Protein AF-A0A7L4ZV55-F1 (afdb_monomer)

Radius of gyration: 50.0 Å; Cα contacts (8 Å, |Δi|>4): 3286; chains: 1; bounding box: 150×121×131 Å

Structure (mmCIF, N/CA/C/O backbone):
data_AF-A0A7L4ZV55-F1
#
_entry.id   AF-A0A7L4ZV55-F1
#
loop_
_atom_site.group_PDB
_atom_site.id
_atom_site.type_symbol
_atom_site.label_atom_id
_atom_site.label_alt_id
_atom_site.label_comp_id
_atom_site.label_asym_id
_atom_site.label_entity_id
_atom_site.label_seq_id
_atom_site.pdbx_PDB_ins_code
_atom_site.Cartn_x
_atom_site.Cartn_y
_atom_site.Cartn_z
_atom_site.occupancy
_atom_site.B_iso_or_equiv
_atom_site.auth_seq_id
_atom_site.auth_comp_id
_atom_site.auth_asym_id
_atom_site.auth_atom_id
_atom_site.pdbx_PDB_model_num
ATOM 1 N N . MET A 1 1 ? -88.971 2.933 1.430 1.00 35.88 1 MET A N 1
ATOM 2 C CA . MET A 1 1 ? -87.946 2.400 0.508 1.00 35.88 1 MET A CA 1
ATOM 3 C C . MET A 1 1 ? -86.586 2.585 1.150 1.00 35.88 1 MET A C 1
ATOM 5 O O . MET A 1 1 ? -86.298 3.655 1.665 1.00 35.88 1 MET A O 1
ATOM 9 N N . ILE A 1 2 ? -85.846 1.485 1.213 1.00 33.19 2 ILE A N 1
ATOM 10 C CA . ILE A 1 2 ? -84.609 1.251 1.959 1.00 33.19 2 ILE A CA 1
ATOM 11 C C . ILE A 1 2 ? -83.388 1.543 1.069 1.00 33.19 2 ILE A C 1
ATOM 13 O O . ILE A 1 2 ? -83.441 1.295 -0.131 1.00 33.19 2 ILE A O 1
ATOM 17 N N . ASN A 1 3 ? -82.282 1.918 1.723 1.00 37.03 3 ASN A N 1
ATOM 18 C CA . ASN A 1 3 ? -80.876 1.752 1.325 1.00 37.03 3 ASN A CA 1
ATOM 19 C C . ASN A 1 3 ? -80.289 2.641 0.216 1.00 37.03 3 ASN A C 1
ATOM 21 O O . ASN A 1 3 ? -80.742 2.626 -0.921 1.00 37.03 3 ASN A O 1
ATOM 25 N N . ARG A 1 4 ? -79.128 3.250 0.525 1.00 36.53 4 ARG A N 1
ATOM 26 C CA . ARG A 1 4 ? -77.791 2.824 0.030 1.00 36.53 4 ARG A CA 1
ATOM 27 C C . ARG A 1 4 ? -76.713 3.923 0.198 1.00 36.53 4 ARG A C 1
ATOM 29 O O . ARG A 1 4 ? -76.091 4.273 -0.789 1.00 36.53 4 ARG A O 1
ATOM 36 N N . TYR A 1 5 ? -76.419 4.450 1.397 1.00 34.84 5 TYR A N 1
ATOM 37 C CA . TYR A 1 5 ? -75.234 5.338 1.537 1.00 34.84 5 TYR A CA 1
ATOM 38 C C . TYR A 1 5 ? -74.374 5.210 2.810 1.00 34.84 5 TYR A C 1
ATOM 40 O O . TYR A 1 5 ? -73.314 5.822 2.858 1.00 34.84 5 TYR A O 1
ATOM 48 N N . SER A 1 6 ? -74.704 4.352 3.783 1.00 38.25 6 SER A N 1
ATOM 49 C CA . SER A 1 6 ? -73.951 4.315 5.061 1.00 38.25 6 SER A CA 1
ATOM 50 C C . SER A 1 6 ? -73.013 3.115 5.266 1.00 38.25 6 SER A C 1
ATOM 52 O O . SER A 1 6 ? -72.431 2.990 6.334 1.00 38.25 6 SER A O 1
ATOM 54 N N . PHE A 1 7 ? -72.806 2.248 4.265 1.00 37.41 7 PHE A N 1
ATOM 55 C CA . PHE A 1 7 ? -72.000 1.018 4.423 1.00 37.41 7 PHE A CA 1
ATOM 56 C C . PHE A 1 7 ? -70.677 0.972 3.636 1.00 37.41 7 PHE A C 1
ATOM 58 O O . PHE A 1 7 ? -69.992 -0.045 3.666 1.00 37.41 7 PHE A O 1
ATOM 65 N N . ARG A 1 8 ? -70.277 2.049 2.941 1.00 35.56 8 ARG A N 1
ATOM 66 C CA . ARG A 1 8 ? -69.024 2.067 2.148 1.00 35.56 8 ARG A CA 1
ATOM 67 C C . ARG A 1 8 ? -67.856 2.846 2.761 1.00 35.56 8 ARG A C 1
ATOM 69 O O . ARG A 1 8 ? -66.740 2.678 2.291 1.00 35.56 8 ARG A O 1
ATOM 76 N N . LEU A 1 9 ? -68.071 3.622 3.826 1.00 36.38 9 LEU A N 1
ATOM 77 C CA . LEU A 1 9 ? -66.991 4.355 4.510 1.00 36.38 9 LEU A CA 1
ATOM 78 C C . LEU A 1 9 ? -66.377 3.596 5.698 1.00 36.38 9 LEU A C 1
ATOM 80 O O . LEU A 1 9 ? -65.225 3.847 6.030 1.00 36.38 9 LEU A O 1
ATOM 84 N N . LEU A 1 10 ? -67.078 2.613 6.279 1.00 37.62 10 LEU A N 1
ATOM 85 C CA . LEU A 1 10 ? -66.531 1.802 7.378 1.00 37.62 10 LEU A CA 1
ATOM 86 C C . LEU A 1 10 ? -65.679 0.610 6.899 1.00 37.62 10 LEU A C 1
ATOM 88 O O . LEU A 1 10 ? -64.825 0.132 7.635 1.00 37.62 10 LEU A O 1
ATOM 92 N N . ALA A 1 11 ? -65.871 0.145 5.659 1.00 36.97 11 ALA A N 1
ATOM 93 C CA . ALA A 1 11 ? -65.135 -0.999 5.112 1.00 36.97 11 ALA A CA 1
ATOM 94 C C . ALA A 1 11 ? -63.770 -0.624 4.498 1.00 36.97 11 ALA A C 1
ATOM 96 O O . ALA A 1 11 ? -62.942 -1.504 4.287 1.00 36.97 11 ALA A O 1
ATOM 97 N N . LEU A 1 12 ? -63.511 0.667 4.238 1.00 34.88 12 LEU A N 1
ATOM 98 C CA . LEU A 1 12 ? -62.223 1.133 3.699 1.00 34.88 12 LEU A CA 1
ATOM 99 C C . LEU A 1 12 ? -61.168 1.426 4.784 1.00 34.88 12 LEU A C 1
ATOM 101 O O . LEU A 1 12 ? -59.995 1.552 4.456 1.00 34.88 12 LEU A O 1
ATOM 105 N N . TRP A 1 13 ? -61.560 1.495 6.063 1.00 37.41 13 TRP A N 1
ATOM 106 C CA . TRP A 1 13 ? -60.632 1.627 7.201 1.00 37.41 13 TRP A CA 1
ATOM 107 C C . TRP A 1 13 ? -60.185 0.276 7.787 1.00 37.41 13 TRP A C 1
ATOM 109 O O . TRP A 1 13 ? -59.251 0.232 8.578 1.00 37.41 13 TRP A O 1
ATOM 119 N N . LEU A 1 14 ? -60.808 -0.835 7.372 1.00 38.81 14 LEU A N 1
ATOM 120 C CA . LEU A 1 14 ? -60.487 -2.198 7.826 1.00 38.81 14 LEU A CA 1
ATOM 121 C C . LEU A 1 14 ? -59.538 -2.963 6.879 1.00 38.81 14 LEU A C 1
ATOM 123 O O . LEU A 1 14 ? -59.282 -4.144 7.095 1.00 38.81 14 LEU A O 1
ATOM 127 N N . LEU A 1 15 ? -59.016 -2.304 5.837 1.00 38.81 15 LEU A N 1
ATOM 128 C CA . LEU A 1 15 ? -58.094 -2.884 4.845 1.00 38.81 15 LEU A CA 1
ATOM 129 C C . LEU A 1 15 ? -56.779 -2.099 4.698 1.00 38.81 15 LEU A C 1
ATOM 131 O O . LEU A 1 15 ? -56.049 -2.301 3.728 1.00 38.81 15 LEU A O 1
ATOM 135 N N . LEU A 1 16 ? -56.439 -1.233 5.660 1.00 38.72 16 LEU A N 1
ATOM 136 C CA . LEU A 1 16 ? -55.044 -0.828 5.819 1.00 38.72 16 LEU A CA 1
ATOM 137 C C . LEU A 1 16 ? -54.286 -2.059 6.328 1.00 38.72 16 LEU A C 1
ATOM 139 O O . LEU A 1 16 ? -54.638 -2.567 7.397 1.00 38.72 16 LEU A O 1
ATOM 143 N N . PRO A 1 17 ? -53.276 -2.575 5.606 1.00 40.22 17 PRO A N 1
ATOM 144 C CA . PRO A 1 17 ? -52.376 -3.530 6.216 1.00 40.22 17 PRO A CA 1
ATOM 145 C C . PRO A 1 17 ? -51.767 -2.811 7.421 1.00 40.22 17 PRO A C 1
ATOM 147 O O . PRO A 1 17 ? -51.118 -1.777 7.264 1.00 40.22 17 PRO A O 1
ATOM 150 N N . LEU A 1 18 ? -52.032 -3.322 8.626 1.00 39.66 18 LEU A N 1
ATOM 151 C CA . LEU A 1 18 ? -51.242 -3.017 9.811 1.00 39.66 18 LEU A CA 1
ATOM 152 C C . LEU A 1 18 ? -49.819 -3.451 9.470 1.00 39.66 18 LEU A C 1
ATOM 154 O O . LEU A 1 18 ? -49.456 -4.613 9.641 1.00 39.66 18 LEU A O 1
ATOM 158 N N . TRP A 1 19 ? -49.042 -2.547 8.878 1.00 41.53 19 TRP A N 1
ATOM 159 C CA . TRP A 1 19 ? -47.612 -2.743 8.759 1.00 41.53 19 TRP A CA 1
ATOM 160 C C . TRP A 1 19 ? -47.120 -2.860 10.199 1.00 41.53 19 TRP A C 1
ATOM 162 O O . TRP A 1 19 ? -47.400 -1.952 10.990 1.00 41.53 19 TRP A O 1
ATOM 172 N N . PRO A 1 20 ? -46.485 -3.980 10.588 1.00 47.53 20 PRO A N 1
ATOM 173 C CA . PRO A 1 20 ? -45.903 -4.073 11.913 1.00 47.53 20 PRO A CA 1
ATOM 174 C C . PRO A 1 20 ? -44.985 -2.864 12.075 1.00 47.53 20 PRO A C 1
ATOM 176 O O . PRO A 1 20 ? -44.172 -2.585 11.190 1.00 47.53 20 PRO A O 1
ATOM 179 N N . ALA A 1 21 ? -45.171 -2.103 13.157 1.00 54.25 21 ALA A N 1
ATOM 180 C CA . ALA A 1 21 ? -44.255 -1.025 13.492 1.00 54.25 21 ALA A CA 1
ATOM 181 C C . ALA A 1 21 ? -42.834 -1.598 13.441 1.00 54.25 21 ALA A C 1
ATOM 183 O O . ALA A 1 21 ? -42.577 -2.651 14.032 1.00 54.25 21 ALA A O 1
ATOM 184 N N . ALA A 1 22 ? -41.947 -0.964 12.671 1.00 61.66 22 ALA A N 1
ATOM 185 C CA . ALA A 1 22 ? -40.571 -1.423 12.557 1.00 61.66 22 ALA A CA 1
ATOM 186 C C . ALA A 1 22 ? -39.965 -1.518 13.963 1.00 61.66 22 ALA A C 1
ATOM 188 O O . ALA A 1 22 ? -40.111 -0.588 14.762 1.00 61.66 22 ALA A O 1
ATOM 189 N N . ALA A 1 23 ? -39.327 -2.650 14.271 1.00 76.56 23 ALA A N 1
ATOM 190 C CA . ALA A 1 23 ? -38.675 -2.845 15.558 1.00 76.56 23 ALA A CA 1
ATOM 191 C C . ALA A 1 23 ? -37.659 -1.717 15.801 1.00 76.56 23 ALA A C 1
ATOM 193 O O . ALA A 1 23 ? -36.950 -1.304 14.881 1.00 76.56 23 ALA A O 1
ATOM 194 N N . GLN A 1 24 ? -37.621 -1.204 17.031 1.00 84.31 24 GLN A N 1
ATOM 195 C CA . GLN A 1 24 ? -36.657 -0.183 17.434 1.00 84.31 24 GLN A CA 1
ATOM 196 C C . GLN A 1 24 ? -35.234 -0.700 17.208 1.00 84.31 24 GLN A C 1
ATOM 198 O O . GLN A 1 24 ? -34.912 -1.824 17.589 1.00 84.31 24 GLN A O 1
ATOM 203 N N . THR A 1 25 ? -34.387 0.119 16.587 1.00 88.94 25 THR A N 1
ATOM 204 C CA . THR A 1 25 ? -32.976 -0.226 16.386 1.00 88.94 25 THR A CA 1
ATOM 205 C C . THR A 1 25 ? -32.169 0.262 17.579 1.00 88.94 25 THR A C 1
ATOM 207 O O . THR A 1 25 ? -32.147 1.461 17.848 1.00 88.94 25 THR A O 1
ATOM 210 N N . THR A 1 26 ? -31.482 -0.640 18.280 1.00 90.62 26 THR A N 1
ATOM 211 C CA . THR A 1 26 ? -30.615 -0.283 19.411 1.00 90.62 26 THR A CA 1
ATOM 212 C C . THR A 1 26 ? -29.144 -0.357 19.015 1.00 90.62 26 THR A C 1
ATOM 214 O O . THR A 1 26 ? -28.631 -1.419 18.668 1.00 90.62 26 THR A O 1
ATOM 217 N N . VAL A 1 27 ? -28.451 0.777 19.093 1.00 92.81 27 VAL A N 1
ATOM 218 C CA . VAL A 1 27 ? -27.023 0.921 18.802 1.00 92.81 27 VAL A CA 1
ATOM 219 C C . VAL A 1 27 ? -26.242 0.872 20.107 1.00 92.81 27 VAL A C 1
ATOM 221 O O . VAL A 1 27 ? -26.296 1.794 20.926 1.00 92.81 27 VAL A O 1
ATOM 224 N N . LYS A 1 28 ? -25.509 -0.224 20.271 1.00 92.19 28 LYS A N 1
ATOM 225 C CA . LYS A 1 28 ? -24.697 -0.581 21.436 1.00 92.19 28 LYS A CA 1
ATOM 226 C C . LYS A 1 28 ? -23.400 -1.222 20.956 1.00 92.19 28 LYS A C 1
ATOM 228 O O . LYS A 1 28 ? -23.399 -1.865 19.907 1.00 92.19 28 LYS A O 1
ATOM 233 N N . LYS A 1 29 ? -22.317 -1.029 21.702 1.00 94.31 29 LYS A N 1
ATOM 234 C CA . LYS A 1 29 ? -20.983 -1.521 21.347 1.00 94.31 29 LYS A CA 1
ATOM 235 C C . LYS A 1 29 ? -20.223 -1.954 22.589 1.00 94.31 29 LYS A C 1
ATOM 237 O O . LYS A 1 29 ? -20.332 -1.305 23.627 1.00 94.31 29 LYS A O 1
ATOM 242 N N . VAL A 1 30 ? -19.393 -2.977 22.452 1.00 96.81 30 VAL A N 1
ATOM 243 C CA . VAL A 1 30 ? -18.230 -3.191 23.315 1.00 96.81 30 VAL A CA 1
ATOM 244 C C . VAL A 1 30 ? -17.010 -2.582 22.633 1.00 96.81 30 VAL A C 1
ATOM 246 O O . VAL A 1 30 ? -16.655 -2.971 21.517 1.00 96.81 30 VAL A O 1
ATOM 249 N N . VAL A 1 31 ? -16.358 -1.644 23.316 1.00 98.19 31 VAL A N 1
ATOM 250 C CA . VAL A 1 31 ? -15.193 -0.924 22.794 1.00 98.19 31 VAL A CA 1
ATOM 251 C C . VAL A 1 31 ? -13.927 -1.430 23.474 1.00 98.19 31 VAL A C 1
ATOM 253 O O . VAL A 1 31 ? -13.846 -1.452 24.695 1.00 98.19 31 VAL A O 1
ATOM 256 N N . LEU A 1 32 ? -12.913 -1.817 22.708 1.00 98.75 32 LEU A N 1
ATOM 257 C CA . LEU A 1 32 ? -11.573 -2.074 23.232 1.00 98.75 32 LEU A CA 1
ATOM 258 C C . LEU A 1 32 ? -10.736 -0.800 23.108 1.00 98.75 32 LEU A C 1
ATOM 260 O O . LEU A 1 32 ? -10.547 -0.314 21.995 1.00 98.75 32 LEU A O 1
ATOM 264 N N . GLN A 1 33 ? -10.152 -0.308 24.199 1.00 98.75 33 GLN A N 1
ATOM 265 C CA . GLN A 1 33 ? -8.993 0.578 24.082 1.00 98.75 33 GLN A CA 1
ATOM 266 C C . GLN A 1 33 ? -7.798 -0.274 23.640 1.00 98.75 33 GLN A C 1
ATOM 268 O O . GLN A 1 33 ? -7.269 -1.060 24.422 1.00 98.75 33 GLN A O 1
ATOM 273 N N . GLY A 1 34 ? -7.396 -0.160 22.373 1.00 98.06 34 GLY A N 1
ATOM 274 C CA . GLY A 1 34 ? -6.434 -1.044 21.703 1.00 98.06 34 GLY A CA 1
ATOM 275 C C . GLY A 1 34 ? -4.960 -0.744 21.985 1.00 98.06 34 GLY A C 1
ATOM 276 O O . GLY A 1 34 ? -4.107 -1.063 21.159 1.00 98.06 34 GLY A O 1
ATOM 277 N N . PHE A 1 35 ? -4.654 -0.075 23.094 1.00 98.06 35 PHE A N 1
ATOM 278 C CA . PHE A 1 35 ? -3.309 0.345 23.480 1.00 98.06 35 PHE A CA 1
ATOM 279 C C . PHE A 1 35 ? -3.248 0.628 24.988 1.00 98.06 35 PHE A C 1
ATOM 281 O O . PHE A 1 35 ? -4.272 0.866 25.628 1.00 98.06 35 PHE A O 1
ATOM 288 N N . TRP A 1 36 ? -2.037 0.645 25.537 1.00 95.69 36 TRP A N 1
ATOM 289 C CA . TRP A 1 36 ? -1.707 1.208 26.853 1.00 95.69 36 TRP A CA 1
ATOM 290 C C . TRP A 1 36 ? -0.747 2.389 26.676 1.00 95.69 36 TRP A C 1
ATOM 292 O O . TRP A 1 36 ? -0.339 2.651 25.547 1.00 95.69 36 TRP A O 1
ATOM 302 N N . TRP A 1 37 ? -0.384 3.104 27.748 1.00 94.44 37 TRP A N 1
ATOM 303 C CA . TRP A 1 37 ? 0.365 4.366 27.634 1.00 94.44 37 TRP A CA 1
ATOM 304 C C . TRP A 1 37 ? 1.584 4.277 26.708 1.00 94.44 37 TRP A C 1
ATOM 306 O O . TRP A 1 37 ? 1.641 4.951 25.686 1.00 94.44 37 TRP A O 1
ATOM 316 N N . ASP A 1 38 ? 2.542 3.410 27.025 1.00 90.25 38 ASP A N 1
ATOM 317 C CA . ASP A 1 38 ? 3.772 3.217 26.264 1.00 90.25 38 ASP A CA 1
ATOM 318 C C . ASP A 1 38 ? 3.691 1.996 25.335 1.00 90.25 38 ASP A C 1
ATOM 320 O O . ASP A 1 38 ? 4.652 1.232 25.233 1.00 90.25 38 ASP A O 1
ATOM 324 N N . TYR A 1 39 ? 2.567 1.817 24.626 1.00 95.25 39 TYR A N 1
ATOM 325 C CA . TYR A 1 39 ? 2.364 0.690 23.706 1.00 95.25 39 TYR A CA 1
ATOM 326 C C . TYR A 1 39 ? 3.576 0.453 22.798 1.00 95.25 39 TYR A C 1
ATOM 328 O O . TYR A 1 39 ? 4.031 1.331 22.060 1.00 95.25 39 TYR A O 1
ATOM 336 N N . TYR A 1 40 ? 4.177 -0.725 22.915 1.00 93.44 40 TYR A N 1
ATOM 337 C CA . TYR A 1 40 ? 5.402 -1.079 22.210 1.00 93.44 40 TYR A CA 1
ATOM 338 C C . TYR A 1 40 ? 5.553 -2.597 22.168 1.00 93.44 40 TYR A C 1
ATOM 340 O O . TYR A 1 40 ? 5.191 -3.299 23.111 1.00 93.44 40 TYR A O 1
ATOM 348 N N . ASN A 1 41 ? 6.090 -3.102 21.061 1.00 95.38 41 ASN A N 1
ATOM 349 C CA . ASN A 1 41 ? 6.398 -4.512 20.867 1.00 95.38 41 ASN A CA 1
ATOM 350 C C . ASN A 1 41 ? 7.566 -4.624 19.875 1.00 95.38 41 ASN A C 1
ATOM 352 O O . ASN A 1 41 ? 7.509 -4.047 18.791 1.00 95.38 41 ASN A O 1
ATOM 356 N N . ASP A 1 42 ? 8.614 -5.364 20.228 1.00 95.38 42 ASP A N 1
ATOM 357 C CA . ASP A 1 42 ? 9.832 -5.532 19.430 1.00 95.38 42 ASP A CA 1
ATOM 358 C C . ASP A 1 42 ? 9.572 -6.222 18.088 1.00 95.38 42 ASP A C 1
ATOM 360 O O . ASP A 1 42 ? 10.247 -5.921 17.104 1.00 95.38 42 ASP A O 1
ATOM 364 N N . ASN A 1 43 ? 8.559 -7.094 18.007 1.00 95.31 43 ASN A N 1
ATOM 365 C CA . ASN A 1 43 ? 8.166 -7.724 16.744 1.00 95.31 43 ASN A CA 1
ATOM 366 C C . ASN A 1 43 ? 7.430 -6.754 15.799 1.00 95.31 43 ASN A C 1
ATOM 368 O O . ASN A 1 43 ? 7.252 -7.078 14.627 1.00 95.31 43 ASN A O 1
ATOM 372 N N . TYR A 1 44 ? 6.996 -5.591 16.302 1.00 95.31 44 TYR A N 1
ATOM 373 C CA . TYR A 1 44 ? 6.225 -4.569 15.582 1.00 95.31 44 TYR A CA 1
ATOM 374 C C . TYR A 1 44 ? 6.726 -3.165 15.936 1.00 95.31 44 TYR A C 1
ATOM 376 O O . TYR A 1 44 ? 5.946 -2.259 16.249 1.00 95.31 44 TYR A O 1
ATOM 384 N N . ARG A 1 45 ? 8.050 -2.979 15.936 1.00 93.62 45 ARG A N 1
ATOM 385 C CA . ARG A 1 45 ? 8.679 -1.712 16.315 1.00 93.62 45 ARG A CA 1
ATOM 386 C C . ARG A 1 45 ? 8.163 -0.571 15.432 1.00 93.62 45 ARG A C 1
ATOM 388 O O . ARG A 1 45 ? 8.444 -0.546 14.237 1.00 93.62 45 ARG A O 1
ATOM 395 N N . PHE A 1 46 ? 7.439 0.367 16.046 1.00 93.56 46 PHE A N 1
ATOM 396 C CA . PHE A 1 46 ? 6.763 1.485 15.370 1.00 93.56 46 PHE A CA 1
ATOM 397 C C . PHE A 1 46 ? 5.771 1.042 14.277 1.00 93.56 46 PHE A C 1
ATOM 399 O O . PHE A 1 46 ? 5.587 1.733 13.284 1.00 93.56 46 PHE A O 1
ATOM 406 N N . GLN A 1 47 ? 5.160 -0.135 14.441 1.00 95.25 47 GLN A N 1
ATOM 407 C CA . GLN A 1 47 ? 4.189 -0.726 13.514 1.00 95.25 47 GLN A CA 1
ATOM 408 C C . GLN A 1 47 ? 2.945 -1.219 14.274 1.00 95.25 47 GLN A C 1
ATOM 410 O O . GLN A 1 47 ? 2.455 -2.331 14.059 1.00 95.25 47 GLN A O 1
ATOM 415 N N . TRP A 1 48 ? 2.413 -0.410 15.196 1.00 97.81 48 TRP A N 1
ATOM 416 C CA . TRP A 1 48 ? 1.245 -0.796 16.002 1.00 97.81 48 TRP A CA 1
ATOM 417 C C . TRP A 1 48 ? -0.011 -1.083 15.160 1.00 97.81 48 TRP A C 1
ATOM 419 O O . TRP A 1 48 ? -0.789 -1.982 15.474 1.00 97.81 48 TRP A O 1
ATOM 429 N N . ALA A 1 49 ? -0.183 -0.401 14.027 1.00 98.19 49 ALA A N 1
ATOM 430 C CA . ALA A 1 49 ? -1.228 -0.700 13.055 1.00 98.19 49 ALA A CA 1
ATOM 431 C C . ALA A 1 49 ? -1.104 -2.136 12.514 1.00 98.19 49 ALA A C 1
ATOM 433 O O . ALA A 1 49 ? -2.105 -2.837 12.357 1.00 98.19 49 ALA A O 1
ATOM 434 N N . ALA A 1 50 ? 0.118 -2.615 12.269 1.00 97.94 50 ALA A N 1
ATOM 435 C CA . ALA A 1 50 ? 0.369 -3.993 11.857 1.00 97.94 50 ALA A CA 1
ATOM 436 C C . ALA A 1 50 ? 0.052 -4.988 12.991 1.00 97.94 50 ALA A C 1
ATOM 438 O O . ALA A 1 50 ? -0.605 -5.999 12.749 1.00 97.94 50 ALA A O 1
ATOM 439 N N . TYR A 1 51 ? 0.396 -4.648 14.239 1.00 98.44 51 TYR A N 1
ATOM 440 C CA . TYR A 1 51 ? 0.021 -5.435 15.418 1.00 98.44 51 TYR A CA 1
ATOM 441 C C . TYR A 1 51 ? -1.505 -5.613 15.533 1.00 98.44 51 TYR A C 1
ATOM 443 O O . TYR A 1 51 ? -1.997 -6.739 15.633 1.00 98.44 51 TYR A O 1
ATOM 451 N N . LEU A 1 52 ? -2.271 -4.518 15.449 1.00 98.69 52 LEU A N 1
ATOM 452 C CA . LEU A 1 52 ? -3.737 -4.565 15.511 1.00 98.69 52 LEU A CA 1
ATOM 453 C C . LEU A 1 52 ? -4.356 -5.287 14.305 1.00 98.69 52 LEU A C 1
ATOM 455 O O . LEU A 1 52 ? -5.368 -5.971 14.458 1.00 98.69 52 LEU A O 1
ATOM 459 N N . THR A 1 53 ? -3.720 -5.197 13.131 1.00 98.56 53 THR A N 1
ATOM 460 C CA . THR A 1 53 ? -4.116 -5.956 11.932 1.00 98.56 53 THR A CA 1
ATOM 461 C C . THR A 1 53 ? -4.094 -7.464 12.208 1.00 98.56 53 THR A C 1
ATOM 463 O O . THR A 1 53 ? -5.057 -8.160 11.892 1.00 98.56 53 THR A O 1
ATOM 466 N N . GLU A 1 54 ? -3.022 -7.976 12.822 1.00 98.31 54 GLU A N 1
ATOM 467 C CA . GLU A 1 54 ? -2.896 -9.405 13.148 1.00 98.31 54 GLU A CA 1
ATOM 468 C C . GLU A 1 54 ? -3.770 -9.831 14.342 1.00 98.31 54 GLU A C 1
ATOM 470 O O . GLU A 1 54 ? -4.143 -11.000 14.452 1.00 98.31 54 GLU A O 1
ATOM 475 N N . LEU A 1 55 ? -4.124 -8.896 15.232 1.00 98.50 55 LEU A N 1
ATOM 476 C CA . LEU A 1 55 ? -4.980 -9.157 16.393 1.00 98.50 55 LEU A CA 1
ATOM 477 C C . LEU A 1 55 ? -6.476 -9.257 16.033 1.00 98.50 55 LEU A C 1
ATOM 479 O O . LEU A 1 55 ? -7.229 -9.946 16.728 1.00 98.50 55 LEU A O 1
ATOM 483 N N . ALA A 1 56 ? -6.910 -8.603 14.950 1.00 98.31 56 ALA A N 1
ATOM 484 C CA . ALA A 1 56 ? -8.314 -8.455 14.554 1.00 98.31 56 ALA A CA 1
ATOM 485 C C . ALA A 1 56 ? -9.159 -9.756 14.596 1.00 98.31 56 ALA A C 1
ATOM 487 O O . ALA A 1 56 ? -10.245 -9.719 15.187 1.00 98.31 56 ALA A O 1
ATOM 488 N N . PRO A 1 57 ? -8.695 -10.925 14.095 1.00 97.19 57 PRO A N 1
ATOM 489 C CA . PRO A 1 57 ? -9.463 -12.172 14.192 1.00 97.19 57 PRO A CA 1
ATOM 490 C C . PRO A 1 57 ? -9.786 -12.600 15.628 1.00 97.19 57 PRO A C 1
ATOM 492 O O . PRO A 1 57 ? -10.887 -13.082 15.903 1.00 97.19 57 PRO A O 1
ATOM 495 N N . ARG A 1 58 ? -8.846 -12.407 16.565 1.00 96.88 58 ARG A N 1
ATOM 496 C CA . ARG A 1 58 ? -9.064 -12.740 17.981 1.00 96.88 58 ARG A CA 1
ATOM 497 C C . ARG A 1 58 ? -10.100 -11.808 18.594 1.00 96.88 58 ARG A C 1
ATOM 499 O O . ARG A 1 58 ? -10.991 -12.282 19.292 1.00 96.88 58 ARG A O 1
ATOM 506 N N . LEU A 1 59 ? -10.030 -10.511 18.294 1.00 97.56 59 LEU A N 1
ATOM 507 C CA . LEU A 1 59 ? -11.000 -9.526 18.790 1.00 97.56 59 LEU A CA 1
ATOM 508 C C . LEU A 1 59 ? -12.423 -9.848 18.325 1.00 97.56 59 LEU A C 1
ATOM 510 O O . LEU A 1 59 ? -13.344 -9.861 19.141 1.00 97.56 59 LEU A O 1
ATOM 514 N N . LYS A 1 60 ? -12.582 -10.211 17.046 1.00 95.31 60 LYS A N 1
ATOM 515 C CA . LYS A 1 60 ? -13.864 -10.667 16.494 1.00 95.31 60 LYS A CA 1
ATOM 516 C C . LYS A 1 60 ? -14.404 -11.873 17.253 1.00 95.31 60 LYS A C 1
ATOM 518 O O . LYS A 1 60 ? -15.572 -11.887 17.627 1.00 95.31 60 LYS A O 1
ATOM 523 N N . SER A 1 61 ? -13.556 -12.875 17.497 1.00 93.94 61 SER A N 1
ATOM 524 C CA . SER A 1 61 ? -13.968 -14.104 18.190 1.00 93.94 61 SER A CA 1
ATOM 525 C C . SER A 1 61 ? -14.430 -13.869 19.633 1.00 93.94 61 SER A C 1
ATOM 527 O O . SER A 1 61 ? -15.240 -14.638 20.138 1.00 93.94 61 SER A O 1
ATOM 529 N N . MET A 1 62 ? -13.951 -12.799 20.276 1.00 94.62 62 MET A N 1
ATOM 530 C CA . MET A 1 62 ? -14.337 -12.420 21.638 1.00 94.62 62 MET A CA 1
ATOM 531 C C . MET A 1 62 ? -15.571 -11.509 21.691 1.00 94.62 62 MET A C 1
ATOM 533 O O . MET A 1 62 ? -16.094 -11.279 22.774 1.00 94.62 62 MET A O 1
ATOM 537 N N . GLY A 1 63 ? -16.047 -10.991 20.555 1.00 94.62 63 GLY A N 1
ATOM 538 C CA . GLY A 1 63 ? -17.211 -10.104 20.515 1.00 94.62 63 GLY A CA 1
ATOM 539 C C . GLY A 1 63 ? -16.895 -8.624 20.746 1.00 94.62 63 GLY A C 1
ATOM 540 O O . GLY A 1 63 ? -17.711 -7.913 21.326 1.00 94.62 63 GLY A O 1
ATOM 541 N N . ILE A 1 64 ? -15.716 -8.152 20.329 1.00 97.56 64 ILE A N 1
ATOM 542 C CA . ILE A 1 64 ? -15.406 -6.714 20.288 1.00 97.56 64 ILE A CA 1
ATOM 543 C C . ILE A 1 64 ? -16.099 -6.080 19.074 1.00 97.56 64 ILE A C 1
ATOM 545 O O . ILE A 1 64 ? -15.888 -6.532 17.950 1.00 97.56 64 ILE A O 1
ATOM 549 N N . ASP A 1 65 ? -16.884 -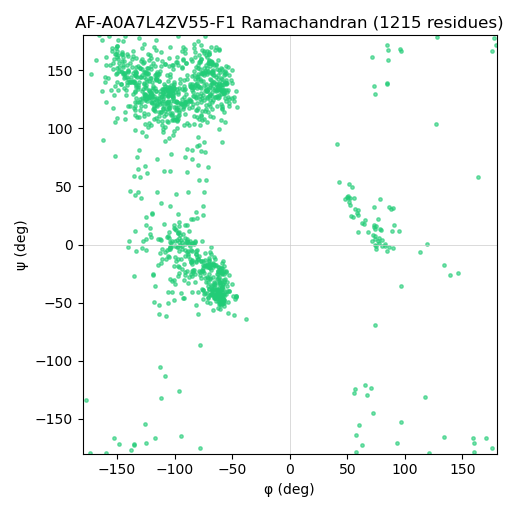5.022 19.295 1.00 97.44 65 ASP A N 1
ATOM 550 C CA . ASP A 1 65 ? -17.568 -4.281 18.223 1.00 97.44 65 ASP A CA 1
ATOM 551 C C . ASP A 1 65 ? -16.703 -3.164 17.648 1.00 97.44 65 ASP A C 1
ATOM 553 O O . ASP A 1 65 ? -16.820 -2.840 16.470 1.00 97.44 65 ASP A O 1
ATOM 557 N N . ALA A 1 66 ? -15.861 -2.546 18.479 1.00 98.38 66 ALA A N 1
ATOM 558 C CA . ALA A 1 66 ? -15.051 -1.400 18.093 1.00 98.38 66 ALA A CA 1
ATOM 559 C C . ALA A 1 66 ? -13.687 -1.392 18.792 1.00 98.38 66 ALA A C 1
ATOM 561 O O . ALA A 1 66 ? -13.563 -1.814 19.941 1.00 98.38 66 ALA A O 1
ATOM 562 N N . VAL A 1 67 ? -12.670 -0.855 18.122 1.00 98.88 67 VAL A N 1
ATOM 563 C CA . VAL A 1 67 ? -11.335 -0.623 18.679 1.00 98.88 67 VAL A CA 1
ATOM 564 C C . VAL A 1 67 ? -11.043 0.871 18.660 1.00 98.88 67 VAL A C 1
ATOM 566 O O . VAL A 1 67 ? -10.954 1.483 17.596 1.00 98.88 67 VAL A O 1
ATOM 569 N N . TRP A 1 68 ? -10.862 1.446 19.846 1.00 98.75 68 TRP A N 1
ATOM 570 C CA . TRP A 1 68 ? -10.262 2.760 20.029 1.00 98.75 68 TRP A CA 1
ATOM 571 C C . TRP A 1 68 ? -8.745 2.651 19.859 1.00 98.75 68 TRP A C 1
ATOM 573 O O . TRP A 1 68 ? -8.056 2.008 20.653 1.00 98.75 68 TRP A O 1
ATOM 583 N N . ILE A 1 69 ? -8.245 3.250 18.780 1.00 98.75 69 ILE A N 1
ATOM 584 C CA . ILE A 1 69 ? -6.823 3.303 18.420 1.00 98.75 69 ILE A CA 1
ATOM 585 C C . ILE A 1 69 ? -6.177 4.589 18.956 1.00 98.75 69 ILE A C 1
ATOM 587 O O . ILE A 1 69 ? -6.888 5.585 19.081 1.00 98.75 69 ILE A O 1
ATOM 591 N N . PRO A 1 70 ? -4.860 4.609 19.246 1.00 97.88 70 PRO A N 1
ATOM 592 C CA . PRO A 1 70 ? -4.182 5.816 19.724 1.00 97.88 70 PRO A CA 1
ATOM 593 C C . PRO A 1 70 ? -4.187 6.940 18.666 1.00 97.88 70 PRO A C 1
ATOM 595 O O . PRO A 1 70 ? -4.526 6.698 17.498 1.00 97.88 70 PRO A O 1
ATOM 598 N N . PRO A 1 71 ? -3.791 8.174 19.031 1.00 97.62 71 PRO A N 1
ATOM 599 C CA . PRO A 1 71 ? -3.672 9.256 18.062 1.00 97.62 71 PRO A CA 1
ATOM 600 C C . PRO A 1 71 ? -2.682 8.898 16.944 1.00 97.62 71 PRO A C 1
ATOM 602 O O . PRO A 1 71 ? -1.575 8.423 17.195 1.00 97.62 71 PRO A O 1
ATOM 605 N N . THR A 1 72 ? -3.099 9.115 15.699 1.00 97.00 72 THR A N 1
ATOM 606 C CA . THR A 1 72 ? -2.352 8.742 14.486 1.00 97.00 72 THR A CA 1
ATOM 607 C C . THR A 1 72 ? -1.584 9.866 13.777 1.00 97.00 72 THR A C 1
ATOM 609 O O . THR A 1 72 ? -0.685 9.519 13.006 1.00 97.00 72 THR A O 1
ATOM 612 N N . PRO A 1 73 ? -1.859 11.173 13.995 1.00 95.56 73 PRO A N 1
ATOM 613 C CA . PRO A 1 73 ? -1.056 12.233 13.391 1.00 95.56 73 PRO A CA 1
ATOM 614 C C . PRO A 1 73 ? 0.415 12.234 13.825 1.00 95.56 73 PRO A C 1
ATOM 616 O O . PRO A 1 73 ? 0.779 11.723 14.888 1.00 95.56 73 PRO A O 1
ATOM 619 N N . LYS A 1 74 ? 1.280 12.858 13.023 1.00 94.62 74 LYS A N 1
ATOM 620 C CA . LYS A 1 74 ? 2.695 13.055 13.349 1.00 94.62 74 LYS A CA 1
ATOM 621 C C . LYS A 1 74 ? 2.833 13.854 14.638 1.00 94.62 74 LYS A C 1
ATOM 623 O O . LYS A 1 74 ? 2.184 14.882 14.800 1.00 94.62 74 LYS A O 1
ATOM 628 N N . ASN A 1 75 ? 3.689 13.379 15.538 1.00 93.06 75 ASN A N 1
ATOM 629 C CA . ASN A 1 75 ? 3.977 13.987 16.837 1.00 93.06 75 ASN A CA 1
ATOM 630 C C . ASN A 1 75 ? 5.329 14.724 16.834 1.00 93.06 75 ASN A C 1
ATOM 632 O O . ASN A 1 75 ? 6.104 14.578 15.883 1.00 93.06 75 ASN A O 1
ATOM 636 N N . LYS A 1 76 ? 5.623 15.493 17.895 1.00 88.56 76 LYS A N 1
ATOM 637 C CA . LYS A 1 76 ? 6.883 16.255 18.036 1.00 88.56 76 LYS A CA 1
ATOM 638 C C . LYS A 1 76 ? 8.125 15.352 17.969 1.00 88.56 76 LYS A C 1
ATOM 640 O O . LYS A 1 76 ? 9.149 15.764 17.428 1.00 88.56 76 LYS A O 1
ATOM 645 N N . ASP A 1 77 ? 8.021 14.120 18.473 1.00 89.31 77 ASP A N 1
ATOM 646 C CA . ASP A 1 77 ? 8.955 13.025 18.223 1.00 89.31 77 ASP A CA 1
ATOM 647 C C . ASP A 1 77 ? 8.224 11.930 17.445 1.00 89.31 77 ASP A C 1
ATOM 649 O O . ASP A 1 77 ? 7.384 11.213 17.994 1.00 89.31 77 ASP A O 1
ATOM 653 N N . ALA A 1 78 ? 8.544 11.822 16.151 1.00 88.69 78 ALA A N 1
ATOM 654 C CA . ALA A 1 78 ? 7.757 11.076 15.177 1.00 88.69 78 ALA A CA 1
ATOM 655 C C . ALA A 1 78 ? 7.357 9.671 15.651 1.00 88.69 78 ALA A C 1
ATOM 657 O O . ALA A 1 78 ? 6.194 9.293 15.529 1.00 88.69 78 ALA A O 1
ATOM 658 N N . THR A 1 79 ? 8.305 8.906 16.199 1.00 91.38 79 THR A N 1
ATOM 659 C CA . THR A 1 79 ? 8.091 7.489 16.545 1.00 91.38 79 THR A CA 1
ATOM 660 C C . THR A 1 79 ? 8.150 7.188 18.038 1.00 91.38 79 THR A C 1
ATOM 662 O O . THR A 1 79 ? 7.645 6.143 18.448 1.00 91.38 79 THR A O 1
ATOM 665 N N . ASN A 1 80 ? 8.725 8.070 18.865 1.00 90.81 80 ASN A N 1
ATOM 666 C CA . ASN A 1 80 ? 8.819 7.811 20.304 1.00 90.81 80 ASN A CA 1
ATOM 667 C C . ASN A 1 80 ? 7.623 8.351 21.093 1.00 90.81 80 ASN A C 1
ATOM 669 O O . ASN A 1 80 ? 7.292 7.788 22.141 1.00 90.81 80 ASN A O 1
ATOM 673 N N . ASP A 1 81 ? 6.942 9.388 20.603 1.00 91.62 81 ASP A N 1
ATOM 674 C CA . ASP A 1 81 ? 5.737 9.880 21.264 1.00 91.62 81 ASP A CA 1
ATOM 675 C C . ASP A 1 81 ? 4.570 8.902 21.098 1.00 91.62 81 ASP A C 1
ATOM 677 O O . ASP A 1 81 ? 4.438 8.185 20.106 1.00 91.62 81 ASP A O 1
ATOM 681 N N . VAL A 1 82 ? 3.706 8.872 22.109 1.00 92.94 82 VAL A N 1
ATOM 682 C CA . VAL A 1 82 ? 2.573 7.939 22.189 1.00 92.94 82 VAL A CA 1
ATOM 683 C C . VAL A 1 82 ? 1.387 8.371 21.318 1.00 92.94 82 VAL A C 1
ATOM 685 O O . VAL A 1 82 ? 0.585 7.527 20.924 1.00 92.94 82 VAL A O 1
ATOM 688 N N . GLY A 1 83 ? 1.293 9.665 20.990 1.00 93.88 83 GLY A N 1
ATOM 689 C CA . GLY A 1 83 ? 0.213 10.240 20.184 1.00 93.88 83 GLY A CA 1
ATOM 690 C C . GLY A 1 83 ? -0.301 11.600 20.680 1.00 93.88 83 GLY A C 1
ATOM 691 O O . GLY A 1 83 ? -0.796 12.391 19.880 1.00 93.88 83 GLY A O 1
ATOM 692 N N . TYR A 1 84 ? -0.161 11.884 21.980 1.00 95.06 84 TYR A N 1
ATOM 693 C CA . TYR A 1 84 ? -0.724 13.064 22.662 1.00 95.06 84 TYR A CA 1
ATOM 694 C C . TYR A 1 84 ? 0.156 14.323 22.595 1.00 95.06 84 TYR A C 1
ATOM 696 O O . TYR A 1 84 ? 0.060 15.205 23.436 1.00 95.06 84 TYR A O 1
ATOM 704 N N . SER A 1 85 ? 1.066 14.417 21.627 1.00 92.38 85 SER A N 1
ATOM 705 C CA . SER A 1 85 ? 1.848 15.631 21.356 1.00 92.38 85 SER A CA 1
ATOM 706 C C . SER A 1 85 ? 1.871 15.892 19.848 1.00 92.38 85 SER A C 1
ATOM 708 O O . SER A 1 85 ? 2.944 15.865 19.231 1.00 92.38 85 SER A O 1
ATOM 710 N N . PRO A 1 86 ? 0.686 16.068 19.223 1.00 93.75 86 PRO A N 1
ATOM 711 C CA . PRO A 1 86 ? 0.575 16.211 17.780 1.00 93.75 86 PRO A CA 1
ATOM 712 C C . PRO A 1 86 ? 1.391 17.412 17.306 1.00 93.75 86 PRO A C 1
ATOM 714 O O . PRO A 1 86 ? 1.443 18.449 17.960 1.00 93.75 86 PRO A O 1
ATOM 717 N N . PHE A 1 87 ? 2.010 17.258 16.146 1.00 90.81 87 PHE A N 1
ATOM 718 C CA . PHE A 1 87 ? 2.775 18.277 15.445 1.00 90.81 87 PHE A CA 1
ATOM 719 C C . PHE A 1 87 ? 2.077 18.664 14.141 1.00 90.81 87 PHE A C 1
ATOM 721 O O . PHE A 1 87 ? 1.808 19.842 13.925 1.00 90.81 87 PHE A O 1
ATOM 728 N N . ASP A 1 88 ? 1.734 17.687 13.295 1.00 92.81 88 ASP A N 1
ATOM 729 C CA . ASP A 1 88 ? 1.033 17.903 12.024 1.00 92.81 88 ASP A CA 1
ATOM 730 C C . ASP A 1 88 ? -0.161 16.955 11.904 1.00 92.81 88 ASP A C 1
ATOM 732 O O . ASP A 1 88 ? -0.015 15.748 11.710 1.00 92.81 88 ASP A O 1
ATOM 736 N N . HIS A 1 89 ? -1.361 17.528 11.999 1.00 94.94 89 HIS A N 1
ATOM 737 C CA . HIS A 1 89 ? -2.635 16.822 11.900 1.00 94.94 89 HIS A CA 1
ATOM 738 C C . HIS A 1 89 ? -2.831 16.098 10.553 1.00 94.94 89 HIS A C 1
ATOM 740 O O . HIS A 1 89 ? -3.500 15.065 10.513 1.00 94.94 89 HIS A O 1
ATOM 746 N N . TYR A 1 90 ? -2.261 16.604 9.454 1.00 95.25 90 TYR A N 1
ATOM 747 C CA . TYR A 1 90 ? -2.440 16.042 8.107 1.00 95.25 90 TYR A CA 1
ATOM 748 C C . TYR A 1 90 ? -1.351 15.041 7.694 1.00 95.25 90 TYR A C 1
ATOM 750 O O . TYR A 1 90 ? -1.421 14.478 6.596 1.00 95.25 90 TYR A O 1
ATOM 758 N N . ASP A 1 91 ? -0.354 14.795 8.542 1.00 95.31 91 ASP A N 1
ATOM 759 C CA . ASP A 1 91 ? 0.634 13.733 8.362 1.00 95.31 91 ASP A CA 1
ATOM 760 C C . ASP A 1 91 ? 0.243 12.507 9.190 1.00 95.31 91 ASP A C 1
ATOM 762 O O . ASP A 1 91 ? 0.363 12.505 10.411 1.00 95.31 91 ASP A O 1
ATOM 766 N N . LEU A 1 92 ? -0.217 11.450 8.518 1.00 96.38 92 LEU A N 1
ATOM 767 C CA . LEU A 1 92 ? -0.622 10.190 9.158 1.00 96.38 92 LEU A CA 1
ATOM 768 C C . LEU A 1 92 ? 0.506 9.151 9.118 1.00 96.38 92 LEU A C 1
ATOM 770 O O . LEU A 1 92 ? 0.252 7.947 9.083 1.00 96.38 92 LEU A O 1
ATOM 774 N N . GLY A 1 93 ? 1.754 9.615 9.049 1.00 95.06 93 GLY A N 1
ATOM 775 C CA . GLY A 1 93 ? 2.917 8.767 8.837 1.00 95.06 93 GLY A CA 1
ATOM 776 C C . GLY A 1 93 ? 3.254 8.583 7.354 1.00 95.06 93 GLY A C 1
ATOM 777 O O . GLY A 1 93 ? 3.695 7.503 6.950 1.00 95.06 93 GLY A O 1
ATOM 778 N N . ASP A 1 94 ? 2.972 9.590 6.523 1.00 93.69 94 ASP A N 1
ATOM 779 C CA . ASP A 1 94 ? 3.265 9.607 5.085 1.00 93.69 94 ASP A CA 1
ATOM 780 C C . ASP A 1 94 ? 4.339 10.626 4.689 1.00 93.69 94 ASP A C 1
ATOM 782 O O . ASP A 1 94 ? 4.902 10.503 3.595 1.00 93.69 94 ASP A O 1
ATOM 786 N N . LYS A 1 95 ? 4.658 11.580 5.573 1.00 92.25 95 LYS A N 1
ATOM 787 C CA . LYS A 1 95 ? 5.623 12.658 5.324 1.00 92.25 95 LYS A CA 1
ATOM 788 C C . LYS A 1 95 ? 6.834 12.545 6.238 1.00 92.25 95 LYS A C 1
ATOM 790 O O . LYS A 1 95 ? 6.742 12.126 7.391 1.00 92.25 95 LYS A O 1
ATOM 795 N N . PHE A 1 96 ? 7.997 12.937 5.736 1.00 91.25 96 PHE A N 1
ATOM 796 C CA . PHE A 1 96 ? 9.238 12.932 6.489 1.00 91.25 96 PHE A CA 1
ATOM 797 C C . PHE A 1 96 ? 9.368 14.228 7.295 1.00 91.25 96 PHE A C 1
ATOM 799 O O . PHE A 1 96 ? 10.045 15.186 6.918 1.00 91.25 96 PHE A O 1
ATOM 806 N N . GLN A 1 97 ? 8.699 14.232 8.443 1.00 88.56 97 GLN A N 1
ATOM 807 C CA . GLN A 1 97 ? 8.709 15.310 9.430 1.00 88.56 97 GLN A CA 1
ATOM 808 C C . GLN A 1 97 ? 9.223 14.792 10.774 1.00 88.56 97 GLN A C 1
ATOM 810 O O . GLN A 1 97 ? 9.105 13.603 11.069 1.00 88.56 97 GLN A O 1
ATOM 815 N N . LYS A 1 98 ? 9.843 15.658 11.585 1.00 87.56 98 LYS A N 1
ATOM 816 C CA . LYS A 1 98 ? 10.434 15.267 12.882 1.00 87.56 98 LYS A CA 1
ATOM 817 C C . LYS A 1 98 ? 11.357 14.043 12.801 1.00 87.56 98 LYS A C 1
ATOM 819 O O . LYS A 1 98 ? 11.357 13.172 13.665 1.00 87.56 98 LYS A O 1
ATOM 824 N N . LYS A 1 99 ? 12.178 14.013 11.742 1.00 87.00 99 LYS A N 1
ATOM 825 C CA . LYS A 1 99 ? 13.210 12.994 11.460 1.00 87.00 99 LYS A CA 1
ATOM 826 C C . LYS A 1 99 ? 12.669 11.569 11.248 1.00 87.00 99 LYS A C 1
ATOM 828 O O . LYS A 1 99 ? 13.449 10.620 11.302 1.00 87.00 99 LYS A O 1
ATOM 833 N N . GLY A 1 100 ? 11.374 11.405 10.960 1.00 90.19 100 GLY A N 1
ATOM 834 C CA . GLY A 1 100 ? 10.773 10.105 10.661 1.00 90.19 100 GLY A CA 1
ATOM 835 C C . GLY A 1 100 ? 9.569 10.199 9.724 1.00 90.19 100 GLY A C 1
ATOM 836 O O . GLY A 1 100 ? 8.817 11.168 9.757 1.00 90.19 100 GLY A O 1
ATOM 837 N N . THR A 1 101 ? 9.379 9.181 8.881 1.00 92.56 101 THR A N 1
ATOM 838 C CA . THR A 1 101 ? 8.211 9.092 7.987 1.00 92.56 101 THR A CA 1
ATOM 839 C C . THR A 1 101 ? 6.992 8.590 8.742 1.00 92.56 101 THR A C 1
ATOM 841 O O . THR A 1 101 ? 6.007 9.309 8.847 1.00 92.56 101 THR A O 1
ATOM 844 N N . GLY A 1 102 ? 7.077 7.381 9.305 1.00 94.44 102 GLY A N 1
ATOM 845 C CA . GLY A 1 102 ? 6.003 6.790 10.101 1.00 94.44 102 GLY A CA 1
ATOM 846 C C . GLY A 1 102 ? 5.840 7.451 11.469 1.00 94.44 102 GLY A C 1
ATOM 847 O O . GLY A 1 102 ? 6.712 8.192 11.934 1.00 94.44 102 GLY A O 1
ATOM 848 N N . THR A 1 103 ? 4.718 7.151 12.116 1.00 95.75 103 THR A N 1
ATOM 849 C CA . THR A 1 103 ? 4.491 7.446 13.533 1.00 95.75 103 THR A CA 1
ATOM 850 C C . THR A 1 103 ? 4.781 6.215 14.393 1.00 95.75 103 THR A C 1
ATOM 852 O O . THR A 1 103 ? 5.098 5.148 13.865 1.00 95.75 103 THR A O 1
ATOM 855 N N . ARG A 1 104 ? 4.636 6.304 15.722 1.00 95.31 104 ARG A N 1
ATOM 856 C CA . ARG A 1 104 ? 4.655 5.111 16.592 1.00 95.31 104 ARG A CA 1
ATOM 857 C C . ARG A 1 104 ? 3.590 4.082 16.191 1.00 95.31 104 ARG A C 1
ATOM 859 O O . ARG A 1 104 ? 3.785 2.876 16.355 1.00 95.31 104 ARG A O 1
ATOM 866 N N . PHE A 1 105 ? 2.478 4.565 15.639 1.00 97.38 105 PHE A N 1
ATOM 867 C CA . PHE A 1 105 ? 1.400 3.733 15.133 1.00 97.38 105 PHE A CA 1
ATOM 868 C C . PHE A 1 105 ? 1.771 3.018 13.826 1.00 97.38 105 PHE A C 1
ATOM 870 O O . PHE A 1 105 ? 1.330 1.893 13.601 1.00 97.38 105 PHE A O 1
ATOM 877 N N . GLY A 1 106 ? 2.605 3.632 12.991 1.00 96.50 106 GLY A N 1
ATOM 878 C CA . GLY A 1 106 ? 3.044 3.096 11.707 1.00 96.50 106 GLY A CA 1
ATOM 879 C C . GLY A 1 106 ? 2.982 4.135 10.598 1.00 96.50 106 GLY A C 1
ATOM 880 O O . GLY A 1 106 ? 2.868 5.339 10.828 1.00 96.50 106 GLY A O 1
ATOM 881 N N . THR A 1 107 ? 3.079 3.659 9.367 1.00 96.88 107 THR A N 1
ATOM 882 C CA . THR A 1 107 ? 2.875 4.470 8.165 1.00 96.88 107 THR A CA 1
ATOM 883 C C . THR A 1 107 ? 1.390 4.616 7.830 1.00 96.88 107 THR A C 1
ATOM 885 O O . THR A 1 107 ? 0.563 3.789 8.225 1.00 96.88 107 THR A O 1
ATOM 888 N N . LYS A 1 108 ? 1.044 5.622 7.017 1.00 97.75 108 LYS A N 1
ATOM 889 C CA . LYS A 1 108 ? -0.335 5.808 6.532 1.00 97.75 108 LYS A CA 1
ATOM 890 C C . LYS A 1 108 ? -0.873 4.561 5.820 1.00 97.75 108 LYS A C 1
ATOM 892 O O . LYS A 1 108 ? -2.002 4.162 6.081 1.00 97.75 108 LYS A O 1
ATOM 897 N N . ASP A 1 109 ? -0.070 3.907 4.977 1.00 96.50 109 ASP A N 1
ATOM 898 C CA . ASP A 1 109 ? -0.471 2.666 4.292 1.00 96.50 109 ASP A CA 1
ATOM 899 C C . ASP A 1 109 ? -0.846 1.558 5.297 1.00 96.50 109 ASP A C 1
ATOM 901 O O . ASP A 1 109 ? -1.863 0.879 5.136 1.00 96.50 109 ASP A O 1
ATOM 905 N N . GLU A 1 110 ? -0.061 1.388 6.366 1.00 97.69 110 GLU A N 1
ATOM 906 C CA . GLU A 1 110 ? -0.334 0.397 7.414 1.00 97.69 110 GLU A CA 1
ATOM 907 C C . GLU A 1 110 ? -1.593 0.731 8.215 1.00 97.69 110 GLU A C 1
ATOM 909 O O . GLU A 1 110 ? -2.373 -0.179 8.506 1.00 97.69 110 GLU A O 1
ATOM 914 N N . PHE A 1 111 ? -1.822 2.012 8.520 1.00 98.62 111 PHE A N 1
ATOM 915 C CA . PHE A 1 111 ? -3.056 2.478 9.150 1.00 98.62 111 PHE A CA 1
ATOM 916 C C . PHE A 1 111 ? -4.273 2.155 8.272 1.00 98.62 111 PHE A C 1
ATOM 918 O O . PHE A 1 111 ? -5.205 1.493 8.730 1.00 98.62 111 PHE A O 1
ATOM 925 N N . LEU A 1 112 ? -4.252 2.536 6.992 1.00 98.75 112 LEU A N 1
ATOM 926 C CA . LEU A 1 112 ? -5.373 2.294 6.078 1.00 98.75 112 LEU A CA 1
ATOM 927 C C . LEU A 1 112 ? -5.663 0.797 5.885 1.00 98.75 112 LEU A C 1
ATOM 929 O O . LEU A 1 112 ? -6.835 0.408 5.838 1.00 98.75 112 LEU A O 1
ATOM 933 N N . ARG A 1 113 ? -4.626 -0.053 5.838 1.00 98.50 113 ARG A N 1
ATOM 934 C CA . ARG A 1 113 ? -4.779 -1.520 5.850 1.00 98.50 113 ARG A CA 1
ATOM 935 C C . ARG A 1 113 ? -5.429 -2.006 7.143 1.00 98.50 113 ARG A C 1
ATOM 937 O O . ARG A 1 113 ? -6.326 -2.840 7.080 1.00 98.50 113 ARG A O 1
ATOM 944 N N . MET A 1 114 ? -4.975 -1.520 8.295 1.00 98.81 114 MET A N 1
ATOM 945 C CA . MET A 1 114 ? -5.492 -1.931 9.602 1.00 98.81 114 MET A CA 1
ATOM 946 C C . MET A 1 114 ? -6.985 -1.621 9.731 1.00 98.81 114 MET A C 1
ATOM 948 O O . MET A 1 114 ? -7.749 -2.503 10.121 1.00 98.81 114 MET A O 1
ATOM 952 N N . VAL A 1 115 ? -7.417 -0.438 9.274 1.00 98.88 115 VAL A N 1
ATOM 953 C CA . VAL A 1 115 ? -8.842 -0.092 9.180 1.00 98.88 115 VAL A CA 1
ATOM 954 C C . VAL A 1 115 ? -9.583 -1.114 8.317 1.00 98.88 115 VAL A C 1
ATOM 956 O O . VAL A 1 115 ? -10.540 -1.734 8.771 1.00 98.88 115 VAL A O 1
ATOM 959 N N . ALA A 1 116 ? -9.101 -1.376 7.100 1.00 98.81 116 ALA A N 1
ATOM 960 C CA . ALA A 1 116 ? -9.735 -2.323 6.185 1.00 98.81 116 ALA A CA 1
ATOM 961 C C . ALA A 1 116 ? -9.854 -3.751 6.759 1.00 98.81 116 ALA A C 1
ATOM 963 O O . ALA A 1 116 ? -10.863 -4.423 6.541 1.00 98.81 116 ALA A O 1
ATOM 964 N N . VAL A 1 117 ? -8.849 -4.222 7.504 1.00 98.75 117 VAL A N 1
ATOM 965 C CA . VAL A 1 117 ? -8.839 -5.565 8.108 1.00 98.75 117 VAL A CA 1
ATOM 966 C C . VAL A 1 117 ? -9.737 -5.645 9.344 1.00 98.75 117 VAL A C 1
ATOM 968 O O . VAL A 1 117 ? -10.445 -6.641 9.507 1.00 98.75 117 VAL A O 1
ATOM 971 N N . LEU A 1 118 ? -9.785 -4.609 10.190 1.00 98.81 118 LEU A N 1
ATOM 972 C CA . LEU A 1 118 ? -10.779 -4.535 11.268 1.00 98.81 118 LEU A CA 1
ATOM 973 C C . LEU A 1 118 ? -12.198 -4.534 10.689 1.00 98.81 118 LEU A C 1
ATOM 975 O O . LEU A 1 118 ? -13.046 -5.301 11.146 1.00 98.81 118 LEU A O 1
ATOM 979 N N . HIS A 1 119 ? -12.424 -3.793 9.602 1.00 98.75 119 HIS A N 1
ATOM 980 C CA . HIS A 1 119 ? -13.706 -3.770 8.904 1.00 98.75 119 HIS A CA 1
ATOM 981 C C . HIS A 1 119 ? -14.086 -5.155 8.379 1.00 98.75 119 HIS A C 1
ATOM 983 O O . HIS A 1 119 ? -15.189 -5.622 8.647 1.00 98.75 119 HIS A O 1
ATOM 989 N N . ALA A 1 120 ? -13.155 -5.867 7.734 1.00 98.38 120 ALA A N 1
ATOM 990 C CA . ALA A 1 120 ? -13.350 -7.245 7.273 1.00 98.38 120 ALA A CA 1
ATOM 991 C C . ALA A 1 120 ? -13.686 -8.231 8.411 1.00 98.38 120 ALA A C 1
ATOM 993 O O . ALA A 1 120 ? -14.302 -9.278 8.185 1.00 98.38 120 ALA A O 1
ATOM 994 N N . ASN A 1 121 ? -13.323 -7.889 9.649 1.00 97.81 121 ASN A N 1
ATOM 995 C CA . ASN A 1 121 ? -13.687 -8.626 10.854 1.00 97.81 121 ASN A CA 1
ATOM 996 C C . ASN A 1 121 ? -14.996 -8.155 11.506 1.00 97.81 121 ASN A C 1
ATOM 998 O O . ASN A 1 121 ? -15.424 -8.758 12.487 1.00 97.81 121 ASN A O 1
ATOM 1002 N N . GLY A 1 122 ? -15.672 -7.156 10.939 1.00 97.19 122 GLY A N 1
ATOM 1003 C CA . GLY A 1 122 ? -16.891 -6.576 11.495 1.00 97.19 122 GLY A CA 1
ATOM 1004 C C . GLY A 1 122 ? -16.629 -5.643 12.678 1.00 97.19 122 GLY A C 1
ATOM 1005 O O . GLY A 1 122 ? -17.528 -5.427 13.480 1.00 97.19 122 GLY A O 1
ATOM 1006 N N . ILE A 1 123 ? -15.412 -5.109 12.797 1.00 98.50 123 ILE A N 1
ATOM 1007 C CA . ILE A 1 123 ? -14.984 -4.260 13.910 1.00 98.50 123 ILE A CA 1
ATOM 1008 C C . ILE A 1 123 ? -14.907 -2.809 13.437 1.00 98.50 123 ILE A C 1
ATOM 1010 O O . ILE A 1 123 ? -14.338 -2.517 12.383 1.00 98.50 123 ILE A O 1
ATOM 1014 N N . GLU A 1 124 ? -15.491 -1.901 14.207 1.00 98.50 124 GLU A N 1
ATOM 1015 C CA . GLU A 1 124 ? -15.374 -0.455 14.035 1.00 98.50 124 GLU A CA 1
ATOM 1016 C C . GLU A 1 124 ? -14.038 0.097 14.513 1.00 98.50 124 GLU A C 1
ATOM 1018 O O . GLU A 1 124 ? -13.448 -0.390 15.476 1.00 98.50 124 GLU A O 1
ATOM 1023 N N . VAL A 1 125 ? -13.562 1.144 13.849 1.00 98.75 125 VAL A N 1
ATOM 1024 C CA . VAL A 1 125 ? -12.356 1.868 14.243 1.00 98.75 125 VAL A CA 1
ATOM 1025 C C . VAL A 1 125 ? -12.746 3.219 14.812 1.00 98.75 125 VAL A C 1
ATOM 1027 O O . VAL A 1 125 ? -13.381 4.035 14.143 1.00 98.75 125 VAL A O 1
ATOM 1030 N N . VAL A 1 126 ? -12.342 3.455 16.057 1.00 98.62 126 VAL A N 1
ATOM 1031 C CA . VAL A 1 126 ? -12.567 4.704 16.783 1.00 98.62 126 VAL A CA 1
ATOM 1032 C C . VAL A 1 126 ? -11.238 5.445 16.883 1.00 98.62 126 VAL A C 1
ATOM 1034 O O . VAL A 1 126 ? -10.315 4.989 17.554 1.00 98.62 126 VAL A O 1
ATOM 1037 N N . GLN A 1 127 ? -11.127 6.580 16.200 1.00 98.44 127 GLN A N 1
ATOM 1038 C CA . GLN A 1 127 ? -9.900 7.374 16.177 1.00 98.44 127 GLN A CA 1
ATOM 1039 C C . GLN A 1 127 ? -9.815 8.284 17.404 1.00 98.44 127 GLN A C 1
ATOM 1041 O O . GLN A 1 127 ? -10.737 9.054 17.666 1.00 98.44 127 GLN A O 1
ATOM 1046 N N . ASP A 1 128 ? -8.693 8.231 18.121 1.00 98.56 128 ASP A N 1
ATOM 1047 C CA . ASP A 1 128 ? -8.353 9.236 19.131 1.00 98.56 128 ASP A CA 1
ATOM 1048 C C . ASP A 1 128 ? -7.966 10.563 18.471 1.00 98.56 128 ASP A C 1
ATOM 1050 O O . ASP A 1 128 ? -7.165 10.588 17.530 1.00 98.56 128 ASP A O 1
ATOM 1054 N N . VAL A 1 129 ? -8.538 11.660 18.948 1.00 97.38 129 VAL A N 1
ATOM 1055 C CA . VAL A 1 129 ? -8.403 12.993 18.373 1.00 97.38 129 VAL A CA 1
ATOM 1056 C C . VAL A 1 129 ? -7.913 13.966 19.433 1.00 97.38 129 VAL A C 1
ATOM 1058 O O . VAL A 1 129 ? -8.613 14.241 20.404 1.00 97.38 129 VAL A O 1
ATOM 1061 N N . VAL A 1 130 ? -6.740 14.547 19.177 1.00 96.75 130 VAL A N 1
ATOM 1062 C CA . VAL A 1 130 ? -6.118 15.575 20.017 1.00 96.75 130 VAL A CA 1
ATOM 1063 C C . VAL A 1 130 ? -6.247 16.929 19.328 1.00 96.75 130 VAL A C 1
ATOM 1065 O O . VAL A 1 130 ? -5.579 17.219 18.331 1.00 96.75 130 VAL A O 1
ATOM 1068 N N . LEU A 1 131 ? -7.160 17.742 19.853 1.00 95.25 131 LEU A N 1
ATOM 1069 C CA . LEU A 1 131 ? -7.494 19.075 19.344 1.00 95.25 131 LEU A CA 1
ATOM 1070 C C . LEU A 1 131 ? -7.379 20.176 20.400 1.00 95.25 131 LEU A C 1
ATOM 1072 O O . LEU A 1 131 ? -7.698 21.329 20.115 1.00 95.25 131 LEU A O 1
ATOM 1076 N N . ASN A 1 132 ? -6.909 19.834 21.597 1.00 93.06 132 ASN A N 1
ATOM 1077 C CA . ASN A 1 132 ? -6.616 20.813 22.630 1.00 93.06 132 ASN A CA 1
ATOM 1078 C C . ASN A 1 132 ? -5.398 21.671 22.263 1.00 93.06 132 ASN A C 1
ATOM 1080 O O . ASN A 1 132 ? -5.470 22.892 22.290 1.00 93.06 132 ASN A O 1
ATOM 1084 N N . HIS A 1 133 ? -4.296 21.029 21.877 1.00 90.31 133 HIS A N 1
ATOM 1085 C CA . HIS A 1 133 ? -2.990 21.662 21.709 1.00 90.31 133 HIS A CA 1
ATOM 1086 C C . HIS A 1 133 ? -2.221 21.088 20.515 1.00 90.31 133 HIS A C 1
ATOM 1088 O O . HIS A 1 133 ? -2.675 20.175 19.818 1.00 90.31 133 HIS A O 1
ATOM 1094 N N . ILE A 1 134 ? -1.024 21.625 20.294 1.00 89.75 134 ILE A N 1
ATOM 1095 C CA . ILE A 1 134 ? -0.034 21.134 19.333 1.00 89.75 134 ILE A CA 1
ATOM 1096 C C . ILE A 1 134 ? 1.376 21.417 19.867 1.00 89.75 134 ILE A C 1
ATOM 1098 O O . ILE A 1 134 ? 1.555 22.365 20.626 1.00 89.75 134 ILE A O 1
ATOM 1102 N N . ASP A 1 135 ? 2.385 20.635 19.493 1.00 86.88 135 ASP A N 1
ATOM 1103 C CA . ASP A 1 135 ? 3.747 20.776 20.022 1.00 86.88 135 ASP A CA 1
ATOM 1104 C C . ASP A 1 135 ? 4.831 20.569 18.948 1.00 86.88 135 ASP A C 1
ATOM 1106 O O . ASP A 1 135 ? 4.563 20.040 17.874 1.00 86.88 135 ASP A O 1
ATOM 1110 N N . GLY A 1 136 ? 6.060 21.021 19.213 1.00 83.44 136 GLY A N 1
ATOM 1111 C CA . GLY A 1 136 ? 7.222 20.818 18.342 1.00 83.44 136 GLY A CA 1
ATOM 1112 C C . GLY A 1 136 ? 7.455 21.872 17.252 1.00 83.44 136 GLY A C 1
ATOM 1113 O O . GLY A 1 136 ? 7.975 21.526 16.196 1.00 83.44 136 GLY A O 1
ATOM 1114 N N . ALA A 1 137 ? 7.087 23.143 17.445 1.00 82.06 137 ALA A N 1
ATOM 1115 C CA . ALA A 1 137 ? 7.437 24.204 16.484 1.00 82.06 137 ALA A CA 1
ATOM 1116 C C . ALA A 1 137 ? 8.937 24.564 16.517 1.00 82.06 137 ALA A C 1
ATOM 1118 O O . ALA A 1 137 ? 9.452 24.871 17.588 1.00 82.06 137 ALA A O 1
ATOM 1119 N N . GLY A 1 138 ? 9.585 24.644 15.346 1.00 75.56 138 GLY A N 1
ATOM 1120 C CA . GLY A 1 138 ? 10.986 25.085 15.190 1.00 75.56 138 GLY A CA 1
ATOM 1121 C C . GLY A 1 138 ? 12.035 24.193 15.879 1.00 75.56 138 GLY A C 1
ATOM 1122 O O . GLY A 1 138 ? 11.695 23.122 16.382 1.00 75.56 138 GLY A O 1
ATOM 1123 N N . ASP A 1 139 ? 13.303 24.639 15.895 1.00 65.50 139 ASP A N 1
ATOM 1124 C CA . ASP A 1 139 ? 14.373 23.987 16.672 1.00 65.50 139 ASP A CA 1
ATOM 1125 C C . ASP A 1 139 ? 14.318 24.314 18.176 1.00 65.50 139 ASP A C 1
ATOM 1127 O O . ASP A 1 139 ? 13.569 25.181 18.632 1.00 65.50 139 ASP A O 1
ATOM 1131 N N . ARG A 1 140 ? 15.151 23.622 18.969 1.00 52.12 140 ARG A N 1
ATOM 1132 C CA . ARG A 1 140 ? 15.278 23.835 20.426 1.00 52.12 140 ARG A CA 1
ATOM 1133 C C . ARG A 1 140 ? 15.744 25.255 20.799 1.00 52.12 140 ARG A C 1
ATOM 1135 O O . ARG A 1 140 ? 15.536 25.664 21.938 1.00 52.12 140 ARG A O 1
ATOM 1142 N N . ASP A 1 141 ? 16.345 25.985 19.864 1.00 53.72 141 ASP A N 1
ATOM 1143 C CA . ASP A 1 141 ? 16.835 27.356 20.030 1.00 53.72 141 ASP A CA 1
ATOM 1144 C C . ASP A 1 141 ? 15.825 28.400 19.481 1.00 53.72 141 ASP A C 1
ATOM 1146 O O . ASP A 1 141 ? 16.094 29.602 19.505 1.00 53.72 141 ASP A O 1
ATOM 1150 N N . GLY A 1 142 ? 14.645 27.961 19.014 1.00 57.44 142 GLY A N 1
ATOM 1151 C CA . GLY A 1 142 ? 13.549 28.787 18.498 1.00 57.44 142 GLY A CA 1
ATOM 1152 C C . GLY A 1 142 ? 13.712 29.263 17.049 1.00 57.44 142 GLY A C 1
ATOM 1153 O O . GLY A 1 142 ? 12.807 29.914 16.513 1.00 57.44 142 GLY A O 1
ATOM 1154 N N . ASN A 1 143 ? 14.816 28.939 16.371 1.00 58.56 143 ASN A N 1
ATOM 1155 C CA . ASN A 1 143 ? 15.039 29.369 14.994 1.00 58.56 143 ASN A CA 1
ATOM 1156 C C . ASN A 1 143 ? 14.023 28.661 14.078 1.00 58.56 143 ASN A C 1
ATOM 1158 O O . ASN A 1 143 ? 13.878 27.445 14.095 1.00 58.56 143 ASN A O 1
ATOM 1162 N N . GLY A 1 144 ? 13.225 29.435 13.337 1.00 63.91 144 GLY A N 1
ATOM 1163 C CA . GLY A 1 144 ? 12.144 28.928 12.477 1.00 63.91 144 GLY A CA 1
ATOM 1164 C C . GLY A 1 144 ? 10.748 28.964 13.112 1.00 63.91 144 GLY A C 1
ATOM 1165 O O . GLY A 1 144 ? 9.782 29.294 12.429 1.00 63.91 144 GLY A O 1
ATOM 1166 N N . GLY A 1 145 ? 10.615 28.725 14.417 1.00 69.50 145 GLY A N 1
ATOM 1167 C CA . GLY A 1 145 ? 9.333 28.852 15.126 1.00 69.50 145 GLY A CA 1
ATOM 1168 C C . GLY A 1 145 ? 9.028 30.280 15.590 1.00 69.50 145 GLY A C 1
ATOM 1169 O O . GLY A 1 145 ? 7.862 30.650 15.690 1.00 69.50 145 GLY A O 1
ATOM 1170 N N . TYR A 1 146 ? 10.070 31.080 15.822 1.00 72.75 146 TYR A N 1
ATOM 1171 C CA . TYR A 1 146 ? 9.998 32.377 16.489 1.00 72.75 146 TYR A CA 1
ATOM 1172 C C . TYR A 1 146 ? 9.429 33.499 15.603 1.00 72.75 146 TYR A C 1
ATOM 1174 O O . TYR A 1 146 ? 10.086 33.867 14.642 1.00 72.75 146 TYR A O 1
ATOM 1182 N N . ASP A 1 147 ? 8.264 34.074 15.915 1.00 74.31 147 ASP A N 1
ATOM 1183 C CA . ASP A 1 147 ? 7.742 35.347 15.377 1.00 74.31 147 ASP A CA 1
ATOM 1184 C C . ASP A 1 147 ? 8.395 36.555 16.098 1.00 74.31 147 ASP A C 1
ATOM 1186 O O . ASP A 1 147 ? 8.568 36.488 17.296 1.00 74.31 147 ASP A O 1
ATOM 1190 N N . PRO A 1 148 ? 8.840 37.646 15.457 1.00 69.12 148 PRO A N 1
ATOM 1191 C CA . PRO A 1 148 ? 9.429 38.795 16.158 1.00 69.12 148 PRO A CA 1
ATOM 1192 C C . PRO A 1 148 ? 8.426 39.868 16.635 1.00 69.12 148 PRO A C 1
ATOM 1194 O O . PRO A 1 148 ? 8.866 40.872 17.198 1.00 69.12 148 PRO A O 1
ATOM 1197 N N . ASP A 1 149 ? 7.113 39.715 16.418 1.00 69.12 149 ASP A N 1
ATOM 1198 C CA . ASP A 1 149 ? 6.115 40.729 16.798 1.00 69.12 149 ASP A CA 1
ATOM 1199 C C . ASP A 1 149 ? 6.005 40.904 18.329 1.00 69.12 149 ASP A C 1
ATOM 1201 O O . ASP A 1 149 ? 5.685 39.964 19.060 1.00 69.12 149 ASP A O 1
ATOM 1205 N N . SER A 1 150 ? 6.176 42.139 18.819 1.00 57.25 150 SER A N 1
ATOM 1206 C CA . SER A 1 150 ? 6.051 42.508 20.239 1.00 57.25 150 SER A CA 1
ATOM 1207 C C . SER A 1 150 ? 4.700 42.168 20.884 1.00 57.25 150 SER A C 1
ATOM 1209 O O . SER A 1 150 ? 4.610 42.124 22.110 1.00 57.25 150 SER A O 1
ATOM 1211 N N . TYR A 1 151 ? 3.647 41.937 20.094 1.00 58.03 151 TYR A N 1
ATOM 1212 C CA . TYR A 1 151 ? 2.316 41.550 20.574 1.00 58.03 151 TYR A CA 1
ATOM 1213 C C . TYR A 1 151 ? 2.119 40.037 20.731 1.00 58.03 151 TYR A C 1
ATOM 1215 O O . TYR A 1 151 ? 1.091 39.608 21.254 1.00 58.03 151 TYR A O 1
ATOM 1223 N N . SER A 1 152 ? 3.087 39.217 20.323 1.00 61.50 152 SER A N 1
ATOM 1224 C CA . SER A 1 152 ? 3.002 37.752 20.406 1.00 61.50 152 SER A CA 1
ATOM 1225 C C . SER A 1 152 ? 3.556 37.149 21.718 1.00 61.50 152 SER A C 1
ATOM 1227 O O . SER A 1 152 ? 3.791 35.943 21.803 1.00 61.50 152 SER A O 1
ATOM 1229 N N . VAL A 1 153 ? 3.727 37.966 22.776 1.00 56.88 153 VAL A N 1
ATOM 1230 C CA . VAL A 1 153 ? 4.462 37.612 24.018 1.00 56.88 153 VAL A CA 1
ATOM 1231 C C . VAL A 1 153 ? 3.757 37.875 25.358 1.00 56.88 153 VAL A C 1
ATOM 1233 O O . VAL A 1 153 ? 4.322 38.537 26.223 1.00 56.88 153 VAL A O 1
ATOM 1236 N N . GLN A 1 154 ? 2.573 37.315 25.632 1.00 55.62 154 GLN A N 1
ATOM 1237 C CA . GLN A 1 154 ? 1.992 37.414 26.998 1.00 55.62 154 GLN A CA 1
ATOM 1238 C C . GLN A 1 154 ? 1.730 36.068 27.726 1.00 55.62 154 GLN A C 1
ATOM 1240 O O . GLN A 1 154 ? 0.993 36.028 28.704 1.00 55.62 154 GLN A O 1
ATOM 1245 N N . SER A 1 155 ? 2.514 35.035 27.350 1.00 60.00 155 SER A N 1
ATOM 1246 C CA . SER A 1 155 ? 2.868 33.752 28.041 1.00 60.00 155 SER A CA 1
ATOM 1247 C C . SER A 1 155 ? 1.793 32.646 28.146 1.00 60.00 155 SER A C 1
ATOM 1249 O O . SER A 1 155 ? 0.669 32.942 28.490 1.00 60.00 155 SER A O 1
ATOM 1251 N N . ASN A 1 156 ? 2.061 31.348 27.911 1.00 49.75 156 ASN A N 1
ATOM 1252 C CA . ASN A 1 156 ? 3.256 30.584 28.309 1.00 49.75 156 ASN A CA 1
ATOM 1253 C C . ASN A 1 156 ? 4.038 29.974 27.119 1.00 49.75 156 ASN A C 1
ATOM 1255 O O . ASN A 1 156 ? 3.673 28.935 26.573 1.00 49.75 156 ASN A O 1
ATOM 1259 N N . GLY A 1 157 ? 5.161 30.607 26.750 1.00 55.25 157 GLY A N 1
ATOM 1260 C CA . GLY A 1 157 ? 6.258 29.943 26.025 1.00 55.25 157 GLY A CA 1
ATOM 1261 C C . GLY A 1 157 ? 6.867 30.663 24.817 1.00 55.25 157 GLY A C 1
ATOM 1262 O O . GLY A 1 157 ? 7.993 30.338 24.460 1.00 55.25 157 GLY A O 1
ATOM 1263 N N . GLY A 1 158 ? 6.184 31.657 24.236 1.00 61.25 158 GLY A N 1
ATOM 1264 C CA . GLY A 1 158 ? 6.688 32.475 23.123 1.00 61.25 158 GLY A CA 1
ATOM 1265 C C . GLY A 1 158 ? 6.480 31.860 21.733 1.00 61.25 158 GLY A C 1
ATOM 1266 O O . GLY A 1 158 ? 6.658 30.664 21.545 1.00 61.25 158 GLY A O 1
ATOM 1267 N N . TYR A 1 159 ? 6.097 32.715 20.779 1.00 66.69 159 TYR A N 1
ATOM 1268 C CA . TYR A 1 159 ? 6.494 32.677 19.370 1.00 66.69 159 TYR A CA 1
ATOM 1269 C C . TYR A 1 159 ? 6.553 31.296 18.679 1.00 66.69 159 TYR A C 1
ATOM 1271 O O . TYR A 1 159 ? 7.621 30.685 18.603 1.00 66.69 159 TYR A O 1
ATOM 1279 N N . LYS A 1 160 ? 5.423 30.812 18.132 1.00 71.94 160 LYS A N 1
ATOM 1280 C CA . LYS A 1 160 ? 5.383 29.539 17.388 1.00 71.94 160 LYS A CA 1
ATOM 1281 C C . LYS A 1 160 ? 4.609 29.632 16.079 1.00 71.94 160 LYS A C 1
ATOM 1283 O O . LYS A 1 160 ? 3.385 29.729 16.045 1.00 71.94 160 LYS A O 1
ATOM 1288 N N . ASN A 1 161 ? 5.358 29.528 14.996 1.00 82.31 161 ASN A N 1
ATOM 1289 C CA . ASN A 1 161 ? 4.872 29.193 13.674 1.00 82.31 161 ASN A CA 1
ATOM 1290 C C . ASN A 1 161 ? 4.986 27.680 13.477 1.00 82.31 161 ASN A C 1
ATOM 1292 O O . ASN A 1 161 ? 6.092 27.137 13.504 1.00 82.31 161 ASN A O 1
ATOM 1296 N N . PHE A 1 162 ? 3.868 26.988 13.263 1.00 85.25 162 PHE A N 1
ATOM 1297 C CA . PHE A 1 162 ? 3.879 25.549 12.986 1.00 85.25 162 PHE A CA 1
ATOM 1298 C C . PHE A 1 162 ? 3.994 25.310 11.480 1.00 85.25 162 PHE A C 1
ATOM 1300 O O . PHE A 1 162 ? 3.078 25.590 10.702 1.00 85.25 162 PHE A O 1
ATOM 1307 N N . ARG A 1 163 ? 5.219 24.912 11.121 1.00 85.94 163 ARG A N 1
ATOM 1308 C CA . ARG A 1 163 ? 5.762 24.553 9.809 1.00 85.94 163 ARG A CA 1
ATOM 1309 C C . ARG A 1 163 ? 5.305 23.177 9.337 1.00 85.94 163 ARG A C 1
ATOM 1311 O O . ARG A 1 163 ? 5.534 22.247 10.089 1.00 85.94 163 ARG A O 1
ATOM 1318 N N . TYR A 1 164 ? 4.770 22.997 8.128 1.00 85.75 164 TYR A N 1
ATOM 1319 C CA . TYR A 1 164 ? 4.482 21.655 7.600 1.00 85.75 164 TYR A CA 1
ATOM 1320 C C . TYR A 1 164 ? 5.220 21.378 6.307 1.00 85.75 164 TYR A C 1
ATOM 1322 O O . TYR A 1 164 ? 5.385 22.263 5.474 1.00 85.75 164 TYR A O 1
ATOM 1330 N N . SER A 1 165 ? 5.661 20.140 6.128 1.00 85.88 165 SER A N 1
ATOM 1331 C CA . SER A 1 165 ? 6.129 19.699 4.822 1.00 85.88 165 SER A CA 1
ATOM 1332 C C . SER A 1 165 ? 4.905 19.417 3.958 1.00 85.88 165 SER A C 1
ATOM 1334 O O . SER A 1 165 ? 3.932 18.809 4.402 1.00 85.88 165 SER A O 1
ATOM 1336 N N . CYS A 1 166 ? 4.946 19.874 2.714 1.00 88.44 166 CYS A N 1
ATOM 1337 C CA . CYS A 1 166 ? 3.910 19.581 1.736 1.00 88.44 166 CYS A CA 1
ATOM 1338 C C . CYS A 1 166 ? 4.541 19.262 0.386 1.00 88.44 166 CYS A C 1
ATOM 1340 O O . CYS A 1 166 ? 5.763 19.293 0.221 1.00 88.44 166 CYS A O 1
ATOM 1342 N N . PHE A 1 167 ? 3.701 19.031 -0.615 1.00 87.88 167 PHE A N 1
ATOM 1343 C CA . PHE A 1 167 ? 4.155 18.726 -1.955 1.00 87.88 167 PHE A CA 1
ATOM 1344 C C . PHE A 1 167 ? 4.958 19.895 -2.556 1.00 87.88 167 PHE A C 1
ATOM 1346 O O . PHE A 1 167 ? 5.998 19.679 -3.177 1.00 87.88 167 PHE A O 1
ATOM 1353 N N . GLY A 1 168 ? 4.500 21.136 -2.345 1.00 84.06 168 GLY A N 1
ATOM 1354 C CA . GLY A 1 168 ? 5.151 22.350 -2.855 1.00 84.06 168 GLY A CA 1
ATOM 1355 C C . GLY A 1 168 ? 6.463 22.719 -2.149 1.00 84.06 168 GLY A C 1
ATOM 1356 O O . GLY A 1 168 ? 7.345 23.313 -2.767 1.00 84.06 168 GLY A O 1
ATOM 1357 N N . THR A 1 169 ? 6.622 22.345 -0.877 1.00 86.06 169 THR A N 1
ATOM 1358 C CA . THR A 1 169 ? 7.839 22.582 -0.080 1.00 86.06 169 THR A CA 1
ATOM 1359 C C . THR A 1 169 ? 8.260 21.299 0.645 1.00 86.06 169 THR A C 1
ATOM 1361 O O . THR A 1 169 ? 8.069 21.186 1.859 1.00 86.06 169 THR A O 1
ATOM 1364 N N . PRO A 1 170 ? 8.848 20.332 -0.081 1.00 81.81 170 PRO A N 1
ATOM 1365 C CA . PRO A 1 170 ? 9.064 18.961 0.387 1.00 81.81 170 PRO A CA 1
ATOM 1366 C C . PRO A 1 170 ? 10.307 18.789 1.273 1.00 81.81 170 PRO A C 1
ATOM 1368 O O . PRO A 1 170 ? 10.999 17.767 1.258 1.00 81.81 170 PRO A O 1
ATOM 1371 N N . VAL A 1 171 ? 10.695 19.853 1.969 1.00 79.19 171 VAL A N 1
ATOM 1372 C CA . VAL A 1 171 ? 11.955 19.898 2.707 1.00 79.19 171 VAL A CA 1
ATOM 1373 C C . VAL A 1 171 ? 11.781 19.097 4.003 1.00 79.19 171 VAL A C 1
ATOM 1375 O O . VAL A 1 171 ? 10.804 19.345 4.718 1.00 79.19 171 VAL A O 1
ATOM 1378 N N . PRO A 1 172 ? 12.699 18.160 4.327 1.00 70.38 172 PRO A N 1
ATOM 1379 C CA . PRO A 1 172 ? 12.721 17.522 5.636 1.00 70.38 172 PRO A CA 1
ATOM 1380 C C . PRO A 1 172 ? 12.799 18.556 6.754 1.00 70.38 172 PRO A C 1
ATOM 1382 O O . PRO A 1 172 ? 13.478 19.574 6.618 1.00 70.38 172 PRO A O 1
ATOM 1385 N N . GLU A 1 173 ? 12.302 18.222 7.938 1.00 71.00 173 GLU A N 1
ATOM 1386 C CA . GLU A 1 173 ? 12.589 19.018 9.142 1.00 71.00 173 GLU A CA 1
ATOM 1387 C C . GLU A 1 173 ? 14.004 18.804 9.707 1.00 71.00 173 GLU A C 1
ATOM 1389 O O . GLU A 1 173 ? 14.240 18.964 10.897 1.00 71.00 173 GLU A O 1
ATOM 1394 N N . THR A 1 174 ? 14.973 18.400 8.883 1.00 59.91 174 THR A N 1
ATOM 1395 C CA . THR A 1 174 ? 16.362 18.208 9.328 1.00 59.91 174 THR A CA 1
ATOM 1396 C C . THR A 1 174 ? 17.163 19.509 9.325 1.00 59.91 174 THR A C 1
ATOM 1398 O O . THR A 1 174 ? 18.131 19.609 10.074 1.00 59.91 174 THR A O 1
ATOM 1401 N N . SER A 1 175 ? 16.763 20.499 8.517 1.00 59.56 175 SER A N 1
ATOM 1402 C CA . SER A 1 175 ? 17.216 21.892 8.587 1.00 59.56 175 SER A CA 1
ATOM 1403 C C . SER A 1 175 ? 16.092 22.740 9.196 1.00 59.56 175 SER A C 1
ATOM 1405 O O . SER A 1 175 ? 15.182 23.212 8.520 1.00 59.56 175 SER A O 1
ATOM 1407 N N . GLU A 1 176 ? 16.106 22.901 10.518 1.00 64.88 176 GLU A N 1
ATOM 1408 C CA . GLU A 1 176 ? 15.206 23.821 11.238 1.00 64.88 176 GLU A CA 1
ATOM 1409 C C . GLU A 1 176 ? 15.771 25.261 11.244 1.00 64.88 176 GLU A C 1
ATOM 1411 O O . GLU A 1 176 ? 15.414 26.087 12.072 1.00 64.88 176 GLU A O 1
ATOM 1416 N N . ASN A 1 177 ? 16.660 25.601 10.301 1.00 63.00 177 ASN A N 1
ATOM 1417 C CA . ASN A 1 177 ? 17.224 26.944 10.188 1.00 63.00 177 ASN A CA 1
ATOM 1418 C C . ASN A 1 177 ? 16.200 27.928 9.578 1.00 63.00 177 ASN A C 1
ATOM 1420 O O . ASN A 1 177 ? 15.440 27.605 8.665 1.00 63.00 177 ASN A O 1
ATOM 1424 N N . GLY A 1 178 ? 16.184 29.154 10.113 1.00 68.81 178 GLY A N 1
ATOM 1425 C CA . GLY A 1 178 ? 15.082 30.122 9.991 1.00 68.81 178 GLY A CA 1
ATOM 1426 C C . GLY A 1 178 ? 14.342 30.185 8.640 1.00 68.81 178 GLY A C 1
ATOM 1427 O O . GLY A 1 178 ? 13.148 29.886 8.612 1.00 68.81 178 GLY A O 1
ATOM 1428 N N . PRO A 1 179 ? 14.986 30.568 7.520 1.00 74.25 179 PRO A N 1
ATOM 1429 C CA . PRO A 1 179 ? 14.269 30.845 6.270 1.00 74.25 179 PRO A CA 1
ATOM 1430 C C . PRO A 1 179 ? 13.590 29.630 5.621 1.00 74.25 179 PRO A C 1
ATOM 1432 O O . PRO A 1 179 ? 12.492 29.766 5.088 1.00 74.25 179 PRO A O 1
ATOM 1435 N N . GLU A 1 180 ? 14.206 28.443 5.654 1.00 77.44 180 GLU A N 1
ATOM 1436 C CA . GLU A 1 180 ? 13.632 27.244 5.020 1.00 77.44 180 GLU A CA 1
ATOM 1437 C C . GLU A 1 180 ? 12.386 26.768 5.765 1.00 77.44 180 GLU A C 1
ATOM 1439 O O . GLU A 1 180 ? 11.367 26.477 5.139 1.00 77.44 180 GLU A O 1
ATOM 1444 N N . TYR A 1 181 ? 12.443 26.759 7.099 1.00 81.81 181 TYR A N 1
ATOM 1445 C CA . TYR A 1 181 ? 11.298 26.427 7.941 1.00 81.81 181 TYR A CA 1
ATOM 1446 C C . TYR A 1 181 ? 10.140 27.418 7.729 1.00 81.81 181 TYR A C 1
ATOM 1448 O O . TYR A 1 181 ? 8.998 27.003 7.554 1.00 81.81 181 TYR A O 1
ATOM 1456 N N . LEU A 1 182 ? 10.414 28.727 7.685 1.00 82.44 182 LEU A N 1
ATOM 1457 C CA . LEU A 1 182 ? 9.389 29.772 7.521 1.00 82.44 182 LEU A CA 1
ATOM 1458 C C . LEU A 1 182 ? 8.774 29.837 6.106 1.00 82.44 182 LEU A C 1
ATOM 1460 O O . LEU A 1 182 ? 7.705 30.430 5.932 1.00 82.44 182 LEU A O 1
ATOM 1464 N N . ASN A 1 183 ? 9.418 29.224 5.106 1.00 81.56 183 ASN A N 1
ATOM 1465 C CA . ASN A 1 183 ? 8.914 29.114 3.731 1.00 81.56 183 ASN A CA 1
ATOM 1466 C C . ASN A 1 183 ? 7.986 27.916 3.503 1.00 81.56 183 ASN A C 1
ATOM 1468 O O . ASN A 1 183 ? 7.316 27.856 2.470 1.00 81.56 183 ASN A O 1
ATOM 1472 N N . ARG A 1 184 ? 7.968 26.953 4.428 1.00 85.94 184 ARG A N 1
ATOM 1473 C CA . ARG A 1 184 ? 7.177 25.729 4.309 1.00 85.94 184 ARG A CA 1
ATOM 1474 C C . ARG A 1 184 ? 5.678 26.032 4.241 1.00 85.94 184 ARG A C 1
ATOM 1476 O O . ARG A 1 184 ? 5.148 26.844 5.000 1.00 85.94 184 ARG A O 1
ATOM 1483 N N . GLN A 1 185 ? 5.005 25.347 3.328 1.00 86.31 185 GLN A N 1
ATOM 1484 C CA . GLN A 1 185 ? 3.575 25.453 3.076 1.00 86.31 185 GLN A CA 1
ATOM 1485 C C . GLN A 1 185 ? 2.870 24.192 3.563 1.00 86.31 185 GLN A C 1
ATOM 1487 O O . GLN A 1 185 ? 3.458 23.120 3.608 1.00 86.31 185 GLN A O 1
ATOM 1492 N N . GLY A 1 186 ? 1.590 24.299 3.883 1.00 86.06 186 GLY A N 1
ATOM 1493 C CA . GLY A 1 186 ? 0.783 23.148 4.253 1.00 86.06 186 GLY A CA 1
ATOM 1494 C C . GLY A 1 186 ? -0.626 23.559 4.625 1.00 86.06 186 GLY A C 1
ATOM 1495 O O . GLY A 1 186 ? -0.970 24.747 4.626 1.00 86.06 186 GLY A O 1
ATOM 1496 N N . ARG A 1 187 ? -1.446 22.561 4.932 1.00 85.88 187 ARG A N 1
ATOM 1497 C CA . ARG A 1 187 ? -2.823 22.779 5.354 1.00 85.88 187 ARG A CA 1
ATOM 1498 C C . ARG A 1 187 ? -2.866 23.181 6.822 1.00 85.88 187 ARG A C 1
ATOM 1500 O O . ARG A 1 187 ? -2.072 22.703 7.623 1.00 85.88 187 ARG A O 1
ATOM 1507 N N . TRP A 1 188 ? -3.805 24.058 7.177 1.00 90.81 188 TRP A N 1
ATOM 1508 C CA . TRP A 1 188 ? -3.990 24.537 8.548 1.00 90.81 188 TRP A CA 1
ATOM 1509 C C . TRP A 1 188 ? -2.699 25.058 9.185 1.00 90.81 188 TRP A C 1
ATOM 1511 O O . TRP A 1 188 ? -2.329 24.653 10.286 1.00 90.81 188 TRP A O 1
ATOM 1521 N N . VAL A 1 189 ? -2.006 25.966 8.502 1.00 88.06 189 VAL A N 1
ATOM 1522 C CA . VAL A 1 189 ? -0.841 26.627 9.092 1.00 88.06 189 VAL A CA 1
ATOM 1523 C C . VAL A 1 189 ? -1.258 27.397 10.337 1.00 88.06 189 VAL A C 1
ATOM 1525 O O . VAL A 1 189 ? -2.298 28.064 10.313 1.00 88.06 189 VAL A O 1
ATOM 1528 N N . LYS A 1 190 ? -0.458 27.289 11.402 1.00 88.44 190 LYS A N 1
ATOM 1529 C CA . LYS A 1 190 ? -0.763 27.885 12.706 1.00 88.44 190 LYS A CA 1
ATOM 1530 C C . LYS A 1 190 ? 0.300 28.900 13.091 1.00 88.44 190 LYS A C 1
ATOM 1532 O O . LYS A 1 190 ? 1.495 28.639 12.941 1.00 88.44 190 LYS A O 1
ATOM 1537 N N . ASN A 1 191 ? -0.165 30.030 13.597 1.00 84.62 191 ASN A N 1
ATOM 1538 C CA . ASN A 1 191 ? 0.638 31.142 14.081 1.00 84.62 191 ASN A CA 1
ATOM 1539 C C . ASN A 1 191 ? 0.194 31.480 15.510 1.00 84.62 191 ASN A C 1
ATOM 1541 O O . ASN A 1 191 ? -0.839 30.997 15.973 1.00 84.62 191 ASN A O 1
ATOM 1545 N N . TYR A 1 192 ? 0.922 32.372 16.182 1.00 80.75 192 TYR A N 1
ATOM 1546 C CA . TYR A 1 192 ? 0.617 32.765 17.560 1.00 80.75 192 TYR A CA 1
ATOM 1547 C C . TYR A 1 192 ? -0.852 33.187 17.834 1.00 80.75 192 TYR A C 1
ATOM 1549 O O . TYR A 1 192 ? -1.320 32.866 18.922 1.00 80.75 192 TYR A O 1
ATOM 1557 N N . PRO A 1 193 ? -1.629 33.828 16.921 1.00 83.44 193 PRO A N 1
ATOM 1558 C CA . PRO A 1 193 ? -3.020 34.197 17.209 1.00 83.44 193 PRO A CA 1
ATOM 1559 C C . PRO A 1 193 ? -3.973 33.006 17.301 1.00 83.44 193 PRO A C 1
ATOM 1561 O O . PRO A 1 193 ? -5.088 33.163 17.777 1.00 83.44 193 PRO A O 1
ATOM 1564 N N . ASN A 1 194 ? -3.561 31.822 16.841 1.00 87.88 194 ASN A N 1
ATOM 1565 C CA . ASN A 1 194 ? -4.384 30.618 16.906 1.00 87.88 194 ASN A CA 1
ATOM 1566 C C . ASN A 1 194 ? -4.322 29.932 18.277 1.00 87.88 194 ASN A C 1
ATOM 1568 O O . ASN A 1 194 ? -4.913 28.865 18.432 1.00 87.88 194 ASN A O 1
ATOM 1572 N N . PHE A 1 195 ? -3.604 30.503 19.248 1.00 85.88 195 PHE A N 1
ATOM 1573 C CA . PHE A 1 195 ? -3.335 29.887 20.543 1.00 85.88 195 PHE A CA 1
ATOM 1574 C C . PHE A 1 195 ? -3.575 30.849 21.703 1.00 85.88 195 PHE A C 1
ATOM 1576 O O . PHE A 1 195 ? -3.409 32.061 21.556 1.00 85.88 195 PHE A O 1
ATOM 1583 N N . HIS A 1 196 ? -3.916 30.306 22.871 1.00 81.88 196 HIS A N 1
ATOM 1584 C CA . HIS A 1 196 ? -4.029 31.085 24.104 1.00 81.88 196 HIS A CA 1
ATOM 1585 C C . HIS A 1 196 ? -2.667 31.282 24.799 1.00 81.88 196 HIS A C 1
ATOM 1587 O O . HIS A 1 196 ? -1.821 30.384 24.769 1.00 81.88 196 HIS A O 1
ATOM 1593 N N . PRO A 1 197 ? -2.474 32.409 25.508 1.00 78.88 197 PRO A N 1
ATOM 1594 C CA . PRO A 1 197 ? -3.149 33.691 25.307 1.00 78.88 197 PRO A CA 1
ATOM 1595 C C . PRO A 1 197 ? -2.549 34.448 24.113 1.00 78.88 197 PRO A C 1
ATOM 1597 O O . PRO A 1 197 ? -1.373 34.300 23.771 1.00 78.88 197 PRO A O 1
ATOM 1600 N N . HIS A 1 198 ? -3.326 35.365 23.543 1.00 77.88 198 HIS A N 1
ATOM 1601 C CA . HIS A 1 198 ? -2.839 36.305 22.533 1.00 77.88 198 HIS A CA 1
ATOM 1602 C C . HIS A 1 198 ? -3.601 37.643 22.601 1.00 77.88 198 HIS A C 1
ATOM 1604 O O . HIS A 1 198 ? -4.545 37.801 23.370 1.00 77.88 198 HIS A O 1
ATOM 1610 N N . LEU A 1 199 ? -3.218 38.638 21.790 1.00 73.38 199 LEU A N 1
ATOM 1611 C CA . LEU A 1 199 ? -3.782 39.998 21.880 1.00 73.38 199 LEU A CA 1
ATOM 1612 C C . LEU A 1 199 ? -5.306 40.070 21.650 1.00 73.38 199 LEU A C 1
ATOM 1614 O O . LEU A 1 199 ? -5.987 40.882 22.269 1.00 73.38 199 LEU A O 1
ATOM 1618 N N . GLY A 1 200 ? -5.839 39.224 20.765 1.00 73.38 200 GLY A N 1
ATOM 1619 C CA . GLY A 1 200 ? -7.274 39.142 20.469 1.00 73.38 200 GLY A CA 1
ATOM 1620 C C . GLY A 1 200 ? -8.072 38.303 21.473 1.00 73.38 200 GLY A C 1
ATOM 1621 O O . GLY A 1 200 ? -9.300 38.294 21.396 1.00 73.38 200 GLY A O 1
ATOM 1622 N N . HIS A 1 201 ? -7.385 37.608 22.386 1.00 78.94 201 HIS A N 1
ATOM 1623 C CA . HIS A 1 201 ? -7.967 36.810 23.458 1.00 78.94 201 HIS A CA 1
ATOM 1624 C C . HIS A 1 201 ? -6.921 36.520 24.549 1.00 78.94 201 HIS A C 1
ATOM 1626 O O . HIS A 1 201 ? -6.177 35.538 24.500 1.00 78.94 201 HIS A O 1
ATOM 1632 N N . ASN A 1 202 ? -6.827 37.409 25.539 1.00 73.19 202 ASN A N 1
ATOM 1633 C CA . ASN A 1 202 ? -5.784 37.349 26.567 1.00 73.19 202 ASN A CA 1
ATOM 1634 C C . ASN A 1 202 ? -6.198 36.486 27.772 1.00 73.19 202 ASN A C 1
ATOM 1636 O O . ASN A 1 202 ? -6.075 36.902 28.926 1.00 73.19 202 ASN A O 1
ATOM 1640 N N . THR A 1 203 ? -6.760 35.308 27.507 1.00 77.50 203 THR A N 1
ATOM 1641 C CA . THR A 1 203 ? -7.181 34.380 28.560 1.00 77.50 203 THR A CA 1
ATOM 1642 C C . THR A 1 203 ? -5.972 33.572 29.009 1.00 77.50 203 THR A C 1
ATOM 1644 O O . THR A 1 203 ? -5.439 32.766 28.258 1.00 77.50 203 THR A O 1
ATOM 1647 N N . THR A 1 204 ? -5.518 33.828 30.236 1.00 73.06 204 THR A N 1
ATOM 1648 C CA . THR A 1 204 ? -4.300 33.247 30.839 1.00 73.06 204 THR A CA 1
ATOM 1649 C C . THR A 1 204 ? -4.598 32.283 31.993 1.00 73.06 204 THR A C 1
ATOM 1651 O O . THR A 1 204 ? -3.687 31.837 32.688 1.00 73.06 204 THR A O 1
ATOM 1654 N N . SER A 1 205 ? -5.876 32.010 32.266 1.00 69.81 205 SER A N 1
ATOM 1655 C CA . SER A 1 205 ? -6.322 31.207 33.408 1.00 69.81 205 SER A CA 1
ATOM 1656 C C . SER A 1 205 ? -7.609 30.450 33.076 1.00 69.81 205 SER A C 1
ATOM 1658 O O . SER A 1 205 ? -8.341 30.840 32.169 1.00 69.81 205 SER A O 1
ATOM 1660 N N . GLY A 1 206 ? -7.890 29.384 33.827 1.00 80.12 206 GLY A N 1
ATOM 1661 C CA . GLY A 1 206 ? -9.002 28.469 33.560 1.00 80.12 206 GLY A CA 1
ATOM 1662 C C . GLY A 1 206 ? -8.566 27.238 32.765 1.00 80.12 206 GLY A C 1
ATOM 1663 O O . GLY A 1 206 ? -7.449 27.170 32.263 1.00 80.12 206 GLY A O 1
ATOM 1664 N N . GLU A 1 207 ? -9.446 26.244 32.676 1.00 80.81 207 GLU A N 1
ATOM 1665 C CA . GLU A 1 207 ? -9.104 24.935 32.100 1.00 80.81 207 GLU A CA 1
ATOM 1666 C C . GLU A 1 207 ? -8.808 24.998 30.599 1.00 80.81 207 GLU A C 1
ATOM 1668 O O . GLU A 1 207 ? -8.004 24.206 30.124 1.00 80.81 207 GLU A O 1
ATOM 1673 N N . MET A 1 208 ? -9.395 25.958 29.876 1.00 79.94 208 MET A N 1
ATOM 1674 C CA . MET A 1 208 ? -9.201 26.127 28.428 1.00 79.94 208 MET A CA 1
ATOM 1675 C C . MET A 1 208 ? -7.912 26.862 28.033 1.00 79.94 208 MET A C 1
ATOM 1677 O O . MET A 1 208 ? -7.579 26.921 26.856 1.00 79.94 208 MET A O 1
ATOM 1681 N N . ALA A 1 209 ? -7.208 27.462 28.994 1.00 75.44 209 ALA A N 1
ATOM 1682 C CA . ALA A 1 209 ? -5.979 28.222 28.754 1.00 75.44 209 ALA A CA 1
ATOM 1683 C C . ALA A 1 209 ? -4.808 27.702 29.603 1.00 75.44 209 ALA A C 1
ATOM 1685 O O . ALA A 1 209 ? -3.885 28.454 29.922 1.00 75.44 209 ALA A O 1
ATOM 1686 N N . ALA A 1 210 ? -4.881 26.438 30.029 1.00 75.62 210 ALA A N 1
ATOM 1687 C CA . ALA A 1 210 ? -3.900 25.791 30.888 1.00 75.62 210 ALA A CA 1
ATOM 1688 C C . ALA A 1 210 ? -2.962 24.901 30.047 1.00 75.62 210 ALA A C 1
ATOM 1690 O O . ALA A 1 210 ? -3.298 23.745 29.788 1.00 75.62 210 ALA A O 1
ATOM 1691 N N . PRO A 1 211 ? -1.760 25.384 29.671 1.00 73.50 211 PRO A N 1
ATOM 1692 C CA . PRO A 1 211 ? -0.877 24.640 28.783 1.00 73.50 211 PRO A CA 1
ATOM 1693 C C . PRO A 1 211 ? -0.222 23.473 29.529 1.00 73.50 211 PRO A C 1
ATOM 1695 O O . PRO A 1 211 ? 0.670 23.676 30.359 1.00 73.50 211 PRO A O 1
ATOM 1698 N N . TYR A 1 212 ? -0.646 22.248 29.219 1.00 72.31 212 TYR A N 1
ATOM 1699 C CA . TYR A 1 212 ? -0.079 21.028 29.809 1.00 72.31 212 TYR A CA 1
ATOM 1700 C C . TYR A 1 212 ? 1.025 20.396 28.949 1.00 72.31 212 TYR A C 1
ATOM 1702 O O . TYR A 1 212 ? 2.050 19.983 29.488 1.00 72.31 212 TYR A O 1
ATOM 1710 N N . PHE A 1 213 ? 0.839 20.340 27.625 1.00 76.06 213 PHE A N 1
ATOM 1711 C CA . PHE A 1 213 ? 1.789 19.721 26.686 1.00 76.06 213 PHE A CA 1
ATOM 1712 C C . PHE A 1 213 ? 2.424 20.756 25.753 1.00 76.06 213 PHE A C 1
ATOM 1714 O O . PHE A 1 213 ? 3.636 20.953 25.765 1.00 76.06 213 PHE A O 1
ATOM 1721 N N . GLY A 1 214 ? 1.594 21.455 24.980 1.00 81.06 214 GLY A N 1
ATOM 1722 C CA . GLY A 1 214 ? 1.990 22.536 24.082 1.00 81.06 214 GLY A CA 1
ATOM 1723 C C . GLY A 1 214 ? 1.036 23.727 24.202 1.00 81.06 214 GLY A C 1
ATOM 1724 O O . GLY A 1 214 ? 0.195 23.734 25.099 1.00 81.06 214 GLY A O 1
ATOM 1725 N N . PRO A 1 215 ? 1.157 24.754 23.340 1.00 83.31 215 PRO A N 1
ATOM 1726 C CA . PRO A 1 215 ? 0.160 25.818 23.268 1.00 83.31 215 PRO A CA 1
ATOM 1727 C C . PRO A 1 215 ? -1.235 25.265 22.949 1.00 83.31 215 PRO A C 1
ATOM 1729 O O . PRO A 1 215 ? -1.407 24.518 21.980 1.00 83.31 215 PRO A O 1
ATOM 1732 N N . ASP A 1 216 ? -2.218 25.680 23.744 1.00 87.25 216 ASP A N 1
ATOM 1733 C CA . ASP A 1 216 ? -3.625 25.335 23.549 1.00 87.25 216 ASP A CA 1
ATOM 1734 C C . ASP A 1 216 ? -4.255 26.213 22.470 1.00 87.25 216 ASP A C 1
ATOM 1736 O O . ASP A 1 216 ? -3.959 27.407 22.360 1.00 87.25 216 ASP A O 1
ATOM 1740 N N . PHE A 1 217 ? -5.132 25.626 21.664 1.00 89.31 217 PHE A N 1
ATOM 1741 C CA . PHE A 1 217 ? -5.818 26.314 20.582 1.00 89.31 217 PHE A CA 1
ATOM 1742 C C . PHE A 1 217 ? -6.858 27.314 21.091 1.00 89.31 217 PHE A C 1
ATOM 1744 O O . PHE A 1 217 ? -7.736 26.985 21.884 1.00 89.31 217 PHE A O 1
ATOM 1751 N N . CYS A 1 218 ? -6.830 28.508 20.505 1.00 88.94 218 CYS A N 1
ATOM 1752 C CA . CYS A 1 218 ? -7.938 29.452 20.520 1.00 88.94 218 CYS A CA 1
ATOM 1753 C C . CYS A 1 218 ? -8.856 29.142 19.332 1.00 88.94 218 CYS A C 1
ATOM 1755 O O . CYS A 1 218 ? -8.404 29.119 18.183 1.00 88.94 218 CYS A O 1
ATOM 1757 N N . TYR A 1 219 ? -10.138 28.885 19.604 1.00 90.44 219 TYR A N 1
ATOM 1758 C CA . TYR A 1 219 ? -11.127 28.514 18.579 1.00 90.44 219 TYR A CA 1
ATOM 1759 C C . TYR A 1 219 ? -11.963 29.696 18.070 1.00 90.44 219 TYR A C 1
ATOM 1761 O O . TYR A 1 219 ? -12.731 29.545 17.113 1.00 90.44 219 TYR A O 1
ATOM 1769 N N . GLY A 1 220 ? -11.798 30.877 18.670 1.00 82.25 220 GLY A N 1
ATOM 1770 C CA . GLY A 1 220 ? -12.428 32.114 18.217 1.00 82.25 220 GLY A CA 1
ATOM 1771 C C . GLY A 1 220 ? -13.858 32.335 18.733 1.00 82.25 220 GLY A C 1
ATOM 1772 O O . GLY A 1 220 ? -14.456 33.374 18.454 1.00 82.25 220 GLY A O 1
ATOM 1773 N N . ASP A 1 221 ? -14.432 31.356 19.434 1.00 78.75 221 ASP A N 1
ATOM 1774 C CA . ASP A 1 221 ? -15.786 31.379 20.005 1.00 78.75 221 ASP A CA 1
ATOM 1775 C C . ASP A 1 221 ? -15.805 31.209 21.536 1.00 78.75 221 ASP A C 1
ATOM 1777 O O . ASP A 1 221 ? -16.869 31.162 22.149 1.00 78.75 221 ASP A O 1
ATOM 1781 N N . ASP A 1 222 ? -14.628 31.194 22.156 1.00 73.56 222 ASP A N 1
ATOM 1782 C CA . ASP A 1 222 ? -14.369 31.020 23.586 1.00 73.56 222 ASP A CA 1
ATOM 1783 C C . ASP A 1 222 ? -14.079 32.340 24.328 1.00 73.56 222 ASP A C 1
ATOM 1785 O O . ASP A 1 222 ? -13.602 32.323 25.459 1.00 73.56 222 ASP A O 1
ATOM 1789 N N . GLY A 1 223 ? -14.428 33.485 23.725 1.00 66.12 223 GLY A N 1
ATOM 1790 C CA . GLY A 1 223 ? -14.332 34.812 24.356 1.00 66.12 223 GLY A CA 1
ATOM 1791 C C . GLY A 1 223 ? -13.403 35.810 23.658 1.00 66.12 223 GLY A C 1
ATOM 1792 O O . GLY A 1 223 ? -13.301 36.954 24.101 1.00 66.12 223 GLY A O 1
ATOM 1793 N N . GLY A 1 224 ? -12.760 35.426 22.552 1.00 69.00 224 GLY A N 1
ATOM 1794 C CA . GLY A 1 224 ? -11.914 36.292 21.722 1.00 69.00 224 GLY A CA 1
ATOM 1795 C C . GLY A 1 224 ? -11.619 35.657 20.363 1.00 69.00 224 GLY A C 1
ATOM 1796 O O . GLY A 1 224 ? -12.155 34.600 20.066 1.00 69.00 224 GLY A O 1
ATOM 1797 N N . GLY A 1 225 ? -10.859 36.327 19.490 1.00 76.56 225 GLY A N 1
ATOM 1798 C CA . GLY A 1 225 ? -10.771 35.955 18.067 1.00 76.56 225 GLY A CA 1
ATOM 1799 C C . GLY A 1 225 ? -9.432 35.357 17.632 1.00 76.56 225 GLY A C 1
ATOM 1800 O O . GLY A 1 225 ? -8.449 36.081 17.562 1.00 76.56 225 GLY A O 1
ATOM 1801 N N . ASP A 1 226 ? -9.418 34.102 17.189 1.00 83.00 226 ASP A N 1
ATOM 1802 C CA . ASP A 1 226 ? -8.236 33.357 16.699 1.00 83.00 226 ASP A CA 1
ATOM 1803 C C . ASP A 1 226 ? -7.649 33.828 15.345 1.00 83.00 226 ASP A C 1
ATOM 1805 O O . ASP A 1 226 ? -6.613 33.337 14.893 1.00 83.00 226 ASP A O 1
ATOM 1809 N N . GLY A 1 227 ? -8.320 34.767 14.672 1.00 73.38 227 GLY A N 1
ATOM 1810 C CA . GLY A 1 227 ? -7.981 35.287 13.343 1.00 73.38 227 GLY A CA 1
ATOM 1811 C C . GLY A 1 227 ? -7.341 36.677 13.349 1.00 73.38 227 GLY A C 1
ATOM 1812 O O . GLY A 1 227 ? -7.601 37.471 12.448 1.00 73.38 227 GLY A O 1
ATOM 1813 N N . TYR A 1 228 ? -6.558 37.024 14.375 1.00 70.06 228 TYR A N 1
ATOM 1814 C CA . TYR A 1 228 ? -6.019 38.381 14.585 1.00 70.06 228 TYR A CA 1
ATOM 1815 C C . TYR A 1 228 ? -4.834 38.763 13.651 1.00 70.06 228 TYR A C 1
ATOM 1817 O O . TYR A 1 228 ? -3.959 39.541 14.009 1.00 70.06 228 TYR A O 1
ATOM 1825 N N . GLY A 1 229 ? -4.804 38.272 12.411 1.00 69.25 229 GLY A N 1
ATOM 1826 C CA . GLY A 1 229 ? -3.781 38.623 11.417 1.00 69.25 229 GLY A CA 1
ATOM 1827 C C . GLY A 1 229 ? -2.604 37.635 11.304 1.00 69.25 229 GLY A C 1
ATOM 1828 O O . GLY A 1 229 ? -2.467 36.715 12.108 1.00 69.25 229 GLY A O 1
ATOM 1829 N N . PRO A 1 230 ? -1.792 37.760 10.239 1.00 74.75 230 PRO A N 1
ATOM 1830 C CA . PRO A 1 230 ? -0.732 36.811 9.897 1.00 74.75 230 PRO A CA 1
ATOM 1831 C C . PRO A 1 230 ? 0.528 36.978 10.772 1.00 74.75 230 PRO A C 1
ATOM 1833 O O . PRO A 1 230 ? 0.766 38.042 11.329 1.00 74.75 230 PRO A O 1
ATOM 1836 N N . SER A 1 231 ? 1.377 35.944 10.845 1.00 79.31 231 SER A N 1
ATOM 1837 C CA . SER A 1 231 ? 2.719 36.026 11.464 1.00 79.31 231 SER A CA 1
ATOM 1838 C C . SER A 1 231 ? 3.597 37.136 10.847 1.00 79.31 231 SER A C 1
ATOM 1840 O O . SER A 1 231 ? 3.511 37.387 9.646 1.00 79.31 231 SER A O 1
ATOM 1842 N N . SER A 1 232 ? 4.477 37.781 11.619 1.00 79.12 232 SER A N 1
ATOM 1843 C CA . SER A 1 232 ? 5.289 38.896 11.099 1.00 79.12 232 SER A CA 1
ATOM 1844 C C . SER A 1 232 ? 6.540 38.472 10.311 1.00 79.12 232 SER A C 1
ATOM 1846 O O . SER A 1 232 ? 7.115 39.287 9.590 1.00 79.12 232 SER A O 1
ATOM 1848 N N . ASN A 1 233 ? 6.960 37.203 10.391 1.00 80.56 233 ASN A N 1
ATOM 1849 C CA . ASN A 1 233 ? 8.198 36.729 9.756 1.00 80.56 233 ASN A CA 1
ATOM 1850 C C . ASN A 1 233 ? 8.066 35.486 8.871 1.00 80.56 233 ASN A C 1
ATOM 1852 O O . ASN A 1 233 ? 9.055 35.060 8.277 1.00 80.56 233 ASN A O 1
ATOM 1856 N N . ALA A 1 234 ? 6.882 34.888 8.777 1.00 83.19 234 ALA A N 1
ATOM 1857 C CA . ALA A 1 234 ? 6.675 33.748 7.901 1.00 83.19 234 ALA A CA 1
ATOM 1858 C C . ALA A 1 234 ? 6.358 34.160 6.469 1.00 83.19 234 ALA A C 1
ATOM 1860 O O . ALA A 1 234 ? 5.473 34.980 6.227 1.00 83.19 234 ALA A O 1
ATOM 1861 N N . THR A 1 235 ? 7.034 33.520 5.520 1.00 83.94 235 THR A N 1
ATOM 1862 C CA . THR A 1 235 ? 6.850 33.784 4.092 1.00 83.94 235 THR A CA 1
ATOM 1863 C C . THR A 1 235 ? 5.553 33.168 3.568 1.00 83.94 235 THR A C 1
ATOM 1865 O O . THR A 1 235 ? 4.856 33.799 2.776 1.00 83.94 235 THR A O 1
ATOM 1868 N N . TYR A 1 236 ? 5.190 31.958 4.016 1.00 86.12 236 TYR A N 1
ATOM 1869 C CA . TYR A 1 236 ? 3.882 31.369 3.718 1.00 86.12 236 TYR A CA 1
ATOM 1870 C C . TYR A 1 236 ? 2.914 31.597 4.873 1.00 86.12 236 TYR A C 1
ATOM 1872 O O . TYR A 1 236 ? 3.037 31.007 5.948 1.00 86.12 236 TYR A O 1
ATOM 1880 N N . ASN A 1 237 ? 1.954 32.488 4.645 1.00 85.31 237 ASN A N 1
ATOM 1881 C CA . ASN A 1 237 ? 1.154 33.051 5.718 1.00 85.31 237 ASN A CA 1
ATOM 1882 C C . ASN A 1 237 ? -0.239 33.443 5.208 1.00 85.31 237 ASN A C 1
ATOM 1884 O O . ASN A 1 237 ? -0.493 34.612 4.902 1.00 85.31 237 ASN A O 1
ATOM 1888 N N . PRO A 1 238 ? -1.122 32.450 5.001 1.00 87.00 238 PRO A N 1
ATOM 1889 C CA . PRO A 1 238 ? -2.445 32.704 4.453 1.00 87.00 238 PRO A CA 1
ATOM 1890 C C . PRO A 1 238 ? -3.260 33.596 5.394 1.00 87.00 238 PRO A C 1
ATOM 1892 O O . PRO A 1 238 ? -3.077 33.561 6.609 1.00 87.00 238 PRO A O 1
ATOM 1895 N N . ALA A 1 239 ? -4.186 34.377 4.834 1.00 87.81 239 ALA A N 1
ATOM 1896 C CA . ALA A 1 239 ? -5.109 35.173 5.634 1.00 87.81 239 ALA A CA 1
ATOM 1897 C C . ALA A 1 239 ? -5.949 34.266 6.550 1.00 87.81 239 ALA A C 1
ATOM 1899 O O . ALA A 1 239 ? -6.508 33.264 6.100 1.00 87.81 239 ALA A O 1
ATOM 1900 N N . GLN A 1 240 ? -6.051 34.639 7.824 1.00 87.38 240 GLN A N 1
ATOM 1901 C CA . GLN A 1 240 ? -6.806 33.907 8.838 1.00 87.38 240 GLN A CA 1
ATOM 1902 C C . GLN A 1 240 ? -7.929 34.809 9.352 1.00 87.38 240 GLN A C 1
ATOM 1904 O O . GLN A 1 240 ? -7.667 35.903 9.841 1.00 87.38 240 GLN A O 1
ATOM 1909 N N . SER A 1 241 ? -9.180 34.383 9.183 1.00 85.81 241 SER A N 1
ATOM 1910 C CA . SER A 1 241 ? -10.366 35.081 9.696 1.00 85.81 241 SER A CA 1
ATOM 1911 C C . SER A 1 241 ? -10.735 34.587 11.096 1.00 85.81 241 SER A C 1
ATOM 1913 O O . SER A 1 241 ? -10.266 33.536 11.513 1.00 85.81 241 SER A O 1
ATOM 1915 N N . ALA A 1 242 ? -11.635 35.275 11.800 1.00 85.56 242 ALA A N 1
ATOM 1916 C CA . ALA A 1 242 ? -12.205 34.739 13.039 1.00 85.56 242 ALA A CA 1
ATOM 1917 C C . ALA A 1 242 ? -12.868 33.359 12.815 1.00 85.56 242 ALA A C 1
ATOM 1919 O O . ALA A 1 242 ? -13.527 33.132 11.793 1.00 85.56 242 ALA A O 1
ATOM 1920 N N . GLY A 1 243 ? -12.676 32.444 13.764 1.00 88.50 243 GLY A N 1
ATOM 1921 C CA . GLY A 1 243 ? -13.057 31.035 13.691 1.00 88.50 243 GLY A CA 1
ATOM 1922 C C . GLY A 1 243 ? -12.168 30.195 12.767 1.00 88.50 243 GLY A C 1
ATOM 1923 O O . GLY A 1 243 ? -12.593 29.118 12.339 1.00 88.50 243 GLY A O 1
ATOM 1924 N N . TYR A 1 244 ? -10.979 30.680 12.390 1.00 91.38 244 TYR A N 1
ATOM 1925 C CA . TYR A 1 244 ? -10.072 29.971 11.484 1.00 91.38 244 TYR A CA 1
ATOM 1926 C C . TYR A 1 244 ? -9.683 28.599 12.040 1.00 91.38 244 TYR A C 1
ATOM 1928 O O . TYR A 1 244 ? -9.855 27.602 11.340 1.00 91.38 244 TYR A O 1
ATOM 1936 N N . THR A 1 245 ? -9.242 28.519 13.294 1.00 92.31 245 THR A N 1
ATOM 1937 C CA . THR A 1 245 ? -8.843 27.280 13.969 1.00 92.31 245 THR A CA 1
ATOM 1938 C C . THR A 1 245 ? -9.994 26.281 13.997 1.00 92.31 245 THR A C 1
ATOM 1940 O O . THR A 1 245 ? -9.812 25.135 13.588 1.00 92.31 245 THR A O 1
ATOM 1943 N N . ARG A 1 246 ? -11.212 26.719 14.352 1.00 93.75 246 ARG A N 1
ATOM 1944 C CA . ARG A 1 246 ? -12.419 25.871 14.310 1.00 93.75 246 ARG A CA 1
ATOM 1945 C C . ARG A 1 246 ? -12.699 25.337 12.908 1.00 93.75 246 ARG A C 1
ATOM 1947 O O . ARG A 1 246 ? -12.909 24.140 12.722 1.00 93.75 246 ARG A O 1
ATOM 1954 N N . ASN A 1 247 ? -12.668 26.212 11.904 1.00 94.06 247 ASN A N 1
ATOM 1955 C CA . ASN A 1 247 ? -12.935 25.839 10.517 1.00 94.06 247 ASN A CA 1
ATOM 1956 C C . ASN A 1 247 ? -11.890 24.847 9.979 1.00 94.06 247 ASN A C 1
ATOM 1958 O O . ASN A 1 247 ? -12.243 23.914 9.249 1.00 94.06 247 ASN A O 1
ATOM 1962 N N . GLN A 1 248 ? -10.618 25.034 10.333 1.00 94.81 248 GLN A N 1
ATOM 1963 C CA . GLN A 1 248 ? -9.534 24.146 9.931 1.00 94.81 248 GLN A CA 1
ATOM 1964 C C . GLN A 1 248 ? -9.592 22.799 10.658 1.00 94.81 248 GLN A C 1
ATOM 1966 O O . GLN A 1 248 ? -9.457 21.768 10.001 1.00 94.81 248 GLN A O 1
ATOM 1971 N N . ALA A 1 249 ? -9.882 22.787 11.961 1.00 96.56 249 ALA A N 1
ATOM 1972 C CA . ALA A 1 249 ? -10.085 21.566 12.737 1.00 96.56 249 ALA A CA 1
ATOM 1973 C C . ALA A 1 249 ? -11.254 20.731 12.191 1.00 96.56 249 ALA A C 1
ATOM 1975 O O . ALA A 1 249 ? -11.120 19.523 11.998 1.00 96.56 249 ALA A O 1
ATOM 1976 N N . ARG A 1 250 ? -12.376 21.377 11.838 1.00 97.31 250 ARG A N 1
ATOM 1977 C CA . ARG A 1 250 ? -13.503 20.722 11.154 1.00 97.31 250 ARG A CA 1
ATOM 1978 C C . ARG A 1 250 ? -13.090 20.134 9.808 1.00 97.31 250 ARG A C 1
ATOM 1980 O O . ARG A 1 250 ? -13.409 18.982 9.520 1.00 97.31 250 ARG A O 1
ATOM 1987 N N . SER A 1 251 ? -12.389 20.916 8.987 1.00 96.88 251 SER A N 1
ATOM 1988 C CA . SER A 1 251 ? -11.928 20.468 7.665 1.00 96.88 251 SER A CA 1
ATOM 1989 C C . SER A 1 251 ? -10.987 19.269 7.785 1.00 96.88 251 SER A C 1
ATOM 1991 O O . SER A 1 251 ? -11.122 18.305 7.034 1.00 96.88 251 SER A O 1
ATOM 1993 N N . TRP A 1 252 ? -10.097 19.295 8.779 1.00 97.50 252 TRP A N 1
ATOM 1994 C CA . TRP A 1 252 ? -9.196 18.194 9.088 1.00 97.50 252 TRP A CA 1
ATOM 1995 C C . TRP A 1 252 ? -9.947 16.950 9.536 1.00 97.50 252 TRP A C 1
ATOM 1997 O O . TRP A 1 252 ? -9.701 15.881 8.993 1.00 97.50 252 TRP A O 1
ATOM 2007 N N . ALA A 1 253 ? -10.888 17.069 10.470 1.00 98.00 253 ALA A N 1
ATOM 2008 C CA . ALA A 1 253 ? -11.623 15.913 10.964 1.00 98.00 253 ALA A CA 1
ATOM 2009 C C . ALA A 1 253 ? -12.440 15.243 9.841 1.00 98.00 253 ALA A C 1
ATOM 2011 O O . ALA A 1 253 ? -12.448 14.017 9.717 1.00 98.00 253 ALA A O 1
ATOM 2012 N N . VAL A 1 254 ? -13.088 16.038 8.977 1.00 98.19 254 VAL A N 1
ATOM 2013 C CA . VAL A 1 254 ? -13.815 15.525 7.803 1.00 98.19 254 VAL A CA 1
ATOM 2014 C C . VAL A 1 254 ? -12.862 14.851 6.815 1.00 98.19 254 VAL A C 1
ATOM 2016 O O . VAL A 1 254 ? -13.165 13.761 6.326 1.00 98.19 254 VAL A O 1
ATOM 2019 N N . TRP A 1 255 ? -11.703 15.460 6.549 1.00 97.75 255 TRP A N 1
ATOM 2020 C CA . TRP A 1 255 ? -10.660 14.850 5.727 1.00 97.75 255 TRP A CA 1
ATOM 2021 C C . TRP A 1 255 ? -10.165 13.535 6.331 1.00 97.75 255 TRP A C 1
ATOM 2023 O O . TRP A 1 255 ? -10.139 12.533 5.628 1.00 97.75 255 TRP A O 1
ATOM 2033 N N . LEU A 1 256 ? -9.842 13.503 7.625 1.00 98.12 256 LEU A N 1
ATOM 2034 C CA . LEU A 1 256 ? -9.342 12.328 8.333 1.00 98.12 256 LEU A CA 1
ATOM 2035 C C . LEU A 1 256 ? -10.330 11.175 8.197 1.00 98.12 256 LEU A C 1
ATOM 2037 O O . LEU A 1 256 ? -9.941 10.072 7.817 1.00 98.12 256 LEU A O 1
ATOM 2041 N N . LYS A 1 257 ? -11.617 11.444 8.434 1.00 98.19 257 LYS A N 1
ATOM 2042 C CA . LYS A 1 257 ? -12.678 10.446 8.312 1.00 98.19 257 LYS A CA 1
ATOM 2043 C C . LYS A 1 257 ? -12.768 9.867 6.905 1.00 98.19 257 LYS A C 1
ATOM 2045 O O . LYS A 1 257 ? -12.797 8.653 6.739 1.00 98.19 257 LYS A O 1
ATOM 2050 N N . LYS A 1 258 ? -12.767 10.729 5.889 1.00 98.38 258 LYS A N 1
ATOM 2051 C CA . LYS A 1 258 ? -12.805 10.322 4.480 1.00 98.38 258 LYS A CA 1
ATOM 2052 C C . LYS A 1 258 ? -11.549 9.553 4.071 1.00 98.38 258 LYS A C 1
ATOM 2054 O O . LYS A 1 258 ? -11.644 8.502 3.446 1.00 98.38 258 LYS A O 1
ATOM 2059 N N . GLN A 1 259 ? -10.381 10.044 4.464 1.00 97.94 259 GLN A N 1
ATOM 2060 C CA . GLN A 1 259 ? -9.077 9.478 4.138 1.00 97.94 259 GLN A CA 1
ATOM 2061 C C . GLN A 1 259 ? -8.886 8.081 4.713 1.00 97.94 259 GLN A C 1
ATOM 2063 O O . GLN A 1 259 ? -8.271 7.236 4.063 1.00 97.94 259 GLN A O 1
ATOM 2068 N N . THR A 1 260 ? -9.386 7.856 5.924 1.00 98.25 260 THR A N 1
ATOM 2069 C CA . THR A 1 260 ? -9.131 6.633 6.688 1.00 98.25 260 THR A CA 1
ATOM 2070 C C . THR A 1 260 ? -10.272 5.632 6.618 1.00 98.25 260 THR A C 1
ATOM 2072 O O . THR A 1 260 ? -10.018 4.428 6.590 1.00 98.25 260 THR A O 1
ATOM 2075 N N . GLY A 1 261 ? -11.509 6.123 6.538 1.00 97.75 261 GLY A N 1
ATOM 2076 C CA . GLY A 1 261 ? -12.718 5.321 6.660 1.00 97.75 261 GLY A CA 1
ATOM 2077 C C . GLY A 1 261 ? -13.091 4.982 8.106 1.00 97.75 261 GLY A C 1
ATOM 2078 O O . GLY A 1 261 ? -13.929 4.108 8.288 1.00 97.75 261 GLY A O 1
ATOM 2079 N N . VAL A 1 262 ? -12.489 5.620 9.121 1.00 98.44 262 VAL A N 1
ATOM 2080 C CA . VAL A 1 262 ? -12.833 5.362 10.535 1.00 98.44 262 VAL A CA 1
ATOM 2081 C C . VAL A 1 262 ? -14.302 5.669 10.842 1.00 98.44 262 VAL A C 1
ATOM 2083 O O . VAL A 1 262 ? -14.911 6.575 10.264 1.00 98.44 262 VAL A O 1
ATOM 2086 N N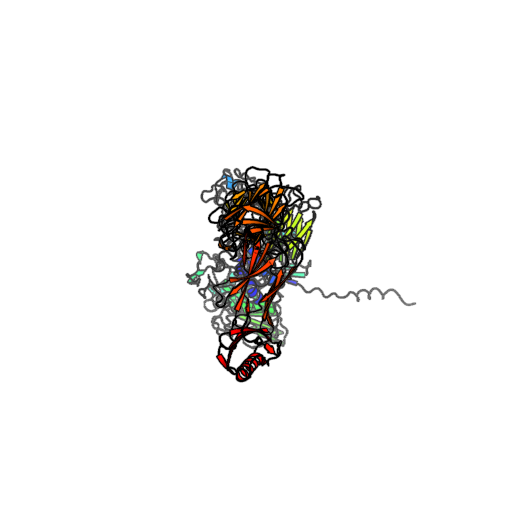 . ASP A 1 263 ? -14.868 4.923 11.787 1.00 98.12 263 ASP A N 1
ATOM 2087 C CA . ASP A 1 263 ? -16.311 4.894 12.048 1.00 98.12 263 ASP A CA 1
ATOM 2088 C C . ASP A 1 263 ? -16.742 5.836 13.174 1.00 98.12 263 ASP A C 1
ATOM 2090 O O . ASP A 1 263 ? -17.892 6.277 13.212 1.00 98.12 263 ASP A O 1
ATOM 2094 N N . GLY A 1 264 ? -15.829 6.159 14.091 1.00 97.50 264 GLY A N 1
ATOM 2095 C CA . GLY A 1 264 ? -16.117 6.964 15.273 1.00 97.50 264 GLY A CA 1
ATOM 2096 C C . GLY A 1 264 ? -14.888 7.650 15.858 1.00 97.50 264 GLY A C 1
ATOM 2097 O O . GLY A 1 264 ? -13.775 7.502 15.352 1.00 97.50 264 GLY A O 1
ATOM 2098 N N . PHE A 1 265 ? -15.100 8.408 16.935 1.00 98.31 265 PHE A N 1
ATOM 2099 C CA . PHE A 1 265 ? -14.067 9.257 17.528 1.00 98.31 265 PHE A CA 1
ATOM 2100 C C . PHE A 1 265 ? -14.079 9.234 19.059 1.00 98.31 265 PHE A C 1
ATOM 2102 O O . PHE A 1 265 ? -15.143 9.271 19.688 1.00 98.31 265 PHE A O 1
ATOM 2109 N N . ARG A 1 266 ? -12.875 9.221 19.637 1.00 98.44 266 ARG A N 1
ATOM 2110 C CA . ARG A 1 266 ? -12.598 9.589 21.028 1.00 98.44 266 ARG A CA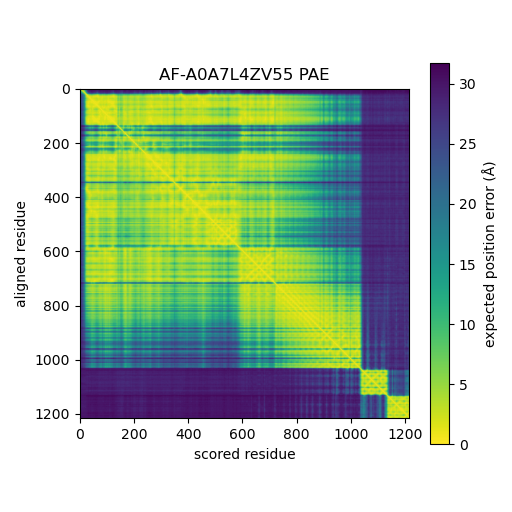 1
ATOM 2111 C C . ARG A 1 266 ? -11.923 10.955 21.015 1.00 98.44 266 ARG A C 1
ATOM 2113 O O . ARG A 1 266 ? -10.949 11.134 20.296 1.00 98.44 266 ARG A O 1
ATOM 2120 N N . TRP A 1 267 ? -12.429 11.901 21.793 1.00 97.75 267 TRP A N 1
ATOM 2121 C CA . TRP A 1 267 ? -11.898 13.261 21.864 1.00 97.75 267 TRP A CA 1
ATOM 2122 C C . TRP A 1 267 ? -11.116 13.431 23.157 1.00 97.75 267 TRP A C 1
ATOM 2124 O O . TRP A 1 267 ? -11.673 13.293 24.247 1.00 97.75 267 TRP A O 1
ATOM 2134 N N . ASP A 1 268 ? -9.829 13.703 23.005 1.00 96.56 268 ASP A N 1
ATOM 2135 C CA . ASP A 1 268 ? -8.900 13.977 24.091 1.00 96.56 268 ASP A CA 1
ATOM 2136 C C . ASP A 1 268 ? -9.219 15.311 24.767 1.00 96.56 268 ASP A C 1
ATOM 2138 O O . ASP A 1 268 ? -9.566 16.279 24.081 1.00 96.56 268 ASP A O 1
ATOM 2142 N N . ALA A 1 269 ? -9.079 15.364 26.096 1.00 94.06 269 ALA A N 1
ATOM 2143 C CA . ALA A 1 269 ? -9.023 16.620 26.842 1.00 94.06 269 ALA A CA 1
ATOM 2144 C C . ALA A 1 269 ? -10.172 17.613 26.530 1.00 94.06 269 ALA A C 1
ATOM 2146 O O . ALA A 1 269 ? -9.970 18.826 26.471 1.00 94.06 269 ALA A O 1
ATOM 2147 N N . VAL A 1 270 ? -11.412 17.132 26.362 1.00 94.75 270 VAL A N 1
ATOM 2148 C CA . VAL A 1 270 ? -12.566 17.969 25.944 1.00 94.75 270 VAL A CA 1
ATOM 2149 C C . VAL A 1 270 ? -12.974 19.044 26.948 1.00 94.75 270 VAL A C 1
ATOM 2151 O O . VAL A 1 270 ? -13.742 19.947 26.621 1.00 94.75 270 VAL A O 1
ATOM 2154 N N . LYS A 1 271 ? -12.456 18.982 28.172 1.00 91.75 271 LYS A N 1
ATOM 2155 C CA . LYS A 1 271 ? -12.620 20.040 29.172 1.00 91.75 271 LYS A CA 1
ATOM 2156 C C . LYS A 1 271 ? -11.831 21.313 28.825 1.00 91.75 271 LYS A C 1
ATOM 2158 O O . LYS A 1 271 ? -12.141 22.393 29.318 1.00 91.75 271 LYS A O 1
ATOM 2163 N N . HIS A 1 272 ? -10.830 21.185 27.957 1.00 90.50 272 HIS A N 1
ATOM 2164 C CA . HIS A 1 272 ? -9.788 22.184 27.747 1.00 90.50 272 HIS A CA 1
ATOM 2165 C C . HIS A 1 272 ? -9.936 22.972 26.434 1.00 90.50 272 HIS A C 1
ATOM 2167 O O . HIS A 1 272 ? -9.087 23.787 26.106 1.00 90.50 272 HIS A O 1
ATOM 2173 N N . PHE A 1 273 ? -11.037 22.812 25.691 1.00 90.75 273 PHE A N 1
ATOM 2174 C CA . PHE A 1 273 ? -11.312 23.655 24.522 1.00 90.75 273 PHE A CA 1
ATOM 2175 C C . PHE A 1 273 ? -12.811 23.845 24.263 1.00 90.75 273 PHE A C 1
ATOM 2177 O O . PHE A 1 273 ? -13.652 23.142 24.819 1.00 90.75 273 PHE A O 1
ATOM 2184 N N . SER A 1 274 ? -13.151 24.810 23.406 1.00 91.19 274 SER A N 1
ATOM 2185 C CA . SER A 1 274 ? -14.519 25.290 23.161 1.00 91.19 274 SER A CA 1
ATOM 2186 C C . SER A 1 274 ? -15.565 24.190 22.916 1.00 91.19 274 SER A C 1
ATOM 2188 O O . SER A 1 274 ? -15.453 23.387 21.984 1.00 91.19 274 SER A O 1
ATOM 2190 N N . TYR A 1 275 ? -16.662 24.224 23.683 1.00 93.75 275 TYR A N 1
ATOM 2191 C CA . TYR A 1 275 ? -17.837 23.375 23.445 1.00 93.75 275 TYR A CA 1
ATOM 2192 C C . TYR A 1 275 ? -18.477 23.647 22.080 1.00 93.75 275 TYR A C 1
ATOM 2194 O O . TYR A 1 275 ? -19.012 22.729 21.458 1.00 93.75 275 TYR A O 1
ATOM 2202 N N . ALA A 1 276 ? -18.426 24.892 21.596 1.00 93.12 276 ALA A N 1
ATOM 2203 C CA . ALA A 1 276 ? -18.988 25.260 20.302 1.00 93.12 276 ALA A CA 1
ATOM 2204 C C . ALA A 1 276 ? -18.158 24.685 19.147 1.00 93.12 276 ALA A C 1
ATOM 2206 O O . ALA A 1 276 ? -18.735 24.204 18.168 1.00 93.12 276 ALA A O 1
ATOM 2207 N N . ALA A 1 277 ? -16.832 24.613 19.291 1.00 94.19 277 ALA A N 1
ATOM 2208 C CA . ALA A 1 277 ? -15.982 23.872 18.364 1.00 94.19 277 ALA A CA 1
ATOM 2209 C C . ALA A 1 277 ? -16.277 22.361 18.400 1.00 94.19 277 ALA A C 1
ATOM 2211 O O . ALA A 1 277 ? -16.461 21.745 17.350 1.00 94.19 277 ALA A O 1
ATOM 2212 N N . GLN A 1 278 ? -16.399 21.764 19.590 1.00 96.00 278 GLN A N 1
ATOM 2213 C CA . GLN A 1 278 ? -16.732 20.338 19.741 1.00 96.00 278 GLN A CA 1
ATOM 2214 C C . GLN A 1 278 ? -18.072 19.972 19.091 1.00 96.00 278 GLN A C 1
ATOM 2216 O O . GLN A 1 278 ? -18.171 18.948 18.404 1.00 96.00 278 GLN A O 1
ATOM 2221 N N . GLN A 1 279 ? -19.093 20.816 19.282 1.00 96.12 279 GLN A N 1
ATOM 2222 C CA . GLN A 1 279 ? -20.411 20.669 18.668 1.00 96.12 279 GLN A CA 1
ATOM 2223 C C . GLN A 1 279 ? -20.305 20.736 17.143 1.00 96.12 279 GLN A C 1
ATOM 2225 O O . GLN A 1 279 ? -20.785 19.827 16.463 1.00 96.12 279 GLN A O 1
ATOM 2230 N N . ASP A 1 280 ? -19.650 21.775 16.615 1.00 96.06 280 ASP A N 1
ATOM 2231 C CA . ASP A 1 280 ? -19.543 22.023 15.177 1.00 96.06 280 ASP A CA 1
ATOM 2232 C C . ASP A 1 280 ? -18.842 20.860 14.469 1.00 96.06 280 ASP A C 1
ATOM 2234 O O . ASP A 1 280 ? -19.365 20.287 13.508 1.00 96.06 280 ASP A O 1
ATOM 2238 N N . ILE A 1 281 ? -17.680 20.451 14.976 1.00 96.81 281 ILE A N 1
ATOM 2239 C CA . ILE A 1 281 ? -16.893 19.381 14.368 1.00 96.81 281 ILE A CA 1
ATOM 2240 C C . ILE A 1 281 ? -17.664 18.053 14.440 1.00 96.81 281 ILE A C 1
ATOM 2242 O O . ILE A 1 281 ? -17.799 17.365 13.424 1.00 96.81 281 ILE A O 1
ATOM 2246 N N . SER A 1 282 ? -18.243 17.714 15.599 1.00 96.75 282 SER A N 1
ATOM 2247 C CA . SER A 1 282 ? -19.020 16.478 15.772 1.00 96.75 282 SER A CA 1
ATOM 2248 C C . SER A 1 282 ? -20.247 16.425 14.863 1.00 96.75 282 SER A C 1
ATOM 2250 O O . SER A 1 282 ? -20.522 15.385 14.260 1.00 96.75 282 SER A O 1
ATOM 2252 N N . TYR A 1 283 ? -20.982 17.534 14.736 1.00 97.44 283 TYR A N 1
ATOM 2253 C CA . TYR A 1 283 ? -22.143 17.623 13.853 1.00 97.44 283 TYR A CA 1
ATOM 2254 C C . TYR A 1 283 ? -21.742 17.375 12.397 1.00 97.44 283 TYR A C 1
ATOM 2256 O O . TYR A 1 283 ? -22.377 16.583 11.698 1.00 97.44 283 TYR A O 1
ATOM 2264 N N . ASN A 1 284 ? -20.649 17.993 11.944 1.00 97.75 284 ASN A N 1
ATOM 2265 C CA . ASN A 1 284 ? -20.192 17.833 10.569 1.00 97.75 284 ASN A CA 1
ATOM 2266 C C . ASN A 1 284 ? -19.690 16.412 10.275 1.00 97.75 284 ASN A C 1
ATOM 2268 O O . ASN A 1 284 ? -19.976 15.885 9.205 1.00 97.75 284 ASN A O 1
ATOM 2272 N N . LEU A 1 285 ? -19.035 15.740 11.225 1.00 97.69 285 LEU A N 1
ATOM 2273 C CA . LEU A 1 285 ? -18.647 14.331 11.074 1.00 97.69 285 LEU A CA 1
ATOM 2274 C C . LEU A 1 285 ? -19.849 13.383 10.977 1.00 97.69 285 LEU A C 1
ATOM 2276 O O . LEU A 1 285 ? -19.789 12.374 10.264 1.00 97.69 285 LEU A O 1
ATOM 2280 N N . LYS A 1 286 ? -20.940 13.687 11.689 1.00 96.19 286 LYS A N 1
ATOM 2281 C CA . LYS A 1 286 ? -22.173 12.899 11.615 1.00 96.19 286 LYS A CA 1
ATOM 2282 C C . LYS A 1 286 ? -22.946 13.161 10.333 1.00 96.19 286 LYS A C 1
ATOM 2284 O O . LYS A 1 286 ? -23.353 12.198 9.692 1.00 96.19 286 LYS A O 1
ATOM 2289 N N . TYR A 1 287 ? -23.135 14.419 9.949 1.00 96.31 287 TYR A N 1
ATOM 2290 C CA . TYR A 1 287 ? -24.146 14.775 8.949 1.00 96.31 287 TYR A CA 1
ATOM 2291 C C . TYR A 1 287 ? -23.582 15.422 7.678 1.00 96.31 287 TYR A C 1
ATOM 2293 O O . TYR A 1 287 ? -24.159 15.234 6.609 1.00 96.31 287 TYR A O 1
ATOM 2301 N N . ASN A 1 288 ? -22.419 16.079 7.739 1.00 97.06 288 ASN A N 1
ATOM 2302 C CA . ASN A 1 288 ? -21.868 16.881 6.635 1.00 97.06 288 ASN A CA 1
ATOM 2303 C C . ASN A 1 288 ? -20.492 16.399 6.128 1.00 97.06 288 ASN A C 1
ATOM 2305 O O . ASN A 1 288 ? -19.719 17.185 5.584 1.00 97.06 288 ASN A O 1
ATOM 2309 N N . ALA A 1 289 ? -20.175 15.110 6.264 1.00 96.81 289 ALA A N 1
ATOM 2310 C CA . ALA A 1 289 ? -18.925 14.518 5.774 1.00 96.81 289 ALA A CA 1
ATOM 2311 C C . ALA A 1 289 ? -19.077 13.850 4.388 1.00 96.81 289 ALA A C 1
ATOM 2313 O O . ALA A 1 289 ? -18.222 13.073 3.956 1.00 96.81 289 ALA A O 1
ATOM 2314 N N . GLY A 1 290 ? -20.157 14.152 3.658 1.00 95.75 290 GLY A N 1
ATOM 2315 C CA . GLY A 1 290 ? -20.454 13.555 2.354 1.00 95.75 290 GLY A CA 1
ATOM 2316 C C . GLY A 1 290 ? -20.776 12.066 2.480 1.00 95.75 290 GLY A C 1
ATOM 2317 O O . GLY A 1 290 ? -21.590 11.680 3.313 1.00 95.75 290 GLY A O 1
ATOM 2318 N N . TRP A 1 291 ? -20.121 11.215 1.681 1.00 95.25 291 TRP A N 1
ATOM 2319 C CA . TRP A 1 291 ? -20.302 9.757 1.777 1.00 95.25 291 TRP A CA 1
ATOM 2320 C C . TRP A 1 291 ? -19.894 9.195 3.147 1.00 95.25 291 TRP A C 1
ATOM 2322 O O . TRP A 1 291 ? -20.382 8.140 3.536 1.00 95.25 291 TRP A O 1
ATOM 2332 N N . ALA A 1 292 ? -19.014 9.897 3.871 1.00 96.94 292 ALA A N 1
ATOM 2333 C CA . ALA A 1 292 ? -18.503 9.482 5.173 1.00 96.94 292 ALA A CA 1
ATOM 2334 C C . ALA A 1 292 ? -19.369 9.975 6.351 1.00 96.94 292 ALA A C 1
ATOM 2336 O O . ALA A 1 292 ? -18.989 9.798 7.508 1.00 96.94 292 ALA A O 1
ATOM 2337 N N . SER A 1 293 ? -20.514 10.622 6.104 1.00 97.25 293 SER A N 1
ATOM 2338 C CA . SER A 1 293 ? -21.461 10.985 7.167 1.00 97.25 293 SER A CA 1
ATOM 2339 C C . SER A 1 293 ? -21.930 9.724 7.906 1.00 97.25 293 SER A C 1
ATOM 2341 O O . SER A 1 293 ? -22.538 8.847 7.303 1.00 97.25 293 SER A O 1
ATOM 2343 N N . ALA A 1 294 ? -21.643 9.616 9.211 1.00 91.94 294 ALA A N 1
ATOM 2344 C CA . ALA A 1 294 ? -21.994 8.419 10.001 1.00 91.94 294 ALA A CA 1
ATOM 2345 C C . ALA A 1 294 ? -23.390 8.486 10.641 1.00 91.94 294 ALA A C 1
ATOM 2347 O O . ALA A 1 294 ? -23.842 7.516 11.243 1.00 91.94 294 ALA A O 1
ATOM 2348 N N . GLY A 1 295 ? -24.065 9.630 10.534 1.00 94.31 295 GLY A N 1
ATOM 2349 C CA . GLY A 1 295 ? -25.393 9.849 11.083 1.00 94.31 295 GLY A CA 1
ATOM 2350 C C . GLY A 1 295 ? -25.470 9.688 12.601 1.00 94.31 295 GLY A C 1
ATOM 2351 O O . GLY A 1 295 ? -24.495 9.849 13.342 1.00 94.31 295 GLY A O 1
ATOM 2352 N N . GLU A 1 296 ? -26.675 9.369 13.060 1.00 94.44 296 GLU A N 1
ATOM 2353 C CA . GLU A 1 296 ? -27.041 9.278 14.475 1.00 94.44 296 GLU A CA 1
ATOM 2354 C C . GLU A 1 296 ? -26.247 8.189 15.218 1.00 94.44 296 GLU A C 1
ATOM 2356 O O . GLU A 1 296 ? -25.970 8.326 16.410 1.00 94.44 296 GLU A O 1
ATOM 2361 N N . THR A 1 297 ? -25.824 7.131 14.524 1.00 93.75 297 THR A N 1
ATOM 2362 C CA . THR A 1 297 ? -25.235 5.925 15.126 1.00 93.75 297 THR A CA 1
ATOM 2363 C C . THR A 1 297 ? -23.731 6.026 15.387 1.00 93.75 297 THR A C 1
ATOM 2365 O O . THR A 1 297 ? -23.162 5.109 15.977 1.00 93.75 297 THR A O 1
ATOM 2368 N N . MET A 1 298 ? -23.079 7.120 14.971 1.00 95.44 298 MET A N 1
ATOM 2369 C CA . MET A 1 298 ? -21.638 7.325 15.151 1.00 95.44 298 MET A CA 1
ATOM 2370 C C . MET A 1 298 ? -21.242 7.225 16.628 1.00 95.44 298 MET A C 1
ATOM 2372 O O . MET A 1 298 ? -21.788 7.958 17.465 1.00 95.44 298 MET A O 1
ATOM 2376 N N . PHE A 1 299 ? -20.268 6.366 16.940 1.00 96.50 299 PHE A N 1
ATOM 2377 C CA . PHE A 1 299 ? -19.637 6.350 18.256 1.00 96.50 299 PHE A CA 1
ATOM 2378 C C . PHE A 1 299 ? -18.785 7.613 18.417 1.00 96.50 299 PHE A C 1
ATOM 2380 O O . PHE A 1 299 ? -17.906 7.888 17.602 1.00 96.50 299 PHE A O 1
ATOM 2387 N N . ASN A 1 300 ? -19.093 8.417 19.430 1.00 96.44 300 ASN A N 1
ATOM 2388 C CA . ASN A 1 300 ? -18.498 9.735 19.613 1.00 96.44 300 ASN A CA 1
ATOM 2389 C C . ASN A 1 300 ? -18.451 10.062 21.108 1.00 96.44 300 ASN A C 1
ATOM 2391 O O . ASN A 1 300 ? -19.507 10.280 21.712 1.00 96.44 300 ASN A O 1
ATOM 2395 N N . VAL A 1 301 ? -17.256 10.059 21.700 1.00 97.38 301 VAL A N 1
ATOM 2396 C CA . VAL A 1 301 ? -17.069 10.180 23.155 1.00 97.38 301 VAL A CA 1
ATOM 2397 C C . VAL A 1 301 ? -15.971 11.180 23.501 1.00 97.38 301 VAL A C 1
ATOM 2399 O O . VAL A 1 301 ? -14.882 11.120 22.939 1.00 97.38 301 VAL A O 1
ATOM 2402 N N . GLY A 1 302 ? -16.252 12.092 24.427 1.00 97.50 302 GLY A N 1
ATOM 2403 C CA . GLY A 1 302 ? -15.279 13.019 24.991 1.00 97.50 302 GLY A CA 1
ATOM 2404 C C . GLY A 1 302 ? -14.690 12.508 26.302 1.00 97.50 302 GLY A C 1
ATOM 2405 O O . GLY A 1 302 ? -15.397 11.973 27.161 1.00 97.50 302 GLY A O 1
ATOM 2406 N N . GLU A 1 303 ? -13.389 12.693 26.477 1.00 97.06 303 GLU A N 1
ATOM 2407 C CA . GLU A 1 303 ? -12.721 12.533 27.762 1.00 97.06 303 GLU A CA 1
ATOM 2408 C C . GLU A 1 303 ? -12.910 13.782 28.632 1.00 97.06 303 GLU A C 1
ATOM 2410 O O . GLU A 1 303 ? -12.091 14.703 28.653 1.00 97.06 303 GLU A O 1
ATOM 2415 N N . TYR A 1 304 ? -14.034 13.822 29.340 1.00 95.56 304 TYR A N 1
ATOM 2416 C CA . TYR A 1 304 ? -14.286 14.829 30.359 1.00 95.56 304 TYR A CA 1
ATOM 2417 C C . TYR A 1 304 ? -14.080 14.201 31.737 1.00 95.56 304 TYR A C 1
ATOM 2419 O O . TYR A 1 304 ? -14.865 13.357 32.158 1.00 95.56 304 TYR A O 1
ATOM 2427 N N . VAL A 1 305 ? -13.035 14.609 32.454 1.00 93.62 305 VAL A N 1
ATOM 2428 C CA . VAL A 1 305 ? -12.757 14.102 33.805 1.00 93.62 305 VAL A CA 1
ATOM 2429 C C . VAL A 1 305 ? -13.646 14.829 34.816 1.00 93.62 305 VAL A C 1
ATOM 2431 O O . VAL A 1 305 ? -13.452 16.016 35.094 1.00 93.62 305 VAL A O 1
ATOM 2434 N N . GLY A 1 306 ? -14.625 14.117 35.377 1.00 92.38 306 GLY A N 1
ATOM 2435 C CA . GLY A 1 306 ? -15.589 14.681 36.322 1.00 92.38 306 GLY A CA 1
ATOM 2436 C C . GLY A 1 306 ? -16.517 13.646 36.963 1.00 92.38 306 GLY A C 1
ATOM 2437 O O . GLY A 1 306 ? -16.415 12.448 36.708 1.00 92.38 306 GLY A O 1
ATOM 2438 N N . GLU A 1 307 ? -17.422 14.121 37.816 1.00 91.50 307 GLU A N 1
ATOM 2439 C CA . GLU A 1 307 ? -18.485 13.316 38.437 1.00 91.50 307 GLU A CA 1
ATOM 2440 C C . GLU A 1 307 ? -19.781 13.386 37.612 1.00 91.50 307 GLU A C 1
ATOM 2442 O O . GLU A 1 307 ? -19.921 14.254 36.747 1.00 91.50 307 GLU A O 1
ATOM 2447 N N . GLY A 1 308 ? -20.746 12.499 37.884 1.00 91.44 308 GLY A N 1
ATOM 2448 C CA . GLY A 1 308 ? -21.930 12.290 37.036 1.00 91.44 308 GLY A CA 1
ATOM 2449 C C . GLY A 1 308 ? -22.689 13.564 36.637 1.00 91.44 308 GLY A C 1
ATOM 2450 O O . GLY A 1 308 ? -23.003 13.739 35.463 1.00 91.44 308 GLY A O 1
ATOM 2451 N N . SER A 1 309 ? -22.918 14.494 37.570 1.00 93.75 309 SER A N 1
ATOM 2452 C CA . SER A 1 309 ? -23.590 15.771 37.272 1.00 93.75 309 SER A CA 1
ATOM 2453 C C . SER A 1 309 ? -22.779 16.660 36.328 1.00 93.75 309 SER A C 1
ATOM 2455 O O . SER A 1 309 ? -23.326 17.210 35.380 1.00 93.75 309 SER A O 1
ATOM 2457 N N . THR A 1 310 ? -21.463 16.755 36.528 1.00 95.12 310 THR A N 1
ATOM 2458 C CA . THR A 1 310 ? -20.591 17.558 35.657 1.00 95.12 310 THR A CA 1
ATOM 2459 C C . THR A 1 310 ? -20.449 16.961 34.257 1.00 95.12 310 THR A C 1
ATOM 2461 O O . THR A 1 310 ? -20.282 17.702 33.292 1.00 95.12 310 THR A O 1
ATOM 2464 N N . LEU A 1 311 ? -20.563 15.633 34.132 1.00 96.19 311 LEU A N 1
ATOM 2465 C CA . LEU A 1 311 ? -20.617 14.950 32.837 1.00 96.19 311 LEU A CA 1
ATOM 2466 C C . LEU A 1 311 ? -21.928 15.275 32.106 1.00 96.19 311 LEU A C 1
ATOM 2468 O O . LEU A 1 311 ? -21.910 15.572 30.911 1.00 96.19 311 LEU A O 1
ATOM 2472 N N . ASP A 1 312 ? -23.056 15.278 32.825 1.00 96.00 312 ASP A N 1
ATOM 2473 C CA . ASP A 1 312 ? -24.359 15.676 32.282 1.00 96.00 312 ASP A CA 1
ATOM 2474 C C . ASP A 1 312 ? -24.362 17.149 31.837 1.00 96.00 312 ASP A C 1
ATOM 2476 O O . ASP A 1 312 ? -24.861 17.469 30.752 1.00 96.00 312 ASP A O 1
ATOM 2480 N N . ASP A 1 313 ? -23.776 18.040 32.641 1.00 95.88 313 ASP A N 1
ATOM 2481 C CA . ASP A 1 313 ? -23.632 19.464 32.324 1.00 95.88 313 ASP A CA 1
ATOM 2482 C C . ASP A 1 313 ? -22.771 19.678 31.078 1.00 95.88 313 ASP A C 1
ATOM 2484 O O . ASP A 1 313 ? -23.148 20.453 30.200 1.00 95.88 313 ASP A O 1
ATOM 2488 N N . TYR A 1 314 ? -21.655 18.956 30.954 1.00 95.50 314 TYR A N 1
ATOM 2489 C CA . TYR A 1 314 ? -20.801 18.995 29.769 1.00 95.50 314 TYR A CA 1
ATOM 2490 C C . TYR A 1 314 ? -21.553 18.555 28.505 1.00 95.50 314 TYR A C 1
ATOM 2492 O O . TYR A 1 314 ? -21.578 19.281 27.509 1.00 95.50 314 TYR A O 1
ATOM 2500 N N . VAL A 1 315 ? -22.221 17.398 28.549 1.00 95.75 315 VAL A N 1
ATOM 2501 C CA . VAL A 1 315 ? -22.987 16.872 27.410 1.00 95.75 315 VAL A CA 1
ATOM 2502 C C . VAL A 1 315 ? -24.063 17.866 26.968 1.00 95.75 315 VAL A C 1
ATOM 2504 O O . VAL A 1 315 ? -24.199 18.152 25.774 1.00 95.75 315 VAL A O 1
ATOM 2507 N N . ASN A 1 316 ? -24.823 18.420 27.916 1.00 95.38 316 ASN A N 1
ATOM 2508 C CA . ASN A 1 316 ? -25.833 19.440 27.627 1.00 95.38 316 ASN A CA 1
ATOM 2509 C C . ASN A 1 316 ? -25.201 20.743 27.116 1.00 95.38 316 ASN A C 1
ATOM 2511 O O . ASN A 1 316 ? -25.741 21.385 26.208 1.00 95.38 316 ASN A O 1
ATOM 2515 N N . GLY A 1 317 ? -24.040 21.097 27.663 1.00 95.06 317 GLY A N 1
ATOM 2516 C CA . GLY A 1 317 ? -23.230 22.238 27.275 1.00 95.06 317 GLY A CA 1
ATOM 2517 C C . GLY A 1 317 ? -22.811 22.172 25.815 1.00 95.06 317 GLY A C 1
ATOM 2518 O O . GLY A 1 317 ? -22.995 23.164 25.124 1.00 95.06 317 GLY A O 1
ATOM 2519 N N . VAL A 1 318 ? -22.340 21.021 25.319 1.00 95.44 318 VAL A N 1
ATOM 2520 C CA . VAL A 1 318 ? -22.010 20.801 23.896 1.00 95.44 318 VAL A CA 1
ATOM 2521 C C . VAL A 1 318 ? -23.274 20.734 23.038 1.00 95.44 318 VAL A C 1
ATOM 2523 O O . VAL A 1 318 ? -23.351 21.385 21.997 1.00 95.44 318 VAL A O 1
ATOM 2526 N N . LYS A 1 319 ? -24.290 19.981 23.475 1.00 94.75 319 LYS A N 1
ATOM 2527 C CA . LYS A 1 319 ? -25.559 19.776 22.751 1.00 94.75 319 LYS A CA 1
ATOM 2528 C C . LYS A 1 319 ? -26.233 21.084 22.334 1.00 94.75 319 LYS A C 1
ATOM 2530 O O . LYS A 1 319 ? -26.793 21.144 21.243 1.00 94.75 319 LYS A O 1
ATOM 2535 N N . THR A 1 320 ? -26.200 22.090 23.205 1.00 94.44 320 THR A N 1
ATOM 2536 C CA . THR A 1 320 ? -26.923 23.364 23.046 1.00 94.44 320 THR A CA 1
ATOM 2537 C C . THR A 1 320 ? -26.139 24.436 22.281 1.00 94.44 320 THR A C 1
ATOM 2539 O O . THR A 1 320 ? -26.712 25.469 21.928 1.00 94.44 320 THR A O 1
ATOM 2542 N N . GLN A 1 321 ? -24.856 24.207 21.970 1.00 94.62 321 GLN A N 1
ATOM 2543 C CA . GLN A 1 321 ? -24.060 25.159 21.186 1.00 94.62 321 GLN A CA 1
ATOM 2544 C C . GLN A 1 321 ? -24.532 25.245 19.738 1.00 94.62 321 GLN A C 1
ATOM 2546 O O . GLN A 1 321 ? -25.133 24.312 19.205 1.00 94.62 321 GLN A O 1
ATOM 2551 N N . ASN A 1 322 ? -24.215 26.365 19.082 1.00 92.06 322 ASN A N 1
ATOM 2552 C CA . ASN A 1 322 ? -24.512 26.616 17.666 1.00 92.06 322 ASN A CA 1
ATOM 2553 C C . ASN A 1 322 ? -25.993 26.382 17.297 1.00 92.06 322 ASN A C 1
ATOM 2555 O O . ASN A 1 322 ? -26.299 25.936 16.192 1.00 92.06 322 ASN A O 1
ATOM 2559 N N . ASN A 1 323 ? -26.915 26.677 18.224 1.00 91.00 323 ASN A N 1
ATOM 2560 C CA . ASN A 1 323 ? -28.356 26.400 18.106 1.00 91.00 323 ASN A CA 1
ATOM 2561 C C . ASN A 1 323 ? -28.688 24.907 17.895 1.00 91.00 323 ASN A C 1
ATOM 2563 O O . ASN A 1 323 ? -29.705 24.564 17.289 1.00 91.00 323 ASN A O 1
ATOM 2567 N N . GLY A 1 324 ? -27.816 24.017 18.370 1.00 90.75 324 GLY A N 1
ATOM 2568 C CA . GLY A 1 324 ? -27.987 22.574 18.318 1.00 90.75 324 GLY A CA 1
ATOM 2569 C C . GLY A 1 324 ? -28.962 22.044 19.370 1.00 90.75 324 GLY A C 1
ATOM 2570 O O . GLY A 1 324 ? -29.236 22.674 20.391 1.00 90.75 324 GLY A O 1
ATOM 2571 N N . ALA A 1 325 ? -29.484 20.846 19.111 1.00 90.81 325 ALA A N 1
ATOM 2572 C CA . ALA A 1 325 ? -30.288 20.082 20.067 1.00 90.81 325 ALA A CA 1
ATOM 2573 C C . ALA A 1 325 ? -29.972 18.574 20.051 1.00 90.81 325 ALA A C 1
ATOM 2575 O O . ALA A 1 325 ? -30.615 17.803 20.765 1.00 90.81 325 ALA A O 1
ATOM 2576 N N . ASP A 1 326 ? -28.999 18.140 19.244 1.00 91.50 326 ASP A N 1
ATOM 2577 C CA . ASP A 1 326 ? -28.626 16.732 19.109 1.00 91.50 326 ASP A CA 1
ATOM 2578 C C . ASP A 1 326 ? -27.626 16.321 20.203 1.00 91.50 326 ASP A C 1
ATOM 2580 O O . ASP A 1 326 ? -26.673 17.041 20.504 1.00 91.50 326 ASP A O 1
ATOM 2584 N N . PHE A 1 327 ? -27.819 15.134 20.779 1.00 93.19 327 PHE A N 1
ATOM 2585 C CA . PHE A 1 327 ? -26.859 14.504 21.681 1.00 93.19 327 PHE A CA 1
ATOM 2586 C C . PHE A 1 327 ? -25.676 13.975 20.853 1.00 93.19 327 PHE A C 1
ATOM 2588 O O . PHE A 1 327 ? -25.580 12.795 20.498 1.00 93.19 327 PHE A O 1
ATOM 2595 N N . LEU A 1 328 ? -24.778 14.896 20.501 1.00 91.50 328 LEU A N 1
ATOM 2596 C CA . LEU A 1 328 ? -23.697 14.657 19.551 1.00 91.50 328 LEU A CA 1
ATOM 2597 C C . LEU A 1 328 ? -22.553 13.818 20.121 1.00 91.50 328 LEU A C 1
ATOM 2599 O O . LEU A 1 328 ? -22.027 12.964 19.403 1.00 91.50 328 LEU A O 1
ATOM 2603 N N . MET A 1 329 ? -22.187 14.049 21.378 1.00 92.06 329 MET A N 1
ATOM 2604 C CA . MET A 1 329 ? -21.014 13.471 22.027 1.00 92.06 329 MET A CA 1
ATOM 2605 C C . MET A 1 329 ? -21.381 13.009 23.433 1.00 92.06 329 MET A C 1
ATOM 2607 O O . MET A 1 329 ? -21.991 13.777 24.168 1.00 92.06 329 MET A O 1
ATOM 2611 N N . GLY A 1 330 ? -21.043 11.766 23.781 1.00 95.88 330 GLY A N 1
ATOM 2612 C CA . GLY A 1 330 ? -21.127 11.270 25.157 1.00 95.88 330 GLY A CA 1
ATOM 2613 C C . GLY A 1 330 ? -19.801 11.392 25.899 1.00 95.88 330 GLY A C 1
ATOM 2614 O O . GLY A 1 330 ? -18.894 12.079 25.441 1.00 95.88 330 GLY A O 1
ATOM 2615 N N . THR A 1 331 ? -19.672 10.706 27.029 1.00 97.25 331 THR A N 1
ATOM 2616 C CA . THR A 1 331 ? -18.501 10.800 27.914 1.00 97.25 331 THR A CA 1
ATOM 2617 C C . THR A 1 331 ? -18.057 9.439 28.423 1.00 97.25 331 THR A C 1
ATOM 2619 O O . THR A 1 331 ? -18.872 8.522 28.560 1.00 97.25 331 THR A O 1
ATOM 2622 N N . PHE A 1 332 ? -16.768 9.320 28.741 1.00 98.06 332 PHE A N 1
ATOM 2623 C CA . PHE A 1 332 ? -16.306 8.286 29.664 1.00 98.06 332 PHE A CA 1
ATOM 2624 C C . PHE A 1 332 ? -16.913 8.529 31.042 1.00 98.06 332 PHE A C 1
ATOM 2626 O O . PHE A 1 332 ? -16.887 9.651 31.547 1.00 98.06 332 PHE A O 1
ATOM 2633 N N . ASP A 1 333 ? -17.471 7.485 31.649 1.00 97.00 333 ASP A N 1
ATOM 2634 C CA . ASP A 1 333 ? -18.185 7.616 32.917 1.00 97.00 333 ASP A CA 1
ATOM 2635 C C . ASP A 1 333 ? -17.214 7.562 34.104 1.00 97.00 333 ASP A C 1
ATOM 2637 O O . ASP A 1 333 ? -17.092 6.560 34.813 1.00 97.00 333 ASP A O 1
ATOM 2641 N N . PHE A 1 334 ? -16.466 8.650 34.291 1.00 96.62 334 PHE A N 1
ATOM 2642 C CA . PHE A 1 334 ? -15.506 8.795 35.386 1.00 96.62 334 PHE A CA 1
ATOM 2643 C C . PHE A 1 334 ? -16.175 8.728 36.768 1.00 96.62 334 PHE A C 1
ATOM 2645 O O . PHE A 1 334 ? -15.565 8.215 37.709 1.00 96.62 334 PHE A O 1
ATOM 2652 N N . GLY A 1 335 ? -17.431 9.177 36.887 1.00 94.94 335 GLY A N 1
ATOM 2653 C CA . GLY A 1 335 ? -18.224 9.076 38.115 1.00 94.94 335 GLY A CA 1
ATOM 2654 C C . GLY A 1 335 ? -18.469 7.622 38.514 1.00 94.94 335 GLY A C 1
ATOM 2655 O O . GLY A 1 335 ? -18.074 7.201 39.605 1.00 94.94 335 GLY A O 1
ATOM 2656 N N . LEU A 1 336 ? -19.026 6.826 37.598 1.00 96.56 336 LEU A N 1
ATOM 2657 C CA . LEU A 1 336 ? -19.198 5.387 37.788 1.00 96.56 336 LEU A CA 1
ATOM 2658 C C . LEU A 1 336 ? -17.860 4.688 38.041 1.00 96.56 336 LEU A C 1
ATOM 2660 O O . LEU A 1 336 ? -17.746 3.873 38.956 1.00 96.56 336 LEU A O 1
ATOM 2664 N N . ARG A 1 337 ? -16.829 5.015 37.257 1.00 96.44 337 ARG A N 1
ATOM 2665 C CA . ARG A 1 337 ? -15.507 4.400 37.393 1.00 96.44 337 ARG A CA 1
ATOM 2666 C C . ARG A 1 337 ? -14.899 4.651 38.773 1.00 96.44 337 ARG A C 1
ATOM 2668 O O . ARG A 1 337 ? -14.285 3.750 39.342 1.00 96.44 337 ARG A O 1
ATOM 2675 N N . LYS A 1 338 ? -15.063 5.851 39.338 1.00 94.56 338 LYS A N 1
ATOM 2676 C CA . LYS A 1 338 ? -14.619 6.180 40.704 1.00 94.56 338 LYS A CA 1
ATOM 2677 C C . LYS A 1 338 ? -15.338 5.320 41.746 1.00 94.56 338 LYS A C 1
ATOM 2679 O O . LYS A 1 338 ? -14.689 4.822 42.660 1.00 94.56 338 LYS A O 1
ATOM 2684 N N . ALA A 1 339 ? -16.638 5.074 41.584 1.00 94.69 339 ALA A N 1
ATOM 2685 C CA . ALA A 1 339 ? -17.378 4.171 42.467 1.00 94.69 339 ALA A CA 1
ATOM 2686 C C . ALA A 1 339 ? -16.915 2.706 42.331 1.00 94.69 339 ALA A C 1
ATOM 2688 O O . ALA A 1 339 ? -16.674 2.035 43.334 1.00 94.69 339 ALA A O 1
ATOM 2689 N N . ILE A 1 340 ? -16.679 2.238 41.099 1.00 95.69 340 ILE A N 1
ATOM 2690 C CA . ILE A 1 340 ? -16.094 0.915 40.822 1.00 95.69 340 ILE A CA 1
ATOM 2691 C C . ILE A 1 340 ? -14.704 0.773 41.465 1.00 95.69 340 ILE A C 1
ATOM 2693 O O . ILE A 1 340 ? -14.384 -0.266 42.038 1.00 95.69 340 ILE A O 1
ATOM 2697 N N . GLN A 1 341 ? -13.867 1.808 41.416 1.00 94.00 341 GLN A N 1
ATOM 2698 C CA . GLN A 1 341 ? -12.566 1.792 42.088 1.00 94.00 341 GLN A CA 1
ATOM 2699 C C . GLN A 1 341 ? -12.693 1.861 43.614 1.00 94.00 341 GLN A C 1
ATOM 2701 O O . GLN A 1 341 ? -11.904 1.223 44.314 1.00 94.00 341 GLN A O 1
ATOM 2706 N N . GLY A 1 342 ? -13.712 2.541 44.142 1.00 92.75 342 GLY A N 1
ATOM 2707 C CA . GLY A 1 342 ? -14.073 2.509 45.561 1.00 92.75 342 GLY A CA 1
ATOM 2708 C C . GLY A 1 342 ? -14.352 1.088 46.059 1.00 92.75 342 GLY A C 1
ATOM 2709 O O . GLY A 1 342 ? -13.789 0.683 47.077 1.00 92.75 342 GLY A O 1
ATOM 2710 N N . MET A 1 343 ? -15.099 0.295 45.281 1.00 92.75 343 MET A N 1
ATOM 2711 C CA . MET A 1 343 ? -15.354 -1.131 45.553 1.00 92.75 343 MET A CA 1
ATOM 2712 C C . MET A 1 343 ? -14.068 -1.965 45.673 1.00 92.75 343 MET A C 1
ATOM 2714 O O . MET A 1 343 ? -14.063 -3.003 46.328 1.00 92.75 343 MET A O 1
ATOM 2718 N N . VAL A 1 344 ? -12.963 -1.543 45.058 1.00 90.25 344 VAL A N 1
ATOM 2719 C CA . VAL A 1 344 ? -11.672 -2.238 45.161 1.00 90.25 344 VAL A CA 1
ATOM 2720 C C . VAL A 1 344 ? -10.824 -1.676 46.303 1.00 90.25 344 VAL A C 1
ATOM 2722 O O . VAL A 1 344 ? -10.256 -2.426 47.093 1.00 90.25 344 VAL A O 1
ATOM 2725 N N . THR A 1 345 ? -10.733 -0.352 46.406 1.00 86.56 345 THR A N 1
ATOM 2726 C CA . THR A 1 345 ? -9.737 0.338 47.245 1.00 86.56 345 THR A CA 1
ATOM 2727 C C . THR A 1 345 ? -10.215 0.654 48.659 1.00 86.56 345 THR A C 1
ATOM 2729 O O . THR A 1 345 ? -9.414 0.655 49.592 1.00 86.56 345 THR A O 1
ATOM 2732 N N . GLN A 1 346 ? -11.514 0.891 48.847 1.00 79.88 346 GLN A N 1
ATOM 2733 C CA . GLN A 1 346 ? -12.126 1.191 50.151 1.00 79.88 346 GLN A CA 1
ATOM 2734 C C . GLN A 1 346 ? -12.693 -0.066 50.821 1.00 79.88 346 GLN A C 1
ATOM 2736 O O . GLN A 1 346 ? -13.307 -0.007 51.886 1.00 79.88 346 GLN A O 1
ATOM 2741 N N . ASN A 1 347 ? -12.486 -1.214 50.184 1.00 66.19 347 ASN A N 1
ATOM 2742 C CA . ASN A 1 347 ? -13.155 -2.454 50.498 1.00 66.19 347 ASN A CA 1
ATOM 2743 C C . ASN A 1 347 ? -12.257 -3.425 51.268 1.00 66.19 347 ASN A C 1
ATOM 2745 O O . ASN A 1 347 ? -11.914 -4.526 50.817 1.00 66.19 347 ASN A O 1
ATOM 2749 N N . GLN A 1 348 ? -11.863 -3.006 52.467 1.00 63.62 348 GLN A N 1
ATOM 2750 C CA . GLN A 1 348 ? -11.201 -3.900 53.404 1.00 63.62 348 GLN A CA 1
ATOM 2751 C C . GLN A 1 348 ? -12.246 -4.860 53.996 1.00 63.62 348 GLN A C 1
ATOM 2753 O O . GLN A 1 348 ? -12.795 -4.614 55.063 1.00 63.62 348 GLN A O 1
ATOM 2758 N N . SER A 1 349 ? -12.464 -5.992 53.318 1.00 58.72 349 SER A N 1
ATOM 2759 C CA . SER A 1 349 ? -13.338 -7.110 53.741 1.00 58.72 349 SER A CA 1
ATOM 2760 C C . SER A 1 349 ? -14.858 -6.930 53.554 1.00 58.72 349 SER A C 1
ATOM 2762 O O . SER A 1 349 ? -15.617 -7.393 54.399 1.00 58.72 349 SER A O 1
ATOM 2764 N N . GLY A 1 350 ? -15.324 -6.321 52.462 1.00 63.19 350 GLY A N 1
ATOM 2765 C CA . GLY A 1 350 ? -16.761 -6.135 52.168 1.00 63.19 350 GLY A CA 1
ATOM 2766 C C . GLY A 1 350 ? -17.354 -4.824 52.705 1.00 63.19 350 GLY A C 1
ATOM 2767 O O . GLY A 1 350 ? -18.558 -4.690 52.879 1.00 63.19 350 GLY A O 1
ATOM 2768 N N . SER A 1 351 ? -16.510 -3.853 53.064 1.00 75.06 351 SER A N 1
ATOM 2769 C CA . SER A 1 351 ? -16.930 -2.622 53.750 1.00 75.06 351 SER A CA 1
ATOM 2770 C C . SER A 1 351 ? -17.531 -1.556 52.831 1.00 75.06 351 SER A C 1
ATOM 2772 O O . SER A 1 351 ? -18.072 -0.567 53.326 1.00 75.06 351 SER A O 1
ATOM 2774 N N . TYR A 1 352 ? -17.397 -1.714 51.515 1.00 88.06 352 TYR A N 1
ATOM 2775 C CA . TYR A 1 352 ? -17.954 -0.784 50.540 1.00 88.06 352 TYR A CA 1
ATOM 2776 C C . TYR A 1 352 ? -19.426 -1.127 50.278 1.00 88.06 352 TYR A C 1
ATOM 2778 O O . TYR A 1 352 ? -19.761 -2.289 50.096 1.00 88.06 352 TYR A O 1
ATOM 2786 N N . TYR A 1 353 ? -20.322 -0.136 50.251 1.00 91.69 353 TYR A N 1
ATOM 2787 C CA . TYR A 1 353 ? -21.736 -0.391 49.969 1.00 91.69 353 TYR A CA 1
ATOM 2788 C C . TYR A 1 353 ? -21.978 -0.459 48.456 1.00 91.69 353 TYR A C 1
ATOM 2790 O O . TYR A 1 353 ? -22.041 0.571 47.782 1.00 91.69 353 TYR A O 1
ATOM 2798 N N . LEU A 1 354 ? -22.144 -1.667 47.903 1.00 94.25 354 LEU A N 1
ATOM 2799 C CA . LEU A 1 354 ? -22.299 -1.860 46.454 1.00 94.25 354 LEU A CA 1
ATOM 2800 C C . LEU A 1 354 ? -23.496 -1.116 45.838 1.00 94.25 354 LEU A C 1
ATOM 2802 O O . LEU A 1 354 ? -23.471 -0.799 44.647 1.00 94.25 354 LEU A O 1
ATOM 2806 N N . GLY A 1 355 ? -24.535 -0.810 46.620 1.00 90.44 355 GLY A N 1
ATOM 2807 C CA . GLY A 1 355 ? -25.696 -0.053 46.139 1.00 90.44 355 GLY A CA 1
ATOM 2808 C C . GLY A 1 355 ? -25.374 1.369 45.661 1.00 90.44 355 GLY A C 1
ATOM 2809 O O . GLY A 1 355 ? -26.098 1.894 44.816 1.00 90.44 355 GLY A O 1
ATOM 2810 N N . ASP A 1 356 ? -24.268 1.966 46.115 1.00 91.50 356 ASP A N 1
ATOM 2811 C CA . ASP A 1 356 ? -23.884 3.331 45.731 1.00 91.50 356 ASP A CA 1
ATOM 2812 C C . ASP A 1 356 ? -23.319 3.411 44.303 1.00 91.50 356 ASP A C 1
ATOM 2814 O O . ASP A 1 356 ? -23.346 4.473 43.676 1.00 91.50 356 ASP A O 1
ATOM 2818 N N . ILE A 1 357 ? -22.847 2.289 43.745 1.00 94.81 357 ILE A N 1
ATOM 2819 C CA . ILE A 1 357 ? -22.137 2.269 42.457 1.00 94.81 357 ILE A CA 1
ATOM 2820 C C . ILE A 1 357 ? -23.024 2.750 41.317 1.00 94.81 357 ILE A C 1
ATOM 2822 O O . ILE A 1 357 ? -22.629 3.593 40.513 1.00 94.81 357 ILE A O 1
ATOM 2826 N N . VAL A 1 358 ? -24.239 2.214 41.235 1.00 93.00 358 VAL A N 1
ATOM 2827 C CA . VAL A 1 358 ? -25.129 2.473 40.100 1.00 93.00 358 VAL A CA 1
ATOM 2828 C C . VAL A 1 358 ? -25.665 3.909 40.129 1.00 93.00 358 VAL A C 1
ATOM 2830 O O . VAL A 1 358 ? -25.903 4.503 39.077 1.00 93.00 358 VAL A O 1
ATOM 2833 N N . GLY A 1 359 ? -25.785 4.496 41.326 1.00 92.19 359 GLY A N 1
ATOM 2834 C CA . GLY A 1 359 ? -26.158 5.898 41.519 1.00 92.19 359 GLY A CA 1
ATOM 2835 C C . GLY A 1 359 ? -25.088 6.897 41.066 1.00 92.19 359 GLY A C 1
ATOM 2836 O O . GLY A 1 359 ? -25.423 8.042 40.778 1.00 92.19 359 GLY A O 1
ATOM 2837 N N . ALA A 1 360 ? -23.824 6.475 40.950 1.00 94.50 360 ALA A N 1
ATOM 2838 C CA . ALA A 1 360 ? -22.731 7.329 40.479 1.00 94.50 360 ALA A CA 1
ATOM 2839 C C . ALA A 1 360 ? -22.719 7.530 38.951 1.00 94.50 360 ALA A C 1
ATOM 2841 O O . ALA A 1 360 ? -22.035 8.427 38.453 1.00 94.50 360 ALA A O 1
ATOM 2842 N N . GLN A 1 361 ? -23.468 6.708 38.210 1.00 94.56 361 GLN A N 1
ATOM 2843 C CA . GLN A 1 361 ? -23.549 6.778 36.756 1.00 94.56 361 GLN A CA 1
ATOM 2844 C C . GLN A 1 361 ? -24.308 8.036 36.292 1.00 94.56 361 GLN A C 1
ATOM 2846 O O . GLN A 1 361 ? -25.460 8.237 36.683 1.00 94.56 361 GLN A O 1
ATOM 2851 N N . GLN A 1 362 ? -23.719 8.828 35.387 1.00 94.38 362 GLN A N 1
ATOM 2852 C CA . GLN A 1 362 ? -24.325 10.055 34.819 1.00 94.38 362 GLN A CA 1
ATOM 2853 C C . GLN A 1 362 ? -25.724 9.813 34.222 1.00 94.38 362 GLN A C 1
ATOM 2855 O O . GLN A 1 362 ? -25.973 8.715 33.745 1.00 94.38 362 GLN A O 1
ATOM 2860 N N . ASN A 1 363 ? -26.641 10.783 34.156 1.00 93.94 363 ASN A N 1
ATOM 2861 C CA . ASN A 1 363 ? -28.006 10.544 33.648 1.00 93.94 363 ASN A CA 1
ATOM 2862 C C . ASN A 1 363 ? -28.123 10.585 32.114 1.00 93.94 363 ASN A C 1
ATOM 2864 O O . ASN A 1 363 ? -28.944 9.874 31.528 1.00 93.94 363 ASN A O 1
ATOM 2868 N N . GLN A 1 364 ? -27.315 11.402 31.436 1.00 92.88 364 GLN A N 1
ATOM 2869 C CA . GLN A 1 364 ? -27.280 11.518 29.977 1.00 92.88 364 GLN A CA 1
ATOM 2870 C C . GLN A 1 364 ? -26.522 10.327 29.378 1.00 92.88 364 GLN A C 1
ATOM 2872 O O . GLN A 1 364 ? -25.342 10.410 29.049 1.00 92.88 364 GLN A O 1
ATOM 2877 N N . ARG A 1 365 ? -27.201 9.183 29.251 1.00 92.56 365 ARG A N 1
ATOM 2878 C CA . ARG A 1 365 ? -26.577 7.910 28.832 1.00 92.56 365 ARG A CA 1
ATOM 2879 C C . ARG A 1 365 ? -26.880 7.523 27.392 1.00 92.56 365 ARG A C 1
ATOM 2881 O O . ARG A 1 365 ? -26.095 6.815 26.760 1.00 92.56 365 ARG A O 1
ATOM 2888 N N . VAL A 1 366 ? -28.041 7.942 26.901 1.00 92.31 366 VAL A N 1
ATOM 2889 C CA . VAL A 1 366 ? -28.690 7.423 25.694 1.00 92.31 366 VAL A CA 1
ATOM 2890 C C . VAL A 1 366 ? -29.377 8.551 24.934 1.00 92.31 366 VAL A C 1
ATOM 2892 O O . VAL A 1 366 ? -29.881 9.501 25.532 1.00 92.31 366 VAL A O 1
ATOM 2895 N N . ALA A 1 367 ? -29.418 8.433 23.613 1.00 93.25 367 ALA A N 1
ATOM 2896 C CA . ALA A 1 367 ? -30.154 9.321 22.727 1.00 93.25 367 ALA A CA 1
ATOM 2897 C C . ALA A 1 367 ? -31.219 8.514 21.978 1.00 93.25 367 ALA A C 1
ATOM 2899 O O . ALA A 1 367 ? -30.898 7.496 21.367 1.00 93.25 367 ALA A O 1
ATOM 2900 N N . TYR A 1 368 ? -32.473 8.966 22.016 1.00 92.88 368 TYR A N 1
ATOM 2901 C CA . TYR A 1 368 ? -33.544 8.382 21.212 1.00 92.88 368 TYR A CA 1
ATOM 2902 C C . TYR A 1 368 ? -33.899 9.302 20.048 1.00 92.88 368 TYR A C 1
ATOM 2904 O O . TYR A 1 368 ? -34.326 10.441 20.243 1.00 92.88 368 TYR A O 1
ATOM 2912 N N . TYR A 1 369 ? -33.747 8.778 18.839 1.00 93.06 369 TYR A N 1
ATOM 2913 C CA . TYR A 1 369 ? -34.062 9.448 17.591 1.00 93.06 369 TYR A CA 1
ATOM 2914 C C . TYR A 1 369 ? -35.406 8.935 17.081 1.00 93.06 369 TYR A C 1
ATOM 2916 O O . TYR A 1 369 ? -35.498 7.905 16.413 1.00 93.06 369 TYR A O 1
ATOM 2924 N N . ALA A 1 370 ? -36.475 9.660 17.417 1.00 91.69 370 ALA A N 1
ATOM 2925 C CA . ALA A 1 370 ? -37.841 9.263 17.075 1.00 91.69 370 ALA A CA 1
ATOM 2926 C C . ALA A 1 370 ? -38.066 9.143 15.556 1.00 91.69 370 ALA A C 1
ATOM 2928 O O . ALA A 1 370 ? -38.815 8.275 15.117 1.00 91.69 370 ALA A O 1
ATOM 2929 N N . GLY A 1 371 ? -37.395 9.979 14.753 1.00 90.19 371 GLY A N 1
ATOM 2930 C CA . GLY A 1 371 ? -37.531 9.975 13.292 1.00 90.19 371 GLY A CA 1
ATOM 2931 C C . GLY A 1 371 ? -37.032 8.690 12.623 1.00 90.19 371 GLY A C 1
ATOM 2932 O O . GLY A 1 371 ? -37.616 8.259 11.633 1.00 90.19 371 GLY A O 1
ATOM 2933 N N . SER A 1 372 ? -35.994 8.060 13.178 1.00 90.88 372 SER A N 1
ATOM 2934 C CA . SER A 1 372 ? -35.411 6.805 12.681 1.00 90.88 372 SER A CA 1
ATOM 2935 C C . SER A 1 372 ? -35.798 5.583 13.526 1.00 90.88 372 SER A C 1
ATOM 2937 O O . SER A 1 372 ? -35.412 4.464 13.201 1.00 90.88 372 SER A O 1
ATOM 2939 N N . ASN A 1 373 ? -36.554 5.785 14.613 1.00 92.62 373 ASN A N 1
ATOM 2940 C CA . ASN A 1 373 ? -36.798 4.798 15.666 1.00 92.62 373 ASN A CA 1
ATOM 2941 C C . ASN A 1 373 ? -35.499 4.143 16.190 1.00 92.62 373 ASN A C 1
ATOM 2943 O O . ASN A 1 373 ? -35.448 2.931 16.424 1.00 92.62 373 ASN A O 1
ATOM 2947 N N . THR A 1 374 ? -34.448 4.953 16.366 1.00 92.62 374 THR A N 1
ATOM 2948 C CA . THR A 1 374 ? -33.112 4.490 16.774 1.00 92.62 374 THR A CA 1
ATOM 2949 C C . THR A 1 374 ? -32.782 4.926 18.196 1.00 92.62 374 THR A C 1
ATOM 2951 O O . THR A 1 374 ? -32.910 6.094 18.557 1.00 92.62 374 THR A O 1
ATOM 2954 N N . TYR A 1 375 ? -32.323 3.987 19.015 1.00 92.75 375 TYR A N 1
ATOM 2955 C CA . TYR A 1 375 ? -31.848 4.206 20.374 1.00 92.75 375 TYR A CA 1
ATOM 2956 C C . TYR A 1 375 ? -30.336 4.022 20.425 1.00 92.75 375 TYR A C 1
ATOM 2958 O O . TYR A 1 375 ? -29.836 2.951 20.098 1.00 92.75 375 TYR A O 1
ATOM 2966 N N . VAL A 1 376 ? -29.591 5.057 20.805 1.00 94.56 376 VAL A N 1
ATOM 2967 C CA . VAL A 1 376 ? -28.126 5.072 20.723 1.00 94.56 376 VAL A CA 1
ATOM 2968 C C . VAL A 1 376 ? -27.524 5.267 22.104 1.00 94.56 376 VAL A C 1
ATOM 2970 O O . VAL A 1 376 ? -27.763 6.289 22.747 1.00 94.56 376 VAL A O 1
ATOM 2973 N N . HIS A 1 377 ? -26.694 4.325 22.546 1.00 94.75 377 HIS A N 1
ATOM 2974 C CA . HIS A 1 377 ? -25.888 4.497 23.751 1.00 94.75 377 HIS A CA 1
ATOM 2975 C C . HIS A 1 377 ? -24.753 5.500 23.503 1.00 94.75 377 HIS A C 1
ATOM 2977 O O . HIS A 1 377 ? -24.054 5.423 22.492 1.00 94.75 377 HIS A O 1
ATOM 2983 N N . ARG A 1 378 ? -24.569 6.450 24.426 1.00 93.62 378 ARG A N 1
ATOM 2984 C CA . ARG A 1 378 ? -23.616 7.568 24.308 1.00 93.62 378 ARG A CA 1
ATOM 2985 C C . ARG A 1 378 ? -22.526 7.554 25.376 1.00 93.62 378 ARG A C 1
ATOM 2987 O O . ARG A 1 378 ? -21.399 7.915 25.066 1.00 93.62 378 ARG A O 1
ATOM 2994 N N . THR A 1 379 ? -22.841 7.137 26.599 1.00 94.81 379 THR A N 1
ATOM 2995 C CA . THR A 1 379 ? -21.849 7.041 27.686 1.00 94.81 379 THR A CA 1
ATOM 2996 C C . THR A 1 379 ? -20.972 5.789 27.560 1.00 94.81 379 THR A C 1
ATOM 2998 O O . THR A 1 379 ? -21.380 4.805 26.929 1.00 94.81 379 THR A O 1
ATOM 3001 N N . VAL A 1 380 ? -19.781 5.823 28.163 1.00 98.00 380 VAL A N 1
ATOM 3002 C CA . VAL A 1 380 ? -18.787 4.742 28.158 1.00 98.00 380 VAL A CA 1
ATOM 3003 C C . VAL A 1 380 ? -18.403 4.358 29.594 1.00 98.00 380 VAL A C 1
ATOM 3005 O O . VAL A 1 380 ? -17.495 4.957 30.175 1.00 98.00 380 VAL A O 1
ATOM 3008 N N . PRO A 1 381 ? -19.075 3.353 30.185 1.00 97.88 381 PRO A N 1
ATOM 3009 C CA . PRO A 1 381 ? -18.629 2.700 31.414 1.00 97.88 381 PRO A CA 1
ATOM 3010 C C . PRO A 1 381 ? -17.267 2.030 31.209 1.00 97.88 381 PRO A C 1
ATOM 3012 O O . PRO A 1 381 ? -17.085 1.304 30.233 1.00 97.88 381 PRO A O 1
ATOM 3015 N N . PHE A 1 382 ? -16.317 2.229 32.121 1.00 98.19 382 PHE A N 1
ATOM 3016 C CA . PHE A 1 382 ? -14.973 1.652 32.013 1.00 98.19 382 PHE A CA 1
ATOM 3017 C C . PHE A 1 382 ? -14.368 1.362 33.393 1.00 98.19 382 PHE A C 1
ATOM 3019 O O . PHE A 1 382 ? -14.845 1.874 34.406 1.00 98.19 382 PHE A O 1
ATOM 3026 N N . VAL A 1 383 ? -13.322 0.531 33.426 1.00 98.06 383 VAL A N 1
ATOM 3027 C CA . VAL A 1 383 ? -12.621 0.123 34.659 1.00 98.06 383 VAL A CA 1
ATOM 3028 C C . VAL A 1 383 ? -11.250 0.798 34.739 1.00 98.06 383 VAL A C 1
ATOM 3030 O O . VAL A 1 383 ? -11.015 1.619 35.626 1.00 98.06 383 VAL A O 1
ATOM 3033 N N . ASN A 1 384 ? -10.380 0.523 33.768 1.00 97.75 384 ASN A N 1
ATOM 3034 C CA . ASN A 1 384 ? -9.096 1.195 33.581 1.00 97.75 384 ASN A CA 1
ATOM 3035 C C . ASN A 1 384 ? -8.992 1.812 32.177 1.00 97.75 384 ASN A C 1
ATOM 3037 O O . ASN A 1 384 ? -9.757 1.493 31.262 1.00 97.75 384 ASN A O 1
ATOM 3041 N N . ASN A 1 385 ? -8.024 2.707 32.018 1.00 97.69 385 ASN A N 1
ATOM 3042 C CA . ASN A 1 385 ? -7.565 3.271 30.752 1.00 97.69 385 ASN A CA 1
ATOM 3043 C C . ASN A 1 385 ? -6.059 3.596 30.859 1.00 97.69 385 ASN A C 1
ATOM 3045 O O . ASN A 1 385 ? -5.416 3.265 31.856 1.00 97.69 385 ASN A O 1
ATOM 3049 N N . HIS A 1 386 ? -5.494 4.273 29.856 1.00 96.19 386 HIS A N 1
ATOM 3050 C CA . HIS A 1 386 ? -4.060 4.592 29.837 1.00 96.19 386 HIS A CA 1
ATOM 3051 C C . HIS A 1 386 ? -3.609 5.640 30.872 1.00 96.19 386 HIS A C 1
ATOM 3053 O O . HIS A 1 386 ? -2.411 5.711 31.142 1.00 96.19 386 HIS A O 1
ATOM 3059 N N . ASP A 1 387 ? -4.523 6.421 31.457 1.00 95.31 387 ASP A N 1
ATOM 3060 C CA . ASP A 1 387 ? -4.197 7.444 32.467 1.00 95.31 387 ASP A CA 1
ATOM 3061 C C . ASP A 1 387 ? -4.467 6.977 33.890 1.00 95.31 387 ASP A C 1
ATOM 3063 O O . ASP A 1 387 ? -3.794 7.392 34.825 1.00 95.31 387 ASP A O 1
ATOM 3067 N N . THR A 1 388 ? -5.449 6.103 34.081 1.00 96.19 388 THR A N 1
ATOM 3068 C CA . THR A 1 388 ? -5.768 5.527 35.393 1.00 96.19 388 THR A CA 1
ATOM 3069 C C . THR A 1 388 ? -4.873 4.343 35.729 1.00 96.19 388 THR A C 1
ATOM 3071 O O . THR A 1 388 ? -4.711 4.047 36.903 1.00 96.19 388 THR A O 1
ATOM 3074 N N . PHE A 1 389 ? -4.266 3.683 34.735 1.00 95.88 389 PHE A N 1
ATOM 3075 C CA . PHE A 1 389 ? -3.382 2.536 34.934 1.00 95.88 389 PHE A CA 1
ATOM 3076 C C . PHE A 1 389 ? -1.958 2.819 34.432 1.00 95.88 389 PHE A C 1
ATOM 3078 O O . PHE A 1 389 ? -1.711 2.859 33.224 1.00 95.88 389 PHE A O 1
ATOM 3085 N N . ARG A 1 390 ? -1.002 2.997 35.360 1.00 95.62 390 ARG A N 1
ATOM 3086 C CA . ARG A 1 390 ? 0.402 3.341 35.054 1.00 95.62 390 ARG A CA 1
ATOM 3087 C C . ARG A 1 390 ? 1.385 2.425 35.794 1.00 95.62 390 ARG A C 1
ATOM 3089 O O . ARG A 1 390 ? 1.933 2.817 36.823 1.00 95.62 390 ARG A O 1
ATOM 3096 N N . PRO A 1 391 ? 1.661 1.211 35.300 1.00 96.06 391 PRO A N 1
ATOM 3097 C CA . PRO A 1 391 ? 2.542 0.284 35.996 1.00 96.06 391 PRO A CA 1
ATOM 3098 C C . PRO A 1 391 ? 4.011 0.724 35.933 1.00 96.06 391 PRO A C 1
ATOM 3100 O O . PRO A 1 391 ? 4.463 1.349 34.973 1.00 96.06 391 PRO A O 1
ATOM 3103 N N . GLN A 1 392 ? 4.776 0.339 36.951 1.00 95.94 392 GLN A N 1
ATOM 3104 C CA . GLN A 1 392 ? 6.219 0.139 36.841 1.00 95.94 392 GLN A CA 1
ATOM 3105 C C . GLN A 1 392 ? 6.462 -1.287 36.373 1.00 95.94 392 GLN A C 1
ATOM 3107 O O . GLN A 1 392 ? 5.837 -2.222 36.882 1.00 95.94 392 GLN A O 1
ATOM 3112 N N . VAL A 1 393 ? 7.382 -1.458 35.428 1.00 96.06 393 VAL A N 1
ATOM 3113 C CA . VAL A 1 393 ? 7.679 -2.765 34.845 1.00 96.06 393 VAL A CA 1
ATOM 3114 C C . VAL A 1 393 ? 9.150 -3.141 34.986 1.00 96.06 393 VAL A C 1
ATOM 3116 O O . VAL A 1 393 ? 10.025 -2.276 34.952 1.00 96.06 393 VAL A O 1
ATOM 3119 N N . ASP A 1 394 ? 9.423 -4.438 35.141 1.00 95.69 394 ASP A N 1
ATOM 3120 C CA . ASP A 1 394 ? 10.778 -4.984 35.023 1.00 95.69 394 ASP A CA 1
ATOM 3121 C C . ASP A 1 394 ? 11.253 -5.037 33.554 1.00 95.69 394 ASP A C 1
ATOM 3123 O O . ASP A 1 394 ? 10.526 -4.691 32.620 1.00 95.69 394 ASP A O 1
ATOM 3127 N N . ALA A 1 395 ? 12.484 -5.505 33.321 1.00 94.19 395 ALA A N 1
ATOM 3128 C CA . ALA A 1 395 ? 13.065 -5.597 31.976 1.00 94.19 395 ALA A CA 1
ATOM 3129 C C . ALA A 1 395 ? 12.283 -6.516 31.012 1.00 94.19 395 ALA A C 1
ATOM 3131 O O . ALA A 1 395 ? 12.373 -6.357 29.796 1.00 94.19 395 ALA A O 1
ATOM 3132 N N . THR A 1 396 ? 11.516 -7.473 31.538 1.00 92.38 396 THR A N 1
ATOM 3133 C CA . THR A 1 396 ? 10.662 -8.384 30.755 1.00 92.38 396 THR A CA 1
ATOM 3134 C C . THR A 1 396 ? 9.221 -7.885 30.621 1.00 92.38 396 THR A C 1
ATOM 3136 O O . THR A 1 396 ? 8.415 -8.481 29.902 1.00 92.38 396 THR A O 1
ATOM 3139 N N . GLY A 1 397 ? 8.907 -6.762 31.271 1.00 93.75 397 GLY A N 1
ATOM 3140 C CA . GLY A 1 397 ? 7.609 -6.113 31.238 1.00 93.75 397 GLY A CA 1
ATOM 3141 C C . GLY A 1 397 ? 6.623 -6.584 32.307 1.00 93.75 397 GLY A C 1
ATOM 3142 O O . GLY A 1 397 ? 5.442 -6.255 32.191 1.00 93.75 397 GLY A O 1
ATOM 3143 N N . ASN A 1 398 ? 7.056 -7.344 33.321 1.00 95.69 398 ASN A N 1
ATOM 3144 C CA . ASN A 1 398 ? 6.156 -7.714 34.416 1.00 95.69 398 ASN A CA 1
ATOM 3145 C C . ASN A 1 398 ? 5.913 -6.533 35.350 1.00 95.69 398 ASN A C 1
ATOM 3147 O O . ASN A 1 398 ? 6.831 -5.749 35.591 1.00 95.69 398 ASN A O 1
ATOM 3151 N N . TYR A 1 399 ? 4.711 -6.437 35.915 1.00 95.62 399 TYR A N 1
ATOM 3152 C CA . TYR A 1 399 ? 4.392 -5.401 36.893 1.00 95.62 399 TYR A CA 1
ATOM 3153 C C . TYR A 1 399 ? 5.180 -5.618 38.188 1.00 95.62 399 TYR A C 1
ATOM 3155 O O . TYR A 1 399 ? 5.148 -6.700 38.774 1.00 95.62 399 TYR A O 1
ATOM 3163 N N . ILE A 1 400 ? 5.868 -4.574 38.645 1.00 95.94 400 ILE A N 1
ATOM 3164 C CA . ILE A 1 400 ? 6.642 -4.576 39.900 1.00 95.94 400 ILE A CA 1
ATOM 3165 C C . ILE A 1 400 ? 6.232 -3.452 40.857 1.00 95.94 400 ILE A C 1
ATOM 3167 O O . ILE A 1 400 ? 6.735 -3.371 41.975 1.00 95.94 400 ILE A O 1
ATOM 3171 N N . GLY A 1 401 ? 5.329 -2.577 40.422 1.00 94.88 401 GLY A N 1
ATOM 3172 C CA . GLY A 1 401 ? 4.884 -1.413 41.173 1.00 94.88 401 GLY A CA 1
ATOM 3173 C C . GLY A 1 401 ? 4.025 -0.495 40.314 1.00 94.88 401 GLY A C 1
ATOM 3174 O O . GLY A 1 401 ? 3.613 -0.864 39.213 1.00 94.88 401 GLY A O 1
ATOM 3175 N N . TRP A 1 402 ? 3.792 0.720 40.805 1.00 93.69 402 TRP A N 1
ATOM 3176 C CA . TRP A 1 402 ? 2.877 1.689 40.201 1.00 93.69 402 TRP A CA 1
ATOM 3177 C C . TRP A 1 402 ? 3.530 3.069 40.129 1.00 93.69 402 TRP A C 1
ATOM 3179 O O . TRP A 1 402 ? 4.150 3.533 41.085 1.00 93.69 402 TRP A O 1
ATOM 3189 N N . ASN A 1 403 ? 3.380 3.739 38.992 1.00 93.25 403 ASN A N 1
ATOM 3190 C CA . ASN A 1 403 ? 3.781 5.124 38.780 1.00 93.25 403 ASN A CA 1
ATOM 3191 C C . ASN A 1 403 ? 2.624 6.055 39.161 1.00 93.25 403 ASN A C 1
ATOM 3193 O O . ASN A 1 403 ? 2.123 6.796 38.321 1.00 93.25 403 ASN A O 1
ATOM 3197 N N . THR A 1 404 ? 2.219 6.043 40.434 1.00 90.94 404 THR A N 1
ATOM 3198 C CA . THR A 1 404 ? 1.047 6.792 40.928 1.00 90.94 404 THR A CA 1
ATOM 3199 C C . THR A 1 404 ? 1.118 8.295 40.635 1.00 90.94 404 THR A C 1
ATOM 3201 O O . THR A 1 404 ? 0.098 8.934 40.417 1.00 90.94 404 THR A O 1
ATOM 3204 N N . GLY A 1 405 ? 2.321 8.877 40.562 1.00 91.06 405 GLY A N 1
ATOM 3205 C CA . GLY A 1 405 ? 2.501 10.285 40.181 1.00 91.06 405 GLY A CA 1
ATOM 3206 C C . GLY A 1 405 ? 2.208 10.597 38.706 1.00 91.06 405 GLY A C 1
ATOM 3207 O O . GLY A 1 405 ? 2.122 11.764 38.343 1.00 91.06 405 GLY A O 1
ATOM 3208 N N . SER A 1 406 ? 2.085 9.577 37.856 1.00 91.19 406 SER A N 1
ATOM 3209 C CA . SER A 1 406 ? 1.681 9.693 36.451 1.00 91.19 406 SER A CA 1
ATOM 3210 C C . SER A 1 406 ? 0.238 9.250 36.212 1.00 91.19 406 SER A C 1
ATOM 3212 O O . SER A 1 406 ? -0.210 9.292 35.069 1.00 91.19 406 SER A O 1
ATOM 3214 N N . GLU A 1 407 ? -0.460 8.784 37.250 1.00 93.81 407 GLU A N 1
ATOM 3215 C CA . GLU A 1 407 ? -1.875 8.434 37.163 1.00 93.81 407 GLU A CA 1
ATOM 3216 C C . GLU A 1 407 ? -2.745 9.682 37.242 1.00 93.81 407 GLU A C 1
ATOM 3218 O O . GLU A 1 407 ? -2.374 10.689 37.852 1.00 93.81 407 GLU A O 1
ATOM 3223 N N . LEU A 1 408 ? -3.943 9.591 36.669 1.00 90.69 408 LEU A N 1
ATOM 3224 C CA . LEU A 1 408 ? -4.936 10.646 36.772 1.00 90.69 408 LEU A CA 1
ATOM 3225 C C . LEU A 1 408 ? -5.268 10.916 38.259 1.00 90.69 408 LEU A C 1
ATOM 3227 O O . LEU A 1 408 ? -5.755 10.009 38.957 1.00 90.69 408 LEU A O 1
ATOM 3231 N N . PRO A 1 409 ? -5.028 12.141 38.771 1.00 86.94 409 PRO A N 1
ATOM 3232 C CA . PRO A 1 409 ? -5.153 12.428 40.196 1.00 86.94 409 PRO A CA 1
ATOM 3233 C C . PRO A 1 409 ? -6.547 12.116 40.748 1.00 86.94 409 PRO A C 1
ATOM 3235 O O . PRO A 1 409 ? -7.559 12.564 40.215 1.00 86.94 409 PRO A O 1
ATOM 3238 N N . GLY A 1 410 ? -6.602 11.365 41.852 1.00 84.19 410 GLY A N 1
ATOM 3239 C CA . GLY A 1 410 ? -7.850 11.045 42.555 1.00 84.19 410 GLY A CA 1
ATOM 3240 C C . GLY A 1 410 ? -8.658 9.876 41.981 1.00 84.19 410 GLY A C 1
ATOM 3241 O O . GLY A 1 410 ? -9.681 9.527 42.567 1.00 84.19 410 GLY A O 1
ATOM 3242 N N . PHE A 1 411 ? -8.201 9.247 40.893 1.00 87.12 411 PHE A N 1
ATOM 3243 C CA . PHE A 1 411 ? -8.837 8.052 40.329 1.00 87.12 411 PHE A CA 1
ATOM 3244 C C . PHE A 1 411 ? -8.036 6.780 40.624 1.00 87.12 411 PHE A C 1
ATOM 3246 O O . PHE A 1 411 ? -8.644 5.772 40.976 1.00 87.12 411 PHE A O 1
ATOM 3253 N N . GLY A 1 412 ? -6.701 6.818 40.544 1.00 85.38 412 GLY A N 1
ATOM 3254 C CA . GLY A 1 412 ? -5.824 5.657 40.779 1.00 85.38 412 GLY A CA 1
ATOM 3255 C C . GLY A 1 412 ? -6.124 4.459 39.868 1.00 85.38 412 GLY A C 1
ATOM 3256 O O . GLY A 1 412 ? -7.045 4.506 39.051 1.00 85.38 412 GLY A O 1
ATOM 3257 N N . HIS A 1 413 ? -5.400 3.357 40.026 1.00 92.88 413 HIS A N 1
ATOM 3258 C CA . HIS A 1 413 ? -5.580 2.142 39.224 1.00 92.88 413 HIS A CA 1
ATOM 3259 C C . HIS A 1 413 ? -6.433 1.067 39.911 1.00 92.88 413 HIS A C 1
ATOM 3261 O O . HIS A 1 413 ? -6.605 1.053 41.130 1.00 92.88 413 HIS A O 1
ATOM 3267 N N . ILE A 1 414 ? -6.945 0.127 39.116 1.00 95.38 414 ILE A N 1
ATOM 3268 C CA . ILE A 1 414 ? -7.366 -1.199 39.585 1.00 95.38 414 ILE A CA 1
ATOM 3269 C C . ILE A 1 414 ? -6.360 -2.203 39.020 1.00 95.38 414 ILE A C 1
ATOM 3271 O O . ILE A 1 414 ? -6.155 -2.238 37.811 1.00 95.38 414 ILE A O 1
ATOM 3275 N N . ASP A 1 415 ? -5.707 -2.994 39.871 1.00 94.69 415 ASP A N 1
ATOM 3276 C CA . ASP A 1 415 ? -4.722 -3.990 39.426 1.00 94.69 415 ASP A CA 1
ATOM 3277 C C . ASP A 1 415 ? -5.398 -5.067 38.544 1.00 94.69 415 ASP A C 1
ATOM 3279 O O . ASP A 1 415 ? -6.371 -5.682 38.976 1.00 94.69 415 ASP A O 1
ATOM 3283 N N . PRO A 1 416 ? -4.895 -5.365 37.333 1.00 95.12 416 PRO A N 1
ATOM 3284 C CA . PRO A 1 416 ? -5.386 -6.460 36.505 1.00 95.12 416 PRO A CA 1
ATOM 3285 C C . PRO A 1 416 ? -5.313 -7.856 37.162 1.00 95.12 416 PRO A C 1
ATOM 3287 O O . PRO A 1 416 ? -5.883 -8.817 36.637 1.00 95.12 416 PRO A O 1
ATOM 3290 N N . PHE A 1 417 ? -4.578 -8.025 38.263 1.00 93.94 417 PHE A N 1
ATOM 3291 C CA . PHE A 1 417 ? -4.553 -9.250 39.073 1.00 93.94 417 PHE A CA 1
ATOM 3292 C C . PHE A 1 417 ? -5.456 -9.195 40.310 1.00 93.94 417 PHE A C 1
ATOM 3294 O O . PHE A 1 417 ? -5.585 -10.206 41.007 1.00 93.94 417 PHE A O 1
ATOM 3301 N N . GLU A 1 418 ? -6.124 -8.066 40.554 1.00 93.31 418 GLU A N 1
ATOM 3302 C CA . GLU A 1 418 ? -7.090 -7.928 41.636 1.00 93.31 418 GLU A CA 1
ATOM 3303 C C . GLU A 1 418 ? -8.276 -8.886 41.437 1.00 93.31 418 GLU A C 1
ATOM 3305 O O . GLU A 1 418 ? -8.933 -8.850 40.391 1.00 93.31 418 GLU A O 1
ATOM 3310 N N . PRO A 1 419 ? -8.622 -9.731 42.428 1.00 92.38 419 PRO A N 1
ATOM 3311 C CA . PRO A 1 419 ? -9.731 -10.666 42.288 1.00 92.38 419 PRO A CA 1
ATOM 3312 C C . PRO A 1 419 ? -11.116 -10.036 42.081 1.00 92.38 419 PRO A C 1
ATOM 3314 O O . PRO A 1 419 ? -11.988 -10.716 41.550 1.00 92.38 419 PRO A O 1
ATOM 3317 N N . ARG A 1 420 ? -11.324 -8.758 42.424 1.00 94.44 420 ARG A N 1
ATOM 3318 C CA . ARG A 1 420 ? -12.555 -8.000 42.120 1.00 94.44 420 ARG A CA 1
ATOM 3319 C C . ARG A 1 420 ? -12.592 -7.373 40.720 1.00 94.44 420 ARG A C 1
ATOM 3321 O O . ARG A 1 420 ? -13.584 -6.730 40.384 1.00 94.44 420 ARG A O 1
ATOM 3328 N N . LEU A 1 421 ? -11.569 -7.551 39.878 1.00 96.56 421 LEU A N 1
ATOM 3329 C CA . LEU A 1 421 ? -11.559 -7.006 38.511 1.00 96.56 421 LEU A CA 1
ATOM 3330 C C . LEU A 1 421 ? -12.769 -7.484 37.686 1.00 96.56 421 LEU A C 1
ATOM 3332 O O . LEU A 1 421 ? -13.404 -6.706 36.979 1.00 96.56 421 LEU A O 1
ATOM 3336 N N . SER A 1 422 ? -13.120 -8.762 37.797 1.00 97.06 422 SER A N 1
ATOM 3337 C CA . SER A 1 422 ? -14.289 -9.356 37.138 1.00 97.06 422 SER A CA 1
ATOM 3338 C C . SER A 1 422 ? -15.605 -8.746 37.626 1.00 97.06 422 SER A C 1
ATOM 3340 O O . SER A 1 422 ? -16.468 -8.443 36.807 1.00 97.06 422 SER A O 1
ATOM 3342 N N . ALA A 1 423 ? -15.742 -8.496 38.932 1.00 96.88 423 ALA A N 1
ATOM 3343 C CA . ALA A 1 423 ? -16.888 -7.792 39.511 1.00 96.88 423 ALA A CA 1
ATOM 3344 C C . ALA A 1 423 ? -16.994 -6.350 38.976 1.00 96.88 423 ALA A C 1
ATOM 3346 O O . ALA A 1 423 ? -18.075 -5.906 38.591 1.00 96.88 423 ALA A O 1
ATOM 3347 N N . ALA A 1 424 ? -15.862 -5.646 38.861 1.00 97.50 424 ALA A N 1
ATOM 3348 C CA . ALA A 1 424 ? -15.796 -4.296 38.300 1.00 97.50 424 ALA A CA 1
ATOM 3349 C C . ALA A 1 424 ? -16.282 -4.258 36.842 1.00 97.50 424 ALA A C 1
ATOM 3351 O O . ALA A 1 424 ? -17.110 -3.420 36.472 1.00 97.50 424 ALA A O 1
ATOM 3352 N N . TYR A 1 425 ? -15.830 -5.208 36.021 1.00 98.44 425 TYR A N 1
ATOM 3353 C CA . TYR A 1 425 ? -16.323 -5.345 34.654 1.00 98.44 425 TYR A CA 1
ATOM 3354 C C . TYR A 1 425 ? -17.790 -5.782 34.605 1.00 98.44 425 TYR A C 1
ATOM 3356 O O . TYR A 1 425 ? -18.542 -5.239 33.801 1.00 98.44 425 TYR A O 1
ATOM 3364 N N . ALA A 1 426 ? -18.249 -6.679 35.481 1.00 98.38 426 ALA A N 1
ATOM 3365 C CA . ALA A 1 426 ? -19.657 -7.074 35.529 1.00 98.38 426 ALA A CA 1
ATOM 3366 C C . ALA A 1 426 ? -20.582 -5.858 35.721 1.00 98.38 426 ALA A C 1
ATOM 3368 O O . ALA A 1 426 ? -21.578 -5.740 35.006 1.00 98.38 426 ALA A O 1
ATOM 3369 N N . VAL A 1 427 ? -20.207 -4.899 36.582 1.00 98.06 427 VAL A N 1
ATOM 3370 C CA . VAL A 1 427 ? -20.910 -3.609 36.708 1.00 98.06 427 VAL A CA 1
ATOM 3371 C C . VAL A 1 427 ? -20.884 -2.826 35.393 1.00 98.06 427 VAL A C 1
ATOM 3373 O O . VAL A 1 427 ? -21.944 -2.463 34.879 1.00 98.06 427 VAL A O 1
ATOM 3376 N N . ALA A 1 428 ? -19.700 -2.567 34.825 1.00 97.81 428 ALA A N 1
ATOM 3377 C CA . ALA A 1 428 ? -19.555 -1.753 33.612 1.00 97.81 428 ALA A CA 1
ATOM 3378 C C . ALA A 1 428 ? -20.356 -2.325 32.422 1.00 97.81 428 ALA A C 1
ATOM 3380 O O . ALA A 1 428 ? -20.996 -1.596 31.657 1.00 97.81 428 ALA A O 1
ATOM 3381 N N . PHE A 1 429 ? -20.386 -3.651 32.295 1.00 97.81 429 PHE A N 1
ATOM 3382 C CA . PHE A 1 429 ? -21.175 -4.357 31.293 1.00 97.81 429 PHE A CA 1
ATOM 3383 C C . PHE A 1 429 ? -22.681 -4.352 31.600 1.00 97.81 429 PHE A C 1
ATOM 3385 O O . PHE A 1 429 ? -23.482 -4.359 30.663 1.00 97.81 429 PHE A O 1
ATOM 3392 N N . ALA A 1 430 ? -23.096 -4.286 32.864 1.00 96.94 430 ALA A N 1
ATOM 3393 C CA . ALA A 1 430 ? -24.502 -4.341 33.260 1.00 96.94 430 ALA A CA 1
ATOM 3394 C C . ALA A 1 430 ? -25.230 -2.985 33.245 1.00 96.94 430 ALA A C 1
ATOM 3396 O O . ALA A 1 430 ? -26.441 -2.966 33.057 1.00 96.94 430 ALA A O 1
ATOM 3397 N N . VAL A 1 431 ? -24.561 -1.842 33.392 1.00 96.19 431 VAL A N 1
ATOM 3398 C CA . VAL A 1 431 ? -25.226 -0.514 33.361 1.00 96.19 431 VAL A CA 1
ATOM 3399 C C . VAL A 1 431 ? -25.451 0.007 31.934 1.00 96.19 431 VAL A C 1
ATOM 3401 O O . VAL A 1 431 ? -25.010 -0.614 30.979 1.00 96.19 431 VAL A O 1
ATOM 3404 N N . ASP A 1 432 ? -26.167 1.107 31.694 1.00 94.88 432 ASP A N 1
ATOM 3405 C CA . ASP A 1 432 ? -26.330 1.628 30.318 1.00 94.88 432 ASP A CA 1
ATOM 3406 C C . ASP A 1 432 ? -25.028 2.198 29.745 1.00 94.88 432 ASP A C 1
ATOM 3408 O O . ASP A 1 432 ? -24.165 2.647 30.484 1.00 94.88 432 ASP A O 1
ATOM 3412 N N . GLY A 1 433 ? -24.887 2.192 28.419 1.00 94.81 433 GLY A N 1
ATOM 3413 C CA . GLY A 1 433 ? -23.711 2.721 27.727 1.00 94.81 433 GLY A CA 1
ATOM 3414 C C . GLY A 1 433 ? -23.008 1.670 26.877 1.00 94.81 433 GLY A C 1
ATOM 3415 O O . GLY A 1 433 ? -23.432 0.515 26.818 1.00 94.81 433 GLY A O 1
ATOM 3416 N N . ASN A 1 434 ? -21.928 2.091 26.230 1.00 96.56 434 ASN A N 1
ATOM 3417 C CA . ASN A 1 434 ? -21.029 1.229 25.471 1.00 96.56 434 ASN A CA 1
ATOM 3418 C C . ASN A 1 434 ? -19.826 0.891 26.363 1.00 96.56 434 ASN A C 1
ATOM 3420 O O . ASN A 1 434 ? -18.976 1.762 26.532 1.00 96.56 434 ASN A O 1
ATOM 3424 N N . PRO A 1 435 ? -19.750 -0.290 27.000 1.00 97.69 435 PRO A N 1
ATOM 3425 C CA . PRO A 1 435 ? -18.651 -0.594 27.910 1.00 97.69 435 PRO A CA 1
ATOM 3426 C C . PRO A 1 435 ? -17.297 -0.584 27.188 1.00 97.69 435 PRO A C 1
ATOM 3428 O O . PRO A 1 435 ? -17.154 -1.173 26.112 1.00 97.69 435 PRO A O 1
ATOM 3431 N N . GLN A 1 436 ? -16.303 0.048 27.813 1.00 98.44 436 GLN A N 1
ATOM 3432 C CA . GLN A 1 436 ? -14.905 -0.057 27.418 1.00 98.44 436 GLN A CA 1
ATOM 3433 C C . GLN A 1 436 ? -14.221 -1.208 28.159 1.00 98.44 436 GLN A C 1
ATOM 3435 O O . GLN A 1 436 ? -14.282 -1.303 29.385 1.00 98.44 436 GLN A O 1
ATOM 3440 N N . VAL A 1 437 ? -13.477 -2.008 27.403 1.00 98.56 437 VAL A N 1
ATOM 3441 C CA . VAL A 1 437 ? -12.477 -2.954 27.892 1.00 98.56 437 VAL A CA 1
ATOM 3442 C C . VAL A 1 437 ? -11.086 -2.373 27.658 1.00 98.56 437 VAL A C 1
ATOM 3444 O O . VAL A 1 437 ? -10.786 -1.888 26.565 1.00 98.56 437 VAL A O 1
ATOM 3447 N N . PHE A 1 438 ? -10.225 -2.416 28.672 1.00 98.69 438 PHE A N 1
ATOM 3448 C CA . PHE A 1 438 ? -8.838 -1.970 28.554 1.00 98.69 438 PHE A CA 1
ATOM 3449 C C . PHE A 1 438 ? -7.918 -3.109 28.103 1.00 98.69 438 PHE A C 1
ATOM 3451 O O . PHE A 1 438 ? -8.082 -4.252 28.533 1.00 98.69 438 PHE A O 1
ATOM 3458 N N . PHE A 1 439 ? -6.931 -2.804 27.254 1.00 98.44 439 PHE A N 1
ATOM 3459 C CA . PHE A 1 439 ? -6.028 -3.809 26.691 1.00 98.44 439 PHE A CA 1
ATOM 3460 C C . PHE A 1 439 ? -5.348 -4.671 27.761 1.00 98.44 439 PHE A C 1
ATOM 3462 O O . PHE A 1 439 ? -5.375 -5.895 27.660 1.00 98.44 439 PHE A O 1
ATOM 3469 N N . GLU A 1 440 ? -4.764 -4.049 28.790 1.00 97.12 440 GLU A N 1
ATOM 3470 C CA . GLU A 1 440 ? -4.010 -4.770 29.830 1.00 97.12 440 GLU A CA 1
ATOM 3471 C C . GLU A 1 440 ? -4.900 -5.517 30.830 1.00 97.12 440 GLU A C 1
ATOM 3473 O O . GLU A 1 440 ? -4.448 -6.451 31.500 1.00 97.12 440 GLU A O 1
ATOM 3478 N N . ASP A 1 441 ? -6.181 -5.154 30.894 1.00 97.94 441 ASP A N 1
ATOM 3479 C CA . ASP A 1 441 ? -7.173 -5.894 31.665 1.00 97.94 441 ASP A CA 1
ATOM 3480 C C . ASP A 1 441 ? -7.634 -7.133 30.888 1.00 97.94 441 ASP A C 1
ATOM 3482 O O . ASP A 1 441 ? -7.746 -8.213 31.462 1.00 97.94 441 ASP A O 1
ATOM 3486 N N . LEU A 1 442 ? -7.847 -7.033 29.572 1.00 98.31 442 LEU A N 1
ATOM 3487 C CA . LEU A 1 442 ? -8.239 -8.184 28.754 1.00 98.31 442 LEU A CA 1
ATOM 3488 C C . LEU A 1 442 ? -7.085 -9.166 28.551 1.00 98.31 442 LEU A C 1
ATOM 3490 O O . LEU A 1 442 ? -7.251 -10.369 28.760 1.00 98.31 442 LEU A O 1
ATOM 3494 N N . PHE A 1 443 ? -5.926 -8.653 28.143 1.00 98.06 443 PHE A N 1
ATOM 3495 C CA . PHE A 1 443 ? -4.738 -9.435 27.835 1.00 98.06 443 PHE A CA 1
ATOM 3496 C C . PHE A 1 443 ? -3.723 -9.350 28.968 1.00 98.06 443 PHE A C 1
ATOM 3498 O O . PHE A 1 443 ? -3.354 -8.270 29.424 1.00 98.06 443 PHE A O 1
ATOM 3505 N N . ASN A 1 444 ? -3.202 -10.497 29.394 1.00 95.75 444 ASN A N 1
ATOM 3506 C CA . ASN A 1 444 ? -2.134 -10.522 30.381 1.00 95.75 444 ASN A CA 1
ATOM 3507 C C . ASN A 1 444 ? -0.785 -10.213 29.714 1.00 95.75 444 ASN A C 1
ATOM 3509 O O . ASN A 1 444 ? -0.095 -11.107 29.227 1.00 95.75 444 ASN A O 1
ATOM 3513 N N . VAL A 1 445 ? -0.416 -8.933 29.717 1.00 94.25 445 VAL A N 1
ATOM 3514 C CA . VAL A 1 445 ? 0.901 -8.451 29.266 1.00 94.25 445 VAL A CA 1
ATOM 3515 C C . VAL A 1 445 ? 1.881 -8.187 30.411 1.00 94.25 445 VAL A C 1
ATOM 3517 O O . VAL A 1 445 ? 3.073 -8.044 30.157 1.00 94.25 445 VAL A O 1
ATOM 3520 N N . GLY A 1 446 ? 1.405 -8.124 31.657 1.00 93.00 446 GLY A N 1
ATOM 3521 C CA . GLY A 1 446 ? 2.212 -7.778 32.833 1.00 93.00 446 GLY A CA 1
ATOM 3522 C C . GLY A 1 446 ? 2.586 -8.928 33.762 1.00 93.00 446 GLY A C 1
ATOM 3523 O O . GLY A 1 446 ? 3.153 -8.673 34.820 1.00 93.00 446 GLY A O 1
ATOM 3524 N N . GLY A 1 447 ? 2.261 -10.175 33.413 1.00 93.00 447 GLY A N 1
ATOM 3525 C CA . GLY A 1 447 ? 2.611 -11.353 34.220 1.00 93.00 447 GLY A CA 1
ATOM 3526 C C . GLY A 1 447 ? 3.186 -12.525 33.430 1.00 93.00 447 GLY A C 1
ATOM 3527 O O . GLY A 1 447 ? 3.258 -13.630 33.959 1.00 93.00 447 GLY A O 1
ATOM 3528 N N . THR A 1 448 ? 3.543 -12.327 32.159 1.00 94.88 448 THR A N 1
ATOM 3529 C CA . THR A 1 448 ? 4.052 -13.391 31.273 1.00 94.88 448 THR A CA 1
ATOM 3530 C C . THR A 1 448 ? 5.550 -13.285 30.987 1.00 94.88 448 THR A C 1
ATOM 3532 O O . THR A 1 448 ? 6.127 -14.209 30.416 1.00 94.88 448 THR A O 1
ATOM 3535 N N . GLY A 1 449 ? 6.192 -12.161 31.321 1.00 95.50 449 GLY A N 1
ATOM 3536 C CA . GLY A 1 449 ? 7.545 -11.821 30.868 1.00 95.50 449 GLY A CA 1
ATOM 3537 C C . GLY A 1 449 ? 7.656 -11.610 29.350 1.00 95.50 449 GLY A C 1
ATOM 3538 O O . GLY A 1 449 ? 8.751 -11.700 28.792 1.00 95.50 449 GLY A O 1
ATOM 3539 N N . LYS A 1 450 ? 6.526 -11.394 28.657 1.00 96.38 450 LYS A N 1
ATOM 3540 C CA . LYS A 1 450 ? 6.439 -11.286 27.189 1.00 96.38 450 LYS A CA 1
ATOM 3541 C C . LYS A 1 450 ? 5.865 -9.959 26.695 1.00 96.38 450 LYS A C 1
ATOM 3543 O O . LYS A 1 450 ? 5.551 -9.852 25.509 1.00 96.38 450 LYS A O 1
ATOM 3548 N N . ARG A 1 451 ? 5.761 -8.925 27.539 1.00 95.06 451 ARG A N 1
ATOM 3549 C CA . ARG A 1 451 ? 5.199 -7.609 27.166 1.00 95.06 451 ARG A CA 1
ATOM 3550 C C . ARG A 1 451 ? 5.744 -7.081 25.839 1.00 95.06 451 ARG A C 1
ATOM 3552 O O . ARG A 1 451 ? 4.973 -6.661 24.987 1.00 95.06 451 ARG A O 1
ATOM 3559 N N . TRP A 1 452 ? 7.055 -7.195 25.643 1.00 95.62 452 TRP A N 1
ATOM 3560 C CA . TRP A 1 452 ? 7.749 -6.655 24.474 1.00 95.62 452 TRP A CA 1
ATOM 3561 C C . TRP A 1 452 ? 7.882 -7.635 23.305 1.00 95.62 452 TRP A C 1
ATOM 3563 O O . TRP A 1 452 ? 8.155 -7.199 22.199 1.00 95.62 452 TRP A O 1
ATOM 3573 N N . SER A 1 453 ? 7.690 -8.942 23.508 1.00 95.44 453 SER A N 1
ATOM 3574 C CA . SER A 1 453 ? 8.041 -9.971 22.508 1.00 95.44 453 SER A CA 1
ATOM 3575 C C . SER A 1 453 ? 6.917 -10.949 22.164 1.00 95.44 453 SER A C 1
ATOM 3577 O O . SER A 1 453 ? 7.131 -11.870 21.374 1.00 95.44 453 SER A O 1
ATOM 3579 N N . HIS A 1 454 ? 5.718 -10.773 22.724 1.00 96.75 454 HIS A N 1
ATOM 3580 C CA . HIS A 1 454 ? 4.565 -11.590 22.362 1.00 96.75 454 HIS A CA 1
ATOM 3581 C C . HIS A 1 454 ? 4.120 -11.323 20.919 1.00 96.75 454 HIS A C 1
ATOM 3583 O O . HIS A 1 454 ? 4.341 -10.245 20.359 1.00 96.75 454 HIS A O 1
ATOM 3589 N N . LEU A 1 455 ? 3.432 -12.302 20.335 1.00 96.56 455 LEU A N 1
ATOM 3590 C CA . LEU A 1 455 ? 2.722 -12.135 19.072 1.00 96.56 455 LEU A CA 1
ATOM 3591 C C . LEU A 1 455 ? 1.229 -11.922 19.345 1.00 96.56 455 LEU A C 1
ATOM 3593 O O . LEU A 1 455 ? 0.672 -12.652 20.169 1.00 96.56 455 LEU A O 1
ATOM 3597 N N . PRO A 1 456 ? 0.549 -10.999 18.641 1.00 96.88 456 PRO A N 1
ATOM 3598 C CA . PRO A 1 456 ? -0.891 -10.779 18.784 1.00 96.88 456 PRO A CA 1
ATOM 3599 C C . PRO A 1 456 ? -1.700 -12.043 18.480 1.00 96.88 456 PRO A C 1
ATOM 3601 O O . PRO A 1 456 ? -2.788 -12.219 19.016 1.00 96.88 456 PRO A O 1
ATOM 3604 N N . THR A 1 457 ? -1.167 -12.974 17.688 1.00 96.12 457 THR A N 1
ATOM 3605 C CA . THR A 1 457 ? -1.803 -14.261 17.380 1.00 96.12 457 THR A CA 1
ATOM 3606 C C . THR A 1 457 ? -1.542 -15.357 18.423 1.00 96.12 457 THR A C 1
ATOM 3608 O O . THR A 1 457 ? -2.243 -16.367 18.420 1.00 96.12 457 THR A O 1
ATOM 3611 N N . SER A 1 458 ? -0.579 -15.177 19.336 1.00 96.81 458 SER A N 1
ATOM 3612 C CA . SER A 1 458 ? -0.210 -16.183 20.343 1.00 96.81 458 SER A CA 1
ATOM 3613 C C . SER A 1 458 ? -1.179 -16.154 21.526 1.00 96.81 458 SER A C 1
ATOM 3615 O O . SER A 1 458 ? -1.245 -15.175 22.269 1.00 96.81 458 SER A O 1
ATOM 3617 N N . THR A 1 459 ? -1.922 -17.241 21.742 1.00 96.56 459 THR A N 1
ATOM 3618 C CA . THR A 1 459 ? -2.782 -17.409 22.930 1.00 96.56 459 THR A CA 1
ATOM 3619 C C . THR A 1 459 ? -1.994 -17.775 24.187 1.00 96.56 459 THR A C 1
ATOM 3621 O O . THR A 1 459 ? -2.542 -17.700 25.281 1.00 96.56 459 THR A O 1
ATOM 3624 N N . THR A 1 460 ? -0.728 -18.176 24.041 1.00 95.81 460 THR A N 1
ATOM 3625 C CA . THR A 1 460 ? 0.155 -18.542 25.157 1.00 95.81 460 THR A CA 1
ATOM 3626 C C . THR A 1 460 ? 0.962 -17.348 25.653 1.00 95.81 460 THR A C 1
ATOM 3628 O O . THR A 1 460 ? 1.013 -17.121 26.857 1.00 95.81 460 THR A O 1
ATOM 3631 N N . ASP A 1 461 ? 1.561 -16.565 24.749 1.00 95.94 461 ASP A N 1
ATOM 3632 C CA . ASP A 1 461 ? 2.375 -15.396 25.128 1.00 95.94 461 ASP A CA 1
ATOM 3633 C C . ASP A 1 461 ? 1.523 -14.154 25.416 1.00 95.94 461 ASP A C 1
ATOM 3635 O O . ASP A 1 461 ? 1.944 -13.274 26.165 1.00 95.94 461 ASP A O 1
ATOM 3639 N N . LEU A 1 462 ? 0.325 -14.093 24.823 1.00 97.50 462 LEU A N 1
ATOM 3640 C CA . LEU A 1 462 ? -0.682 -13.061 25.056 1.00 97.50 462 LEU A CA 1
ATOM 3641 C C . LEU A 1 462 ? -2.019 -13.719 25.457 1.00 97.50 462 LEU A C 1
ATOM 3643 O O . LEU A 1 462 ? -2.977 -13.717 24.669 1.00 97.50 462 LEU A O 1
ATOM 3647 N N . PRO A 1 463 ? -2.095 -14.351 26.643 1.00 97.75 463 PRO A N 1
ATOM 3648 C CA . PRO A 1 463 ? -3.317 -14.988 27.105 1.00 97.75 463 PRO A CA 1
ATOM 3649 C C . PRO A 1 463 ? -4.353 -13.939 27.517 1.00 97.75 463 PRO A C 1
ATOM 3651 O O . PRO A 1 463 ? -4.021 -12.810 27.882 1.00 97.75 463 PRO A O 1
ATOM 3654 N N . VAL A 1 464 ? -5.623 -14.327 27.452 1.00 97.62 464 VAL A N 1
ATOM 3655 C CA . VAL A 1 464 ? -6.769 -13.493 27.839 1.00 97.62 464 VAL A CA 1
ATOM 3656 C C . VAL A 1 464 ? -7.282 -13.888 29.220 1.00 97.62 464 VAL A C 1
ATOM 3658 O O . VAL A 1 464 ? -7.118 -15.035 29.638 1.00 97.62 464 VAL A O 1
ATOM 3661 N N . ARG A 1 465 ? -7.924 -12.955 29.928 1.00 96.38 465 ARG A N 1
ATOM 3662 C CA . ARG A 1 465 ? -8.631 -13.255 31.181 1.00 96.38 465 ARG A CA 1
ATOM 3663 C C . ARG A 1 465 ? -10.001 -13.860 30.886 1.00 96.38 465 ARG A C 1
ATOM 3665 O O . ARG A 1 465 ? -10.856 -13.202 30.298 1.00 96.38 465 ARG A O 1
ATOM 3672 N N . ASP A 1 466 ? -10.207 -15.100 31.327 1.00 96.19 466 ASP A N 1
ATOM 3673 C CA . ASP A 1 466 ? -11.416 -15.879 31.028 1.00 96.19 466 ASP A CA 1
ATOM 3674 C C . ASP A 1 466 ? -12.709 -15.202 31.516 1.00 96.19 466 ASP A C 1
ATOM 3676 O O . ASP A 1 466 ? -13.715 -15.225 30.815 1.00 96.19 466 ASP A O 1
ATOM 3680 N N . ASP A 1 467 ? -12.674 -14.526 32.670 1.00 97.12 467 ASP A N 1
ATOM 3681 C CA . ASP A 1 467 ? -13.830 -13.789 33.203 1.00 97.12 467 ASP A CA 1
ATOM 3682 C C . ASP A 1 467 ? -14.308 -12.664 32.286 1.00 97.12 467 ASP A C 1
ATOM 3684 O O . ASP A 1 467 ? -15.506 -12.513 32.055 1.00 97.12 467 ASP A O 1
ATOM 3688 N N . LEU A 1 468 ? -13.382 -11.897 31.709 1.00 97.94 468 LEU A N 1
ATOM 3689 C CA . LEU A 1 468 ? -13.734 -10.818 30.788 1.00 97.94 468 LEU A CA 1
ATOM 3690 C C . LEU A 1 468 ? -14.269 -11.385 29.470 1.00 97.94 468 LEU A C 1
ATOM 3692 O O . LEU A 1 468 ? -15.234 -10.852 28.931 1.00 97.94 468 LEU A O 1
ATOM 3696 N N . VAL A 1 469 ? -13.694 -12.487 28.975 1.00 97.44 469 VAL A N 1
ATOM 3697 C CA . VAL A 1 469 ? -14.189 -13.176 27.770 1.00 97.44 469 VAL A CA 1
ATOM 3698 C C . VAL A 1 469 ? -15.596 -13.738 27.990 1.00 97.44 469 VAL A C 1
ATOM 3700 O O . VAL A 1 469 ? -16.442 -13.628 27.103 1.00 97.44 469 VAL A O 1
ATOM 3703 N N . ASN A 1 470 ? -15.891 -14.281 29.173 1.00 97.12 470 ASN A N 1
ATOM 3704 C CA . ASN A 1 470 ? -17.239 -14.728 29.512 1.00 97.12 470 ASN A CA 1
ATOM 3705 C C . ASN A 1 470 ? -18.234 -13.561 29.604 1.00 97.12 470 ASN A C 1
ATOM 3707 O O . ASN A 1 470 ? -19.321 -13.653 29.036 1.00 97.12 470 ASN A O 1
ATOM 3711 N N . LEU A 1 471 ? -17.873 -12.454 30.260 1.00 97.81 471 LEU A N 1
ATOM 3712 C CA . LEU A 1 471 ? -18.733 -11.267 30.347 1.00 97.81 471 LEU A CA 1
ATOM 3713 C C . LEU A 1 471 ? -19.004 -10.649 28.971 1.00 97.81 471 LEU A C 1
ATOM 3715 O O . LEU A 1 471 ? -20.140 -10.268 28.688 1.00 97.81 471 LEU A O 1
ATOM 3719 N N . LEU A 1 472 ? -17.996 -10.614 28.094 1.00 96.81 472 LEU A N 1
ATOM 3720 C CA . LEU A 1 472 ? -18.142 -10.234 26.687 1.00 96.81 472 LEU A CA 1
ATOM 3721 C C . LEU A 1 472 ? -19.148 -11.137 25.969 1.00 96.81 472 LEU A C 1
ATOM 3723 O O . LEU A 1 472 ? -20.089 -10.645 25.341 1.00 96.81 472 LEU A O 1
ATOM 3727 N N . TRP A 1 473 ? -18.987 -12.455 26.111 1.00 96.06 473 TRP A N 1
ATOM 3728 C CA . TRP A 1 473 ? -19.910 -13.426 25.538 1.00 96.06 473 TRP A CA 1
ATOM 3729 C C . TRP A 1 473 ? -21.334 -13.215 26.064 1.00 96.06 473 TRP A C 1
ATOM 3731 O O . TRP A 1 473 ? -22.267 -13.137 25.265 1.00 96.06 473 TRP A O 1
ATOM 3741 N N . CYS A 1 474 ? -21.503 -13.058 27.379 1.00 95.94 474 CYS A N 1
ATOM 3742 C CA . CYS A 1 474 ? -22.795 -12.820 28.014 1.00 95.94 474 CYS A CA 1
ATOM 3743 C C . CYS A 1 474 ? -23.437 -11.535 27.490 1.00 95.94 474 CYS A C 1
ATOM 3745 O O . CYS A 1 474 ? -24.597 -11.538 27.094 1.00 95.94 474 CYS A O 1
ATOM 3747 N N . HIS A 1 475 ? -22.679 -10.444 27.419 1.00 95.06 475 HIS A N 1
ATOM 3748 C CA . HIS A 1 475 ? -23.173 -9.171 26.915 1.00 95.06 475 HIS A CA 1
ATOM 3749 C C . HIS A 1 475 ? -23.704 -9.277 25.486 1.00 95.06 475 HIS A C 1
ATOM 3751 O O . HIS A 1 475 ? -24.814 -8.812 25.206 1.00 95.06 475 HIS A O 1
ATOM 3757 N N . GLN A 1 476 ? -22.923 -9.896 24.596 1.00 93.44 476 GLN A N 1
ATOM 3758 C CA . GLN A 1 476 ? -23.275 -10.004 23.184 1.00 93.44 476 GLN A CA 1
ATOM 3759 C C . GLN A 1 476 ? -24.442 -10.966 22.946 1.00 93.44 476 GLN A C 1
ATOM 3761 O O . GLN A 1 476 ? -25.386 -10.625 22.234 1.00 93.44 476 GLN A O 1
ATOM 3766 N N . ASN A 1 477 ? -24.413 -12.141 23.578 1.00 93.19 477 ASN A N 1
ATOM 3767 C CA . ASN A 1 477 ? -25.349 -13.233 23.296 1.00 93.19 477 ASN A CA 1
ATOM 3768 C C . ASN A 1 477 ? -26.624 -13.190 24.140 1.00 93.19 477 ASN A C 1
ATOM 3770 O O . ASN A 1 477 ? -27.642 -13.743 23.732 1.00 93.19 477 ASN A O 1
ATOM 3774 N N . LEU A 1 478 ? -26.588 -12.523 25.295 1.00 94.19 478 LEU A N 1
ATOM 3775 C CA . LEU A 1 478 ? -27.765 -12.267 26.129 1.00 94.19 478 LEU A CA 1
ATOM 3776 C C . LEU A 1 478 ? -28.302 -10.849 25.917 1.00 94.19 478 LEU A C 1
ATOM 3778 O O . LEU A 1 478 ? -29.261 -10.453 26.564 1.00 94.19 478 LEU A O 1
ATOM 3782 N N . HIS A 1 479 ? -27.704 -10.081 25.003 1.00 91.50 479 HIS A N 1
ATOM 3783 C CA . HIS A 1 479 ? -28.185 -8.779 24.558 1.00 91.50 479 HIS A CA 1
ATOM 3784 C C . HIS A 1 479 ? -28.435 -7.769 25.683 1.00 91.50 479 HIS A C 1
ATOM 3786 O O . HIS A 1 479 ? -29.479 -7.112 25.712 1.00 91.50 479 HIS A O 1
ATOM 3792 N N . PHE A 1 480 ? -27.461 -7.600 26.584 1.00 93.06 480 PHE A N 1
ATOM 3793 C CA . PHE A 1 480 ? -27.615 -6.760 27.777 1.00 93.06 480 PHE A CA 1
ATOM 3794 C C . PHE A 1 480 ? -28.234 -5.394 27.457 1.00 93.06 480 PHE A C 1
ATOM 3796 O O . PHE A 1 480 ? -29.173 -4.982 28.128 1.00 93.06 480 PHE A O 1
ATOM 3803 N N . LYS A 1 481 ? -27.795 -4.713 26.392 1.00 91.62 481 LYS A N 1
ATOM 3804 C CA . LYS A 1 481 ? -28.260 -3.347 26.105 1.00 91.62 481 LYS A CA 1
ATOM 3805 C C . LYS A 1 481 ? -29.535 -3.210 25.265 1.00 91.62 481 LYS A C 1
ATOM 3807 O O . LYS A 1 481 ? -29.833 -2.105 24.849 1.00 91.62 481 LYS A O 1
ATOM 3812 N N . ASP A 1 482 ? -30.307 -4.273 25.020 1.00 88.88 482 ASP A N 1
ATOM 3813 C CA . ASP A 1 482 ? -31.583 -4.150 24.271 1.00 88.88 482 ASP A CA 1
ATOM 3814 C C . ASP A 1 482 ? -32.732 -3.498 25.049 1.00 88.88 482 ASP A C 1
ATOM 3816 O O . ASP A 1 482 ? -33.782 -3.211 24.479 1.00 88.88 482 ASP A O 1
ATOM 3820 N N . GLY A 1 483 ? -32.542 -3.236 26.336 1.00 83.75 483 GLY A N 1
ATOM 3821 C CA . GLY A 1 483 ? -33.464 -2.447 27.139 1.00 83.75 483 GLY A CA 1
ATOM 3822 C C . GLY A 1 483 ? -32.740 -1.801 28.310 1.00 83.75 483 GLY A C 1
ATOM 3823 O O . GLY A 1 483 ? -31.586 -2.141 28.592 1.00 83.75 483 GLY A O 1
ATOM 3824 N N . ALA A 1 484 ? -33.413 -0.872 28.984 1.00 86.00 484 ALA A N 1
ATOM 3825 C CA . ALA A 1 484 ? -32.875 -0.199 30.161 1.00 86.00 484 ALA A CA 1
ATOM 3826 C C . ALA A 1 484 ? -32.546 -1.208 31.270 1.00 86.00 484 ALA A C 1
ATOM 3828 O O . ALA A 1 484 ? -33.164 -2.278 31.372 1.00 86.00 484 ALA A O 1
ATOM 3829 N N . TYR A 1 485 ? -31.570 -0.863 32.105 1.00 93.50 485 TYR A N 1
ATOM 3830 C CA . TYR A 1 485 ? -31.334 -1.622 33.323 1.00 93.50 485 TYR A CA 1
ATOM 3831 C C . TYR A 1 485 ? -32.228 -1.130 34.469 1.00 93.50 485 TYR A C 1
ATOM 3833 O O . TYR A 1 485 ? -32.688 0.012 34.478 1.00 93.50 485 TYR A O 1
ATOM 3841 N N . LYS A 1 486 ? -32.416 -1.982 35.475 1.00 94.44 486 LYS A N 1
ATOM 3842 C CA . LYS A 1 486 ? -32.897 -1.597 36.808 1.00 94.44 486 LYS A CA 1
ATOM 3843 C C . LYS A 1 486 ? -32.077 -2.304 37.886 1.00 94.44 486 LYS A C 1
ATOM 3845 O O . LYS A 1 486 ? -31.422 -3.306 37.604 1.00 94.44 486 LYS A O 1
ATOM 3850 N N . VAL A 1 487 ? -32.130 -1.796 39.113 1.00 96.81 487 VAL A N 1
ATOM 3851 C CA . VAL A 1 487 ? -31.455 -2.389 40.279 1.00 96.81 487 VAL A CA 1
ATOM 3852 C C . VAL A 1 487 ? -32.514 -3.002 41.195 1.00 96.81 487 VAL A C 1
ATOM 3854 O O . VAL A 1 487 ? -33.058 -2.298 42.044 1.00 96.81 487 VAL A O 1
ATOM 3857 N N . PRO A 1 488 ? -32.889 -4.278 40.999 1.00 95.75 488 PRO A N 1
ATOM 3858 C CA . PRO A 1 488 ? -33.900 -4.922 41.834 1.00 95.75 488 PRO A CA 1
ATOM 3859 C C . PRO A 1 488 ? -33.418 -5.283 43.244 1.00 95.75 488 PRO A C 1
ATOM 3861 O O . PRO A 1 488 ? -34.246 -5.553 44.112 1.00 95.75 488 PRO A O 1
ATOM 3864 N N . TYR A 1 489 ? -32.104 -5.325 43.482 1.00 97.31 489 TYR A N 1
ATOM 3865 C CA . TYR A 1 489 ? -31.547 -5.636 44.794 1.00 97.31 489 TYR A CA 1
ATOM 3866 C C . TYR A 1 489 ? -30.184 -4.973 44.991 1.00 97.31 489 TYR A C 1
ATOM 3868 O O . TYR A 1 489 ? -29.323 -5.022 44.111 1.00 97.31 489 TYR A O 1
ATOM 3876 N N . SER A 1 490 ? -29.977 -4.405 46.176 1.00 95.81 490 SER A N 1
ATOM 3877 C CA . SER A 1 490 ? -28.688 -3.883 46.619 1.00 95.81 490 SER A CA 1
ATOM 3878 C C . SER A 1 490 ? -28.542 -4.014 48.134 1.00 95.81 490 SER A C 1
ATOM 3880 O O . SER A 1 490 ? -29.424 -3.614 48.895 1.00 95.81 490 SER A O 1
ATOM 3882 N N . SER A 1 491 ? -27.401 -4.520 48.575 1.00 94.50 491 SER A N 1
ATOM 3883 C CA . SER A 1 491 ? -26.950 -4.531 49.967 1.00 94.50 491 SER A CA 1
ATOM 3884 C C . SER A 1 491 ? -25.476 -4.125 50.034 1.00 94.50 491 SER A C 1
ATOM 3886 O O . SER A 1 491 ? -24.918 -3.702 49.024 1.00 94.50 491 SER A O 1
ATOM 3888 N N . ALA A 1 492 ? -24.849 -4.249 51.211 1.00 92.06 492 ALA A N 1
ATOM 3889 C CA . ALA A 1 492 ? -23.419 -3.979 51.366 1.00 92.06 492 ALA A CA 1
ATOM 3890 C C . ALA A 1 492 ? -22.593 -4.795 50.363 1.00 92.06 492 ALA A C 1
ATOM 3892 O O . ALA A 1 492 ? -21.992 -4.208 49.478 1.00 92.06 492 ALA A O 1
ATOM 3893 N N . ASP A 1 493 ? -22.706 -6.125 50.416 1.00 92.75 493 ASP A N 1
ATOM 3894 C CA . ASP A 1 493 ? -21.867 -7.027 49.616 1.00 92.75 493 ASP A CA 1
ATOM 3895 C C . ASP A 1 493 ? -22.543 -7.637 48.371 1.00 92.75 493 ASP A C 1
ATOM 3897 O O . ASP A 1 493 ? -21.959 -8.495 47.712 1.00 92.75 493 ASP A O 1
ATOM 3901 N N . HIS A 1 494 ? -23.795 -7.287 48.046 1.00 96.19 494 HIS A N 1
ATOM 3902 C CA . HIS A 1 494 ? -24.483 -7.873 46.884 1.00 96.19 494 HIS A CA 1
ATOM 3903 C C . HIS A 1 494 ? -25.303 -6.833 46.130 1.00 96.19 494 HIS A C 1
ATOM 3905 O O . HIS A 1 494 ? -26.252 -6.256 46.659 1.00 96.19 494 HIS A O 1
ATOM 3911 N N . LEU A 1 495 ? -24.956 -6.639 44.865 1.00 97.94 495 LEU A N 1
ATOM 3912 C CA . LEU A 1 495 ? -25.694 -5.819 43.916 1.00 97.94 495 LEU A CA 1
ATOM 3913 C C . LEU A 1 495 ? -26.211 -6.714 42.797 1.00 97.94 495 LEU A C 1
ATOM 3915 O O . LEU A 1 495 ? -25.452 -7.497 42.233 1.00 97.94 495 LEU A O 1
ATOM 3919 N N . VAL A 1 496 ? -27.491 -6.588 42.456 1.00 98.44 496 VAL A N 1
ATOM 3920 C CA . VAL A 1 496 ? -28.071 -7.278 41.302 1.00 98.44 496 VAL A CA 1
ATOM 3921 C C . VAL A 1 496 ? -28.654 -6.253 40.350 1.00 98.44 496 VAL A C 1
ATOM 3923 O O . VAL A 1 496 ? -29.438 -5.397 40.755 1.00 98.44 496 VAL A O 1
ATOM 3926 N N . ILE A 1 497 ? -28.269 -6.353 39.080 1.00 98.12 497 ILE A N 1
ATOM 3927 C CA . ILE A 1 497 ? -28.738 -5.493 37.993 1.00 98.12 497 ILE A CA 1
ATOM 3928 C C . ILE A 1 497 ? -29.530 -6.347 37.002 1.00 98.12 497 ILE A C 1
ATOM 3930 O O . ILE A 1 497 ? -29.025 -7.343 36.492 1.00 98.12 497 ILE A O 1
ATOM 3934 N N . GLU A 1 498 ? -30.761 -5.947 36.692 1.00 97.38 498 GLU A N 1
ATOM 3935 C CA . GLU A 1 498 ? -31.586 -6.595 35.669 1.00 97.38 498 GLU A CA 1
ATOM 3936 C C . GLU A 1 498 ? -31.557 -5.805 34.357 1.00 97.38 498 GLU A C 1
ATOM 3938 O O . GLU A 1 498 ? -31.754 -4.592 34.360 1.00 97.38 498 GLU A O 1
ATOM 3943 N N . ARG A 1 499 ? -31.384 -6.492 33.222 1.00 95.44 499 ARG A N 1
ATOM 3944 C CA . ARG A 1 499 ? -31.470 -5.928 31.865 1.00 95.44 499 ARG A CA 1
ATOM 3945 C C . ARG A 1 499 ? -32.792 -6.291 31.189 1.00 95.44 499 ARG A C 1
ATOM 3947 O O . ARG A 1 499 ? -32.804 -7.188 30.358 1.00 95.44 499 ARG A O 1
ATOM 3954 N N . SER A 1 500 ? -33.900 -5.629 31.525 1.00 89.25 500 SER A N 1
ATOM 3955 C CA . SER A 1 500 ? -35.192 -5.749 30.809 1.00 89.25 500 SER A CA 1
ATOM 3956 C C . SER A 1 500 ? -35.589 -7.191 30.417 1.00 89.25 500 SER A C 1
ATOM 3958 O O . SER A 1 500 ? -35.837 -7.473 29.243 1.00 89.25 500 SER A O 1
ATOM 3960 N N . THR A 1 501 ? -35.616 -8.137 31.365 1.00 90.38 501 THR A N 1
ATOM 3961 C CA . THR A 1 501 ? -35.892 -9.574 31.106 1.00 90.38 501 THR A CA 1
ATOM 3962 C C . THR A 1 501 ? -34.931 -10.279 30.133 1.00 90.38 501 THR A C 1
ATOM 3964 O O . THR A 1 501 ? -35.281 -11.264 29.483 1.00 90.38 501 THR A O 1
ATOM 3967 N N . LYS A 1 502 ? -33.699 -9.789 30.007 1.00 93.81 502 LYS A N 1
ATOM 3968 C CA . LYS A 1 502 ? -32.627 -10.441 29.244 1.00 93.81 502 LYS A CA 1
ATOM 3969 C C . LYS A 1 502 ? -31.664 -11.197 30.146 1.00 93.81 502 LYS A C 1
ATOM 3971 O O . LYS A 1 502 ? -31.382 -12.364 29.895 1.00 93.81 502 LYS A O 1
ATOM 3976 N N . ALA A 1 503 ? -31.211 -10.547 31.214 1.00 96.44 503 ALA A N 1
ATOM 3977 C CA . ALA A 1 503 ? -30.320 -11.134 32.207 1.00 96.44 503 ALA A CA 1
ATOM 3978 C C . ALA A 1 503 ? -30.433 -10.422 33.565 1.00 96.44 503 ALA A C 1
ATOM 3980 O O . ALA A 1 503 ? -30.772 -9.238 33.622 1.00 96.44 503 ALA A O 1
ATOM 3981 N N . LEU A 1 504 ? -30.100 -11.144 34.632 1.00 98.06 504 LEU A N 1
ATOM 3982 C CA . LEU A 1 504 ? -29.817 -10.661 35.982 1.00 98.06 504 LEU A CA 1
ATOM 3983 C C . LEU A 1 504 ? -28.322 -10.854 36.245 1.00 98.06 504 LEU A C 1
ATOM 3985 O O . LEU A 1 504 ? -27.826 -11.979 36.226 1.00 98.06 504 LEU A O 1
ATOM 3989 N N . ILE A 1 505 ? -27.600 -9.763 36.468 1.00 98.44 505 ILE A N 1
ATOM 3990 C CA . ILE A 1 505 ? -26.163 -9.762 36.721 1.00 98.44 505 ILE A CA 1
ATOM 3991 C C . ILE A 1 505 ? -25.967 -9.533 38.212 1.00 98.44 505 ILE A C 1
ATOM 3993 O O . ILE A 1 505 ? -26.307 -8.463 38.713 1.00 98.44 505 ILE A O 1
ATOM 3997 N N . GLY A 1 506 ? -25.453 -10.541 38.911 1.00 98.25 506 GLY A N 1
ATOM 3998 C CA . GLY A 1 506 ? -25.091 -10.439 40.318 1.00 98.25 506 GLY A CA 1
ATOM 3999 C C . GLY A 1 506 ? -23.631 -10.030 40.471 1.00 98.25 506 GLY A C 1
ATOM 4000 O O . GLY A 1 506 ? -22.772 -10.552 39.762 1.00 98.25 506 GLY A O 1
ATOM 4001 N N . ILE A 1 507 ? -23.359 -9.110 41.391 1.00 98.19 507 ILE A N 1
ATOM 4002 C CA . ILE A 1 507 ? -22.034 -8.587 41.729 1.00 98.19 507 ILE A CA 1
ATOM 4003 C C . ILE A 1 507 ? -21.815 -8.750 43.231 1.00 98.19 507 ILE A C 1
ATOM 4005 O O . ILE A 1 507 ? -22.653 -8.334 44.029 1.00 98.19 507 ILE A O 1
ATOM 4009 N N . ASN A 1 508 ? -20.689 -9.351 43.598 1.00 96.00 508 ASN A N 1
ATOM 4010 C CA . ASN A 1 508 ? -20.273 -9.598 44.971 1.00 96.00 508 ASN A CA 1
ATOM 4011 C C . ASN A 1 508 ? -18.810 -9.190 45.123 1.00 96.00 508 ASN A C 1
ATOM 4013 O O . ASN A 1 508 ? -17.952 -9.647 44.372 1.00 96.00 508 ASN A O 1
ATOM 4017 N N . ASP A 1 509 ? -18.524 -8.334 46.090 1.00 94.31 509 ASP A N 1
ATOM 4018 C CA . ASP A 1 509 ? -17.186 -7.824 46.375 1.00 94.31 509 ASP A CA 1
ATOM 4019 C C . ASP A 1 509 ? -16.554 -8.468 47.621 1.00 94.31 509 ASP A C 1
ATOM 4021 O O . ASP A 1 509 ? -15.366 -8.256 47.907 1.00 94.31 509 ASP A O 1
ATOM 4025 N N . ASN A 1 510 ? -17.311 -9.318 48.319 1.00 93.00 510 ASN A N 1
ATOM 4026 C CA . ASN A 1 510 ? -16.850 -10.060 49.476 1.00 93.00 510 ASN A CA 1
ATOM 4027 C C . ASN A 1 510 ? -15.792 -11.102 49.088 1.00 93.00 510 ASN A C 1
ATOM 4029 O O . ASN A 1 510 ? -15.889 -11.813 48.082 1.00 93.00 510 ASN A O 1
ATOM 4033 N N . TRP A 1 511 ? -14.760 -11.232 49.923 1.00 92.00 511 TRP A N 1
ATOM 4034 C CA . TRP A 1 511 ? -13.626 -12.100 49.619 1.00 92.00 511 TRP A CA 1
ATOM 4035 C C . TRP A 1 511 ? -13.981 -13.589 49.614 1.00 92.00 511 TRP A C 1
ATOM 4037 O O . TRP A 1 511 ? -13.519 -14.315 48.738 1.00 92.00 511 TRP A O 1
ATOM 4047 N N . ASN A 1 512 ? -14.756 -14.067 50.589 1.00 93.44 512 ASN A N 1
ATOM 4048 C CA . ASN A 1 512 ? -14.953 -15.503 50.832 1.00 93.44 512 ASN A CA 1
ATOM 4049 C C . ASN A 1 512 ? -16.412 -15.922 51.040 1.00 93.44 512 ASN A C 1
ATOM 4051 O O . ASN A 1 512 ? -16.678 -17.122 51.128 1.00 93.44 512 ASN A O 1
ATOM 4055 N N . THR A 1 513 ? -17.342 -14.971 51.098 1.00 94.56 513 THR A N 1
ATOM 4056 C CA . THR A 1 513 ? -18.757 -15.244 51.360 1.00 94.56 513 THR A CA 1
ATOM 4057 C C . THR A 1 513 ? -19.574 -15.197 50.073 1.00 94.56 513 THR A C 1
ATOM 4059 O O . THR A 1 513 ? -19.517 -14.226 49.321 1.00 94.56 513 THR A O 1
ATOM 4062 N N . TRP A 1 514 ? -20.340 -16.260 49.821 1.00 97.06 514 TRP A N 1
ATOM 4063 C CA . TRP A 1 514 ? -21.353 -16.290 48.765 1.00 97.06 514 TRP A CA 1
ATOM 4064 C C . TRP A 1 514 ? -22.518 -15.376 49.118 1.00 97.06 514 TRP A C 1
ATOM 4066 O O . TRP A 1 514 ? -22.948 -15.339 50.270 1.00 97.06 514 TRP A O 1
ATOM 4076 N N . GLN A 1 515 ? -23.069 -14.703 48.115 1.00 96.75 515 GLN A N 1
ATOM 4077 C CA . GLN A 1 515 ? -24.258 -13.882 48.282 1.00 96.75 515 GLN A CA 1
ATOM 4078 C C . GLN A 1 515 ? -25.420 -14.525 47.530 1.00 96.75 515 GLN A C 1
ATOM 4080 O O . GLN A 1 515 ? -25.400 -14.602 46.304 1.00 96.75 515 GLN A O 1
ATOM 4085 N N . SER A 1 516 ? -26.433 -14.984 48.263 1.00 96.69 516 SER A N 1
ATOM 4086 C CA . SER A 1 516 ? -27.636 -15.615 47.712 1.00 96.69 516 SER A CA 1
ATOM 4087 C C . SER A 1 516 ? -28.857 -14.904 48.266 1.00 96.69 516 SER A C 1
ATOM 4089 O O . SER A 1 516 ? -29.113 -14.963 49.466 1.00 96.69 516 SER A O 1
ATOM 4091 N N . ASN A 1 517 ? -29.590 -14.215 47.395 1.00 97.31 517 ASN A N 1
ATOM 4092 C CA . ASN A 1 517 ? -30.781 -13.464 47.777 1.00 97.31 517 ASN A CA 1
ATOM 4093 C C . ASN A 1 517 ? -31.900 -13.710 46.765 1.00 97.31 517 ASN A C 1
ATOM 4095 O O . ASN A 1 517 ? -31.639 -13.890 45.574 1.00 97.31 517 ASN A O 1
ATOM 4099 N N . ASP A 1 518 ? -33.144 -13.688 47.241 1.00 96.81 518 ASP A N 1
ATOM 4100 C CA . ASP A 1 518 ? -34.312 -13.646 46.367 1.00 96.81 518 ASP A CA 1
ATOM 4101 C C . ASP A 1 518 ? -34.541 -12.211 45.897 1.00 96.81 518 ASP A C 1
ATOM 4103 O O . ASP A 1 518 ? -34.693 -11.285 46.695 1.00 96.81 518 ASP A O 1
ATOM 4107 N N . VAL A 1 519 ? -34.528 -12.034 44.580 1.00 96.69 519 VAL A N 1
ATOM 4108 C CA . VAL A 1 519 ? -34.497 -10.730 43.921 1.00 96.69 519 VAL A CA 1
ATOM 4109 C C . VAL A 1 519 ? -35.776 -10.533 43.125 1.00 96.69 519 VAL A C 1
ATOM 4111 O O . VAL A 1 519 ? -36.188 -11.426 42.381 1.00 96.69 519 VAL A O 1
ATOM 4114 N N . GLU A 1 520 ? -36.412 -9.370 43.289 1.00 96.62 520 GLU A N 1
ATOM 4115 C CA . GLU A 1 520 ? -37.594 -8.998 42.506 1.00 96.62 520 GLU A CA 1
ATOM 4116 C C . GLU A 1 520 ? -37.232 -8.926 41.016 1.00 96.62 520 GLU A C 1
ATOM 4118 O O . GLU A 1 520 ? -36.186 -8.394 40.657 1.00 96.62 520 GLU A O 1
ATOM 4123 N N . THR A 1 521 ? -38.079 -9.432 40.121 1.00 96.62 521 THR A N 1
ATOM 4124 C CA . THR A 1 521 ? -37.737 -9.461 38.695 1.00 96.62 521 THR A CA 1
ATOM 4125 C C . THR A 1 521 ? -38.909 -9.235 37.748 1.00 96.62 521 THR A C 1
ATOM 4127 O O . THR A 1 521 ? -40.055 -9.550 38.071 1.00 96.62 521 THR A O 1
ATOM 4130 N N . ASP A 1 522 ? -38.636 -8.696 36.551 1.00 95.69 522 ASP A N 1
ATOM 4131 C CA . ASP A 1 522 ? -39.671 -8.540 35.521 1.00 95.69 522 ASP A CA 1
ATOM 4132 C C . ASP A 1 522 ? -39.931 -9.827 34.729 1.00 95.69 522 ASP A C 1
ATOM 4134 O O . ASP A 1 522 ? -40.980 -9.933 34.079 1.00 95.69 522 ASP A O 1
ATOM 4138 N N . PHE A 1 523 ? -39.042 -10.828 34.816 1.00 96.75 523 PHE A N 1
ATOM 4139 C CA . PHE A 1 523 ? -39.239 -12.125 34.166 1.00 96.75 523 PHE A CA 1
ATOM 4140 C C . PHE A 1 523 ? -40.599 -12.739 34.537 1.00 96.75 523 PHE A C 1
ATOM 4142 O O . PHE A 1 523 ? -41.117 -12.573 35.642 1.00 96.75 523 PHE A O 1
ATOM 4149 N N . ALA A 1 524 ? -41.219 -13.457 33.599 1.00 97.12 524 ALA A N 1
ATOM 4150 C CA . ALA A 1 524 ? -42.498 -14.109 33.857 1.00 97.12 524 ALA A CA 1
ATOM 4151 C C . ALA A 1 524 ? -42.344 -15.236 34.894 1.00 97.12 524 ALA A C 1
ATOM 4153 O O . ALA A 1 524 ? -41.332 -15.938 34.905 1.00 97.12 524 ALA A O 1
ATOM 4154 N N . VAL A 1 525 ? -43.367 -15.453 35.729 1.00 97.00 525 VAL A N 1
ATOM 4155 C CA . VAL A 1 525 ? -43.424 -16.619 36.630 1.00 97.00 525 VAL A CA 1
ATOM 4156 C C . VAL A 1 525 ? -43.269 -17.901 35.805 1.00 97.00 525 VAL A C 1
ATOM 4158 O O . VAL A 1 525 ? -43.798 -17.995 34.698 1.00 97.00 525 VAL A O 1
ATOM 4161 N N . ASN A 1 526 ? -42.548 -18.879 36.348 1.00 97.50 526 ASN A N 1
ATOM 4162 C CA . ASN A 1 526 ? -42.119 -20.120 35.698 1.00 97.50 526 ASN A CA 1
ATOM 4163 C C . ASN A 1 526 ? -41.017 -19.972 34.635 1.00 97.50 526 ASN A C 1
ATOM 4165 O O . ASN A 1 526 ? -40.629 -20.976 34.038 1.00 97.50 526 ASN A O 1
ATOM 4169 N N . THR A 1 527 ? -40.467 -18.773 34.406 1.00 98.12 527 THR A N 1
ATOM 4170 C CA . THR A 1 527 ? -39.251 -18.648 33.586 1.00 98.12 527 THR A CA 1
ATOM 4171 C C . THR A 1 527 ? -38.103 -19.360 34.297 1.00 98.12 527 THR A C 1
ATOM 4173 O O . THR A 1 527 ? -37.833 -19.091 35.467 1.00 98.12 527 THR A O 1
ATOM 4176 N N . GLN A 1 528 ? -37.430 -20.268 33.596 1.00 98.25 528 GLN A N 1
ATOM 4177 C CA . GLN A 1 528 ? -36.244 -20.957 34.094 1.00 98.25 528 GLN A CA 1
ATOM 4178 C C . GLN A 1 528 ? -34.995 -20.176 33.697 1.00 98.25 528 GLN A C 1
ATOM 4180 O O . GLN A 1 528 ? -34.757 -19.970 32.507 1.00 98.25 528 GLN A O 1
ATOM 4185 N N . LEU A 1 529 ? -34.207 -19.759 34.685 1.00 98.12 529 LEU A N 1
ATOM 4186 C CA . LEU A 1 529 ? -32.957 -19.033 34.504 1.00 98.12 529 LEU A CA 1
ATOM 4187 C C . LEU A 1 529 ? -31.762 -19.924 34.853 1.00 98.12 529 LEU A C 1
ATOM 4189 O O . LEU A 1 529 ? -31.781 -20.632 35.858 1.00 98.12 529 LEU A O 1
ATOM 4193 N N . LYS A 1 530 ? -30.713 -19.852 34.038 1.00 97.25 530 LYS A N 1
ATOM 4194 C CA . LYS A 1 530 ? -29.412 -20.506 34.223 1.00 97.25 530 LYS A CA 1
ATOM 4195 C C . LYS A 1 530 ? -28.331 -19.441 34.380 1.00 97.25 530 LYS A C 1
ATOM 4197 O O . LYS A 1 530 ? -28.398 -18.403 33.725 1.00 97.25 530 LYS A O 1
ATOM 4202 N N . ASP A 1 531 ? -27.318 -19.736 35.189 1.00 97.62 531 ASP A N 1
ATOM 4203 C CA . ASP A 1 531 ? -26.103 -18.928 35.292 1.00 97.62 531 ASP A CA 1
ATOM 4204 C C . ASP A 1 531 ? -25.136 -19.191 34.120 1.00 97.62 531 ASP A C 1
ATOM 4206 O O . ASP A 1 531 ? -24.484 -20.235 34.040 1.00 97.62 531 ASP A O 1
ATOM 4210 N N . TYR A 1 532 ? -25.028 -18.225 33.213 1.00 97.12 532 TYR A N 1
ATOM 4211 C CA . TYR A 1 532 ? -24.129 -18.220 32.058 1.00 97.12 532 TYR A CA 1
ATOM 4212 C C . TYR A 1 532 ? -22.694 -17.787 32.392 1.00 97.12 532 TYR A C 1
ATOM 4214 O O . TYR A 1 532 ? -21.802 -17.979 31.563 1.00 97.12 532 TYR A O 1
ATOM 4222 N N . SER A 1 533 ? -22.430 -17.305 33.613 1.00 96.69 533 SER A N 1
ATOM 4223 C CA . SER A 1 533 ? -21.047 -17.203 34.100 1.00 96.69 533 SER A CA 1
ATOM 4224 C C . SER A 1 533 ? -20.442 -18.584 34.370 1.00 96.69 533 SER A C 1
ATOM 4226 O O . SER A 1 533 ? -19.231 -18.762 34.320 1.00 96.69 533 SER A O 1
ATOM 4228 N N . GLY A 1 534 ? -21.273 -19.590 34.656 1.00 96.19 534 GLY A N 1
ATOM 4229 C CA . GLY A 1 534 ? -20.824 -20.924 35.048 1.00 96.19 534 GLY A CA 1
ATOM 4230 C C . GLY A 1 534 ? -20.345 -21.034 36.500 1.00 96.19 534 GLY A C 1
ATOM 4231 O O . GLY A 1 534 ? -19.990 -22.138 36.916 1.00 96.19 534 GLY A O 1
ATOM 4232 N N . ALA A 1 535 ? -20.384 -19.954 37.292 1.00 97.19 535 ALA A N 1
ATOM 4233 C CA . ALA A 1 535 ? -20.011 -19.973 38.708 1.00 97.19 535 ALA A CA 1
ATOM 4234 C C . ALA A 1 535 ? -20.858 -20.969 39.521 1.00 97.19 535 ALA A C 1
ATOM 4236 O O . ALA A 1 535 ? -20.343 -21.641 40.416 1.00 97.19 535 ALA A O 1
ATOM 4237 N N . ASN A 1 536 ? -22.141 -21.097 39.166 1.00 97.12 536 ASN A N 1
ATOM 4238 C CA . ASN A 1 536 ? -23.118 -21.982 39.804 1.00 97.12 536 ASN A CA 1
ATOM 4239 C C . ASN A 1 536 ? -23.300 -23.338 39.084 1.00 97.12 536 ASN A C 1
ATOM 4241 O O . ASN A 1 536 ? -24.227 -24.096 39.381 1.00 97.12 536 ASN A O 1
ATOM 4245 N N . GLY A 1 537 ? -22.430 -23.675 38.127 1.00 94.62 537 GLY A N 1
ATOM 4246 C CA . GLY A 1 537 ? -22.463 -24.958 37.424 1.00 94.62 537 GLY A CA 1
ATOM 4247 C C . GLY A 1 537 ? -23.717 -25.142 36.565 1.00 94.62 537 GLY A C 1
ATOM 4248 O O . GLY A 1 537 ? -23.957 -24.380 35.636 1.00 94.62 537 GLY A O 1
ATOM 4249 N N . SER A 1 538 ? -24.499 -26.191 36.840 1.00 92.88 538 SER A N 1
ATOM 4250 C CA . SER A 1 538 ? -25.732 -26.520 36.098 1.00 92.88 538 SER A CA 1
ATOM 4251 C C . SER A 1 538 ? -27.014 -26.069 36.807 1.00 92.88 538 SER A C 1
ATOM 4253 O O . SER A 1 538 ? -28.105 -26.500 36.430 1.00 92.88 538 SER A O 1
ATOM 4255 N N . ALA A 1 539 ? -26.897 -25.221 37.834 1.00 92.50 539 ALA A N 1
ATOM 4256 C CA . ALA A 1 539 ? -28.042 -24.722 38.582 1.00 92.50 539 ALA A CA 1
ATOM 4257 C C . ALA A 1 539 ? -29.037 -23.977 37.674 1.00 92.50 539 ALA A C 1
ATOM 4259 O O . ALA A 1 539 ? -28.657 -23.151 36.841 1.00 92.50 539 ALA A O 1
ATOM 4260 N N . VAL A 1 540 ? -30.322 -24.270 37.875 1.00 96.81 540 VAL A N 1
ATOM 4261 C CA . VAL A 1 540 ? -31.445 -23.582 37.235 1.00 96.81 540 VAL A CA 1
ATOM 4262 C C . VAL A 1 540 ? -32.384 -23.094 38.330 1.00 96.81 540 VAL A C 1
ATOM 4264 O O . VAL A 1 540 ? -32.862 -23.889 39.141 1.00 96.81 540 VAL A O 1
ATOM 4267 N N . HIS A 1 541 ? -32.672 -21.796 38.338 1.00 97.50 541 HIS A N 1
ATOM 4268 C CA . HIS A 1 541 ? -33.635 -21.183 39.248 1.00 97.50 541 HIS A CA 1
ATOM 4269 C C . HIS A 1 541 ? -34.890 -20.780 38.483 1.00 97.50 541 HIS A C 1
ATOM 4271 O O . HIS A 1 541 ? -34.824 -20.264 37.371 1.00 97.50 541 HIS A O 1
ATOM 4277 N N . THR A 1 542 ? -36.055 -21.059 39.063 1.00 97.88 542 THR A N 1
ATOM 4278 C CA . THR A 1 542 ? -37.347 -20.757 38.439 1.00 97.88 542 THR A CA 1
ATOM 4279 C C . THR A 1 542 ? -37.946 -19.526 39.096 1.00 97.88 542 THR A C 1
ATOM 4281 O O . THR A 1 542 ? -38.012 -19.456 40.322 1.00 97.88 542 THR A O 1
ATOM 4284 N N . VAL A 1 543 ? -38.396 -18.572 38.283 1.00 98.25 543 VAL A N 1
ATOM 4285 C CA . VAL A 1 543 ? -39.089 -17.375 38.769 1.00 98.25 543 VAL A CA 1
ATOM 4286 C C . VAL A 1 543 ? -40.410 -17.785 39.421 1.00 98.25 543 VAL A C 1
ATOM 4288 O O . VAL A 1 543 ? -41.223 -18.468 38.795 1.00 98.25 543 VAL A O 1
ATOM 4291 N N . TYR A 1 544 ? -40.648 -17.354 40.655 1.00 97.88 544 TYR A N 1
ATOM 4292 C CA . TYR A 1 544 ? -41.835 -17.689 41.441 1.00 97.88 544 TYR A CA 1
ATOM 4293 C C . TYR A 1 544 ? -42.614 -16.432 41.857 1.00 97.88 544 TYR A C 1
ATOM 4295 O O . TYR A 1 544 ? -42.105 -15.316 41.776 1.00 97.88 544 TYR A O 1
ATOM 4303 N N . LEU A 1 545 ? -43.875 -16.603 42.267 1.00 97.69 545 LEU A N 1
ATOM 4304 C CA . LEU A 1 545 ? -44.714 -15.519 42.790 1.00 97.69 545 LEU A CA 1
ATOM 4305 C C . LEU A 1 545 ? -44.595 -15.473 44.319 1.00 97.69 545 LEU A C 1
ATOM 4307 O O . LEU A 1 545 ? -44.896 -16.463 44.986 1.00 97.69 545 LEU A O 1
ATOM 4311 N N . GLY A 1 546 ? -44.148 -14.344 44.859 1.00 94.56 546 GLY A N 1
ATOM 4312 C CA . GLY A 1 546 ? -44.063 -14.085 46.292 1.00 94.56 546 GLY A CA 1
ATOM 4313 C C . GLY A 1 546 ? -45.429 -13.820 46.930 1.00 94.56 546 GLY A C 1
ATOM 4314 O O . GLY A 1 546 ? -46.419 -13.528 46.256 1.00 94.56 546 GLY A O 1
ATOM 4315 N N . ASN A 1 547 ? -45.479 -13.890 48.263 1.00 93.25 547 ASN A N 1
ATOM 4316 C CA . ASN A 1 547 ? -46.705 -13.662 49.044 1.00 93.25 547 ASN A CA 1
ATOM 4317 C C . ASN A 1 547 ? -47.219 -12.210 48.977 1.00 93.25 547 ASN A C 1
ATOM 4319 O O . ASN A 1 547 ? -48.365 -11.944 49.325 1.00 93.25 547 ASN A O 1
ATOM 4323 N N . ASP A 1 548 ? -46.379 -11.278 48.539 1.00 95.00 548 ASP A N 1
ATOM 4324 C CA . ASP A 1 548 ? -46.699 -9.870 48.290 1.00 95.00 548 ASP A CA 1
ATOM 4325 C C . ASP A 1 548 ? -47.206 -9.608 46.858 1.00 95.00 548 ASP A C 1
ATOM 4327 O O . ASP A 1 548 ? -47.471 -8.464 46.487 1.00 95.00 548 ASP A O 1
ATOM 4331 N N . GLY A 1 549 ? -47.354 -10.662 46.047 1.00 94.06 549 GLY A N 1
ATOM 4332 C CA . GLY A 1 549 ? -47.802 -10.586 44.659 1.00 94.06 549 GLY A CA 1
ATOM 4333 C C . GLY A 1 549 ? -46.713 -10.184 43.661 1.00 94.06 549 GLY A C 1
ATOM 4334 O O . GLY A 1 549 ? -47.016 -10.038 42.474 1.00 94.06 549 GLY A O 1
ATOM 4335 N N . LYS A 1 550 ? -45.459 -10.018 44.099 1.00 96.12 550 LYS A N 1
ATOM 4336 C CA . LYS A 1 550 ? -44.314 -9.725 43.228 1.00 96.12 550 LYS A CA 1
ATOM 4337 C C . LYS A 1 550 ? -43.629 -11.005 42.758 1.00 96.12 550 LYS A C 1
ATOM 4339 O O . LYS A 1 550 ? -43.877 -12.090 43.277 1.00 96.12 550 LYS A O 1
ATOM 4344 N N . LYS A 1 551 ? -42.790 -10.900 41.730 1.00 97.31 551 LYS A N 1
ATOM 4345 C CA . LYS A 1 551 ? -42.095 -12.048 41.134 1.00 97.31 551 LYS A CA 1
ATOM 4346 C C . LYS A 1 551 ? -40.655 -12.063 41.610 1.00 97.31 551 LYS A C 1
ATOM 4348 O O . LYS A 1 551 ? -39.999 -11.027 41.552 1.00 97.31 551 LYS A O 1
ATOM 4353 N N . TYR A 1 552 ? -40.172 -13.226 42.016 1.00 97.94 552 TYR A N 1
ATOM 4354 C CA . TYR A 1 552 ? -38.845 -13.389 42.590 1.00 97.94 552 TYR A CA 1
ATOM 4355 C C . TYR A 1 552 ? -38.080 -14.519 41.926 1.00 97.94 552 TYR A C 1
ATOM 4357 O O . TYR A 1 552 ? -38.661 -15.494 41.448 1.00 97.94 552 TYR A O 1
ATOM 4365 N N . VAL A 1 553 ? -36.759 -14.404 41.932 1.00 97.94 553 VAL A N 1
ATOM 4366 C CA . VAL A 1 553 ? -35.847 -15.502 41.622 1.00 97.94 553 VAL A CA 1
ATOM 4367 C C . VAL A 1 553 ? -34.615 -15.395 42.507 1.00 97.94 553 VAL A C 1
ATOM 4369 O O . VAL A 1 553 ? -34.156 -14.293 42.807 1.00 97.94 553 VAL A O 1
ATOM 4372 N N . ASN A 1 554 ? -34.083 -16.539 42.932 1.00 97.75 554 ASN A N 1
ATOM 4373 C CA . ASN A 1 554 ? -32.833 -16.564 43.674 1.00 97.75 554 ASN A CA 1
ATOM 4374 C C . ASN A 1 554 ? -31.668 -16.235 42.737 1.00 97.75 554 ASN A C 1
ATOM 4376 O O . ASN A 1 554 ? -31.506 -16.879 41.697 1.00 97.75 554 ASN A O 1
ATOM 4380 N N . VAL A 1 555 ? -30.859 -15.251 43.115 1.00 98.12 555 VAL A N 1
ATOM 4381 C CA . VAL A 1 555 ? -29.606 -14.912 42.438 1.00 98.12 555 VAL A CA 1
ATOM 4382 C C . VAL A 1 555 ? -28.471 -15.259 43.387 1.00 98.12 555 VAL A C 1
ATOM 4384 O O . VAL A 1 555 ? -28.347 -14.656 44.454 1.00 98.12 555 VAL A O 1
ATOM 4387 N N . ASN A 1 556 ? -27.661 -16.248 43.008 1.00 97.69 556 ASN A N 1
ATOM 4388 C CA . ASN A 1 556 ? -26.501 -16.684 43.778 1.00 97.69 556 ASN A CA 1
ATOM 4389 C C . ASN A 1 556 ? -25.201 -16.233 43.098 1.00 97.69 556 ASN A C 1
ATOM 4391 O O . ASN A 1 556 ? -24.935 -16.602 41.950 1.00 97.69 556 ASN A O 1
ATOM 4395 N N . THR A 1 557 ? -24.388 -15.456 43.811 1.00 98.00 557 THR A N 1
ATOM 4396 C CA . THR A 1 557 ? -23.184 -14.801 43.287 1.00 98.00 557 THR A CA 1
ATOM 4397 C C . THR A 1 557 ? -21.946 -15.216 44.093 1.00 98.00 557 THR A C 1
ATOM 4399 O O . THR A 1 557 ? -21.938 -15.079 45.323 1.00 98.00 557 THR A O 1
ATOM 4402 N N . PRO A 1 558 ? -20.888 -15.727 43.431 1.00 97.75 558 PRO A N 1
ATOM 4403 C CA . PRO A 1 558 ? -19.697 -16.249 44.094 1.00 97.75 558 PRO A CA 1
ATOM 4404 C C . PRO A 1 558 ? -18.883 -15.163 44.799 1.00 97.75 558 PRO A C 1
ATOM 4406 O O . PRO A 1 558 ? -18.935 -14.006 44.387 1.00 97.75 558 PRO A O 1
ATOM 4409 N N . PRO A 1 559 ? -18.084 -15.525 45.816 1.00 96.38 559 PRO A N 1
ATOM 4410 C CA . PRO A 1 559 ? -17.070 -14.641 46.381 1.00 96.38 559 PRO A CA 1
ATOM 4411 C C . PRO A 1 559 ? -15.911 -14.373 45.406 1.00 96.38 559 PRO A C 1
ATOM 4413 O O . PRO A 1 559 ? -15.759 -15.039 44.378 1.00 96.38 559 PRO A O 1
ATOM 4416 N N . CYS A 1 560 ? -15.043 -13.421 45.749 1.00 95.12 560 CYS A N 1
ATOM 4417 C CA . CYS A 1 560 ? -13.905 -13.023 44.912 1.00 95.12 560 CYS A CA 1
ATOM 4418 C C . CYS A 1 560 ? -12.683 -13.959 44.990 1.00 95.12 560 CYS A C 1
ATOM 4420 O O . CYS A 1 560 ? -11.802 -13.871 44.143 1.00 95.12 560 CYS A O 1
ATOM 4422 N N . ASN A 1 561 ? -12.603 -14.886 45.949 1.00 94.25 561 ASN A N 1
ATOM 4423 C CA . ASN A 1 561 ? -11.428 -15.755 46.154 1.00 94.25 561 ASN A CA 1
ATOM 4424 C C . ASN A 1 561 ? -11.148 -16.803 45.048 1.00 94.25 561 ASN A C 1
ATOM 4426 O O . ASN A 1 561 ? -10.187 -17.563 45.169 1.00 94.25 561 ASN A O 1
ATOM 4430 N N . GLY A 1 562 ? -11.978 -16.897 44.004 1.00 94.38 562 GLY A N 1
ATOM 4431 C CA . GLY A 1 562 ? -11.791 -17.835 42.890 1.00 94.38 562 GLY A CA 1
ATOM 4432 C C . GLY A 1 562 ? -12.091 -19.300 43.215 1.00 94.38 562 GLY A C 1
ATOM 4433 O O . GLY A 1 562 ? -11.696 -20.180 42.455 1.00 94.38 562 GLY A O 1
ATOM 4434 N N . THR A 1 563 ? -12.776 -19.580 44.329 1.00 95.75 563 THR A N 1
ATOM 4435 C CA . THR A 1 563 ? -13.176 -20.951 44.711 1.00 95.75 563 THR A CA 1
ATOM 4436 C C . THR A 1 563 ? -14.405 -21.469 43.960 1.00 95.75 563 THR A C 1
ATOM 4438 O O . THR A 1 563 ? -14.718 -22.656 44.050 1.00 95.75 563 THR A O 1
ATOM 4441 N N . ALA A 1 564 ? -15.105 -20.606 43.219 1.00 96.75 564 ALA A N 1
ATOM 4442 C CA . ALA A 1 564 ? -16.240 -21.005 42.398 1.00 96.75 564 ALA A CA 1
ATOM 4443 C C . ALA A 1 564 ? -15.805 -21.842 41.184 1.00 96.75 564 ALA A C 1
ATOM 4445 O O . ALA A 1 564 ? -14.636 -21.868 40.787 1.00 96.75 564 ALA A O 1
ATOM 4446 N N . LEU A 1 565 ? -16.770 -22.529 40.567 1.00 95.56 565 LEU A N 1
ATOM 4447 C CA . LEU A 1 565 ? -16.525 -23.299 39.3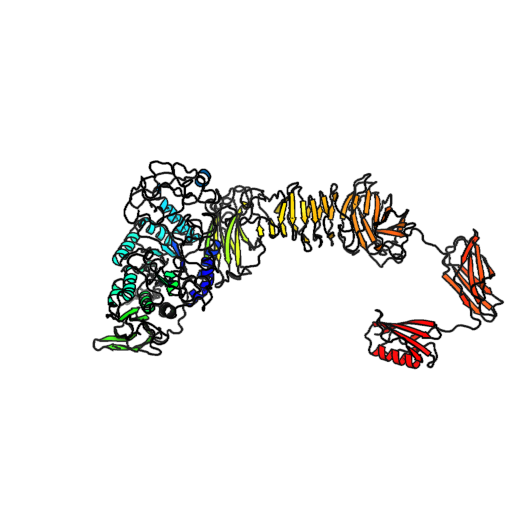49 1.00 95.56 565 LEU A CA 1
ATOM 4448 C C . LEU A 1 565 ? -15.932 -22.406 38.254 1.00 95.56 565 LEU A C 1
ATOM 4450 O O . LEU A 1 565 ? -16.226 -21.217 38.185 1.00 95.56 565 LEU A O 1
ATOM 4454 N N . GLN A 1 566 ? -15.061 -22.985 37.422 1.00 93.12 566 GLN A N 1
ATOM 4455 C CA . GLN A 1 566 ? -14.292 -22.271 36.388 1.00 93.12 566 GLN A CA 1
ATOM 4456 C C . GLN A 1 566 ? -13.386 -21.143 36.927 1.00 93.12 566 GLN A C 1
ATOM 4458 O O . GLN A 1 566 ? -12.833 -20.379 36.145 1.00 93.12 566 GLN A O 1
ATOM 4463 N N . GLY A 1 567 ? -13.199 -21.047 38.250 1.00 95.12 567 GLY A N 1
ATOM 4464 C CA . GLY A 1 567 ? -12.387 -20.008 38.878 1.00 95.12 567 GLY A CA 1
ATOM 4465 C C . GLY A 1 567 ? -13.045 -18.627 38.911 1.00 95.12 567 GLY A C 1
ATOM 4466 O O . GLY A 1 567 ? -12.324 -17.657 39.141 1.00 95.12 567 GLY A O 1
ATOM 4467 N N . ARG A 1 568 ? -14.371 -18.533 38.693 1.00 96.69 568 ARG A N 1
ATOM 4468 C CA . ARG A 1 568 ? -15.138 -17.272 38.682 1.00 96.69 568 ARG A CA 1
ATOM 4469 C C . ARG A 1 568 ? -15.002 -16.503 39.994 1.00 96.69 568 ARG A C 1
ATOM 4471 O O . ARG A 1 568 ? -14.919 -17.097 41.071 1.00 96.69 568 ARG A O 1
ATOM 4478 N N . ARG A 1 569 ? -15.007 -15.172 39.902 1.00 96.50 569 ARG A N 1
ATOM 4479 C CA . ARG A 1 569 ? -14.761 -14.273 41.039 1.00 96.50 569 ARG A CA 1
ATOM 4480 C C . ARG A 1 569 ? -15.783 -13.150 41.071 1.00 96.50 569 ARG A C 1
ATOM 4482 O O . ARG A 1 569 ? -15.808 -12.332 40.159 1.00 96.50 569 ARG A O 1
ATOM 4489 N N . GLY A 1 570 ? -16.614 -13.095 42.104 1.00 96.19 570 GLY A N 1
ATOM 4490 C CA . GLY A 1 570 ? -17.422 -11.905 42.395 1.00 96.19 570 GLY A CA 1
ATOM 4491 C C . GLY A 1 570 ? -18.539 -11.551 41.402 1.00 96.19 570 GLY A C 1
ATOM 4492 O O . GLY A 1 570 ? -19.098 -10.463 41.505 1.00 96.19 570 GLY A O 1
ATOM 4493 N N . TYR A 1 571 ? -18.888 -12.415 40.438 1.00 98.38 571 TYR A N 1
ATOM 4494 C CA . TYR A 1 571 ? -20.022 -12.172 39.535 1.00 98.38 571 TYR A CA 1
ATOM 4495 C C . TYR A 1 571 ? -20.783 -13.444 39.143 1.00 98.38 571 TYR A C 1
ATOM 4497 O O . TYR A 1 571 ? -20.225 -14.542 39.146 1.00 98.38 571 TYR A O 1
ATOM 4505 N N . SER A 1 572 ? -22.059 -13.279 38.790 1.00 98.44 572 SER A N 1
ATOM 4506 C CA . SER A 1 572 ? -22.912 -14.299 38.167 1.00 98.44 572 SER A CA 1
ATOM 4507 C C . SER A 1 572 ? -23.815 -13.666 37.101 1.00 98.44 572 SER A C 1
ATOM 4509 O O . SER A 1 572 ? -24.100 -12.468 37.165 1.00 98.44 572 SER A O 1
ATOM 4511 N N . VAL A 1 573 ? -24.261 -14.438 36.103 1.00 98.25 573 VAL A N 1
ATOM 4512 C CA . VAL A 1 573 ? -25.123 -13.927 35.019 1.00 98.25 573 VAL A CA 1
ATOM 4513 C C . VAL A 1 573 ? -26.278 -14.886 34.771 1.00 98.25 573 VAL A C 1
ATOM 4515 O O . VAL A 1 573 ? -26.137 -15.867 34.052 1.00 98.25 573 VAL A O 1
ATOM 4518 N N . TRP A 1 574 ? -27.446 -14.587 35.323 1.00 98.25 574 TRP A N 1
ATOM 4519 C CA . TRP A 1 574 ? -28.637 -15.422 35.210 1.00 98.25 574 TRP A CA 1
ATOM 4520 C C . TRP A 1 574 ? -29.520 -14.971 34.049 1.00 98.25 574 TRP A C 1
ATOM 4522 O O . TRP A 1 574 ? -29.996 -13.840 34.028 1.00 98.25 574 TRP A O 1
ATOM 4532 N N . ALA A 1 575 ? -29.778 -15.851 33.087 1.00 97.25 575 ALA A N 1
ATOM 4533 C CA . ALA A 1 575 ? -30.635 -15.573 31.931 1.00 97.25 575 ALA A CA 1
ATOM 4534 C C . ALA A 1 575 ? -31.486 -16.801 31.573 1.00 97.25 575 ALA A C 1
ATOM 4536 O O . ALA A 1 575 ? -31.181 -17.897 32.053 1.00 97.25 575 ALA A O 1
ATOM 4537 N N . PRO A 1 576 ? -32.559 -16.660 30.767 1.00 96.75 576 PRO A N 1
ATOM 4538 C CA . PRO A 1 576 ? -33.405 -17.786 30.385 1.00 96.75 576 PRO A CA 1
ATOM 4539 C C . PRO A 1 576 ? -32.600 -18.961 29.835 1.00 96.75 576 PRO A C 1
ATOM 4541 O O . PRO A 1 576 ? -31.640 -18.762 29.102 1.00 96.75 576 PRO A O 1
ATOM 4544 N N . VAL A 1 577 ? -32.987 -20.191 30.160 1.00 96.31 577 VAL A N 1
ATOM 4545 C CA . VAL A 1 577 ? -32.342 -21.387 29.594 1.00 96.31 577 VAL A CA 1
ATOM 4546 C C . VAL A 1 577 ? -32.403 -21.389 28.058 1.00 96.31 577 VAL A C 1
ATOM 4548 O O . VAL A 1 577 ? -33.364 -20.903 27.459 1.00 96.31 577 VAL A O 1
ATOM 4551 N N . GLY A 1 578 ? -31.388 -21.968 27.409 1.00 93.31 578 GLY A N 1
ATOM 4552 C CA . GLY A 1 578 ? -31.364 -22.175 25.956 1.00 93.31 578 GLY A CA 1
ATOM 4553 C C . GLY A 1 578 ? -30.655 -21.096 25.127 1.00 93.31 578 GLY A C 1
ATOM 4554 O O . GLY A 1 578 ? -30.759 -21.133 23.906 1.00 93.31 578 GLY A O 1
ATOM 4555 N N . GLN A 1 579 ? -29.913 -20.172 25.746 1.00 92.19 579 GLN A N 1
ATOM 4556 C CA . GLN A 1 579 ? -29.111 -19.151 25.040 1.00 92.19 579 GLN A CA 1
ATOM 4557 C C . GLN A 1 579 ? -27.713 -19.636 24.613 1.00 92.19 579 GLN A C 1
ATOM 4559 O O . GLN A 1 579 ? -26.945 -18.873 24.037 1.00 92.19 579 GLN A O 1
ATOM 4564 N N . ASP A 1 580 ? -27.354 -20.895 24.884 1.00 87.06 580 ASP A N 1
ATOM 4565 C CA . ASP A 1 580 ? -25.997 -21.431 24.685 1.00 87.06 580 ASP A CA 1
ATOM 4566 C C . ASP A 1 580 ? -25.529 -21.418 23.214 1.00 87.06 580 ASP A C 1
ATOM 4568 O O . ASP A 1 580 ? -24.330 -21.403 22.951 1.00 87.06 580 ASP A O 1
ATOM 4572 N N . ASN A 1 581 ? -26.468 -21.401 22.261 1.00 82.94 581 ASN A N 1
ATOM 4573 C CA . ASN A 1 581 ? -26.192 -21.426 20.819 1.00 82.94 581 ASN A CA 1
ATOM 4574 C C . ASN A 1 581 ? -26.400 -20.068 20.131 1.00 82.94 581 ASN A C 1
ATOM 4576 O O . ASN A 1 581 ? -26.422 -20.011 18.898 1.00 82.94 581 ASN A O 1
ATOM 4580 N N . ASN A 1 582 ? -26.584 -18.984 20.890 1.00 78.50 582 ASN A N 1
ATOM 4581 C CA . ASN A 1 582 ? -26.639 -17.658 20.288 1.00 78.50 582 ASN A CA 1
ATOM 4582 C C . ASN A 1 582 ? -25.269 -17.338 19.675 1.00 78.50 582 ASN A C 1
ATOM 4584 O O . ASN A 1 582 ? -24.220 -17.595 20.268 1.00 78.50 582 ASN A O 1
ATOM 4588 N N . GLY A 1 583 ? -25.292 -16.846 18.438 1.00 73.06 583 GLY A N 1
ATOM 4589 C CA . GLY A 1 583 ? -24.100 -16.409 17.729 1.00 73.06 583 GLY A CA 1
ATOM 4590 C C . GLY A 1 583 ? -24.001 -14.892 17.760 1.00 73.06 583 GLY A C 1
ATOM 4591 O O . GLY A 1 583 ? -24.962 -14.201 17.422 1.00 73.06 583 GLY A O 1
ATOM 4592 N N . PHE A 1 584 ? -22.821 -14.375 18.091 1.00 83.44 584 PHE A N 1
ATOM 4593 C CA . PHE A 1 584 ? -22.511 -12.971 17.862 1.00 83.44 584 PHE A CA 1
ATOM 4594 C C . PHE A 1 584 ? -22.310 -12.729 16.361 1.00 83.44 584 PHE A C 1
ATOM 4596 O O . PHE A 1 584 ? -21.428 -13.320 15.732 1.00 83.44 584 PHE A O 1
ATOM 4603 N N . VAL A 1 585 ? -23.131 -11.850 15.792 1.00 81.25 585 VAL A N 1
ATOM 4604 C CA . VAL A 1 585 ? -22.987 -11.368 14.418 1.00 81.25 585 VAL A CA 1
ATOM 4605 C C . VAL A 1 585 ? -22.635 -9.886 14.492 1.00 81.25 585 VAL A C 1
ATOM 4607 O O . VAL A 1 585 ? -23.477 -9.103 14.935 1.00 81.25 585 VAL A O 1
ATOM 4610 N N . PRO A 1 586 ? -21.422 -9.481 14.074 1.00 83.06 586 PRO A N 1
ATOM 4611 C CA . PRO A 1 586 ? -21.058 -8.073 14.069 1.00 83.06 586 PRO A CA 1
ATOM 4612 C C . PRO A 1 586 ? -22.019 -7.259 13.199 1.00 83.06 586 PRO A C 1
ATOM 4614 O O . PRO A 1 586 ? -22.356 -7.667 12.086 1.00 83.06 586 PRO A O 1
ATOM 4617 N N . ALA A 1 587 ? -22.429 -6.088 13.682 1.00 82.38 587 ALA A N 1
ATOM 4618 C CA . ALA A 1 587 ? -23.356 -5.215 12.957 1.00 82.38 587 ALA A CA 1
ATOM 4619 C C . ALA A 1 587 ? -22.717 -4.530 11.732 1.00 82.38 587 ALA A C 1
ATOM 4621 O O . ALA A 1 587 ? -23.414 -4.014 10.858 1.00 82.38 587 ALA A O 1
ATOM 4622 N N . ARG A 1 588 ? -21.384 -4.499 11.675 1.00 93.06 588 ARG A N 1
ATOM 4623 C CA . ARG A 1 588 ? -20.611 -3.703 10.726 1.00 93.06 588 ARG A CA 1
ATOM 4624 C C . ARG A 1 588 ? -20.283 -4.474 9.444 1.00 93.06 588 ARG A C 1
ATOM 4626 O O . ARG A 1 588 ? -19.793 -5.601 9.490 1.00 93.06 588 ARG A O 1
ATOM 4633 N N . PHE A 1 589 ? -20.498 -3.840 8.289 1.00 92.50 589 PHE A N 1
ATOM 4634 C CA . PHE A 1 589 ? -20.176 -4.409 6.975 1.00 92.50 589 PHE A CA 1
ATOM 4635 C C . PHE A 1 589 ? -18.669 -4.602 6.759 1.00 92.50 589 PHE A C 1
ATOM 4637 O O . PHE A 1 589 ? -17.857 -3.780 7.179 1.00 92.50 589 PHE A O 1
ATOM 4644 N N . THR A 1 590 ? -18.308 -5.659 6.025 1.00 96.12 590 THR A N 1
ATOM 4645 C CA . THR A 1 590 ? -16.909 -6.077 5.829 1.00 96.12 590 THR A CA 1
ATOM 4646 C C . THR A 1 590 ? -16.108 -5.214 4.858 1.00 96.12 590 THR A C 1
ATOM 4648 O O . THR A 1 590 ? -14.880 -5.214 4.911 1.00 96.12 590 THR A O 1
ATOM 4651 N N . ALA A 1 591 ? -16.779 -4.501 3.952 1.00 97.31 591 ALA A N 1
ATOM 4652 C CA . ALA A 1 591 ? -16.122 -3.604 3.011 1.00 97.31 591 ALA A CA 1
ATOM 4653 C C . ALA A 1 591 ? -15.712 -2.291 3.697 1.00 97.31 591 ALA A C 1
ATOM 4655 O O . ALA A 1 591 ? -16.405 -1.784 4.580 1.00 97.31 591 ALA A O 1
ATOM 4656 N N . THR A 1 592 ? -14.606 -1.711 3.244 1.00 98.50 592 THR A N 1
ATOM 4657 C CA . THR A 1 592 ? -14.149 -0.378 3.639 1.00 98.50 592 THR A CA 1
ATOM 4658 C C . THR A 1 592 ? -14.238 0.591 2.468 1.00 98.50 592 THR A C 1
ATOM 4660 O O . THR A 1 592 ? -14.157 0.172 1.312 1.00 98.50 592 THR A O 1
ATOM 4663 N N . THR A 1 593 ? -14.386 1.882 2.761 1.00 98.56 593 THR A N 1
ATOM 4664 C CA . THR A 1 593 ? -14.272 2.965 1.777 1.00 98.56 593 THR A CA 1
ATOM 4665 C C . THR A 1 593 ? -13.277 4.000 2.285 1.00 98.56 593 THR A C 1
ATOM 4667 O O . THR A 1 593 ? -13.333 4.380 3.450 1.00 98.56 593 THR A O 1
ATOM 4670 N N . GLN A 1 594 ? -12.364 4.430 1.416 1.00 98.62 594 GLN A N 1
ATOM 4671 C CA . GLN A 1 594 ? -11.305 5.403 1.703 1.00 98.62 594 GLN A CA 1
ATOM 4672 C C . GLN A 1 594 ? -11.200 6.403 0.546 1.00 98.62 594 GLN A C 1
ATOM 4674 O O . GLN A 1 594 ? -11.313 6.010 -0.615 1.00 98.62 594 GLN A O 1
ATOM 4679 N N . GLU A 1 595 ? -11.001 7.686 0.846 1.00 98.31 595 GLU A N 1
ATOM 4680 C CA . GLU A 1 595 ? -10.934 8.780 -0.131 1.00 98.31 595 GLU A CA 1
ATOM 4681 C C . GLU A 1 595 ? -9.686 9.647 0.065 1.00 98.31 595 GLU A C 1
ATOM 4683 O O . GLU A 1 595 ? -9.516 10.301 1.088 1.00 98.31 595 GLU A O 1
ATOM 4688 N N . TRP A 1 596 ? -8.831 9.700 -0.950 1.00 97.88 596 TRP A N 1
ATOM 4689 C CA . TRP A 1 596 ? -7.647 10.546 -0.999 1.00 97.88 596 TRP A CA 1
ATOM 4690 C C . TRP A 1 596 ? -7.966 11.866 -1.691 1.00 97.88 596 TRP A C 1
ATOM 4692 O O . TRP A 1 596 ? -8.539 11.892 -2.781 1.00 97.88 596 TRP A O 1
ATOM 4702 N N . GLU A 1 597 ? -7.521 12.959 -1.085 1.00 95.69 597 GLU A N 1
ATOM 4703 C CA . GLU A 1 597 ? -7.541 14.288 -1.684 1.00 95.69 597 GLU A CA 1
ATOM 4704 C C . GLU A 1 597 ? -6.166 14.609 -2.286 1.00 95.69 597 GLU A C 1
ATOM 4706 O O . GLU A 1 597 ? -5.165 14.705 -1.577 1.00 95.69 597 GLU A O 1
ATOM 4711 N N . MET A 1 598 ? -6.121 14.790 -3.606 1.00 95.62 598 MET A N 1
ATOM 4712 C CA . MET A 1 598 ? -4.905 15.099 -4.360 1.00 95.62 598 MET A CA 1
ATOM 4713 C C . MET A 1 598 ? -4.704 16.616 -4.424 1.00 95.62 598 MET A C 1
ATOM 4715 O O . MET A 1 598 ? -5.087 17.265 -5.403 1.00 95.62 598 MET A O 1
ATOM 4719 N N . ALA A 1 599 ? -4.138 17.187 -3.363 1.00 91.94 599 ALA A N 1
ATOM 4720 C CA . ALA A 1 599 ? -3.879 18.619 -3.226 1.00 91.94 599 ALA A CA 1
ATOM 4721 C C . ALA A 1 599 ? -2.396 18.894 -2.937 1.00 91.94 599 ALA A C 1
ATOM 4723 O O . ALA A 1 599 ? -1.714 18.052 -2.370 1.00 91.94 599 ALA A O 1
ATOM 4724 N N . ASP A 1 600 ? -1.861 20.054 -3.332 1.00 89.25 600 ASP A N 1
ATOM 4725 C CA . ASP A 1 600 ? -0.427 20.355 -3.126 1.00 89.25 600 ASP A CA 1
ATOM 4726 C C . ASP A 1 600 ? -0.049 20.583 -1.662 1.00 89.25 600 ASP A C 1
ATOM 4728 O O . ASP A 1 600 ? 1.118 20.482 -1.290 1.00 89.25 600 ASP A O 1
ATOM 4732 N N . ASP A 1 601 ? -1.036 20.875 -0.824 1.00 86.62 601 ASP A N 1
ATOM 4733 C CA . ASP A 1 601 ? -0.872 20.964 0.619 1.00 86.62 601 ASP A CA 1
ATOM 4734 C C . ASP A 1 601 ? -0.985 19.595 1.314 1.00 86.62 601 ASP A C 1
ATOM 4736 O O . ASP A 1 601 ? -0.730 19.501 2.513 1.00 86.62 601 ASP A O 1
ATOM 4740 N N . LEU A 1 602 ? -1.329 18.537 0.569 1.00 83.38 602 LEU A N 1
ATOM 4741 C CA . LEU A 1 602 ? -1.438 17.162 1.040 1.00 83.38 602 LEU A CA 1
ATOM 4742 C C . LEU A 1 602 ? -0.511 16.251 0.245 1.00 83.38 602 LEU A C 1
ATOM 4744 O O . LEU A 1 602 ? -0.793 15.869 -0.886 1.00 83.38 602 LEU A O 1
ATOM 4748 N N . GLY A 1 603 ? 0.590 15.874 0.875 1.00 82.19 603 GLY A N 1
ATOM 4749 C CA . GLY A 1 603 ? 1.601 14.996 0.304 1.00 82.19 603 GLY A CA 1
ATOM 4750 C C . GLY A 1 603 ? 2.976 15.608 0.412 1.00 82.19 603 GLY A C 1
ATOM 4751 O O . GLY A 1 603 ? 3.115 16.704 0.936 1.00 82.19 603 GLY A O 1
ATOM 4752 N N . ASP A 1 604 ? 3.995 14.897 -0.041 1.00 85.62 604 ASP A N 1
ATOM 4753 C CA . ASP A 1 604 ? 5.369 15.365 0.069 1.00 85.62 604 ASP A CA 1
ATOM 4754 C C . ASP A 1 604 ? 6.232 14.708 -1.011 1.00 85.62 604 ASP A C 1
ATOM 4756 O O . ASP A 1 604 ? 6.159 13.499 -1.218 1.00 85.62 604 ASP A O 1
ATOM 4760 N N . LEU A 1 605 ? 7.036 15.510 -1.711 1.00 87.25 605 LEU A N 1
ATOM 4761 C CA . LEU A 1 605 ? 8.008 15.026 -2.692 1.00 87.25 605 LEU A CA 1
ATOM 4762 C C . LEU A 1 605 ? 9.299 14.521 -2.055 1.00 87.25 605 LEU A C 1
ATOM 4764 O O . LEU A 1 605 ? 10.158 14.035 -2.781 1.00 87.25 605 LEU A O 1
ATOM 4768 N N . ASN A 1 606 ? 9.475 14.649 -0.742 1.00 90.31 606 ASN A N 1
ATOM 4769 C CA . ASN A 1 606 ? 10.679 14.211 -0.068 1.00 90.31 606 ASN A CA 1
ATOM 4770 C C . ASN A 1 606 ? 10.989 12.740 -0.355 1.00 90.31 606 ASN A C 1
ATOM 4772 O O . ASN A 1 606 ? 10.109 11.883 -0.320 1.00 90.31 606 ASN A O 1
ATOM 4776 N N . CYS A 1 607 ? 12.263 12.427 -0.562 1.00 90.62 607 CYS A N 1
ATOM 4777 C CA . CYS A 1 607 ? 12.686 11.075 -0.911 1.00 90.62 607 CYS A CA 1
ATOM 4778 C C . CYS A 1 607 ? 12.552 10.059 0.229 1.00 90.62 607 CYS A C 1
ATOM 4780 O O . CYS A 1 607 ? 12.686 8.864 -0.005 1.00 90.62 607 CYS A O 1
ATOM 4782 N N . GLN A 1 608 ? 12.313 10.521 1.455 1.00 91.69 608 GLN A N 1
ATOM 4783 C CA . GLN A 1 608 ? 12.023 9.671 2.607 1.00 91.69 608 GLN A CA 1
ATOM 4784 C C . GLN A 1 608 ? 10.511 9.547 2.865 1.00 91.69 608 GLN A C 1
ATOM 4786 O O . GLN A 1 608 ? 10.093 8.678 3.629 1.00 91.69 608 GLN A O 1
ATOM 4791 N N . SER A 1 609 ? 9.683 10.380 2.232 1.00 92.25 609 SER A N 1
ATOM 4792 C CA . SER A 1 609 ? 8.222 10.336 2.333 1.00 92.25 609 SER A CA 1
ATOM 4793 C C . SER A 1 609 ? 7.631 9.235 1.454 1.00 92.25 609 SER A C 1
ATOM 4795 O O . SER A 1 609 ? 8.260 8.739 0.519 1.00 92.25 609 SER A O 1
ATOM 4797 N N . LEU A 1 610 ? 6.375 8.864 1.713 1.00 92.56 610 LEU A N 1
ATOM 4798 C CA . LEU A 1 610 ? 5.679 7.887 0.872 1.00 92.56 610 LEU A CA 1
ATOM 4799 C C . LEU A 1 610 ? 5.353 8.438 -0.524 1.00 92.56 610 LEU A C 1
ATOM 4801 O O . LEU A 1 610 ? 5.088 7.648 -1.429 1.00 92.56 610 LEU A O 1
ATOM 4805 N N . GLY A 1 611 ? 5.378 9.763 -0.711 1.00 89.88 611 GLY A N 1
ATOM 4806 C CA . GLY A 1 611 ? 5.119 10.412 -2.001 1.00 89.88 611 GLY A CA 1
ATOM 4807 C C . GLY A 1 611 ? 3.639 10.515 -2.373 1.00 89.88 611 GLY A C 1
ATOM 4808 O O . GLY A 1 611 ? 3.322 10.738 -3.539 1.00 89.88 611 GLY A O 1
ATOM 4809 N N . GLN A 1 612 ? 2.738 10.283 -1.414 1.00 91.88 612 GLN A N 1
ATOM 4810 C CA . GLN A 1 612 ? 1.292 10.214 -1.638 1.00 91.88 612 GLN A CA 1
ATOM 4811 C C . GLN A 1 612 ? 0.666 11.606 -1.665 1.00 91.88 612 GLN A C 1
ATOM 4813 O O . GLN A 1 612 ? 0.977 12.414 -0.800 1.00 91.88 612 GLN A O 1
ATOM 4818 N N . GLY A 1 613 ? -0.247 11.865 -2.600 1.00 91.19 613 GLY A N 1
ATOM 4819 C CA . GLY A 1 613 ? -0.926 13.155 -2.740 1.00 91.19 613 GLY A CA 1
ATOM 4820 C C . GLY A 1 613 ? -0.292 14.076 -3.792 1.00 91.19 613 GLY A C 1
ATOM 4821 O O . GLY A 1 613 ? 0.291 13.609 -4.775 1.00 91.19 613 GLY A O 1
ATOM 4822 N N . GLY A 1 614 ? -0.450 15.389 -3.616 1.00 91.31 614 GLY A N 1
ATOM 4823 C CA . GLY A 1 614 ? -0.057 16.424 -4.575 1.00 91.31 614 GLY A CA 1
ATOM 4824 C C . GLY A 1 614 ? -1.115 16.672 -5.648 1.00 91.31 614 GLY A C 1
ATOM 4825 O O . GLY A 1 614 ? -1.685 15.728 -6.207 1.00 91.31 614 GLY A O 1
ATOM 4826 N N . ARG A 1 615 ? -1.366 17.943 -5.995 1.00 93.06 615 ARG A N 1
ATOM 4827 C CA . ARG A 1 615 ? -2.237 18.262 -7.135 1.00 93.06 615 ARG A CA 1
ATOM 4828 C C . ARG A 1 615 ? -1.580 17.744 -8.420 1.00 93.06 615 ARG A C 1
ATOM 4830 O O . ARG A 1 615 ? -0.353 17.584 -8.516 1.00 93.06 615 ARG A O 1
ATOM 4837 N N . LEU A 1 616 ? -2.391 17.481 -9.443 1.00 93.50 616 LEU A N 1
ATOM 4838 C CA . LEU A 1 616 ? -1.848 17.119 -10.751 1.00 93.50 616 LEU A CA 1
ATOM 4839 C C . LEU A 1 616 ? -1.053 18.290 -11.351 1.00 93.50 616 LEU A C 1
ATOM 4841 O O . LEU A 1 616 ? -1.539 19.419 -11.331 1.00 93.50 616 LEU A O 1
ATOM 4845 N N . PRO A 1 617 ? 0.147 18.053 -11.903 1.00 92.56 617 PRO A N 1
ATOM 4846 C CA . PRO A 1 617 ? 0.986 19.126 -12.426 1.00 92.56 617 PRO A CA 1
ATOM 4847 C C . PRO A 1 617 ? 0.367 19.788 -13.664 1.00 92.56 617 PRO A C 1
ATOM 4849 O O . PRO A 1 617 ? -0.286 19.129 -14.476 1.00 92.56 617 PRO A O 1
ATOM 4852 N N . ASP A 1 618 ? 0.614 21.087 -13.833 1.00 93.31 618 ASP A N 1
ATOM 4853 C CA . ASP A 1 618 ? 0.267 21.798 -15.064 1.00 93.31 618 ASP A CA 1
ATOM 4854 C C . ASP A 1 618 ? 1.086 21.278 -16.244 1.00 93.31 618 ASP A C 1
ATOM 4856 O O . ASP A 1 618 ? 2.289 21.045 -16.119 1.00 93.31 618 ASP A O 1
ATOM 4860 N N . ASN A 1 619 ? 0.438 21.147 -17.404 1.00 94.25 619 ASN A N 1
ATOM 4861 C CA . ASN A 1 619 ? 1.074 20.816 -18.680 1.00 94.25 619 ASN A CA 1
ATOM 4862 C C . ASN A 1 619 ? 1.948 19.552 -18.610 1.00 94.25 619 ASN A C 1
ATOM 4864 O O . ASN A 1 619 ? 3.050 19.486 -19.158 1.00 94.25 619 ASN A O 1
ATOM 4868 N N . SER A 1 620 ? 1.469 18.542 -17.883 1.00 94.56 620 SER A N 1
ATOM 4869 C CA . SER A 1 620 ? 2.238 17.333 -17.618 1.00 94.56 620 SER A CA 1
ATOM 4870 C C . SER A 1 620 ? 1.335 16.115 -17.440 1.00 94.56 620 SER A C 1
ATOM 4872 O O . SER A 1 620 ? 0.284 16.192 -16.806 1.00 94.56 620 SER A O 1
ATOM 4874 N N . THR A 1 621 ? 1.750 14.976 -17.995 1.00 94.94 621 THR A N 1
ATOM 4875 C CA . THR A 1 621 ? 1.106 13.660 -17.842 1.00 94.94 621 THR A CA 1
ATOM 4876 C C . THR A 1 621 ? 1.791 12.796 -16.782 1.00 94.94 621 THR A C 1
ATOM 4878 O O . THR A 1 621 ? 1.535 11.590 -16.696 1.00 94.94 621 THR A O 1
ATOM 4881 N N . ASN A 1 622 ? 2.672 13.393 -15.977 1.00 93.38 622 ASN A N 1
ATOM 4882 C CA . ASN A 1 622 ? 3.349 12.706 -14.884 1.00 93.38 622 ASN A CA 1
ATOM 4883 C C . ASN A 1 622 ? 2.331 12.165 -13.875 1.00 93.38 622 ASN A C 1
ATOM 4885 O O . ASN A 1 622 ? 1.286 12.770 -13.617 1.00 93.38 622 ASN A O 1
ATOM 4889 N N . ARG A 1 623 ? 2.629 10.985 -13.333 1.00 91.25 623 ARG A N 1
ATOM 4890 C CA . ARG A 1 623 ? 1.705 10.235 -12.478 1.00 91.25 623 ARG A CA 1
ATOM 4891 C C . ARG A 1 623 ? 1.922 10.607 -11.021 1.00 91.25 623 ARG A C 1
ATOM 4893 O O . ARG A 1 623 ? 3.001 10.367 -10.497 1.00 91.25 623 ARG A O 1
ATOM 4900 N N . ARG A 1 624 ? 0.873 11.083 -10.355 1.00 92.44 624 ARG A N 1
ATOM 4901 C CA . ARG A 1 624 ? 0.840 11.238 -8.899 1.00 92.44 624 ARG A CA 1
ATOM 4902 C C . ARG A 1 624 ? 0.463 9.919 -8.240 1.00 92.44 624 ARG A C 1
ATOM 4904 O O . ARG A 1 624 ? -0.467 9.241 -8.688 1.00 92.44 624 ARG A O 1
ATOM 4911 N N . LEU A 1 625 ? 1.180 9.569 -7.177 1.00 94.50 625 LEU A N 1
ATOM 4912 C CA . LEU A 1 625 ? 0.825 8.447 -6.323 1.00 94.50 625 LEU A CA 1
ATOM 4913 C C . LEU A 1 625 ? -0.324 8.885 -5.416 1.00 94.50 625 LEU A C 1
ATOM 4915 O O . LEU A 1 625 ? -0.201 9.856 -4.679 1.00 94.50 625 LEU A O 1
ATOM 4919 N N . VAL A 1 626 ? -1.438 8.166 -5.471 1.00 96.81 626 VAL A N 1
ATOM 4920 C CA . VAL A 1 626 ? -2.589 8.414 -4.598 1.00 96.81 626 VAL A CA 1
ATOM 4921 C C . VAL A 1 626 ? -2.338 7.762 -3.237 1.00 96.81 626 VAL A C 1
ATOM 4923 O O . VAL A 1 626 ? -2.407 8.419 -2.206 1.00 96.81 626 VAL A O 1
ATOM 4926 N N . GLY A 1 627 ? -1.993 6.474 -3.247 1.00 95.31 627 GLY A N 1
ATOM 4927 C CA . GLY A 1 627 ? -1.754 5.656 -2.060 1.00 95.31 627 GLY A CA 1
ATOM 4928 C C . GLY A 1 627 ? -1.870 4.169 -2.382 1.00 95.31 627 GLY A C 1
ATOM 4929 O O . GLY A 1 627 ? -1.963 3.790 -3.559 1.00 95.31 627 GLY A O 1
ATOM 4930 N N . LYS A 1 628 ? -1.866 3.322 -1.350 1.00 96.25 628 LYS A N 1
ATOM 4931 C CA . LYS A 1 628 ? -2.050 1.874 -1.493 1.00 96.25 628 LYS A CA 1
ATOM 4932 C C . LYS A 1 628 ? -3.270 1.380 -0.724 1.00 96.25 628 LYS A C 1
ATOM 4934 O O . LYS A 1 628 ? -3.665 1.954 0.284 1.00 96.25 628 LYS A O 1
ATOM 4939 N N . ILE A 1 629 ? -3.832 0.274 -1.201 1.00 98.12 629 ILE A N 1
ATOM 4940 C CA . ILE A 1 629 ? -4.909 -0.474 -0.541 1.00 98.12 629 ILE A CA 1
ATOM 4941 C C . ILE A 1 629 ? -4.526 -1.950 -0.441 1.00 98.12 629 ILE A C 1
ATOM 4943 O O . ILE A 1 629 ? -3.793 -2.453 -1.293 1.00 98.12 629 ILE A O 1
ATOM 4947 N N . TYR A 1 630 ? -5.023 -2.653 0.577 1.00 97.69 630 TYR A N 1
ATOM 4948 C CA . TYR A 1 630 ? -4.747 -4.079 0.780 1.00 97.69 630 TYR A CA 1
ATOM 4949 C C . TYR A 1 630 ? -6.009 -4.906 0.524 1.00 97.69 630 TYR A C 1
ATOM 4951 O O . TYR A 1 630 ? -6.884 -5.007 1.382 1.00 97.69 630 TYR A O 1
ATOM 4959 N N . ALA A 1 631 ? -6.132 -5.460 -0.679 1.00 97.94 631 ALA A N 1
ATOM 4960 C CA . ALA A 1 631 ? -7.371 -6.066 -1.159 1.00 97.94 631 ALA A CA 1
ATOM 4961 C C . ALA A 1 631 ? -7.321 -7.600 -1.131 1.00 97.94 631 ALA A C 1
ATOM 4963 O O . ALA A 1 631 ? -6.274 -8.209 -1.359 1.00 97.94 631 ALA A O 1
ATOM 4964 N N . GLN A 1 632 ? -8.468 -8.231 -0.873 1.00 98.31 632 GLN A N 1
ATOM 4965 C CA . GLN A 1 632 ? -8.643 -9.683 -0.917 1.00 98.31 632 GLN A CA 1
ATOM 4966 C C . GLN A 1 632 ? -8.833 -10.186 -2.357 1.00 98.31 632 GLN A C 1
ATOM 4968 O O . GLN A 1 632 ? -9.595 -9.607 -3.131 1.00 98.31 632 GLN A O 1
ATOM 4973 N N . ALA A 1 633 ? -8.200 -11.314 -2.696 1.00 97.81 633 ALA A N 1
ATOM 4974 C CA . ALA A 1 633 ? -8.432 -12.005 -3.963 1.00 97.81 633 ALA A CA 1
ATOM 4975 C C . ALA A 1 633 ? -9.916 -12.348 -4.165 1.00 97.81 633 ALA A C 1
ATOM 4977 O O . ALA A 1 633 ? -10.594 -12.809 -3.243 1.00 97.81 633 ALA A O 1
ATOM 4978 N N . GLY A 1 634 ? -10.411 -12.166 -5.387 1.00 98.19 634 GLY A N 1
ATOM 4979 C CA . GLY A 1 634 ? -11.778 -12.514 -5.775 1.00 98.19 634 GLY A CA 1
ATOM 4980 C C . GLY A 1 634 ? -12.864 -11.566 -5.256 1.00 98.19 634 GLY A C 1
ATOM 4981 O O . GLY A 1 634 ? -14.019 -11.734 -5.635 1.00 98.19 634 GLY A O 1
ATOM 4982 N N . GLN A 1 635 ? -12.526 -10.564 -4.436 1.00 98.25 635 GLN A N 1
ATOM 4983 C CA . GLN A 1 635 ? -13.475 -9.543 -3.986 1.00 98.25 635 GLN A CA 1
ATOM 4984 C C . GLN A 1 635 ? -13.452 -8.327 -4.922 1.00 98.25 635 GLN A C 1
ATOM 4986 O O . GLN A 1 635 ? -12.382 -7.938 -5.394 1.00 98.25 635 GLN A O 1
ATOM 4991 N N . PRO A 1 636 ? -14.604 -7.706 -5.223 1.00 97.50 636 PRO A N 1
ATOM 4992 C CA . PRO A 1 636 ? -14.637 -6.529 -6.077 1.00 97.50 636 PRO A CA 1
ATOM 4993 C C . PRO A 1 636 ? -14.007 -5.314 -5.379 1.00 97.50 636 PRO A C 1
ATOM 4995 O O . PRO A 1 636 ? -14.293 -5.016 -4.218 1.00 97.50 636 PRO A O 1
ATOM 4998 N N . LEU A 1 637 ? -13.180 -4.589 -6.126 1.00 98.25 637 LEU A N 1
ATOM 4999 C CA . LEU A 1 637 ? -12.715 -3.236 -5.839 1.00 98.25 637 LEU A CA 1
ATOM 5000 C C . LEU A 1 637 ? -13.443 -2.280 -6.786 1.00 98.25 637 LEU A C 1
ATOM 5002 O O . LEU A 1 637 ? -13.388 -2.457 -8.003 1.00 98.25 637 LEU A O 1
ATOM 5006 N N . THR A 1 638 ? -14.062 -1.240 -6.234 1.00 98.56 638 THR A N 1
ATOM 5007 C CA . THR A 1 638 ? -14.524 -0.072 -6.997 1.00 98.56 638 THR A CA 1
ATOM 5008 C C . THR A 1 638 ? -13.593 1.094 -6.705 1.00 98.56 638 THR A C 1
ATOM 5010 O O . THR A 1 638 ? -13.308 1.368 -5.541 1.00 98.56 638 THR A O 1
ATOM 5013 N N . TYR A 1 639 ? -13.108 1.771 -7.742 1.00 98.44 639 TYR A N 1
ATOM 5014 C CA . TYR A 1 639 ? -12.313 2.989 -7.617 1.00 98.44 639 TYR A CA 1
ATOM 5015 C C . TYR A 1 639 ? -12.948 4.111 -8.434 1.00 98.44 639 TYR A C 1
ATOM 5017 O O . TYR A 1 639 ? -13.392 3.915 -9.564 1.00 98.44 639 TYR A O 1
ATOM 5025 N N . GLU A 1 640 ? -12.991 5.297 -7.852 1.00 98.06 640 GLU A N 1
ATOM 5026 C CA . GLU A 1 640 ? -13.691 6.453 -8.386 1.00 98.06 640 GLU A CA 1
ATOM 5027 C C . GLU A 1 640 ? -12.758 7.661 -8.397 1.00 98.06 640 GLU A C 1
ATOM 5029 O O . GLU A 1 640 ? -11.937 7.828 -7.495 1.00 98.06 640 GLU A O 1
ATOM 5034 N N . LEU A 1 641 ? -12.886 8.502 -9.419 1.00 97.88 641 LEU A N 1
ATOM 5035 C CA . LEU A 1 641 ? -12.111 9.726 -9.594 1.00 97.88 641 LEU A CA 1
ATOM 5036 C C . LEU A 1 641 ? -13.057 10.910 -9.783 1.00 97.88 641 LEU A C 1
ATOM 5038 O O . LEU A 1 641 ? -13.923 10.878 -10.654 1.00 97.88 641 LEU A O 1
ATOM 5042 N N . TYR A 1 642 ? -12.837 11.968 -9.009 1.00 97.50 642 TYR A N 1
ATOM 5043 C CA . TYR A 1 642 ? -13.614 13.203 -9.035 1.00 97.50 642 TYR A CA 1
ATOM 5044 C C . TYR A 1 642 ? -12.683 14.393 -9.311 1.00 97.50 642 TYR A C 1
ATOM 5046 O O . TYR A 1 642 ? -11.974 14.836 -8.402 1.00 97.50 642 TYR A O 1
ATOM 5054 N N . PRO A 1 643 ? -12.635 14.907 -10.552 1.00 96.69 643 PRO A N 1
ATOM 5055 C CA . PRO A 1 643 ? -11.903 16.133 -10.867 1.00 96.69 643 PRO A CA 1
ATOM 5056 C C . PRO A 1 643 ? -12.507 17.344 -10.141 1.00 96.69 643 PRO A C 1
ATOM 5058 O O . PRO A 1 643 ? -13.727 17.441 -10.024 1.00 96.69 643 PRO A O 1
ATOM 5061 N N . GLU A 1 644 ? -11.675 18.292 -9.699 1.00 95.44 644 GLU A N 1
ATOM 5062 C CA . GLU A 1 644 ? -12.159 19.566 -9.145 1.00 95.44 644 GLU A CA 1
ATOM 5063 C C . GLU A 1 644 ? -12.863 20.430 -10.205 1.00 95.44 644 GLU A C 1
ATOM 5065 O O . GLU A 1 644 ? -13.830 21.123 -9.894 1.00 95.44 644 GLU A O 1
ATOM 5070 N N . ALA A 1 645 ? -12.410 20.369 -11.462 1.00 93.62 645 ALA A N 1
ATOM 5071 C CA . ALA A 1 645 ? -12.976 21.115 -12.583 1.00 93.62 645 ALA A CA 1
ATOM 5072 C C . ALA A 1 645 ? -13.593 20.165 -13.635 1.00 93.62 645 ALA A C 1
ATOM 5074 O O . ALA A 1 645 ? -13.008 19.970 -14.712 1.00 93.62 645 ALA A O 1
ATOM 5075 N N . PRO A 1 646 ? -14.762 19.555 -13.346 1.00 94.81 646 PRO A N 1
ATOM 5076 C CA . PRO A 1 646 ? -15.386 18.579 -14.233 1.00 94.81 646 PRO A CA 1
ATOM 5077 C C . PRO A 1 646 ? -15.964 19.218 -15.509 1.00 94.81 646 PRO A C 1
ATOM 5079 O O . PRO A 1 646 ? -16.333 20.391 -15.515 1.00 94.81 646 PRO A O 1
ATOM 5082 N N . ASN A 1 647 ? -16.100 18.428 -16.580 1.00 95.00 647 ASN A N 1
ATOM 5083 C CA . ASN A 1 647 ? -16.670 18.808 -17.886 1.00 95.00 647 ASN A CA 1
ATOM 5084 C C . ASN A 1 647 ? -15.936 19.965 -18.592 1.00 95.00 647 ASN A C 1
ATOM 5086 O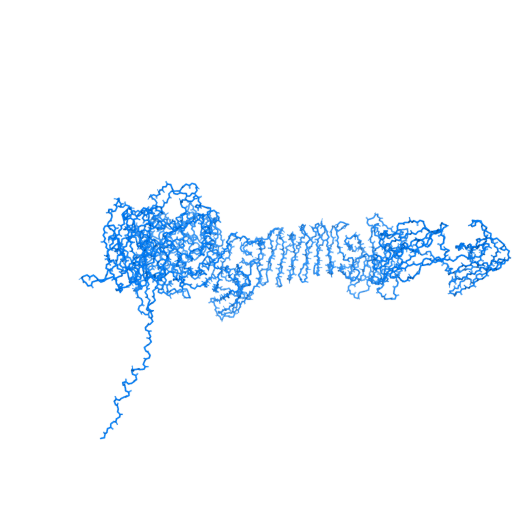 O . ASN A 1 647 ? -16.535 20.750 -19.328 1.00 95.00 647 ASN A O 1
ATOM 5090 N N . THR A 1 648 ? -14.631 20.099 -18.355 1.00 93.69 648 THR A N 1
ATOM 5091 C CA . THR A 1 648 ? -13.790 21.137 -18.975 1.00 93.69 648 THR A CA 1
ATOM 5092 C C . THR A 1 648 ? -13.036 20.644 -20.214 1.00 93.69 648 THR A C 1
ATOM 5094 O O . THR A 1 648 ? -12.228 21.388 -20.772 1.00 93.69 648 THR A O 1
ATOM 5097 N N . GLY A 1 649 ? -13.233 19.384 -20.628 1.00 92.62 649 GLY A N 1
ATOM 5098 C CA . GLY A 1 649 ? -12.418 18.711 -21.643 1.00 92.62 649 GLY A CA 1
ATOM 5099 C C . GLY A 1 649 ? -11.033 18.277 -21.144 1.00 92.62 649 GLY A C 1
ATOM 5100 O O . GLY A 1 649 ? -10.266 17.682 -21.899 1.00 92.62 649 GLY A O 1
ATOM 5101 N N . ARG A 1 650 ? -10.686 18.556 -19.878 1.00 93.56 650 ARG A N 1
ATOM 5102 C CA . ARG A 1 650 ? -9.389 18.229 -19.260 1.00 93.56 650 ARG A CA 1
ATOM 5103 C C . ARG A 1 650 ? -9.444 16.858 -18.592 1.00 93.56 650 ARG A C 1
ATOM 5105 O O . ARG A 1 650 ? -9.547 16.750 -17.371 1.00 93.56 650 ARG A O 1
ATOM 5112 N N . SER A 1 651 ? -9.407 15.805 -19.404 1.00 95.44 651 SER A N 1
ATOM 5113 C CA . SER A 1 651 ? -9.558 14.435 -18.911 1.00 95.44 651 SER A CA 1
ATOM 5114 C C . SER A 1 651 ? -8.378 13.970 -18.047 1.00 95.44 651 SER A C 1
ATOM 5116 O O . SER A 1 651 ? -7.206 14.181 -18.383 1.00 95.44 651 SER A O 1
ATOM 5118 N N . LEU A 1 652 ? -8.706 13.275 -16.958 1.00 96.62 652 LEU A N 1
ATOM 5119 C CA . LEU A 1 652 ? -7.786 12.619 -16.036 1.00 96.62 652 LEU A CA 1
ATOM 5120 C C . LEU A 1 652 ? -7.868 11.093 -16.190 1.00 96.62 652 LEU A C 1
ATOM 5122 O O . LEU A 1 652 ? -8.889 10.560 -16.616 1.00 96.62 652 LEU A O 1
ATOM 5126 N N . THR A 1 653 ? -6.806 10.377 -15.823 1.00 96.25 653 THR A N 1
ATOM 5127 C CA . THR A 1 653 ? -6.779 8.908 -15.731 1.00 96.25 653 THR A CA 1
ATOM 5128 C C . THR A 1 653 ? -6.437 8.479 -14.314 1.00 96.25 653 THR A C 1
ATOM 5130 O O . THR A 1 653 ? -5.414 8.915 -13.792 1.00 96.25 653 THR A O 1
ATOM 5133 N N . ILE A 1 654 ? -7.226 7.570 -13.743 1.00 97.75 654 ILE A N 1
ATOM 5134 C CA . ILE A 1 654 ? -6.897 6.794 -12.540 1.00 97.75 654 ILE A CA 1
ATOM 5135 C C . ILE A 1 654 ? -6.525 5.368 -12.963 1.00 97.75 654 ILE A C 1
ATOM 5137 O O . ILE A 1 654 ? -7.184 4.770 -13.815 1.00 97.75 654 ILE A O 1
ATOM 5141 N N . GLY A 1 655 ? -5.447 4.827 -12.401 1.00 97.31 655 GLY A N 1
ATOM 5142 C CA . GLY A 1 655 ? -5.011 3.452 -12.629 1.00 97.31 655 GLY A CA 1
ATOM 5143 C C . GLY A 1 655 ? -4.779 2.694 -11.326 1.00 97.31 655 GLY A C 1
ATOM 5144 O O . GLY A 1 655 ? -4.311 3.273 -10.344 1.00 97.31 655 GLY A O 1
ATOM 5145 N N . VAL A 1 656 ? -5.077 1.398 -11.362 1.00 98.44 656 VAL A N 1
ATOM 5146 C CA . VAL A 1 656 ? -4.770 0.394 -10.340 1.00 98.44 656 VAL A CA 1
ATOM 5147 C C . VAL A 1 656 ? -3.568 -0.410 -10.820 1.00 98.44 656 VAL A C 1
ATOM 5149 O O . VAL A 1 656 ? -3.577 -0.921 -11.942 1.00 98.44 656 VAL A O 1
ATOM 5152 N N . TYR A 1 657 ? -2.546 -0.523 -9.982 1.00 96.81 657 TYR A N 1
ATOM 5153 C CA . TYR A 1 657 ? -1.284 -1.187 -10.297 1.00 96.81 657 TYR A CA 1
ATOM 5154 C C . TYR A 1 657 ? -0.938 -2.232 -9.235 1.00 96.81 657 TYR A C 1
ATOM 5156 O O . TYR A 1 657 ? -1.373 -2.116 -8.089 1.00 96.81 657 TYR A O 1
ATOM 5164 N N . ASP A 1 658 ? -0.130 -3.228 -9.594 1.00 94.31 658 ASP A N 1
ATOM 5165 C CA . ASP A 1 658 ? 0.550 -4.066 -8.601 1.00 94.31 658 ASP A CA 1
ATOM 5166 C C . ASP A 1 658 ? 1.805 -3.365 -8.037 1.00 94.31 658 ASP A C 1
ATOM 5168 O O . ASP A 1 658 ? 2.195 -2.276 -8.474 1.00 94.31 658 ASP A O 1
ATOM 5172 N N . LEU A 1 659 ? 2.458 -3.994 -7.054 1.00 91.38 659 LEU A N 1
ATOM 5173 C CA . LEU A 1 659 ? 3.712 -3.491 -6.475 1.00 91.38 659 LEU A CA 1
ATOM 5174 C C . LEU A 1 659 ? 4.891 -3.521 -7.460 1.00 91.38 659 LEU A C 1
ATOM 5176 O O . LEU A 1 659 ? 5.895 -2.854 -7.225 1.00 91.38 659 LEU A O 1
ATOM 5180 N N . GLN A 1 660 ? 4.781 -4.270 -8.559 1.00 90.50 660 GLN A N 1
ATOM 5181 C CA . GLN A 1 660 ? 5.770 -4.325 -9.636 1.00 90.50 660 GLN A CA 1
ATOM 5182 C C . GLN A 1 660 ? 5.544 -3.220 -10.685 1.00 90.50 660 GLN A C 1
ATOM 5184 O O . GLN A 1 660 ? 6.254 -3.138 -11.691 1.00 90.50 660 GLN A O 1
ATOM 5189 N N . GLY A 1 661 ? 4.562 -2.343 -10.456 1.00 91.19 661 GLY A N 1
ATOM 5190 C CA . GLY A 1 661 ? 4.231 -1.233 -11.333 1.00 91.19 661 GLY A CA 1
ATOM 5191 C C . GLY A 1 661 ? 3.514 -1.644 -12.616 1.00 91.19 661 GLY A C 1
ATOM 5192 O O . GLY A 1 661 ? 3.439 -0.816 -13.527 1.00 91.19 661 GLY A O 1
ATOM 5193 N N . ASN A 1 662 ? 3.016 -2.880 -12.727 1.00 91.81 662 ASN A N 1
ATOM 5194 C CA . ASN A 1 662 ? 2.173 -3.303 -13.843 1.00 91.81 662 ASN A CA 1
ATOM 5195 C C . ASN A 1 662 ? 0.790 -2.674 -13.701 1.00 91.81 662 ASN A C 1
ATOM 5197 O O . ASN A 1 662 ? 0.208 -2.670 -12.618 1.00 91.81 662 ASN A O 1
ATOM 5201 N N . LEU A 1 663 ? 0.260 -2.141 -14.801 1.00 95.00 663 LEU A N 1
ATOM 5202 C CA . LEU A 1 663 ? -1.106 -1.632 -14.844 1.00 95.00 663 LEU A CA 1
ATOM 5203 C C . LEU A 1 663 ? -2.090 -2.809 -14.879 1.00 95.00 663 LEU A C 1
ATOM 5205 O O . LEU A 1 663 ? -2.013 -3.642 -15.778 1.00 95.00 663 LEU A O 1
ATOM 5209 N N . LEU A 1 664 ? -3.021 -2.848 -13.928 1.00 97.25 664 LEU A N 1
ATOM 5210 C CA . LEU A 1 664 ? -4.031 -3.902 -13.793 1.00 97.25 664 LEU A CA 1
ATOM 5211 C C . LEU A 1 664 ? -5.399 -3.456 -14.316 1.00 97.25 664 LEU A C 1
ATOM 5213 O O . LEU A 1 664 ? -6.105 -4.221 -14.964 1.00 97.25 664 LEU A O 1
ATOM 5217 N N . SER A 1 665 ? -5.772 -2.207 -14.030 1.00 97.94 665 SER A N 1
ATOM 5218 C CA . SER A 1 665 ? -7.023 -1.598 -14.483 1.00 97.94 665 SER A CA 1
ATOM 5219 C C . SER A 1 665 ? -6.868 -0.085 -14.563 1.00 97.94 665 SER A C 1
ATOM 5221 O O . SER A 1 665 ? -6.097 0.503 -13.805 1.00 97.94 665 SER A O 1
ATOM 5223 N N . SER A 1 666 ? -7.598 0.572 -15.457 1.00 97.38 666 SER A N 1
ATOM 5224 C CA . SER A 1 666 ? -7.624 2.032 -15.544 1.00 97.38 666 SER A CA 1
ATOM 5225 C C . SER A 1 666 ? -8.993 2.542 -15.959 1.00 97.38 666 SER A C 1
ATOM 5227 O O . SER A 1 666 ? -9.808 1.813 -16.518 1.00 97.38 666 SER A O 1
ATOM 5229 N N . ALA A 1 667 ? -9.260 3.802 -15.641 1.00 97.19 667 ALA A N 1
ATOM 5230 C CA . ALA A 1 667 ? -10.421 4.522 -16.135 1.00 97.19 667 ALA A CA 1
ATOM 5231 C C . ALA A 1 667 ? -10.045 5.993 -16.359 1.00 97.19 667 ALA A C 1
ATOM 5233 O O . ALA A 1 667 ? -9.197 6.535 -15.643 1.00 97.19 667 ALA A O 1
ATOM 5234 N N . ALA A 1 668 ? -10.643 6.630 -17.365 1.00 96.62 668 ALA A N 1
ATOM 5235 C CA . ALA A 1 668 ? -10.355 8.014 -17.719 1.00 96.62 668 ALA A CA 1
ATOM 5236 C C . ALA A 1 668 ? -11.620 8.780 -18.121 1.00 96.62 668 ALA A C 1
ATOM 5238 O O . ALA A 1 668 ? -12.560 8.199 -18.658 1.00 96.62 668 ALA A O 1
ATOM 5239 N N . GLY A 1 669 ? -11.623 10.084 -17.862 1.00 95.75 669 GLY A N 1
ATOM 5240 C CA . GLY A 1 669 ? -12.736 10.987 -18.163 1.00 95.75 669 GLY A CA 1
ATOM 5241 C C . GLY A 1 669 ? -12.457 12.397 -17.653 1.00 95.75 669 GLY A C 1
ATOM 5242 O O . GLY A 1 669 ? -11.486 12.610 -16.930 1.00 95.75 669 GLY A O 1
ATOM 5243 N N . ASP A 1 670 ? -13.236 13.378 -18.094 1.00 93.69 670 ASP A N 1
ATOM 5244 C CA . ASP A 1 670 ? -13.172 14.772 -17.632 1.00 93.69 670 ASP A CA 1
ATOM 5245 C C . ASP A 1 670 ? -14.312 15.130 -16.664 1.00 93.69 670 ASP A C 1
ATOM 5247 O O . ASP A 1 670 ? -14.380 16.258 -16.191 1.00 93.69 670 ASP A O 1
ATOM 5251 N N . ALA A 1 671 ? -15.174 14.168 -16.336 1.00 94.75 671 ALA A N 1
ATOM 5252 C CA . ALA A 1 671 ? -16.164 14.215 -15.263 1.00 94.75 671 ALA A CA 1
ATOM 5253 C C . ALA A 1 671 ? -15.847 13.134 -14.210 1.00 94.75 671 ALA A C 1
ATOM 5255 O O . ALA A 1 671 ? -14.754 12.568 -14.213 1.00 94.75 671 ALA A O 1
ATOM 5256 N N . SER A 1 672 ? -16.785 12.834 -13.306 1.00 94.31 672 SER A N 1
ATOM 5257 C CA . SER A 1 672 ? -16.641 11.703 -12.383 1.00 94.31 672 SER A CA 1
ATOM 5258 C C . SER A 1 672 ? -16.506 10.383 -13.141 1.00 94.31 672 SER A C 1
ATOM 5260 O O . SER A 1 672 ? -17.320 10.073 -14.010 1.00 94.31 672 SER A O 1
ATOM 5262 N N . VAL A 1 673 ? -15.490 9.597 -12.792 1.00 95.31 673 VAL A N 1
ATOM 5263 C CA . VAL A 1 673 ? -15.191 8.307 -13.425 1.00 95.31 673 VAL A CA 1
ATOM 5264 C C . VAL A 1 673 ? -15.271 7.202 -12.387 1.00 95.31 673 VAL A C 1
ATOM 5266 O O . VAL A 1 673 ? -14.784 7.375 -11.273 1.00 95.31 673 VAL A O 1
ATOM 5269 N N . ILE A 1 674 ? -15.838 6.059 -12.768 1.00 97.38 674 ILE A N 1
ATOM 5270 C CA . ILE A 1 674 ? -15.910 4.852 -11.943 1.00 97.38 674 ILE A CA 1
ATOM 5271 C C . ILE A 1 674 ? -15.244 3.713 -12.711 1.00 97.38 674 ILE A C 1
ATOM 5273 O O . ILE A 1 674 ? -15.527 3.504 -13.891 1.00 97.38 674 ILE A O 1
ATOM 5277 N N . GLY A 1 675 ? -14.364 2.977 -12.043 1.00 97.69 675 GLY A N 1
ATOM 5278 C CA . GLY A 1 675 ? -13.791 1.736 -12.537 1.00 97.69 675 GLY A CA 1
ATOM 5279 C C . GLY A 1 675 ? -13.928 0.620 -11.510 1.00 97.69 675 GLY A C 1
ATOM 5280 O O . GLY A 1 675 ? -14.075 0.857 -10.311 1.00 97.69 675 GLY A O 1
ATOM 5281 N N . THR A 1 676 ? -13.876 -0.616 -11.993 1.00 98.00 676 THR A N 1
ATOM 5282 C CA . THR A 1 676 ? -13.952 -1.818 -11.160 1.00 98.00 676 THR A CA 1
ATOM 5283 C C . THR A 1 676 ? -12.802 -2.752 -11.484 1.00 98.00 676 THR A C 1
ATOM 5285 O O . THR A 1 676 ? -12.427 -2.890 -12.646 1.00 98.00 676 THR A O 1
ATOM 5288 N N . TYR A 1 677 ? -12.276 -3.434 -10.476 1.00 98.50 677 TYR A N 1
ATOM 5289 C CA . TYR A 1 677 ? -11.249 -4.456 -10.636 1.00 98.50 677 TYR A CA 1
ATOM 5290 C C . TYR A 1 677 ? -11.490 -5.589 -9.637 1.00 98.50 677 TYR A C 1
ATOM 5292 O O . TYR A 1 677 ? -11.908 -5.343 -8.510 1.00 98.50 677 TYR A O 1
ATOM 5300 N N . THR A 1 678 ? -11.218 -6.831 -10.026 1.00 98.50 678 THR A N 1
ATOM 5301 C CA . THR A 1 678 ? -11.270 -7.982 -9.116 1.00 98.50 678 THR A CA 1
ATOM 5302 C C . THR A 1 678 ? -9.860 -8.551 -9.001 1.00 98.50 678 THR A C 1
ATOM 5304 O O . THR A 1 678 ? -9.369 -9.124 -9.975 1.00 98.50 678 THR A O 1
ATOM 5307 N N . PRO A 1 679 ? -9.179 -8.398 -7.851 1.00 97.19 679 PRO A N 1
ATOM 5308 C CA . PRO A 1 679 ? -7.810 -8.868 -7.693 1.00 97.19 679 PRO A CA 1
ATOM 5309 C C . PRO A 1 679 ? -7.725 -10.389 -7.830 1.00 97.19 679 PRO A C 1
ATOM 5311 O O . PRO A 1 679 ? -8.486 -11.119 -7.196 1.00 97.19 679 PRO A O 1
ATOM 5314 N N . SER A 1 680 ? -6.771 -10.883 -8.620 1.00 96.38 680 SER A N 1
ATOM 5315 C CA . SER A 1 680 ? -6.479 -12.321 -8.729 1.00 96.38 680 SER A CA 1
ATOM 5316 C C . SER A 1 680 ? -5.706 -12.867 -7.524 1.00 96.38 680 SER A C 1
ATOM 5318 O O . SER A 1 680 ? -5.724 -14.066 -7.266 1.00 96.38 680 SER A O 1
ATOM 5320 N N . THR A 1 681 ? -5.023 -11.993 -6.784 1.00 94.75 681 THR A N 1
ATOM 5321 C CA . THR A 1 681 ? -4.224 -12.318 -5.598 1.00 94.75 681 THR A CA 1
ATOM 5322 C C . THR A 1 681 ? -4.524 -11.333 -4.477 1.00 94.75 681 THR A C 1
ATOM 5324 O O . THR A 1 681 ? -4.747 -10.151 -4.735 1.00 94.75 681 THR A O 1
ATOM 5327 N N . THR A 1 682 ? -4.492 -11.810 -3.234 1.00 96.12 682 THR A N 1
ATOM 5328 C CA . THR A 1 682 ? -4.607 -10.958 -2.048 1.00 96.12 682 THR A CA 1
ATOM 5329 C C . THR A 1 682 ? -3.307 -10.186 -1.870 1.00 96.12 682 THR A C 1
ATOM 5331 O O . THR A 1 682 ? -2.234 -10.787 -1.913 1.00 96.12 682 THR A O 1
ATOM 5334 N N . GLY A 1 683 ? -3.383 -8.877 -1.653 1.00 94.56 683 GLY A N 1
ATOM 5335 C CA . GLY A 1 683 ? -2.191 -8.074 -1.415 1.00 94.56 683 GLY A CA 1
ATOM 5336 C C . GLY A 1 683 ? -2.380 -6.588 -1.677 1.00 94.56 683 GLY A C 1
ATOM 5337 O O . GLY A 1 683 ? -3.496 -6.086 -1.812 1.00 94.56 683 GLY A O 1
ATOM 5338 N N . TRP A 1 684 ? -1.250 -5.888 -1.737 1.00 95.50 684 TRP A N 1
ATOM 5339 C CA . TRP A 1 684 ? -1.208 -4.459 -2.010 1.00 95.50 684 TRP A CA 1
ATOM 5340 C C . TRP A 1 684 ? -1.517 -4.150 -3.475 1.00 95.50 684 TRP A C 1
ATOM 5342 O O . TRP A 1 684 ? -0.916 -4.726 -4.382 1.00 95.50 684 TRP A O 1
ATOM 5352 N N . LEU A 1 685 ? -2.391 -3.170 -3.680 1.00 97.56 685 LEU A N 1
ATOM 5353 C CA . LEU A 1 685 ? -2.609 -2.495 -4.953 1.00 97.56 685 LEU A CA 1
ATOM 5354 C C . LEU A 1 685 ? -2.249 -1.021 -4.792 1.00 97.56 685 LEU A C 1
ATOM 5356 O O . LEU A 1 685 ? -2.473 -0.432 -3.734 1.00 97.56 685 LEU A O 1
ATOM 5360 N N . VAL A 1 686 ? -1.709 -0.424 -5.847 1.00 97.38 686 VAL A N 1
ATOM 5361 C CA . VAL A 1 686 ? -1.271 0.972 -5.871 1.00 97.38 686 VAL A CA 1
ATOM 5362 C C . VAL A 1 686 ? -2.207 1.781 -6.760 1.00 97.38 686 VAL A C 1
ATOM 5364 O O . VAL A 1 686 ? -2.477 1.391 -7.895 1.00 97.38 686 VAL A O 1
ATOM 5367 N N . LEU A 1 687 ? -2.686 2.921 -6.267 1.00 98.19 687 LEU A N 1
ATOM 5368 C CA . LEU A 1 687 ? -3.530 3.848 -7.020 1.00 98.19 687 LEU A CA 1
ATOM 5369 C C . LEU A 1 687 ? -2.689 5.028 -7.517 1.00 98.19 687 LEU A C 1
ATOM 5371 O O . LEU A 1 687 ? -1.947 5.635 -6.743 1.00 98.19 687 LEU A O 1
ATOM 5375 N N . LYS A 1 688 ? -2.782 5.360 -8.811 1.00 96.62 688 LYS A N 1
ATOM 5376 C CA . LYS A 1 688 ? -2.043 6.489 -9.413 1.00 96.62 688 LYS A CA 1
ATOM 5377 C C . LYS A 1 688 ? -2.924 7.279 -10.368 1.00 96.62 688 LYS A C 1
ATOM 5379 O O . LYS A 1 688 ? -3.654 6.682 -11.159 1.00 96.62 688 LYS A O 1
ATOM 5384 N N . VAL A 1 689 ? -2.803 8.603 -10.349 1.00 96.38 689 VAL A N 1
ATOM 5385 C CA . VAL A 1 689 ? -3.604 9.517 -11.177 1.00 96.38 689 VAL A CA 1
ATOM 5386 C C . VAL A 1 689 ? -2.717 10.415 -12.043 1.00 96.38 689 VAL A C 1
ATOM 5388 O O . VAL A 1 689 ? -1.604 10.759 -11.649 1.00 96.38 689 VAL A O 1
ATOM 5391 N N . ARG A 1 690 ? -3.177 10.783 -13.244 1.00 95.56 690 ARG A N 1
ATOM 5392 C CA . ARG A 1 690 ? -2.488 11.730 -14.144 1.00 95.56 690 ARG A CA 1
ATOM 5393 C C . ARG A 1 690 ? -3.445 12.483 -15.065 1.00 95.56 690 ARG A C 1
ATOM 5395 O O . ARG A 1 690 ? -4.556 12.014 -15.308 1.00 95.56 690 ARG A O 1
ATOM 5402 N N . ASN A 1 691 ? -2.972 13.575 -15.666 1.00 96.00 691 ASN A N 1
ATOM 5403 C CA . ASN A 1 691 ? -3.609 14.138 -16.860 1.00 96.00 691 ASN A CA 1
ATOM 5404 C C . ASN A 1 691 ? -3.454 13.183 -18.053 1.00 96.00 691 ASN A C 1
ATOM 5406 O O . ASN A 1 691 ? -2.443 12.487 -18.184 1.00 96.00 691 ASN A O 1
ATOM 5410 N N . THR A 1 692 ? -4.436 13.185 -18.955 1.00 95.00 692 THR A N 1
ATOM 5411 C CA . THR A 1 692 ? -4.367 12.426 -20.218 1.00 95.00 692 THR A CA 1
ATOM 5412 C C . THR A 1 692 ? -3.506 13.105 -21.287 1.00 95.00 692 THR A C 1
ATOM 5414 O O . THR A 1 692 ? -2.972 12.413 -22.151 1.00 95.00 692 THR A O 1
ATOM 5417 N N . ALA A 1 693 ? -3.323 14.430 -21.217 1.00 94.75 693 ALA A N 1
ATOM 5418 C CA . ALA A 1 693 ? -2.526 15.206 -22.166 1.00 94.75 693 ALA A CA 1
ATOM 5419 C C . ALA A 1 693 ? -1.572 16.185 -21.464 1.00 94.75 693 ALA A C 1
ATOM 5421 O O . ALA A 1 693 ? -1.918 16.796 -20.452 1.00 94.75 693 ALA A O 1
ATOM 5422 N N . ALA A 1 694 ? -0.387 16.385 -22.050 1.00 94.00 694 ALA A N 1
ATOM 5423 C CA . ALA A 1 694 ? 0.646 17.288 -21.531 1.00 94.00 694 ALA A CA 1
ATOM 5424 C C . ALA A 1 694 ? 0.341 18.779 -21.784 1.00 94.00 694 ALA A C 1
ATOM 5426 O O . ALA A 1 694 ? 1.151 19.636 -21.472 1.00 94.00 694 ALA A O 1
ATOM 5427 N N . THR A 1 695 ? -0.815 19.105 -22.362 1.00 94.94 695 THR A N 1
ATOM 5428 C CA . THR A 1 695 ? -1.273 20.484 -22.606 1.00 94.94 695 THR A CA 1
ATOM 5429 C C . THR A 1 695 ? -2.354 20.929 -21.624 1.00 94.94 695 THR A C 1
ATOM 5431 O O . THR A 1 695 ? -2.852 22.048 -21.722 1.00 94.94 695 THR A O 1
ATOM 5434 N N . TYR A 1 696 ? -2.806 20.042 -20.735 1.00 95.31 696 TYR A N 1
ATOM 5435 C CA . TYR A 1 696 ? -3.868 20.361 -19.789 1.00 95.31 696 TYR A CA 1
ATOM 5436 C C . TYR A 1 696 ? -3.302 21.040 -18.548 1.00 95.31 696 TYR A C 1
ATOM 5438 O O . TYR A 1 696 ? -2.297 20.606 -17.987 1.00 95.31 696 TYR A O 1
ATOM 5446 N N . ALA A 1 697 ? -3.985 22.098 -18.110 1.00 94.00 697 ALA A N 1
ATOM 5447 C CA . ALA A 1 697 ? -3.754 22.673 -16.795 1.00 94.00 697 ALA A CA 1
ATOM 5448 C C . ALA A 1 697 ? -4.077 21.629 -15.718 1.00 94.00 697 ALA A C 1
ATOM 5450 O O . ALA A 1 697 ? -5.056 20.885 -15.826 1.00 94.00 697 ALA A O 1
ATOM 5451 N N . GLY A 1 698 ? -3.236 21.597 -14.697 1.00 91.94 698 GLY A N 1
ATOM 5452 C CA . GLY A 1 698 ? -3.361 20.761 -13.527 1.00 91.94 698 GLY A CA 1
ATOM 5453 C C . GLY A 1 698 ? -4.538 21.190 -12.662 1.00 91.94 698 GLY A C 1
ATOM 5454 O O . GLY A 1 698 ? -5.018 22.323 -12.719 1.00 91.94 698 GLY A O 1
ATOM 5455 N N . GLN A 1 699 ? -5.022 20.256 -11.857 1.00 94.50 699 GLN A N 1
ATOM 5456 C CA . GLN A 1 699 ? -6.154 20.465 -10.963 1.00 94.50 699 GLN A CA 1
ATOM 5457 C C . GLN A 1 699 ? -6.044 19.537 -9.757 1.00 94.50 699 GLN A C 1
ATOM 5459 O O . GLN A 1 699 ? -5.351 18.512 -9.810 1.00 94.50 699 GLN A O 1
ATOM 5464 N N . ARG A 1 700 ? -6.743 19.885 -8.673 1.00 95.44 700 ARG A N 1
ATOM 5465 C CA . ARG A 1 700 ? -7.002 18.928 -7.596 1.00 95.44 700 ARG A CA 1
ATOM 5466 C C . ARG A 1 700 ? -7.983 17.866 -8.080 1.00 95.44 700 ARG A C 1
ATOM 5468 O O . ARG A 1 700 ? -8.754 18.073 -9.020 1.00 95.44 700 ARG A O 1
ATOM 5475 N N . CYS A 1 701 ? -7.949 16.711 -7.437 1.00 96.94 701 CYS A N 1
ATOM 5476 C CA . CYS A 1 701 ? -8.958 15.678 -7.628 1.00 96.94 701 CYS A CA 1
ATOM 5477 C C . CYS A 1 701 ? -9.105 14.840 -6.359 1.00 96.94 701 CYS A C 1
ATOM 5479 O O . CYS A 1 701 ? -8.243 14.872 -5.482 1.00 96.94 701 CYS A O 1
ATOM 5481 N N . PHE A 1 702 ? -10.193 14.086 -6.275 1.00 97.62 702 PHE A N 1
ATOM 5482 C CA . PHE A 1 702 ? -10.443 13.143 -5.193 1.00 97.62 702 PHE A CA 1
ATOM 5483 C C . PHE A 1 702 ? -10.500 11.739 -5.772 1.00 97.62 702 PHE A C 1
ATOM 5485 O O . PHE A 1 702 ? -11.131 11.515 -6.806 1.00 97.62 702 PHE A O 1
ATOM 5492 N N . VAL A 1 703 ? -9.832 10.799 -5.117 1.00 98.50 703 VAL A N 1
ATOM 5493 C CA . VAL A 1 703 ? -9.844 9.388 -5.498 1.00 98.50 703 VAL A CA 1
ATOM 5494 C C . VAL A 1 703 ? -10.479 8.613 -4.366 1.00 98.50 703 VAL A C 1
ATOM 5496 O O . VAL A 1 703 ? -10.002 8.698 -3.245 1.00 98.50 703 VAL A O 1
ATOM 5499 N N . LYS A 1 704 ? -11.533 7.852 -4.641 1.00 98.25 704 LYS A N 1
ATOM 5500 C CA . LYS A 1 704 ? -12.238 7.051 -3.636 1.00 98.25 704 LYS A CA 1
ATOM 5501 C C . LYS A 1 704 ? -12.149 5.579 -4.008 1.00 98.25 704 LYS A C 1
ATOM 5503 O O . LYS A 1 704 ? -12.352 5.238 -5.168 1.00 98.25 704 LYS A O 1
ATOM 5508 N N . ALA A 1 705 ? -11.845 4.711 -3.052 1.00 98.62 705 ALA A N 1
ATOM 5509 C CA . ALA A 1 705 ? -11.791 3.268 -3.253 1.00 98.62 705 ALA A CA 1
ATOM 5510 C C . ALA A 1 705 ? -12.672 2.551 -2.231 1.00 98.62 705 ALA A C 1
ATOM 5512 O O . ALA A 1 705 ? -12.531 2.777 -1.031 1.00 98.62 705 ALA A O 1
ATOM 5513 N N . THR A 1 706 ? -13.531 1.653 -2.712 1.00 98.75 706 THR A N 1
ATOM 5514 C CA . THR A 1 706 ? -14.350 0.754 -1.894 1.00 98.75 706 THR A CA 1
ATOM 5515 C C . THR A 1 706 ? -13.936 -0.687 -2.172 1.00 98.75 706 THR A C 1
ATOM 5517 O O . THR A 1 706 ? -13.991 -1.138 -3.318 1.00 98.75 706 THR A O 1
ATOM 5520 N N . TYR A 1 707 ? -13.487 -1.405 -1.142 1.00 98.69 707 TYR A N 1
ATOM 5521 C CA . TYR A 1 707 ? -12.905 -2.744 -1.275 1.00 98.69 707 TYR A CA 1
ATOM 5522 C C . TYR A 1 707 ? -13.046 -3.572 0.005 1.00 98.69 707 TYR A C 1
ATOM 5524 O O . TYR A 1 707 ? -13.347 -3.047 1.074 1.00 98.69 707 TYR A O 1
ATOM 5532 N N . THR A 1 708 ? -12.807 -4.880 -0.102 1.00 98.62 708 THR A N 1
ATOM 5533 C CA . THR A 1 708 ? -12.732 -5.791 1.051 1.00 98.62 708 THR A CA 1
ATOM 5534 C C . THR A 1 708 ? -11.295 -6.279 1.223 1.00 98.62 708 THR A C 1
ATOM 5536 O O . THR A 1 708 ? -10.690 -6.779 0.271 1.00 98.62 708 THR A O 1
ATOM 5539 N N . ALA A 1 709 ? -10.744 -6.121 2.425 1.00 98.44 709 ALA A N 1
ATOM 5540 C CA . ALA A 1 709 ? -9.467 -6.711 2.819 1.00 98.44 709 ALA A CA 1
ATOM 5541 C C . ALA A 1 709 ? -9.671 -8.153 3.325 1.00 98.44 709 ALA A C 1
ATOM 5543 O O . ALA A 1 709 ? -10.774 -8.499 3.747 1.00 98.44 709 ALA A O 1
ATOM 5544 N N . PRO A 1 710 ? -8.640 -9.015 3.315 1.00 97.94 710 PRO A N 1
ATOM 5545 C CA . PRO A 1 710 ? -8.726 -10.310 3.985 1.00 97.94 710 PRO A CA 1
ATOM 5546 C C . PRO A 1 710 ? -8.925 -10.133 5.498 1.00 97.94 710 PRO A C 1
ATOM 5548 O O . PRO A 1 710 ? -8.313 -9.268 6.119 1.00 97.94 710 PRO A O 1
ATOM 5551 N N . ALA A 1 711 ? -9.733 -11.001 6.110 1.00 96.75 711 ALA A N 1
ATOM 5552 C CA . ALA A 1 711 ? -9.977 -10.959 7.554 1.00 96.75 711 ALA A CA 1
ATOM 5553 C C . ALA A 1 711 ? -8.743 -11.343 8.398 1.00 96.75 711 ALA A C 1
ATOM 5555 O O . ALA A 1 711 ? -8.666 -10.974 9.563 1.00 96.75 711 ALA A O 1
ATOM 5556 N N . ALA A 1 712 ? -7.773 -12.068 7.838 1.00 96.31 712 ALA A N 1
ATOM 5557 C CA . ALA A 1 712 ? -6.522 -12.408 8.510 1.00 96.31 712 ALA A CA 1
ATOM 5558 C C . ALA A 1 712 ? -5.336 -12.102 7.593 1.00 96.31 712 ALA A C 1
ATOM 5560 O O . ALA A 1 712 ? -5.363 -12.426 6.403 1.00 96.31 712 ALA A O 1
ATOM 5561 N N . VAL A 1 713 ? -4.302 -11.484 8.157 1.00 94.56 713 VAL A N 1
ATOM 5562 C CA . VAL A 1 713 ? -3.078 -11.081 7.457 1.00 94.56 713 VAL A CA 1
ATOM 5563 C C . VAL A 1 713 ? -1.891 -11.470 8.324 1.00 94.56 713 VAL A C 1
ATOM 5565 O O . VAL A 1 713 ? -1.950 -11.295 9.534 1.00 94.56 713 VAL A O 1
ATOM 5568 N N . ASP A 1 714 ? -0.823 -11.970 7.710 1.00 92.94 714 ASP A N 1
ATOM 5569 C CA . ASP A 1 714 ? 0.498 -12.023 8.336 1.00 92.94 714 ASP A CA 1
ATOM 5570 C C . ASP A 1 714 ? 1.283 -10.812 7.832 1.00 92.94 714 ASP A C 1
ATOM 5572 O O . ASP A 1 714 ? 1.638 -10.730 6.655 1.00 92.94 714 ASP A O 1
ATOM 5576 N N . THR A 1 715 ? 1.466 -9.820 8.698 1.00 93.50 715 THR A N 1
ATOM 5577 C CA . THR A 1 715 ? 2.140 -8.567 8.342 1.00 93.50 715 THR A CA 1
ATOM 5578 C C . THR A 1 715 ? 3.656 -8.673 8.454 1.00 93.50 715 THR A C 1
ATOM 5580 O O . THR A 1 715 ? 4.361 -7.827 7.907 1.00 93.50 715 THR A O 1
ATOM 5583 N N . ARG A 1 716 ? 4.153 -9.727 9.113 1.00 88.25 716 ARG A N 1
ATOM 5584 C CA . ARG A 1 716 ? 5.580 -10.019 9.283 1.00 88.25 716 ARG A CA 1
ATOM 5585 C C . ARG A 1 716 ? 6.123 -10.905 8.172 1.00 88.25 716 ARG A C 1
ATOM 5587 O O . ARG A 1 716 ? 7.324 -10.864 7.902 1.00 88.25 716 ARG A O 1
ATOM 5594 N N . ALA A 1 717 ? 5.261 -11.681 7.513 1.00 80.81 717 ALA A N 1
ATOM 5595 C CA . ALA A 1 717 ? 5.607 -12.387 6.289 1.00 80.81 717 ALA A CA 1
ATOM 5596 C C . ALA A 1 717 ? 6.118 -11.378 5.255 1.00 80.81 717 ALA A C 1
ATOM 5598 O O . ALA A 1 717 ? 5.349 -10.615 4.677 1.00 80.81 717 ALA A O 1
ATOM 5599 N N . THR A 1 718 ? 7.430 -11.358 5.028 1.00 57.34 718 THR A N 1
ATOM 5600 C CA . THR A 1 718 ? 8.044 -10.466 4.046 1.00 57.34 718 THR A CA 1
ATOM 5601 C C . THR A 1 718 ? 7.706 -11.000 2.657 1.00 57.34 718 THR A C 1
ATOM 5603 O O . THR A 1 718 ? 8.174 -12.088 2.304 1.00 57.34 718 THR A O 1
ATOM 5606 N N . PRO A 1 719 ? 6.933 -10.287 1.817 1.00 57.56 719 PRO A N 1
ATOM 5607 C CA . PRO A 1 719 ? 6.909 -10.624 0.407 1.00 57.56 719 PRO A CA 1
ATOM 5608 C C . PRO A 1 719 ? 8.331 -10.389 -0.100 1.00 57.56 719 PRO A C 1
ATOM 5610 O O . PRO A 1 719 ? 8.843 -9.273 -0.007 1.00 57.56 719 PRO A O 1
ATOM 5613 N N . ALA A 1 720 ? 8.995 -11.430 -0.600 1.00 54.53 720 ALA A N 1
ATOM 5614 C CA . ALA A 1 720 ? 10.305 -11.309 -1.230 1.00 54.53 720 ALA A CA 1
ATOM 5615 C C . ALA A 1 720 ? 10.162 -10.598 -2.587 1.00 54.53 720 ALA A C 1
ATOM 5617 O O . ALA A 1 720 ? 10.328 -11.198 -3.647 1.00 54.53 720 ALA A O 1
ATOM 5618 N N . THR A 1 721 ? 9.791 -9.320 -2.577 1.00 67.94 721 THR A N 1
ATOM 5619 C CA . THR A 1 721 ? 9.773 -8.488 -3.774 1.00 67.94 721 THR A CA 1
ATOM 5620 C C . THR A 1 721 ? 11.118 -7.808 -3.887 1.00 67.94 721 THR A C 1
ATOM 5622 O O . THR A 1 721 ? 11.540 -7.101 -2.971 1.00 67.94 721 THR A O 1
ATOM 5625 N N . THR A 1 722 ? 11.800 -8.015 -5.011 1.00 81.12 722 THR A N 1
ATOM 5626 C CA . THR A 1 722 ? 12.982 -7.217 -5.326 1.00 81.12 722 THR A CA 1
ATOM 5627 C C . THR A 1 722 ? 12.606 -5.729 -5.290 1.00 81.12 722 THR A C 1
ATOM 5629 O O . THR A 1 722 ? 11.573 -5.373 -5.864 1.00 81.12 722 THR A O 1
ATOM 5632 N N . PRO A 1 723 ? 13.404 -4.865 -4.633 1.00 88.69 723 PRO A N 1
ATOM 5633 C CA . PRO A 1 723 ? 13.200 -3.422 -4.677 1.00 88.69 723 PRO A CA 1
ATOM 5634 C C . PRO A 1 723 ? 13.061 -2.918 -6.118 1.00 88.69 723 PRO A C 1
ATOM 5636 O O . PRO A 1 723 ? 13.793 -3.365 -7.003 1.00 88.69 723 PRO A O 1
ATOM 5639 N N . LEU A 1 724 ? 12.138 -1.986 -6.346 1.00 94.25 724 LEU A N 1
ATOM 5640 C CA . LEU A 1 724 ? 11.802 -1.482 -7.675 1.00 94.25 724 LEU A CA 1
ATOM 5641 C C . LEU A 1 724 ? 11.796 0.050 -7.681 1.00 94.25 724 LEU A C 1
ATOM 5643 O O . LEU A 1 724 ? 11.035 0.676 -6.947 1.00 94.25 724 LEU A O 1
ATOM 5647 N N . ALA A 1 725 ? 12.613 0.641 -8.547 1.00 96.38 725 ALA A N 1
ATOM 5648 C CA . ALA A 1 725 ? 12.600 2.057 -8.878 1.00 96.38 725 ALA A CA 1
ATOM 5649 C C . ALA A 1 725 ? 11.662 2.286 -10.072 1.00 96.38 725 ALA A C 1
ATOM 5651 O O . ALA A 1 725 ? 11.939 1.849 -11.195 1.00 96.38 725 ALA A O 1
ATOM 5652 N N . ILE A 1 726 ? 10.539 2.969 -9.836 1.00 96.50 726 ILE A N 1
ATOM 5653 C CA . ILE A 1 726 ? 9.561 3.319 -10.874 1.00 96.50 726 ILE A CA 1
ATOM 5654 C C . ILE A 1 726 ? 9.666 4.810 -11.165 1.00 96.50 726 ILE A C 1
ATOM 5656 O O . ILE A 1 726 ? 9.475 5.631 -10.268 1.00 96.50 726 ILE A O 1
ATOM 5660 N N . TRP A 1 727 ? 9.927 5.168 -12.421 1.00 96.62 727 TRP A N 1
ATOM 5661 C CA . TRP A 1 727 ? 9.940 6.572 -12.824 1.00 96.62 727 TRP A CA 1
ATOM 5662 C C . TRP A 1 727 ? 8.530 7.180 -12.803 1.00 96.62 727 TRP A C 1
ATOM 5664 O O . TRP A 1 727 ? 7.598 6.635 -13.400 1.00 96.62 727 TRP A O 1
ATOM 5674 N N . THR A 1 728 ? 8.385 8.334 -12.152 1.00 92.81 728 THR A N 1
ATOM 5675 C CA . THR A 1 728 ? 7.137 9.116 -12.095 1.00 92.81 728 THR A CA 1
ATOM 5676 C C . THR A 1 728 ? 7.286 10.508 -12.704 1.00 92.81 728 THR A C 1
ATOM 5678 O O . THR A 1 728 ? 6.287 11.081 -13.142 1.00 92.81 728 THR A O 1
ATOM 5681 N N . GLY A 1 729 ? 8.510 11.056 -12.734 1.00 91.88 729 GLY A N 1
ATOM 5682 C CA . GLY A 1 729 ? 8.770 12.446 -13.125 1.00 91.88 729 GLY A CA 1
ATOM 5683 C C . GLY A 1 729 ? 8.153 13.457 -12.151 1.00 91.88 729 GLY A C 1
ATOM 5684 O O . GLY A 1 729 ? 7.867 14.593 -12.522 1.00 91.88 729 GLY A O 1
ATOM 5685 N N . ASN A 1 730 ? 7.859 13.047 -10.917 1.00 88.44 730 ASN A N 1
ATOM 5686 C CA . ASN A 1 730 ? 7.011 13.800 -9.998 1.00 88.44 730 ASN A CA 1
ATOM 5687 C C . ASN A 1 730 ? 7.498 15.222 -9.668 1.00 88.44 730 ASN A C 1
ATOM 5689 O O . ASN A 1 730 ? 6.663 16.088 -9.396 1.00 88.44 730 ASN A O 1
ATOM 5693 N N . ASN A 1 731 ? 8.796 15.496 -9.774 1.00 89.06 731 ASN A N 1
ATOM 5694 C CA . ASN A 1 731 ? 9.368 16.827 -9.587 1.00 89.06 731 ASN A CA 1
ATOM 5695 C C . ASN A 1 731 ? 9.427 17.660 -10.892 1.00 89.06 731 ASN A C 1
ATOM 5697 O O . ASN A 1 731 ? 10.144 18.653 -10.970 1.00 89.06 731 ASN A O 1
ATOM 5701 N N . ASN A 1 732 ? 8.682 17.262 -11.934 1.00 88.75 732 ASN A N 1
ATOM 5702 C CA . ASN A 1 732 ? 8.621 17.930 -13.244 1.00 88.75 732 ASN A CA 1
ATOM 5703 C C . ASN A 1 732 ? 10.005 18.191 -13.866 1.00 88.75 732 ASN A C 1
ATOM 5705 O O . ASN A 1 732 ? 10.234 19.214 -14.511 1.00 88.75 732 ASN A O 1
ATOM 5709 N N . SER A 1 733 ? 10.937 17.259 -13.680 1.00 92.94 733 SER A N 1
ATOM 5710 C CA . SER A 1 733 ? 12.261 17.312 -14.288 1.00 92.94 733 SER A CA 1
ATOM 5711 C C . SER A 1 733 ? 12.623 15.964 -14.904 1.00 92.94 733 SER A C 1
ATOM 5713 O O . SER A 1 733 ? 12.040 14.928 -14.585 1.00 92.94 733 SER A O 1
ATOM 5715 N N . ALA A 1 734 ? 13.586 15.987 -15.822 1.00 95.75 734 ALA A N 1
ATOM 5716 C CA . ALA A 1 734 ? 14.163 14.789 -16.422 1.00 95.75 734 ALA A CA 1
ATOM 5717 C C . ALA A 1 734 ? 15.349 14.239 -15.609 1.00 95.75 734 ALA A C 1
ATOM 5719 O O . ALA A 1 734 ? 15.980 13.282 -16.041 1.00 95.75 734 ALA A O 1
ATOM 5720 N N . ASP A 1 735 ? 15.699 14.849 -14.474 1.00 96.62 735 ASP A N 1
ATOM 5721 C CA . ASP A 1 735 ? 16.888 14.473 -13.711 1.00 96.62 735 ASP A CA 1
ATOM 5722 C C . ASP A 1 735 ? 16.709 13.093 -13.063 1.00 96.62 735 ASP A C 1
ATOM 5724 O O . ASP A 1 735 ? 15.899 12.914 -12.150 1.00 96.62 735 ASP A O 1
ATOM 5728 N N . GLY A 1 736 ? 17.463 12.110 -13.560 1.00 95.88 736 GLY A N 1
ATOM 5729 C CA . GLY A 1 736 ? 17.465 10.744 -13.056 1.00 95.88 736 GLY A CA 1
ATOM 5730 C C . GLY A 1 736 ? 18.128 10.573 -11.689 1.00 95.88 736 GLY A C 1
ATOM 5731 O O . GLY A 1 736 ? 17.874 9.560 -11.040 1.00 95.88 736 GLY A O 1
ATOM 5732 N N . ALA A 1 737 ? 18.948 11.533 -11.248 1.00 95.94 737 ALA A N 1
ATOM 5733 C CA . ALA A 1 737 ? 19.571 11.530 -9.924 1.00 95.94 737 ALA A CA 1
ATOM 5734 C C . ALA A 1 737 ? 18.653 12.121 -8.841 1.00 95.94 737 ALA A C 1
ATOM 5736 O O . ALA A 1 737 ? 18.870 11.891 -7.651 1.00 95.94 737 ALA A O 1
ATOM 5737 N N . ASP A 1 738 ? 17.610 12.852 -9.240 1.00 94.69 738 ASP A N 1
ATOM 5738 C CA . ASP A 1 738 ? 16.629 13.408 -8.320 1.00 94.69 738 ASP A CA 1
ATOM 5739 C C . ASP A 1 738 ? 15.639 12.322 -7.875 1.00 94.69 738 ASP A C 1
ATOM 5741 O O . ASP A 1 738 ? 14.707 11.957 -8.597 1.00 94.69 738 ASP A O 1
ATOM 5745 N N . CYS A 1 739 ? 15.826 11.810 -6.657 1.00 93.81 739 CYS A N 1
ATOM 5746 C CA . CYS A 1 739 ? 14.979 10.777 -6.059 1.00 93.81 739 CYS A CA 1
ATOM 5747 C C . CYS A 1 739 ? 13.491 11.155 -6.012 1.00 93.81 739 CYS A C 1
ATOM 5749 O O . CYS A 1 739 ? 12.641 10.271 -6.053 1.00 93.81 739 CYS A O 1
ATOM 5751 N N . ARG A 1 740 ? 13.154 12.450 -6.041 1.00 91.88 740 ARG A N 1
ATOM 5752 C CA . ARG A 1 740 ? 11.766 12.937 -6.063 1.00 91.88 740 ARG A CA 1
ATOM 5753 C C . ARG A 1 740 ? 11.026 12.584 -7.358 1.00 91.88 740 ARG A C 1
ATOM 5755 O O . ARG A 1 740 ? 9.800 12.634 -7.400 1.00 91.88 740 ARG A O 1
ATOM 5762 N N . ASN A 1 741 ? 11.749 12.223 -8.421 1.00 94.06 741 ASN A N 1
ATOM 5763 C CA . ASN A 1 741 ? 11.176 11.730 -9.676 1.00 94.06 741 ASN A CA 1
ATOM 5764 C C . ASN A 1 741 ? 10.919 10.217 -9.692 1.00 94.06 741 ASN A C 1
ATOM 5766 O O . ASN A 1 741 ? 10.413 9.695 -10.691 1.00 94.06 741 ASN A O 1
ATOM 5770 N N . TRP A 1 742 ? 11.248 9.518 -8.608 1.00 94.50 742 TRP A N 1
ATOM 5771 C CA . TRP A 1 742 ? 11.072 8.082 -8.463 1.00 94.50 742 TRP A CA 1
ATOM 5772 C C . TRP A 1 742 ? 10.031 7.790 -7.383 1.00 94.50 742 TRP A C 1
ATOM 5774 O O . TRP A 1 742 ? 9.948 8.473 -6.363 1.00 94.50 742 TRP A O 1
ATOM 5784 N N . GLU A 1 743 ? 9.185 6.792 -7.621 1.00 92.50 743 GLU A N 1
ATOM 5785 C CA . GLU A 1 743 ? 8.161 6.384 -6.657 1.00 92.50 743 GLU A CA 1
ATOM 5786 C C . GLU A 1 743 ? 8.788 6.017 -5.302 1.00 92.50 743 GLU A C 1
ATOM 5788 O O . GLU A 1 743 ? 9.761 5.264 -5.247 1.00 92.50 743 GLU A O 1
ATOM 5793 N N . SER A 1 744 ? 8.246 6.585 -4.218 1.00 87.94 744 SER A N 1
ATOM 5794 C CA . SER A 1 744 ? 8.755 6.425 -2.844 1.00 87.94 744 SER A CA 1
ATOM 5795 C C . SER A 1 744 ? 10.249 6.759 -2.668 1.00 87.94 744 SER A C 1
ATOM 5797 O O . SER A 1 744 ? 10.894 6.221 -1.773 1.00 87.94 744 SER A O 1
ATOM 5799 N N . GLY A 1 745 ? 10.822 7.601 -3.539 1.00 91.44 745 GLY A N 1
ATOM 5800 C CA . GLY A 1 745 ? 12.221 8.028 -3.446 1.00 91.44 745 GLY A CA 1
ATOM 5801 C C . GLY A 1 745 ? 13.257 6.956 -3.801 1.00 91.44 745 GLY A C 1
ATOM 5802 O O . GLY A 1 745 ? 14.452 7.176 -3.597 1.00 91.44 745 GLY A O 1
ATOM 5803 N N . VAL A 1 746 ? 12.836 5.799 -4.325 1.00 93.50 746 VAL A N 1
ATOM 5804 C CA . VAL A 1 746 ? 13.733 4.667 -4.599 1.00 93.50 746 VAL A CA 1
ATOM 5805 C C . VAL A 1 746 ? 14.558 4.931 -5.857 1.00 93.50 746 VAL A C 1
ATOM 5807 O O . VAL A 1 746 ? 14.054 4.851 -6.977 1.00 93.50 746 VAL A O 1
ATOM 5810 N N . LEU A 1 747 ? 15.850 5.206 -5.675 1.00 95.75 747 LEU A N 1
ATOM 5811 C CA . LEU A 1 747 ? 16.798 5.373 -6.776 1.00 95.75 747 LEU A CA 1
ATOM 5812 C C . LEU A 1 747 ? 17.282 4.025 -7.342 1.00 95.75 747 LEU A C 1
ATOM 5814 O O . LEU A 1 747 ? 17.387 3.039 -6.603 1.00 95.75 747 LEU A O 1
ATOM 5818 N N . PRO A 1 748 ? 17.659 3.983 -8.633 1.00 97.12 748 PRO A N 1
ATOM 5819 C CA . PRO A 1 748 ? 18.382 2.853 -9.205 1.00 97.12 748 PRO A CA 1
ATOM 5820 C C . PRO A 1 748 ? 19.651 2.500 -8.410 1.00 97.12 748 PRO A C 1
ATOM 5822 O O . PRO A 1 748 ? 20.464 3.365 -8.080 1.00 97.12 748 PRO A O 1
ATOM 5825 N N . SER A 1 749 ? 19.841 1.211 -8.125 1.00 95.69 749 SER A N 1
ATOM 5826 C CA . SER A 1 749 ? 21.090 0.660 -7.587 1.00 95.69 749 SER A CA 1
ATOM 5827 C C . SER A 1 749 ? 21.281 -0.795 -8.036 1.00 95.69 749 SER A C 1
ATOM 5829 O O . SER A 1 749 ? 20.366 -1.410 -8.577 1.00 95.69 749 SER A O 1
ATOM 5831 N N . ALA A 1 750 ? 22.453 -1.392 -7.795 1.00 92.38 750 ALA A N 1
ATOM 5832 C CA . ALA A 1 750 ? 22.800 -2.727 -8.308 1.00 92.38 750 ALA A CA 1
ATOM 5833 C C . ALA A 1 750 ? 21.852 -3.872 -7.881 1.00 92.38 750 ALA A C 1
ATOM 5835 O O . ALA A 1 750 ? 21.841 -4.915 -8.533 1.00 92.38 750 ALA A O 1
ATOM 5836 N N . GLY A 1 751 ? 21.083 -3.695 -6.799 1.00 93.94 751 GLY A N 1
ATOM 5837 C CA . GLY A 1 751 ? 20.080 -4.654 -6.312 1.00 93.94 751 GLY A CA 1
ATOM 5838 C C . GLY A 1 751 ? 18.625 -4.264 -6.602 1.00 93.94 751 GLY A C 1
ATOM 5839 O O . GLY A 1 751 ? 17.720 -4.974 -6.173 1.00 93.94 751 GLY A O 1
ATOM 5840 N N . VAL A 1 752 ? 18.399 -3.145 -7.295 1.00 96.31 752 VAL A N 1
ATOM 5841 C CA . VAL A 1 752 ? 17.079 -2.548 -7.541 1.00 96.31 752 VAL A CA 1
ATOM 5842 C C . VAL A 1 752 ? 16.712 -2.722 -9.013 1.00 96.31 752 VAL A C 1
ATOM 5844 O O . VAL A 1 752 ? 17.486 -2.358 -9.901 1.00 96.31 752 VAL A O 1
ATOM 5847 N N . ASP A 1 753 ? 15.528 -3.265 -9.281 1.00 97.00 753 ASP A N 1
ATOM 5848 C CA . ASP A 1 753 ? 14.958 -3.270 -10.627 1.00 97.00 753 ASP A CA 1
ATOM 5849 C C . ASP A 1 753 ? 14.508 -1.863 -11.011 1.00 97.00 753 ASP A C 1
ATOM 5851 O O . ASP A 1 753 ? 14.054 -1.096 -10.169 1.00 97.00 753 ASP A O 1
ATOM 5855 N N . VAL A 1 754 ? 14.608 -1.515 -12.289 1.00 97.94 754 VAL A N 1
ATOM 5856 C CA . VAL A 1 754 ? 14.206 -0.207 -12.807 1.00 97.94 754 VAL A CA 1
ATOM 5857 C C . VAL A 1 754 ? 13.108 -0.389 -13.840 1.00 97.94 754 VAL A C 1
ATOM 5859 O O . VAL A 1 754 ? 13.250 -1.159 -14.793 1.00 97.94 754 VAL A O 1
ATOM 5862 N N . ARG A 1 755 ? 12.020 0.361 -13.684 1.00 97.12 755 ARG A N 1
ATOM 5863 C CA . ARG A 1 755 ? 10.926 0.425 -14.653 1.00 97.12 755 ARG A CA 1
ATOM 5864 C C . ARG A 1 755 ? 10.706 1.867 -15.083 1.00 97.12 755 ARG A C 1
ATOM 5866 O O . ARG A 1 755 ? 10.495 2.741 -14.244 1.00 97.12 755 ARG A O 1
ATOM 5873 N N . ILE A 1 756 ? 10.709 2.093 -16.396 1.00 97.44 756 ILE A N 1
ATOM 5874 C CA . ILE A 1 756 ? 10.402 3.383 -17.020 1.00 97.44 756 ILE A CA 1
ATOM 5875 C C . ILE A 1 756 ? 9.033 3.282 -17.699 1.00 97.44 756 ILE A C 1
ATOM 5877 O O . ILE A 1 756 ? 8.938 2.691 -18.781 1.00 97.44 756 ILE A O 1
ATOM 5881 N N . PRO A 1 757 ? 7.963 3.810 -17.074 1.00 95.19 757 PRO A N 1
ATOM 5882 C CA . PRO A 1 757 ? 6.623 3.692 -17.616 1.00 95.19 757 PRO A CA 1
ATOM 5883 C C . PRO A 1 757 ? 6.327 4.671 -18.750 1.00 95.19 757 PRO A C 1
ATOM 5885 O O . PRO A 1 757 ? 6.899 5.759 -18.833 1.00 95.19 757 PRO A O 1
ATOM 5888 N N . ALA A 1 758 ? 5.352 4.324 -19.587 1.00 91.69 758 ALA A N 1
ATOM 5889 C CA . ALA A 1 758 ? 4.939 5.168 -20.705 1.00 91.69 758 ALA A CA 1
ATOM 5890 C C . ALA A 1 758 ? 4.113 6.403 -20.295 1.00 91.69 758 ALA A C 1
ATOM 5892 O O . ALA A 1 758 ? 3.328 6.391 -19.334 1.00 91.69 758 ALA A O 1
ATOM 5893 N N . GLY A 1 759 ? 4.198 7.464 -21.101 1.00 86.44 759 GLY A N 1
ATOM 5894 C CA . GLY A 1 759 ? 3.356 8.656 -20.962 1.00 86.44 759 GLY A CA 1
ATOM 5895 C C . GLY A 1 759 ? 3.707 9.545 -19.768 1.00 86.44 759 GLY A C 1
ATOM 5896 O O . GLY A 1 759 ? 2.804 10.142 -19.188 1.00 86.44 759 GLY A O 1
ATOM 5897 N N . SER A 1 760 ? 4.983 9.600 -19.385 1.00 90.88 760 SER A N 1
ATOM 5898 C CA . SER A 1 760 ? 5.547 10.683 -18.569 1.00 90.88 760 SER A CA 1
ATOM 5899 C C . SER A 1 760 ? 5.960 11.829 -19.495 1.00 90.88 760 SER A C 1
ATOM 5901 O O . SER A 1 760 ? 6.571 11.569 -20.531 1.00 90.88 760 SER A O 1
ATOM 5903 N N . THR A 1 761 ? 5.656 13.079 -19.141 1.00 93.38 761 THR A N 1
ATOM 5904 C CA . THR A 1 761 ? 6.067 14.256 -19.931 1.00 93.38 761 THR A CA 1
ATOM 5905 C C . THR A 1 761 ? 7.578 14.426 -19.903 1.00 93.38 761 THR A C 1
ATOM 5907 O O . THR A 1 761 ? 8.195 14.728 -20.922 1.00 93.38 761 THR A O 1
ATOM 5910 N N . PHE A 1 762 ? 8.179 14.191 -18.738 1.00 93.69 762 PHE A N 1
ATOM 5911 C CA . PHE A 1 762 ? 9.623 14.224 -18.566 1.00 93.69 762 PHE A CA 1
ATOM 5912 C C . PHE A 1 762 ? 10.136 12.791 -18.527 1.00 93.69 762 PHE A C 1
ATOM 5914 O O . PHE A 1 762 ? 9.818 12.034 -17.608 1.00 93.69 762 PHE A O 1
ATOM 5921 N N . ALA A 1 763 ? 10.878 12.405 -19.560 1.00 94.50 763 ALA A N 1
ATOM 5922 C CA . ALA A 1 763 ? 11.597 11.141 -19.608 1.00 94.50 763 ALA A CA 1
ATOM 5923 C C . ALA A 1 763 ? 12.882 11.234 -18.762 1.00 94.50 763 ALA A C 1
ATOM 5925 O O . ALA A 1 763 ? 13.533 12.281 -18.785 1.00 94.50 763 ALA A O 1
ATOM 5926 N N . PRO A 1 764 ? 13.283 10.170 -18.048 1.00 97.69 764 PRO A N 1
ATOM 5927 C CA . PRO A 1 764 ? 14.501 10.178 -17.247 1.00 97.69 764 PRO A CA 1
ATOM 5928 C C . PRO A 1 764 ? 15.753 10.350 -18.106 1.00 97.69 764 PRO A C 1
ATOM 5930 O O . PRO A 1 764 ? 15.912 9.702 -19.142 1.00 97.69 764 PRO A O 1
ATOM 5933 N N . THR A 1 765 ? 16.671 11.178 -17.620 1.00 97.81 765 THR A N 1
ATOM 5934 C CA . THR A 1 765 ? 18.036 11.354 -18.115 1.00 97.81 765 THR A CA 1
ATOM 5935 C C . THR A 1 765 ? 19.011 10.947 -17.019 1.00 97.81 765 THR A C 1
ATOM 5937 O O . THR A 1 765 ? 19.076 11.575 -15.965 1.00 97.81 765 THR A O 1
ATOM 5940 N N . LEU A 1 766 ? 19.769 9.881 -17.263 1.00 97.81 766 LEU A N 1
ATOM 5941 C CA . LEU A 1 766 ? 20.765 9.351 -16.337 1.00 97.81 766 LEU A CA 1
ATOM 5942 C C . LEU A 1 766 ? 22.136 9.969 -16.624 1.00 97.81 766 LEU A C 1
ATOM 5944 O O . LEU A 1 766 ? 22.614 9.908 -17.760 1.00 97.81 766 LEU A O 1
ATOM 5948 N N . GLY A 1 767 ? 22.766 10.532 -15.592 1.00 96.31 767 GLY A N 1
ATOM 5949 C CA . GLY A 1 767 ? 24.117 11.096 -15.637 1.00 96.31 767 GLY A CA 1
ATOM 5950 C C . GLY A 1 767 ? 25.089 10.360 -14.709 1.00 96.31 767 GLY A C 1
ATOM 5951 O O . GLY A 1 767 ? 24.678 9.787 -13.704 1.00 96.31 767 GLY A O 1
ATOM 5952 N N . GLY A 1 768 ? 26.385 10.381 -15.030 1.00 97.19 768 GLY A N 1
ATOM 5953 C CA . GLY A 1 768 ? 27.427 9.722 -14.233 1.00 97.19 768 GLY A CA 1
ATOM 5954 C C . GLY A 1 768 ? 27.404 8.194 -14.353 1.00 97.19 768 GLY A C 1
ATOM 5955 O O . GLY A 1 768 ? 27.124 7.657 -15.422 1.00 97.19 768 GLY A O 1
ATOM 5956 N N . LEU A 1 769 ? 27.731 7.483 -13.271 1.00 97.69 769 LEU A N 1
ATOM 5957 C CA . LEU A 1 769 ? 27.577 6.027 -13.181 1.00 97.69 769 LEU A CA 1
ATOM 5958 C C . LEU A 1 769 ? 26.277 5.707 -12.440 1.00 97.69 769 LEU A C 1
ATOM 5960 O O . LEU A 1 769 ? 26.169 5.980 -11.247 1.00 97.69 769 LEU A O 1
ATOM 5964 N N . VAL A 1 770 ? 25.327 5.080 -13.128 1.00 98.00 770 VAL A N 1
ATOM 5965 C CA . VAL A 1 770 ? 24.071 4.602 -12.541 1.00 98.00 770 VAL A CA 1
ATOM 5966 C C . VAL A 1 770 ? 24.057 3.082 -12.573 1.00 98.00 770 VAL A C 1
ATOM 5968 O O . VAL A 1 770 ? 24.361 2.473 -13.598 1.00 98.00 770 VAL A O 1
ATOM 5971 N N . LEU A 1 771 ? 23.716 2.462 -11.446 1.00 98.12 771 LEU A N 1
ATOM 5972 C CA . LEU A 1 771 ? 23.614 1.010 -11.319 1.00 98.12 771 LEU A CA 1
ATOM 5973 C C . LEU A 1 771 ? 22.141 0.597 -11.317 1.00 98.12 771 LEU A C 1
ATOM 5975 O O . LEU A 1 771 ? 21.312 1.288 -10.735 1.00 98.12 771 LEU A O 1
ATOM 5979 N N . ALA A 1 772 ? 21.826 -0.547 -11.909 1.00 98.06 772 ALA A N 1
ATOM 5980 C CA . ALA A 1 772 ? 20.518 -1.185 -11.801 1.00 98.06 772 ALA A CA 1
ATOM 5981 C C . ALA A 1 772 ? 20.661 -2.711 -11.871 1.00 98.06 772 ALA A C 1
ATOM 5983 O O . ALA A 1 772 ? 21.640 -3.223 -12.419 1.00 98.06 772 ALA A O 1
ATOM 5984 N N . ARG A 1 773 ? 19.689 -3.447 -11.322 1.00 97.31 773 ARG A N 1
ATOM 5985 C CA . ARG A 1 773 ? 19.600 -4.896 -11.521 1.00 97.31 773 ARG A CA 1
ATOM 5986 C C . ARG A 1 773 ? 19.024 -5.190 -12.898 1.00 97.31 773 ARG A C 1
ATOM 5988 O O . ARG A 1 773 ? 19.780 -5.348 -13.851 1.00 97.31 773 ARG A O 1
ATOM 5995 N N . ASN A 1 774 ? 17.701 -5.226 -13.022 1.00 97.31 774 ASN A N 1
ATOM 5996 C CA . ASN A 1 774 ? 17.031 -5.277 -14.318 1.00 97.31 774 ASN A CA 1
ATOM 5997 C C . ASN A 1 774 ? 16.598 -3.874 -14.759 1.00 97.31 774 ASN A C 1
ATOM 5999 O O . ASN A 1 774 ? 16.320 -3.019 -13.922 1.00 97.31 774 ASN A O 1
ATOM 6003 N N . LEU A 1 775 ? 16.460 -3.662 -16.067 1.00 97.81 775 LEU A N 1
ATOM 6004 C CA . LEU A 1 775 ? 15.816 -2.476 -16.632 1.00 97.81 775 LEU A CA 1
ATOM 6005 C C . LEU A 1 775 ? 14.684 -2.888 -17.575 1.00 97.81 775 LEU A C 1
ATOM 6007 O O . LEU A 1 775 ? 14.897 -3.665 -18.502 1.00 97.81 775 LEU A O 1
ATOM 6011 N N . THR A 1 776 ? 13.499 -2.318 -17.367 1.00 97.44 776 THR A N 1
ATOM 6012 C CA . THR A 1 776 ? 12.358 -2.398 -18.285 1.00 97.44 776 THR A CA 1
ATOM 6013 C C . THR A 1 776 ? 11.953 -1.004 -18.759 1.00 97.44 776 THR A C 1
ATOM 6015 O O . THR A 1 776 ? 11.595 -0.152 -17.946 1.00 97.44 776 THR A O 1
ATOM 6018 N N . ILE A 1 777 ? 11.956 -0.784 -20.074 1.00 97.44 777 ILE A N 1
ATOM 6019 C CA . ILE A 1 777 ? 11.402 0.414 -20.721 1.00 97.44 777 ILE A CA 1
ATOM 6020 C C . ILE A 1 777 ? 10.096 0.009 -21.412 1.00 97.44 777 ILE A C 1
ATOM 6022 O O . ILE A 1 777 ? 10.110 -0.826 -22.319 1.00 97.44 777 ILE A O 1
ATOM 6026 N N . GLU A 1 778 ? 8.971 0.571 -20.966 1.00 96.06 778 GLU A N 1
ATOM 6027 C CA . GLU A 1 778 ? 7.639 0.251 -21.500 1.00 96.06 778 GLU A CA 1
ATOM 6028 C C . GLU A 1 778 ? 7.418 0.791 -22.930 1.00 96.06 778 GLU A C 1
ATOM 6030 O O . GLU A 1 778 ? 8.079 1.751 -23.340 1.00 96.06 778 GLU A O 1
ATOM 6035 N N . PRO A 1 779 ? 6.455 0.232 -23.692 1.00 94.88 779 PRO A N 1
ATOM 6036 C CA . PRO A 1 779 ? 6.074 0.762 -25.001 1.00 94.88 779 PRO A CA 1
ATOM 6037 C C . PRO A 1 779 ? 5.729 2.254 -24.961 1.00 94.88 779 PRO A C 1
ATOM 6039 O O . PRO A 1 779 ? 4.861 2.677 -24.205 1.00 94.88 779 PRO A O 1
ATOM 6042 N N . GLY A 1 780 ? 6.393 3.060 -25.793 1.00 93.19 780 GLY A N 1
ATOM 6043 C CA . GLY A 1 780 ? 6.191 4.516 -25.838 1.00 93.19 780 GLY A CA 1
ATOM 6044 C C . GLY A 1 780 ? 6.862 5.303 -24.703 1.00 93.19 780 GLY A C 1
ATOM 6045 O O . GLY A 1 780 ? 6.653 6.512 -24.606 1.00 93.19 780 GLY A O 1
ATOM 6046 N N . ALA A 1 781 ? 7.658 4.654 -23.849 1.00 96.06 781 ALA A N 1
ATOM 6047 C CA . ALA A 1 781 ? 8.537 5.322 -22.894 1.00 96.06 781 ALA A CA 1
ATOM 6048 C C . ALA A 1 781 ? 9.923 5.591 -23.501 1.00 96.06 781 ALA A C 1
ATOM 6050 O O . ALA A 1 781 ? 10.369 4.876 -24.401 1.00 96.06 781 ALA A O 1
ATOM 6051 N N . THR A 1 782 ? 10.625 6.587 -22.962 1.00 95.81 782 THR A N 1
ATOM 6052 C CA . THR A 1 782 ? 12.005 6.914 -23.343 1.00 95.81 782 THR A CA 1
ATOM 6053 C C . THR A 1 782 ? 12.881 6.962 -22.097 1.00 95.81 782 THR A C 1
ATOM 6055 O O . THR A 1 782 ? 12.470 7.528 -21.089 1.00 95.81 782 THR A O 1
ATOM 6058 N N . LEU A 1 783 ? 14.093 6.414 -22.170 1.00 97.44 783 LEU A N 1
ATOM 6059 C CA . LEU A 1 783 ? 15.166 6.598 -21.188 1.00 97.44 783 LEU A CA 1
ATOM 6060 C C . LEU A 1 783 ? 16.382 7.205 -21.889 1.00 97.44 783 LEU A C 1
ATOM 6062 O O . LEU A 1 783 ? 16.849 6.648 -22.876 1.00 97.44 783 LEU A O 1
ATOM 6066 N N . SER A 1 784 ? 16.933 8.302 -21.377 1.00 97.56 784 SER A N 1
ATOM 6067 C CA . SER A 1 784 ? 18.173 8.884 -21.903 1.00 97.56 784 SER A CA 1
ATOM 6068 C C . SER A 1 784 ? 19.364 8.553 -21.005 1.00 97.56 784 SER A C 1
ATOM 6070 O O . SER A 1 784 ? 19.295 8.749 -19.796 1.00 97.56 784 SER A O 1
ATOM 6072 N N . VAL A 1 785 ? 20.481 8.109 -21.583 1.00 98.12 785 VAL A N 1
ATOM 6073 C CA . VAL A 1 785 ? 21.777 8.011 -20.890 1.00 98.12 785 VAL A CA 1
ATOM 6074 C C . VAL A 1 785 ? 22.684 9.107 -21.443 1.00 98.12 785 VAL A C 1
ATOM 6076 O O . VAL A 1 785 ? 23.009 9.116 -22.634 1.00 98.12 785 VAL A O 1
ATOM 6079 N N . ALA A 1 786 ? 23.057 10.071 -20.601 1.00 97.62 786 ALA A N 1
ATOM 6080 C CA . ALA A 1 786 ? 23.820 11.241 -21.023 1.00 97.62 786 ALA A CA 1
ATOM 6081 C C . ALA A 1 786 ? 25.198 10.853 -21.591 1.00 97.62 786 ALA A C 1
ATOM 6083 O O . ALA A 1 786 ? 25.797 9.850 -21.200 1.00 97.62 786 ALA A O 1
ATOM 6084 N N . ALA A 1 787 ? 25.723 11.654 -22.522 1.00 96.06 787 ALA A N 1
ATOM 6085 C CA . ALA A 1 787 ? 27.059 11.426 -23.074 1.00 96.06 787 ALA A CA 1
ATOM 6086 C C . ALA A 1 787 ? 28.120 11.401 -21.955 1.00 96.06 787 ALA A C 1
ATOM 6088 O O . ALA A 1 787 ? 28.050 12.182 -21.008 1.00 96.06 787 ALA A O 1
ATOM 6089 N N . GLY A 1 788 ? 29.074 10.470 -22.040 1.00 96.12 788 GLY A N 1
ATOM 6090 C CA . GLY A 1 788 ? 30.082 10.247 -20.993 1.00 96.12 788 GLY A CA 1
ATOM 6091 C C . GLY A 1 788 ? 29.568 9.546 -19.725 1.00 96.12 788 GLY A C 1
ATOM 6092 O O . GLY A 1 788 ? 30.356 9.291 -18.821 1.00 96.12 788 GLY A O 1
ATOM 6093 N N . SER A 1 789 ? 28.276 9.211 -19.653 1.00 98.25 789 SER A N 1
ATOM 6094 C CA . SER A 1 789 ? 27.665 8.490 -18.526 1.00 98.25 789 SER A CA 1
ATOM 6095 C C . SER A 1 789 ? 27.520 6.999 -18.831 1.00 98.25 789 SER A C 1
ATOM 6097 O O . SER A 1 789 ? 27.491 6.595 -19.994 1.00 98.25 789 SER A O 1
ATOM 6099 N N . THR A 1 790 ? 27.428 6.172 -17.790 1.00 98.44 790 THR A N 1
ATOM 6100 C CA . THR A 1 790 ? 27.271 4.716 -17.897 1.00 98.44 790 THR A CA 1
ATOM 6101 C C . THR A 1 790 ? 26.089 4.241 -17.061 1.00 98.44 790 THR A C 1
ATOM 6103 O O . THR A 1 790 ? 26.040 4.486 -15.857 1.00 98.44 790 THR A O 1
ATOM 6106 N N . LEU A 1 791 ? 25.165 3.515 -17.688 1.00 98.56 791 LEU A N 1
ATOM 6107 C CA . LEU A 1 791 ? 24.169 2.693 -17.009 1.00 98.56 791 LEU A CA 1
ATOM 6108 C C . LEU A 1 791 ? 24.681 1.252 -16.954 1.00 98.56 791 LEU A C 1
ATOM 6110 O O . LEU A 1 791 ? 24.755 0.586 -17.985 1.00 98.56 791 LEU A O 1
ATOM 6114 N N . ARG A 1 792 ? 25.012 0.765 -15.760 1.00 98.56 792 ARG A N 1
ATOM 6115 C CA . ARG A 1 792 ? 25.494 -0.601 -15.539 1.00 98.56 792 ARG A CA 1
ATOM 6116 C C . ARG A 1 792 ? 24.385 -1.493 -14.999 1.00 98.56 792 ARG A C 1
ATOM 6118 O O . ARG A 1 792 ? 23.798 -1.195 -13.959 1.00 98.56 792 ARG A O 1
ATOM 6125 N N . LEU A 1 793 ? 24.154 -2.610 -15.679 1.00 98.62 793 LEU A N 1
ATOM 6126 C CA . LEU A 1 793 ? 23.130 -3.596 -15.354 1.00 98.62 793 LEU A CA 1
ATOM 6127 C C . LEU A 1 793 ? 23.766 -4.879 -14.825 1.00 98.62 793 LEU A C 1
ATOM 6129 O O . LEU A 1 793 ? 24.651 -5.436 -15.475 1.00 98.62 793 LEU A O 1
ATOM 6133 N N . THR A 1 794 ? 23.295 -5.375 -13.680 1.00 97.38 794 THR A N 1
ATOM 6134 C CA . THR A 1 794 ? 23.684 -6.697 -13.141 1.00 97.38 794 THR A CA 1
ATOM 6135 C C . THR A 1 794 ? 22.709 -7.815 -13.541 1.00 97.38 794 THR A C 1
ATOM 6137 O O . THR A 1 794 ? 23.027 -8.993 -13.392 1.00 97.38 794 THR A O 1
ATOM 6140 N N . GLY A 1 795 ? 21.542 -7.453 -14.082 1.00 97.44 795 GLY A N 1
ATOM 6141 C CA . GLY A 1 795 ? 20.486 -8.329 -14.594 1.00 97.44 795 GLY A CA 1
ATOM 6142 C C . GLY A 1 795 ? 20.090 -8.002 -16.042 1.00 97.44 795 GLY A C 1
ATOM 6143 O O . GLY A 1 795 ? 20.891 -7.502 -16.826 1.00 97.44 795 GLY A O 1
ATOM 6144 N N . ASN A 1 796 ? 18.863 -8.326 -16.434 1.00 97.81 796 ASN A N 1
ATOM 6145 C CA . ASN A 1 796 ? 18.394 -8.264 -17.818 1.00 97.81 796 ASN A CA 1
ATOM 6146 C C . ASN A 1 796 ? 17.977 -6.855 -18.266 1.00 97.81 796 ASN A C 1
ATOM 6148 O O . ASN A 1 796 ? 17.493 -6.041 -17.475 1.00 97.81 796 ASN A O 1
ATOM 6152 N N . PHE A 1 797 ? 18.091 -6.608 -19.571 1.00 98.31 797 PHE A N 1
ATOM 6153 C CA . PHE A 1 797 ? 17.607 -5.404 -20.239 1.00 98.31 797 PHE A CA 1
ATOM 6154 C C . PHE A 1 797 ? 16.410 -5.742 -21.132 1.00 98.31 797 PHE A C 1
ATOM 6156 O O . PHE A 1 797 ? 16.508 -6.593 -22.015 1.00 98.31 797 PHE A O 1
ATOM 6163 N N . VAL A 1 798 ? 15.284 -5.057 -20.937 1.00 97.88 798 VAL A N 1
ATOM 6164 C CA . VAL A 1 798 ? 14.072 -5.209 -21.750 1.00 97.88 798 VAL A CA 1
ATOM 6165 C C . VAL A 1 798 ? 13.644 -3.841 -22.274 1.00 97.88 798 VAL A C 1
ATOM 6167 O O . VAL A 1 798 ? 13.163 -3.005 -21.509 1.00 97.88 798 VAL A O 1
ATOM 6170 N N . ASN A 1 799 ? 13.774 -3.617 -23.584 1.00 96.38 799 ASN A N 1
ATOM 6171 C CA . ASN A 1 799 ? 13.357 -2.369 -24.225 1.00 96.38 799 ASN A CA 1
ATOM 6172 C C . ASN A 1 799 ? 12.187 -2.568 -25.189 1.00 96.38 799 ASN A C 1
ATOM 6174 O O . ASN A 1 799 ? 12.334 -3.149 -26.264 1.00 96.38 799 ASN A O 1
ATOM 6178 N N . GLN A 1 800 ? 11.027 -2.037 -24.813 1.00 95.44 800 GLN A N 1
ATOM 6179 C CA . GLN A 1 800 ? 9.850 -1.945 -25.679 1.00 95.44 800 GLN A CA 1
ATOM 6180 C C . GLN A 1 800 ? 9.566 -0.498 -26.117 1.00 95.44 800 GLN A C 1
ATOM 6182 O O . GLN A 1 800 ? 8.678 -0.271 -26.938 1.00 95.44 800 GLN A O 1
ATOM 6187 N N . GLY A 1 801 ? 10.311 0.470 -25.576 1.00 95.25 801 GLY A N 1
ATOM 6188 C CA . GLY A 1 801 ? 10.267 1.883 -25.934 1.00 95.25 801 GLY A CA 1
ATOM 6189 C C . GLY A 1 801 ? 11.559 2.325 -26.620 1.00 95.25 801 GLY A C 1
ATOM 6190 O O . GLY A 1 801 ? 12.054 1.663 -27.537 1.00 95.25 801 GLY A O 1
ATOM 6191 N N . ALA A 1 802 ? 12.112 3.450 -26.176 1.00 94.25 802 ALA A N 1
ATOM 6192 C CA . ALA A 1 802 ? 13.349 4.010 -26.701 1.00 94.25 802 ALA A CA 1
ATOM 6193 C C . ALA A 1 802 ? 14.409 4.188 -25.609 1.00 94.25 802 ALA A C 1
ATOM 6195 O O . ALA A 1 802 ? 14.128 4.665 -24.509 1.00 94.25 802 ALA A O 1
ATOM 6196 N N . ILE A 1 803 ? 15.656 3.888 -25.961 1.00 94.88 803 ILE A N 1
ATOM 6197 C CA . ILE A 1 803 ? 16.829 4.370 -25.238 1.00 94.88 803 ILE A CA 1
ATOM 6198 C C . ILE A 1 803 ? 17.528 5.430 -26.096 1.00 94.88 803 ILE A C 1
ATOM 6200 O O . ILE A 1 803 ? 17.701 5.247 -27.300 1.00 94.88 803 ILE A O 1
ATOM 6204 N N . ALA A 1 804 ? 17.862 6.564 -25.492 1.00 94.62 804 ALA A N 1
ATOM 6205 C CA . ALA A 1 804 ? 18.398 7.745 -26.159 1.00 94.62 804 ALA A CA 1
ATOM 6206 C C . ALA A 1 804 ? 19.654 8.274 -25.444 1.00 94.62 804 ALA A C 1
ATOM 6208 O O . ALA A 1 804 ? 20.064 7.766 -24.399 1.00 94.62 804 ALA A O 1
ATOM 6209 N N . GLY A 1 805 ? 20.257 9.324 -26.002 1.00 94.50 805 GLY A N 1
ATOM 6210 C CA . GLY A 1 805 ? 21.488 9.924 -25.487 1.00 94.50 805 GLY A CA 1
ATOM 6211 C C . GLY A 1 805 ? 22.759 9.224 -25.980 1.00 94.50 805 GLY A C 1
ATOM 6212 O O . GLY A 1 805 ? 22.706 8.209 -26.667 1.00 94.50 805 GLY A O 1
ATOM 6213 N N . GLY A 1 806 ? 23.915 9.821 -25.681 1.00 95.38 806 GLY A N 1
ATOM 6214 C CA . GLY A 1 806 ? 25.230 9.367 -26.157 1.00 95.38 806 GLY A CA 1
ATOM 6215 C C . GLY A 1 806 ? 26.011 8.501 -25.164 1.00 95.38 806 GLY A C 1
ATOM 6216 O O . GLY A 1 806 ? 27.212 8.316 -25.352 1.00 95.38 806 GLY A O 1
ATOM 6217 N N . GLY A 1 807 ? 25.386 8.061 -24.070 1.00 97.88 807 GLY A N 1
ATOM 6218 C CA . GLY A 1 807 ? 26.036 7.299 -23.003 1.00 97.88 807 GLY A CA 1
ATOM 6219 C C . GLY A 1 807 ? 26.257 5.818 -23.317 1.00 97.88 807 GLY A C 1
ATOM 6220 O O . GLY A 1 807 ? 25.993 5.340 -24.424 1.00 97.88 807 GLY A O 1
ATOM 6221 N N . THR A 1 808 ? 26.758 5.095 -22.320 1.00 98.56 808 THR A N 1
ATOM 6222 C CA . THR A 1 808 ? 27.069 3.663 -22.394 1.00 98.56 808 THR A CA 1
ATOM 6223 C C . THR A 1 808 ? 26.066 2.850 -21.592 1.00 98.56 808 THR A C 1
ATOM 6225 O O . THR A 1 808 ? 25.789 3.170 -20.438 1.00 98.56 808 THR A O 1
ATOM 6228 N N . VAL A 1 809 ? 25.560 1.764 -22.174 1.00 98.56 809 VAL A N 1
ATOM 6229 C CA . VAL A 1 809 ? 24.916 0.684 -21.417 1.00 98.56 809 VAL A CA 1
ATOM 6230 C C . VAL A 1 809 ? 25.925 -0.440 -21.230 1.00 98.56 809 VAL A C 1
ATOM 6232 O O . VAL A 1 809 ? 26.483 -0.943 -22.198 1.00 98.56 809 VAL A O 1
ATOM 6235 N N . GLU A 1 810 ? 26.188 -0.813 -19.984 1.00 98.62 810 GLU A N 1
ATOM 6236 C CA . GLU A 1 810 ? 27.140 -1.857 -19.615 1.00 98.62 810 GLU A CA 1
ATOM 6237 C C . GLU A 1 810 ? 26.401 -3.059 -19.020 1.00 98.62 810 GLU A C 1
ATOM 6239 O O . GLU A 1 810 ? 25.732 -2.947 -17.993 1.00 98.62 810 GLU A O 1
ATOM 6244 N N . MET A 1 811 ? 26.553 -4.222 -19.646 1.00 98.62 811 MET A N 1
ATOM 6245 C CA . MET A 1 811 ? 26.025 -5.497 -19.163 1.00 98.62 811 MET A CA 1
ATOM 6246 C C . MET A 1 811 ? 27.103 -6.175 -18.302 1.00 98.62 811 MET A C 1
ATOM 6248 O O . MET A 1 811 ? 28.079 -6.691 -18.846 1.00 98.62 811 MET A O 1
ATOM 6252 N N . ALA A 1 812 ? 26.960 -6.118 -16.973 1.00 97.62 812 ALA A N 1
ATOM 6253 C CA . ALA A 1 812 ? 27.978 -6.523 -15.993 1.00 97.62 812 ALA A CA 1
ATOM 6254 C C . ALA A 1 812 ? 27.448 -7.488 -14.910 1.00 97.62 812 ALA A C 1
ATOM 6256 O O . ALA A 1 812 ? 27.745 -7.346 -13.721 1.00 97.62 812 ALA A O 1
ATOM 6257 N N . GLY A 1 813 ? 26.597 -8.435 -15.303 1.00 96.25 813 GLY A N 1
ATOM 6258 C CA . GLY A 1 813 ? 26.060 -9.470 -14.419 1.00 96.25 813 GLY A CA 1
ATOM 6259 C C . GLY A 1 813 ? 27.054 -10.593 -14.111 1.00 96.25 813 GLY A C 1
ATOM 6260 O O . GLY A 1 813 ? 28.089 -10.735 -14.755 1.00 96.25 813 GLY A O 1
ATOM 6261 N N . THR A 1 814 ? 26.713 -11.419 -13.120 1.00 95.44 814 THR A N 1
ATOM 6262 C CA . THR A 1 814 ? 27.442 -12.656 -12.758 1.00 95.44 814 THR A CA 1
ATOM 6263 C C . THR A 1 814 ? 26.737 -13.930 -13.234 1.00 95.44 814 THR A C 1
ATOM 6265 O O . THR A 1 814 ? 27.227 -15.036 -13.020 1.00 95.44 814 THR A O 1
ATOM 6268 N N . THR A 1 815 ? 25.567 -13.768 -13.851 1.00 96.38 815 THR A N 1
ATOM 6269 C CA . THR A 1 815 ? 24.777 -14.817 -14.504 1.00 96.38 815 THR A CA 1
ATOM 6270 C C . THR A 1 815 ? 24.442 -14.351 -15.915 1.00 96.38 815 THR A C 1
ATOM 6272 O O . THR A 1 815 ? 24.518 -13.147 -16.187 1.00 96.38 815 THR A O 1
ATOM 6275 N N . THR A 1 816 ? 24.098 -15.277 -16.813 1.00 96.31 816 THR A N 1
ATOM 6276 C CA . THR A 1 816 ? 23.835 -14.942 -18.216 1.00 96.31 816 THR A CA 1
ATOM 6277 C C . THR A 1 816 ? 22.758 -13.866 -18.308 1.00 96.31 816 THR A C 1
ATOM 6279 O O . THR A 1 816 ? 21.650 -14.035 -17.798 1.00 96.31 816 THR A O 1
ATOM 6282 N N . GLN A 1 817 ? 23.089 -12.755 -18.963 1.00 98.25 817 GLN A N 1
ATOM 6283 C CA . GLN A 1 817 ? 22.166 -11.639 -19.154 1.00 98.25 817 GLN A CA 1
ATOM 6284 C C . GLN A 1 817 ? 21.505 -11.704 -20.524 1.00 98.25 817 GLN A C 1
ATOM 6286 O O . GLN A 1 817 ? 22.040 -12.270 -21.477 1.00 98.25 817 GLN A O 1
ATOM 6291 N N . THR A 1 818 ? 20.347 -11.065 -20.642 1.00 98.44 818 THR A N 1
ATOM 6292 C CA . THR A 1 818 ? 19.611 -10.960 -21.902 1.00 98.44 818 THR A CA 1
ATOM 6293 C C . THR A 1 818 ? 19.310 -9.511 -22.267 1.00 98.44 818 THR A C 1
ATOM 6295 O O . THR A 1 818 ? 19.085 -8.667 -21.396 1.00 98.44 818 THR A O 1
ATOM 6298 N N . ILE A 1 819 ? 19.300 -9.242 -23.574 1.00 98.44 819 ILE A N 1
ATOM 6299 C CA . ILE A 1 819 ? 18.786 -8.013 -24.189 1.00 98.44 819 ILE A CA 1
ATOM 6300 C C . ILE A 1 819 ? 17.523 -8.403 -24.964 1.00 98.44 819 ILE A C 1
ATOM 6302 O O . ILE A 1 819 ? 17.606 -9.057 -26.004 1.00 98.44 819 ILE A O 1
ATOM 6306 N N . GLY A 1 820 ? 16.354 -8.042 -24.437 1.00 97.06 820 GLY A N 1
ATOM 6307 C CA . GLY A 1 820 ? 15.039 -8.376 -24.992 1.00 97.06 820 GLY A CA 1
ATOM 6308 C C . GLY A 1 820 ? 14.142 -7.160 -25.241 1.00 97.06 820 GLY A C 1
ATOM 6309 O O . GLY A 1 820 ? 14.576 -6.014 -25.135 1.00 97.06 820 GLY A O 1
ATOM 6310 N N . GLY A 1 821 ? 12.868 -7.417 -25.561 1.00 94.38 821 GLY A N 1
ATOM 6311 C CA . GLY A 1 821 ? 11.858 -6.392 -25.857 1.00 94.38 821 GLY A CA 1
ATOM 6312 C C . GLY A 1 821 ? 11.324 -6.489 -27.288 1.00 94.38 821 GLY A C 1
ATOM 6313 O O . GLY A 1 821 ? 10.964 -7.581 -27.719 1.00 94.38 821 GLY A O 1
ATOM 6314 N N . THR A 1 822 ? 11.281 -5.378 -28.027 1.00 90.12 822 THR A N 1
ATOM 6315 C CA . THR A 1 822 ? 10.905 -5.361 -29.460 1.00 90.12 822 THR A CA 1
ATOM 6316 C C . THR A 1 822 ? 12.121 -5.162 -30.368 1.00 90.12 822 THR A C 1
ATOM 6318 O O . THR A 1 822 ? 12.340 -5.940 -31.293 1.00 90.12 822 THR A O 1
ATOM 6321 N N . ALA A 1 823 ? 12.931 -4.143 -30.078 1.00 86.25 823 ALA A N 1
ATOM 6322 C CA . ALA A 1 823 ? 14.237 -3.874 -30.673 1.00 86.25 823 ALA A CA 1
ATOM 6323 C C . ALA A 1 823 ? 15.037 -2.946 -29.745 1.00 86.25 823 ALA A C 1
ATOM 6325 O O . ALA A 1 823 ? 14.463 -2.170 -28.976 1.00 86.25 823 ALA A O 1
ATOM 6326 N N . SER A 1 824 ? 16.365 -3.000 -29.822 1.00 90.50 824 SER A N 1
ATOM 6327 C CA . SER A 1 824 ? 17.240 -2.136 -29.014 1.00 90.50 824 SER A CA 1
ATOM 6328 C C . SER A 1 824 ? 18.227 -1.379 -29.893 1.00 90.50 824 SER A C 1
ATOM 6330 O O . SER A 1 824 ? 18.782 -1.945 -30.828 1.00 90.50 824 SER A O 1
ATOM 6332 N N . SER A 1 825 ? 18.465 -0.102 -29.598 1.00 95.31 825 SER A N 1
ATOM 6333 C CA . SER A 1 825 ? 19.467 0.715 -30.289 1.00 95.31 825 SER A CA 1
ATOM 6334 C C . SER A 1 825 ? 20.304 1.465 -29.266 1.00 95.31 825 SER A C 1
ATOM 6336 O O . SER A 1 825 ? 19.808 2.388 -28.633 1.00 95.31 825 SER A O 1
ATOM 6338 N N . PHE A 1 826 ? 21.565 1.083 -29.103 1.00 97.62 826 PHE A N 1
ATOM 6339 C CA . PHE A 1 826 ? 22.482 1.672 -28.133 1.00 97.62 826 PHE A CA 1
ATOM 6340 C C . PHE A 1 826 ? 23.427 2.669 -28.803 1.00 97.62 826 PHE A C 1
ATOM 6342 O O . PHE A 1 826 ? 23.965 2.396 -29.877 1.00 97.62 826 PHE A O 1
ATOM 6349 N N . ALA A 1 827 ? 23.701 3.795 -28.139 1.00 96.69 827 ALA A N 1
ATOM 6350 C CA . ALA A 1 827 ? 24.815 4.649 -28.535 1.00 96.69 827 ALA A CA 1
ATOM 6351 C C . ALA A 1 827 ? 26.143 3.925 -28.297 1.00 96.69 827 ALA A C 1
ATOM 6353 O O . ALA A 1 827 ? 26.892 3.697 -29.240 1.00 96.69 827 ALA A O 1
ATOM 6354 N N . ASN A 1 828 ? 26.396 3.479 -27.068 1.00 98.25 828 ASN A N 1
ATOM 6355 C CA . ASN A 1 828 ? 27.519 2.602 -26.754 1.00 98.25 828 ASN A CA 1
ATOM 6356 C C . ASN A 1 828 ? 27.031 1.414 -25.918 1.00 98.25 828 ASN A C 1
ATOM 6358 O O . ASN A 1 828 ? 26.191 1.582 -25.030 1.00 98.25 828 ASN A O 1
ATOM 6362 N N . LEU A 1 829 ? 27.561 0.226 -26.201 1.00 98.56 829 LEU A N 1
ATOM 6363 C CA . LEU A 1 829 ? 27.245 -1.014 -25.493 1.00 98.56 829 LEU A CA 1
ATOM 6364 C C . LEU A 1 829 ? 28.548 -1.660 -25.019 1.00 98.56 829 LEU A C 1
ATOM 6366 O O . LEU A 1 829 ? 29.440 -1.906 -25.826 1.00 98.56 829 LEU A O 1
ATOM 6370 N N . THR A 1 830 ? 28.645 -1.960 -23.729 1.00 98.75 830 THR A N 1
ATOM 6371 C CA . THR A 1 830 ? 29.778 -2.686 -23.146 1.00 98.75 830 THR A CA 1
ATOM 6372 C C . THR A 1 830 ? 29.327 -4.058 -22.661 1.00 98.75 830 THR A C 1
ATOM 6374 O O . THR A 1 830 ? 28.362 -4.170 -21.903 1.00 98.75 830 THR A O 1
ATOM 6377 N N . ILE A 1 831 ? 30.053 -5.095 -23.070 1.00 98.69 831 ILE A N 1
ATOM 6378 C CA . ILE A 1 831 ? 29.881 -6.478 -22.630 1.00 98.69 831 ILE A CA 1
ATOM 6379 C C . ILE A 1 831 ? 30.969 -6.785 -21.601 1.00 98.69 831 ILE A C 1
ATOM 6381 O O . ILE A 1 831 ? 32.157 -6.861 -21.927 1.00 98.69 831 ILE A O 1
ATOM 6385 N N . ASN A 1 832 ? 30.558 -6.896 -20.342 1.00 98.00 832 ASN A N 1
ATOM 6386 C CA . ASN A 1 832 ? 31.427 -7.121 -19.192 1.00 98.00 832 ASN A CA 1
ATOM 6387 C C . ASN A 1 832 ? 30.845 -8.217 -18.284 1.00 98.00 832 ASN A C 1
ATOM 6389 O O . ASN A 1 832 ? 30.801 -8.084 -17.063 1.00 98.00 832 ASN A O 1
ATOM 6393 N N . ASN A 1 833 ? 30.347 -9.296 -18.890 1.00 97.88 833 ASN A N 1
ATOM 6394 C CA . ASN A 1 833 ? 29.721 -10.401 -18.176 1.00 97.88 833 ASN A CA 1
ATOM 6395 C C . ASN A 1 833 ? 30.452 -11.707 -18.514 1.00 97.88 833 ASN A C 1
ATOM 6397 O O . ASN A 1 833 ? 30.322 -12.174 -19.642 1.00 97.88 833 ASN A O 1
ATOM 6401 N N . PRO A 1 834 ? 31.157 -12.345 -17.559 1.00 96.44 834 PRO A N 1
ATOM 6402 C CA . PRO A 1 834 ? 31.914 -13.577 -17.806 1.00 96.44 834 PRO A CA 1
ATOM 6403 C C . PRO A 1 834 ? 31.042 -14.792 -18.168 1.00 96.44 834 PRO A C 1
ATOM 6405 O O . PRO A 1 834 ? 31.569 -15.830 -18.554 1.00 96.44 834 PRO A O 1
ATOM 6408 N N . THR A 1 835 ? 29.719 -14.686 -18.017 1.00 97.19 835 THR A N 1
ATOM 6409 C CA . THR A 1 835 ? 28.725 -15.726 -18.342 1.00 97.19 835 THR A CA 1
ATOM 6410 C C . THR A 1 835 ? 27.875 -15.382 -19.570 1.00 97.19 835 THR A C 1
ATOM 6412 O O . THR A 1 835 ? 26.820 -15.982 -19.788 1.00 97.19 835 THR A O 1
ATOM 6415 N N . ASP A 1 836 ? 28.365 -14.432 -20.366 1.00 97.50 836 ASP A N 1
ATOM 6416 C CA . ASP A 1 836 ? 27.823 -13.971 -21.641 1.00 97.50 836 ASP A CA 1
ATOM 6417 C C . ASP A 1 836 ? 26.527 -13.146 -21.561 1.00 97.50 836 ASP A C 1
ATOM 6419 O O . ASP A 1 836 ? 25.768 -13.144 -20.585 1.00 97.50 836 ASP A O 1
ATOM 6423 N N . VAL A 1 837 ? 26.272 -12.421 -22.652 1.00 98.56 837 VAL A N 1
ATOM 6424 C CA . VAL A 1 837 ? 25.052 -11.647 -22.894 1.00 98.56 837 VAL A CA 1
ATOM 6425 C C . VAL A 1 837 ? 24.383 -12.172 -24.156 1.00 98.56 837 VAL A C 1
ATOM 6427 O O . VAL A 1 837 ? 25.007 -12.225 -25.211 1.00 98.56 837 VAL A O 1
ATOM 6430 N N . THR A 1 838 ? 23.104 -12.531 -24.074 1.00 97.94 838 THR A N 1
ATOM 6431 C CA . THR A 1 838 ? 22.337 -13.079 -25.203 1.00 97.94 838 THR A CA 1
ATOM 6432 C C . THR A 1 838 ? 21.340 -12.067 -25.761 1.00 97.94 838 THR A C 1
ATOM 6434 O O . THR A 1 838 ? 20.565 -11.460 -25.019 1.00 97.94 838 THR A O 1
ATOM 6437 N N . LEU A 1 839 ? 21.310 -11.918 -27.085 1.00 98.00 839 LEU A N 1
ATOM 6438 C CA . LEU A 1 839 ? 20.286 -11.146 -27.780 1.00 98.00 839 LEU A CA 1
ATOM 6439 C C . LEU A 1 839 ? 19.012 -11.974 -27.967 1.00 98.00 839 LEU A C 1
ATOM 6441 O O . LEU A 1 839 ? 19.033 -13.059 -28.543 1.00 98.00 839 LEU A O 1
ATOM 6445 N N . LEU A 1 840 ? 17.884 -11.422 -27.527 1.00 97.25 840 LEU A N 1
ATOM 6446 C CA . LEU A 1 840 ? 16.543 -11.949 -27.797 1.00 97.25 840 LEU A CA 1
ATOM 6447 C C . LEU A 1 840 ? 15.790 -11.110 -28.836 1.00 97.25 840 LEU A C 1
ATOM 6449 O O . LEU A 1 840 ? 14.747 -11.537 -29.325 1.00 97.25 840 LEU A O 1
ATOM 6453 N N . VAL A 1 841 ? 16.331 -9.943 -29.197 1.00 96.81 841 VAL A N 1
ATOM 6454 C CA . VAL A 1 841 ? 15.791 -9.035 -30.217 1.00 96.81 841 VAL A CA 1
ATOM 6455 C C . VAL A 1 841 ? 16.888 -8.473 -31.120 1.00 96.81 841 VAL A C 1
ATOM 6457 O O . VAL A 1 841 ? 18.052 -8.417 -30.700 1.00 96.81 841 VAL A O 1
ATOM 6460 N N . PRO A 1 842 ? 16.544 -7.983 -32.327 1.00 96.12 842 PRO A N 1
ATOM 6461 C CA . PRO A 1 842 ? 17.491 -7.264 -33.163 1.00 96.12 842 PRO A CA 1
ATOM 6462 C C . PRO A 1 842 ? 18.042 -6.049 -32.413 1.00 96.12 842 PRO A C 1
ATOM 6464 O O . PRO A 1 842 ? 17.294 -5.275 -31.806 1.00 96.12 842 PRO A O 1
ATOM 6467 N N . THR A 1 843 ? 19.363 -5.897 -32.445 1.00 97.56 843 THR A N 1
ATOM 6468 C CA . THR A 1 843 ? 20.068 -4.865 -31.681 1.00 97.56 843 THR A CA 1
ATOM 6469 C C . THR A 1 843 ? 20.951 -4.035 -32.597 1.00 97.56 843 THR A C 1
ATOM 6471 O O . THR A 1 843 ? 21.658 -4.575 -33.441 1.00 97.56 843 THR A O 1
ATOM 6474 N N . THR A 1 844 ? 20.924 -2.717 -32.428 1.00 97.31 844 THR A N 1
ATOM 6475 C CA . THR A 1 844 ? 21.784 -1.769 -33.141 1.00 97.31 844 THR A CA 1
ATOM 6476 C C . THR A 1 844 ? 22.753 -1.100 -32.170 1.00 97.31 844 THR A C 1
ATOM 6478 O O . THR A 1 844 ? 22.364 -0.764 -31.054 1.00 97.31 844 THR A O 1
ATOM 6481 N N . VAL A 1 845 ? 24.002 -0.881 -32.583 1.00 98.19 845 VAL A N 1
ATOM 6482 C CA . VAL A 1 845 ? 24.976 -0.036 -31.876 1.00 98.19 845 VAL A CA 1
ATOM 6483 C C . VAL A 1 845 ? 25.471 1.047 -32.831 1.00 98.19 845 VAL A C 1
ATOM 6485 O O . VAL A 1 845 ? 25.956 0.738 -33.921 1.00 98.19 845 VAL A O 1
ATOM 6488 N N . THR A 1 846 ? 25.330 2.318 -32.454 1.00 97.00 846 THR A N 1
ATOM 6489 C CA . THR A 1 846 ? 25.662 3.452 -33.338 1.00 97.00 846 THR A CA 1
ATOM 6490 C C . THR A 1 846 ? 27.053 4.044 -33.100 1.00 97.00 846 THR A C 1
ATOM 6492 O O . THR A 1 846 ? 27.639 4.616 -34.018 1.00 97.00 846 THR A O 1
ATOM 6495 N N . GLY A 1 847 ? 27.573 3.915 -31.880 1.00 96.44 847 GLY A N 1
ATOM 6496 C CA . GLY A 1 847 ? 28.906 4.327 -31.441 1.00 96.44 847 GLY A CA 1
ATOM 6497 C C . GLY A 1 847 ? 29.803 3.114 -31.208 1.00 96.44 847 GLY A C 1
ATOM 6498 O O . GLY A 1 847 ? 30.148 2.413 -32.151 1.00 96.44 847 GLY A O 1
ATOM 6499 N N . THR A 1 848 ? 30.207 2.844 -29.969 1.00 97.62 848 THR A N 1
ATOM 6500 C CA . THR A 1 848 ? 31.187 1.781 -29.678 1.00 97.62 848 THR A CA 1
ATOM 6501 C C . THR A 1 848 ? 30.533 0.537 -29.075 1.00 97.62 848 THR A C 1
ATOM 6503 O O . THR A 1 848 ? 29.783 0.640 -28.103 1.00 97.62 848 THR A O 1
ATOM 6506 N N . LEU A 1 849 ? 30.862 -0.643 -29.610 1.00 98.50 849 LEU A N 1
ATOM 6507 C CA . LEU A 1 849 ? 30.686 -1.930 -28.932 1.00 98.50 849 LEU A CA 1
ATOM 6508 C C . LEU A 1 849 ? 32.009 -2.324 -28.262 1.00 98.50 849 LEU A C 1
ATOM 6510 O O . LEU A 1 849 ? 32.994 -2.596 -28.949 1.00 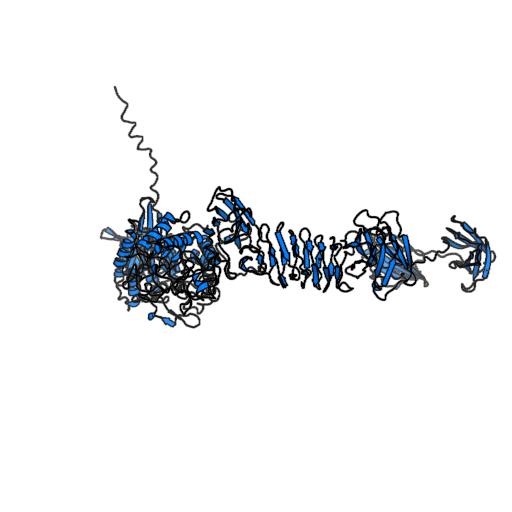98.50 849 LEU A O 1
ATOM 6514 N N . THR A 1 850 ? 32.035 -2.366 -26.936 1.00 98.62 850 THR A N 1
ATOM 6515 C CA . THR A 1 850 ? 33.235 -2.689 -26.155 1.00 98.62 850 THR A CA 1
ATOM 6516 C C . THR A 1 850 ? 33.098 -4.061 -25.515 1.00 98.62 850 THR A C 1
ATOM 6518 O O . THR A 1 850 ? 32.086 -4.352 -24.881 1.00 98.62 850 THR A O 1
ATOM 6521 N N . PHE A 1 851 ? 34.136 -4.882 -25.620 1.00 98.31 851 PHE A N 1
ATOM 6522 C CA . PHE A 1 851 ? 34.270 -6.119 -24.863 1.00 98.31 851 PHE A CA 1
ATOM 6523 C C . PHE A 1 851 ? 35.285 -5.942 -23.736 1.00 98.31 851 PHE A C 1
ATOM 6525 O O . PHE A 1 851 ? 36.349 -5.350 -23.915 1.00 98.31 851 PHE A O 1
ATOM 6532 N N . SER A 1 852 ? 34.934 -6.428 -22.552 1.00 96.50 852 SER A N 1
ATOM 6533 C CA . SER A 1 852 ? 35.824 -6.478 -21.388 1.00 96.50 852 SER A CA 1
ATOM 6534 C C . SER A 1 852 ? 35.754 -7.822 -20.669 1.00 96.50 852 SER A C 1
ATOM 6536 O O . SER A 1 852 ? 36.736 -8.217 -20.048 1.00 96.50 852 SER A O 1
ATOM 6538 N N . ASN A 1 853 ? 34.617 -8.524 -20.754 1.00 95.94 853 ASN A N 1
ATOM 6539 C CA . ASN A 1 853 ? 34.473 -9.889 -20.257 1.00 95.94 853 ASN A CA 1
ATOM 6540 C C . ASN A 1 853 ? 33.307 -10.618 -20.950 1.00 95.94 853 ASN A C 1
ATOM 6542 O O . ASN A 1 853 ? 32.271 -10.001 -21.207 1.00 95.94 853 ASN A O 1
ATOM 6546 N N . GLY A 1 854 ? 33.487 -11.917 -21.205 1.00 96.31 854 GLY A N 1
ATOM 6547 C CA . GLY A 1 854 ? 32.562 -12.803 -21.922 1.00 96.31 854 GLY A CA 1
ATOM 6548 C C . GLY A 1 854 ? 32.188 -12.374 -23.343 1.00 96.31 854 GLY A C 1
ATOM 6549 O O . GLY A 1 854 ? 32.848 -11.546 -23.977 1.00 96.31 854 GLY A O 1
ATOM 6550 N N . HIS A 1 855 ? 31.118 -12.980 -23.854 1.00 98.12 855 HIS A N 1
ATOM 6551 C CA . HIS A 1 855 ? 30.702 -12.891 -25.252 1.00 98.12 855 HIS A CA 1
ATOM 6552 C C . HIS A 1 855 ? 29.348 -12.198 -25.431 1.00 98.12 855 HIS A C 1
ATOM 6554 O O . HIS A 1 855 ? 28.504 -12.164 -24.533 1.00 98.12 855 HIS A O 1
ATOM 6560 N N . LEU A 1 856 ? 29.110 -11.706 -26.652 1.00 98.38 856 LEU A N 1
ATOM 6561 C CA . LEU A 1 856 ? 27.782 -11.302 -27.117 1.00 98.38 856 LEU A CA 1
ATOM 6562 C C . LEU A 1 856 ? 27.217 -12.392 -28.028 1.00 98.38 856 LEU A C 1
ATOM 6564 O O . LEU A 1 856 ? 27.661 -12.548 -29.164 1.00 98.38 856 LEU A O 1
ATOM 6568 N N . VAL A 1 857 ? 26.235 -13.141 -27.539 1.00 98.00 857 VAL A N 1
ATOM 6569 C CA . VAL A 1 857 ? 25.610 -14.263 -28.244 1.00 98.00 857 VAL A CA 1
ATOM 6570 C C . VAL A 1 857 ? 24.401 -13.766 -29.033 1.00 98.00 857 VAL A C 1
ATOM 6572 O O . VAL A 1 857 ? 23.438 -13.257 -28.462 1.00 98.00 857 VAL A O 1
ATOM 6575 N N . LEU A 1 858 ? 24.427 -13.929 -30.357 1.00 97.00 858 LEU A N 1
ATOM 6576 C CA . LEU A 1 858 ? 23.374 -13.405 -31.235 1.00 97.00 858 LEU A CA 1
ATOM 6577 C C . LEU A 1 858 ? 22.084 -14.236 -31.229 1.00 97.00 858 LEU A C 1
ATOM 6579 O O . LEU A 1 858 ? 21.011 -13.712 -31.518 1.00 97.00 858 LEU A O 1
ATOM 6583 N N . GLY A 1 859 ? 22.178 -15.544 -30.971 1.00 92.81 859 GLY A N 1
ATOM 6584 C CA . GLY A 1 859 ? 21.061 -16.460 -31.209 1.00 92.81 859 GLY A CA 1
ATOM 6585 C C . GLY A 1 859 ? 20.597 -16.385 -32.669 1.00 92.81 859 GLY A C 1
ATOM 6586 O O . GLY A 1 859 ? 21.400 -16.560 -33.585 1.00 92.81 859 GLY A O 1
ATOM 6587 N N . ASP A 1 860 ? 19.313 -16.097 -32.879 1.00 94.00 860 ASP A N 1
ATOM 6588 C CA . ASP A 1 860 ? 18.711 -15.889 -34.205 1.00 94.00 860 ASP A CA 1
ATOM 6589 C C . ASP A 1 860 ? 18.529 -14.390 -34.550 1.00 94.00 860 ASP A C 1
ATOM 6591 O O . ASP A 1 860 ? 17.813 -14.046 -35.489 1.00 94.00 860 ASP A O 1
ATOM 6595 N N . GLN A 1 861 ? 19.170 -13.486 -33.799 1.00 96.25 861 GLN A N 1
ATOM 6596 C CA . GLN A 1 861 ? 18.976 -12.036 -33.896 1.00 96.25 861 GLN A CA 1
ATOM 6597 C C . GLN A 1 861 ? 20.142 -11.329 -34.581 1.00 96.25 861 GLN A C 1
ATOM 6599 O O . GLN A 1 861 ? 21.309 -11.627 -34.334 1.00 96.25 861 GLN A O 1
ATOM 6604 N N . ASN A 1 862 ? 19.839 -10.334 -35.413 1.00 95.88 862 ASN A N 1
ATOM 6605 C CA . ASN A 1 862 ? 20.882 -9.531 -36.043 1.00 95.88 862 ASN A CA 1
ATOM 6606 C C . ASN A 1 862 ? 21.422 -8.465 -35.082 1.00 95.88 862 ASN A C 1
ATOM 6608 O O . ASN A 1 862 ? 20.654 -7.745 -34.438 1.00 95.88 862 ASN A O 1
ATOM 6612 N N . LEU A 1 863 ? 22.745 -8.320 -35.066 1.00 97.88 863 LEU A N 1
ATOM 6613 C CA . LEU A 1 863 ? 23.444 -7.175 -34.495 1.00 97.88 863 LEU A CA 1
ATOM 6614 C C . LEU A 1 863 ? 23.846 -6.235 -35.630 1.00 97.88 863 LEU A C 1
ATOM 6616 O O . LEU A 1 863 ? 24.645 -6.610 -36.483 1.00 97.88 863 LEU A O 1
ATOM 6620 N N . THR A 1 864 ? 23.341 -5.009 -35.629 1.00 97.25 864 THR A N 1
ATOM 6621 C CA . THR A 1 864 ? 23.710 -3.982 -36.609 1.00 97.25 864 THR A CA 1
ATOM 6622 C C . THR A 1 864 ? 24.671 -2.984 -35.977 1.00 97.25 864 THR A C 1
ATOM 6624 O O . THR A 1 864 ? 24.353 -2.369 -34.966 1.00 97.25 864 THR A O 1
ATOM 6627 N N . LEU A 1 865 ? 25.846 -2.791 -36.566 1.00 97.00 865 LEU A N 1
ATOM 6628 C CA . LEU A 1 865 ? 26.767 -1.721 -36.192 1.00 97.00 865 LEU A CA 1
ATOM 6629 C C . LEU A 1 865 ? 26.665 -0.629 -37.259 1.00 97.00 865 LEU A C 1
ATOM 6631 O O . LEU A 1 865 ? 26.902 -0.900 -38.439 1.00 97.00 865 LEU A O 1
ATOM 6635 N N . ALA A 1 866 ? 26.289 0.585 -36.854 1.00 93.88 866 ALA A N 1
ATOM 6636 C CA . ALA A 1 866 ? 26.122 1.706 -37.780 1.00 93.88 866 ALA A CA 1
ATOM 6637 C C . ALA A 1 866 ? 27.437 2.061 -38.501 1.00 93.88 866 ALA A C 1
ATOM 6639 O O . ALA A 1 866 ? 28.520 1.635 -38.103 1.00 93.88 866 ALA A O 1
ATOM 6640 N N . ALA A 1 867 ? 27.366 2.890 -39.545 1.00 89.94 867 ALA A N 1
ATOM 6641 C CA . ALA A 1 867 ? 28.519 3.186 -40.399 1.00 89.94 867 ALA A CA 1
ATOM 6642 C C . ALA A 1 867 ? 29.743 3.760 -39.663 1.00 89.94 867 ALA A C 1
ATOM 6644 O O . ALA A 1 867 ? 30.878 3.495 -40.052 1.00 89.94 867 ALA A O 1
ATOM 6645 N N . THR A 1 868 ? 29.524 4.519 -38.591 1.00 88.69 868 THR A N 1
ATOM 6646 C CA . THR A 1 868 ? 30.586 5.090 -37.749 1.00 88.69 868 THR A CA 1
ATOM 6647 C C . THR A 1 868 ? 30.911 4.236 -36.526 1.00 88.69 868 THR A C 1
ATOM 6649 O O . THR A 1 868 ? 31.768 4.620 -35.733 1.00 88.69 868 THR A O 1
ATOM 6652 N N . ALA A 1 869 ? 30.223 3.108 -36.341 1.00 95.12 869 ALA A N 1
ATOM 6653 C CA . ALA A 1 869 ? 30.351 2.310 -35.139 1.00 95.12 869 ALA A CA 1
ATOM 6654 C C . ALA A 1 869 ? 31.674 1.537 -35.109 1.00 95.12 869 ALA A C 1
ATOM 6656 O O . ALA A 1 869 ? 32.099 0.936 -36.104 1.00 95.12 869 ALA A O 1
ATOM 6657 N N . THR A 1 870 ? 32.315 1.512 -33.945 1.00 95.75 870 THR A N 1
ATOM 6658 C CA . THR A 1 870 ? 33.594 0.834 -33.709 1.00 95.75 870 THR A CA 1
ATOM 6659 C C . THR A 1 870 ? 33.404 -0.373 -32.793 1.00 95.75 870 THR A C 1
ATOM 6661 O O . THR A 1 870 ? 32.423 -0.472 -32.056 1.00 95.75 870 THR A O 1
ATOM 6664 N N . VAL A 1 871 ? 34.340 -1.323 -32.860 1.00 97.12 871 VAL A N 1
ATOM 6665 C CA . VAL A 1 871 ? 34.402 -2.453 -31.924 1.00 97.12 871 VAL A CA 1
ATOM 6666 C C . VAL A 1 871 ? 35.753 -2.415 -31.226 1.00 97.12 871 VAL A C 1
ATOM 6668 O O . VAL A 1 871 ? 36.778 -2.327 -31.903 1.00 97.12 871 VAL A O 1
ATOM 6671 N N . ALA A 1 872 ? 35.753 -2.467 -29.897 1.00 97.25 872 ALA A N 1
ATOM 6672 C CA . ALA A 1 872 ? 36.947 -2.402 -29.061 1.00 97.25 872 ALA A CA 1
ATOM 6673 C C . ALA A 1 872 ? 37.030 -3.616 -28.123 1.00 97.25 872 ALA A C 1
ATOM 6675 O O . ALA A 1 872 ? 36.006 -4.131 -27.679 1.00 97.25 872 ALA A O 1
ATOM 6676 N N . GLY A 1 873 ? 38.250 -4.070 -27.819 1.00 95.81 873 GLY A N 1
ATOM 6677 C CA . GLY A 1 873 ? 38.500 -5.154 -26.856 1.00 95.81 873 GLY A CA 1
ATOM 6678 C C . GLY A 1 873 ? 38.155 -6.567 -27.337 1.00 95.81 873 GLY A C 1
ATOM 6679 O O . GLY A 1 873 ? 38.203 -7.496 -26.542 1.00 95.81 873 GLY A O 1
ATOM 6680 N N . ALA A 1 874 ? 37.803 -6.745 -28.614 1.00 96.19 874 ALA A N 1
ATOM 6681 C CA . ALA A 1 874 ? 37.475 -8.064 -29.139 1.00 96.19 874 ALA A CA 1
ATOM 6682 C C . ALA A 1 874 ? 38.731 -8.908 -29.422 1.00 96.19 874 ALA A C 1
ATOM 6684 O O . ALA A 1 874 ? 39.626 -8.474 -30.153 1.00 96.19 874 ALA A O 1
ATOM 6685 N N . ASP A 1 875 ? 38.769 -10.126 -28.891 1.00 93.81 875 ASP A N 1
ATOM 6686 C CA . ASP A 1 875 ? 39.860 -11.094 -29.019 1.00 93.81 875 ASP A CA 1
ATOM 6687 C C . ASP A 1 875 ? 39.334 -12.541 -28.886 1.00 93.81 875 ASP A C 1
ATOM 6689 O O . ASP A 1 875 ? 38.134 -12.786 -28.973 1.00 93.81 875 ASP A O 1
ATOM 6693 N N . ALA A 1 876 ? 40.223 -13.523 -28.704 1.00 91.50 876 ALA A N 1
ATOM 6694 C CA . ALA A 1 876 ? 39.836 -14.930 -28.581 1.00 91.50 876 ALA A CA 1
ATOM 6695 C C . ALA A 1 876 ? 39.070 -15.279 -27.287 1.00 91.50 876 ALA A C 1
ATOM 6697 O O . ALA A 1 876 ? 38.463 -16.347 -27.232 1.00 91.50 876 ALA A O 1
ATOM 6698 N N . GLY A 1 877 ? 39.109 -14.422 -26.263 1.00 91.19 877 GLY A N 1
ATOM 6699 C CA . GLY A 1 877 ? 38.340 -14.562 -25.025 1.00 91.19 877 GLY A CA 1
ATOM 6700 C C . GLY A 1 877 ? 37.046 -13.745 -25.003 1.00 91.19 877 GLY A C 1
ATOM 6701 O O . GLY A 1 877 ? 36.168 -14.045 -24.198 1.00 91.19 877 GLY A O 1
ATOM 6702 N N . HIS A 1 878 ? 36.911 -12.735 -25.874 1.00 94.56 878 HIS A N 1
ATOM 6703 C CA . HIS A 1 878 ? 35.766 -11.821 -25.884 1.00 94.56 878 HIS A CA 1
ATOM 6704 C C . HIS A 1 878 ? 35.373 -11.432 -27.316 1.00 94.56 878 HIS A C 1
ATOM 6706 O O . HIS A 1 878 ? 36.080 -10.682 -27.987 1.00 94.56 878 HIS A O 1
ATOM 6712 N N . TYR A 1 879 ? 34.244 -11.931 -27.820 1.00 97.44 879 TYR A N 1
ATOM 6713 C CA . TYR A 1 879 ? 33.828 -11.697 -29.208 1.00 97.44 879 TYR A CA 1
ATOM 6714 C C . TYR A 1 879 ? 32.323 -11.916 -29.414 1.00 97.44 879 TYR A C 1
ATOM 6716 O O . TYR A 1 879 ? 31.575 -12.224 -28.483 1.00 97.44 879 TYR A O 1
ATOM 6724 N N . ILE A 1 880 ? 31.862 -11.730 -30.654 1.00 98.50 880 ILE A N 1
ATOM 6725 C CA . ILE A 1 880 ? 30.468 -11.947 -31.042 1.00 98.50 880 ILE A CA 1
ATOM 6726 C C . ILE A 1 880 ? 30.276 -13.414 -31.433 1.00 98.50 880 ILE A C 1
ATOM 6728 O O . ILE A 1 880 ? 30.850 -13.889 -32.414 1.00 98.50 880 ILE A O 1
ATOM 6732 N N . VAL A 1 881 ? 29.433 -14.128 -30.693 1.00 97.94 881 VAL A N 1
ATOM 6733 C CA . VAL A 1 881 ? 29.136 -15.540 -30.935 1.00 97.94 881 VAL A CA 1
ATOM 6734 C C . VAL A 1 881 ? 27.908 -15.667 -31.831 1.00 97.94 881 VAL A C 1
ATOM 6736 O O . VAL A 1 881 ? 26.790 -15.302 -31.455 1.00 97.94 881 VAL A O 1
ATOM 6739 N N . THR A 1 882 ? 28.107 -16.228 -33.020 1.00 96.88 882 THR A N 1
ATOM 6740 C CA . THR A 1 882 ? 27.035 -16.654 -33.918 1.00 96.88 882 THR A CA 1
ATOM 6741 C C . THR A 1 882 ? 26.643 -18.098 -33.613 1.00 96.88 882 THR A C 1
ATOM 6743 O O . THR A 1 882 ? 27.474 -18.921 -33.225 1.00 96.88 882 THR A O 1
ATOM 6746 N N . LYS A 1 883 ? 25.355 -18.424 -33.764 1.00 93.62 883 LYS A N 1
ATOM 6747 C CA . LYS A 1 883 ? 24.835 -19.777 -33.528 1.00 93.62 883 LYS A CA 1
ATOM 6748 C C . LYS A 1 883 ? 25.504 -20.756 -34.493 1.00 93.62 883 LYS A C 1
ATOM 6750 O O . LYS A 1 883 ? 25.502 -20.521 -35.702 1.00 93.62 883 LYS A O 1
ATOM 6755 N N . ASP A 1 884 ? 26.046 -21.846 -33.951 1.00 92.69 884 ASP A N 1
ATOM 6756 C CA . ASP A 1 884 ? 26.745 -22.890 -34.708 1.00 92.69 884 ASP A CA 1
ATOM 6757 C C . ASP A 1 884 ? 25.756 -23.845 -35.400 1.00 92.69 884 ASP A C 1
ATOM 6759 O O . ASP A 1 884 ? 25.703 -25.045 -35.132 1.00 92.69 884 ASP A O 1
ATOM 6763 N N . GLN A 1 885 ? 24.860 -23.269 -36.201 1.00 88.81 885 GLN A N 1
ATOM 6764 C CA . GLN A 1 885 ? 23.803 -23.964 -36.925 1.00 88.81 885 GLN A CA 1
ATOM 6765 C C . GLN A 1 885 ? 23.614 -23.297 -38.296 1.00 88.81 885 GLN A C 1
ATOM 6767 O O . GLN A 1 885 ? 23.133 -22.164 -38.367 1.00 88.81 885 GLN A O 1
ATOM 6772 N N . PRO A 1 886 ? 23.924 -23.993 -39.402 1.00 84.69 886 PRO A N 1
ATOM 6773 C CA . PRO A 1 886 ? 23.795 -23.443 -40.753 1.00 84.69 886 PRO A CA 1
ATOM 6774 C C . PRO A 1 886 ? 22.368 -22.969 -41.100 1.00 84.69 886 PRO A C 1
ATOM 6776 O O . PRO A 1 886 ? 22.186 -21.971 -41.798 1.00 84.69 886 PRO A O 1
ATOM 6779 N N . ALA A 1 887 ? 21.344 -23.652 -40.575 1.00 81.19 887 ALA A N 1
ATOM 6780 C CA . ALA A 1 887 ? 19.939 -23.410 -40.915 1.00 81.19 887 ALA A CA 1
ATOM 6781 C C . ALA A 1 887 ? 19.325 -22.157 -40.259 1.00 81.19 887 ALA A C 1
ATOM 6783 O O . ALA A 1 887 ? 18.331 -21.633 -40.756 1.00 81.19 887 ALA A O 1
ATOM 6784 N N . SER A 1 888 ? 19.884 -21.671 -39.147 1.00 81.50 888 SER A N 1
ATOM 6785 C CA . SER A 1 888 ? 19.323 -20.548 -38.383 1.00 81.50 888 SER A CA 1
ATOM 6786 C C . SER A 1 888 ? 20.405 -19.929 -37.505 1.00 81.50 888 SER A C 1
ATOM 6788 O O . SER A 1 888 ? 21.010 -20.651 -36.710 1.00 81.50 888 SER A O 1
ATOM 6790 N N . SER A 1 889 ? 20.663 -18.634 -37.664 1.00 85.88 889 SER A N 1
ATOM 6791 C CA . SER A 1 889 ? 21.617 -17.871 -36.852 1.00 85.88 889 SER A CA 1
ATOM 6792 C C . SER A 1 889 ? 21.506 -16.393 -37.217 1.00 85.88 889 SER A C 1
ATOM 6794 O O . SER A 1 889 ? 21.248 -16.074 -38.383 1.00 85.88 889 SER A O 1
ATOM 6796 N N . GLY A 1 890 ? 21.722 -15.515 -36.243 1.00 93.44 890 GLY A N 1
ATOM 6797 C CA . GLY A 1 890 ? 21.827 -14.075 -36.438 1.00 93.44 890 GLY A CA 1
ATOM 6798 C C . GLY A 1 890 ? 23.109 -13.653 -37.161 1.00 93.44 890 GLY A C 1
ATOM 6799 O O . GLY A 1 890 ? 24.113 -14.368 -37.163 1.00 93.44 890 GLY A O 1
ATOM 6800 N N . PHE A 1 891 ? 23.082 -12.469 -37.771 1.00 95.81 891 PHE A N 1
ATOM 6801 C CA . PHE A 1 891 ? 24.226 -11.879 -38.466 1.00 95.81 891 PHE A CA 1
ATOM 6802 C C . PHE A 1 891 ? 24.749 -10.636 -37.748 1.00 95.81 891 PHE A C 1
ATOM 6804 O O . PHE A 1 891 ? 23.980 -9.855 -37.187 1.00 95.81 891 PHE A O 1
ATOM 6811 N N . VAL A 1 892 ? 26.055 -10.395 -37.871 1.00 97.56 892 VAL A N 1
ATOM 6812 C CA . VAL A 1 892 ? 26.630 -9.065 -37.659 1.00 97.56 892 VAL A CA 1
ATOM 6813 C C . VAL A 1 892 ? 26.516 -8.289 -38.964 1.00 97.56 892 VAL A C 1
ATOM 6815 O O . VAL A 1 892 ? 27.085 -8.694 -39.975 1.00 97.56 892 VAL A O 1
ATOM 6818 N N . VAL A 1 893 ? 25.789 -7.180 -38.949 1.00 96.44 893 VAL A N 1
ATOM 6819 C CA . VAL A 1 893 ? 25.589 -6.287 -40.093 1.00 96.44 893 VAL A CA 1
ATOM 6820 C C . VAL A 1 893 ? 26.426 -5.030 -39.879 1.00 96.44 893 VAL A C 1
ATOM 6822 O O . VAL A 1 893 ? 26.275 -4.368 -38.856 1.00 96.44 893 VAL A O 1
ATOM 6825 N N . ARG A 1 894 ? 27.319 -4.693 -40.816 1.00 94.94 894 ARG A N 1
ATOM 6826 C CA . ARG A 1 894 ? 28.109 -3.449 -40.771 1.00 94.94 894 ARG A CA 1
ATOM 6827 C C . ARG A 1 894 ? 28.186 -2.792 -42.139 1.00 94.94 894 ARG A C 1
ATOM 6829 O O . ARG A 1 894 ? 28.442 -3.477 -43.129 1.00 94.94 894 ARG A O 1
ATOM 6836 N N . THR A 1 895 ? 28.096 -1.467 -42.179 1.00 91.62 895 THR A N 1
ATOM 6837 C CA . THR A 1 895 ? 28.477 -0.696 -43.368 1.00 91.62 895 THR A CA 1
ATOM 6838 C C . THR A 1 895 ? 29.988 -0.751 -43.555 1.00 91.62 895 THR A C 1
ATOM 6840 O O . THR A 1 895 ? 30.748 -0.379 -42.661 1.00 91.62 895 THR A O 1
ATOM 6843 N N . VAL A 1 896 ? 30.436 -1.190 -44.729 1.00 91.81 896 VAL A N 1
ATOM 6844 C CA . VAL A 1 896 ? 31.849 -1.169 -45.115 1.00 91.81 896 VAL A CA 1
ATOM 6845 C C . VAL A 1 896 ? 32.025 -0.123 -46.222 1.00 91.81 896 VAL A C 1
ATOM 6847 O O . VAL A 1 896 ? 31.641 -0.380 -47.373 1.00 91.81 896 VAL A O 1
ATOM 6850 N N . PRO A 1 897 ? 32.564 1.069 -45.900 1.00 91.38 897 PRO A N 1
ATOM 6851 C CA . PRO A 1 897 ? 32.795 2.119 -46.883 1.00 91.38 897 PRO A CA 1
ATOM 6852 C C . PRO A 1 897 ? 33.948 1.761 -47.821 1.00 91.38 897 PRO A C 1
ATOM 6854 O O . PRO A 1 897 ? 34.800 0.931 -47.498 1.00 91.38 897 PRO A O 1
ATOM 6857 N N . VAL A 1 898 ? 34.001 2.435 -48.968 1.00 90.81 898 VAL A N 1
ATOM 6858 C CA . VAL A 1 898 ? 35.161 2.378 -49.867 1.00 90.81 898 VAL A CA 1
ATOM 6859 C C . VAL A 1 898 ? 36.354 3.027 -49.166 1.00 90.81 898 VAL A C 1
ATOM 6861 O O . VAL A 1 898 ? 36.350 4.233 -48.926 1.00 90.81 898 VAL A O 1
ATOM 6864 N N . SER A 1 899 ? 37.349 2.229 -48.777 1.00 84.31 899 SER A N 1
ATOM 6865 C CA . SER A 1 899 ? 38.459 2.686 -47.931 1.00 84.31 899 SER A CA 1
ATOM 6866 C C . SER A 1 899 ? 39.728 1.857 -48.143 1.00 84.31 899 SER A C 1
ATOM 6868 O O . SER A 1 899 ? 39.685 0.694 -48.552 1.00 84.31 899 SER A O 1
ATOM 6870 N N . SER A 1 900 ? 40.883 2.451 -47.834 1.00 81.06 900 SER A N 1
ATOM 6871 C CA . SER A 1 900 ? 42.158 1.730 -47.741 1.00 81.06 900 SER A CA 1
ATOM 6872 C C . SER A 1 900 ? 42.238 0.830 -46.501 1.00 81.06 900 SER A C 1
ATOM 6874 O O . SER A 1 900 ? 43.030 -0.110 -46.490 1.00 81.06 900 SER A O 1
ATOM 6876 N N . THR A 1 901 ? 41.400 1.067 -45.489 1.00 88.31 901 THR A N 1
ATOM 6877 C CA . THR A 1 901 ? 41.383 0.314 -44.227 1.00 88.31 901 THR A CA 1
ATOM 6878 C C . THR A 1 901 ? 40.305 -0.770 -44.243 1.00 88.31 901 THR A C 1
ATOM 6880 O O . THR A 1 901 ? 39.160 -0.511 -44.609 1.00 88.31 901 THR A O 1
ATOM 6883 N N . ALA A 1 902 ? 40.655 -1.987 -43.815 1.00 91.88 902 ALA A N 1
ATOM 6884 C CA . ALA A 1 902 ? 39.701 -3.085 -43.666 1.00 91.88 902 ALA A CA 1
ATOM 6885 C C . ALA A 1 902 ? 38.843 -2.922 -42.397 1.00 91.88 902 ALA A C 1
ATOM 6887 O O . ALA A 1 902 ? 39.349 -2.556 -41.337 1.00 91.88 902 ALA A O 1
ATOM 6888 N N . ILE A 1 903 ? 37.554 -3.250 -42.486 1.00 94.50 903 ILE A N 1
ATOM 6889 C CA . ILE A 1 903 ? 36.625 -3.280 -41.352 1.00 94.50 903 ILE A CA 1
ATOM 6890 C C . ILE A 1 903 ? 36.548 -4.705 -40.801 1.00 94.50 903 ILE A C 1
ATOM 6892 O O . ILE A 1 903 ? 36.214 -5.638 -41.530 1.00 94.50 903 ILE A O 1
ATOM 6896 N N . GLY A 1 904 ? 36.873 -4.880 -39.519 1.00 94.00 904 GLY A N 1
ATOM 6897 C CA . GLY A 1 904 ? 36.863 -6.183 -38.844 1.00 94.00 904 GLY A CA 1
ATOM 6898 C C . GLY A 1 904 ? 35.468 -6.669 -38.441 1.00 94.00 904 GLY A C 1
ATOM 6899 O O . GLY A 1 904 ? 34.583 -5.886 -38.127 1.00 94.00 904 GLY A O 1
ATOM 6900 N N . PHE A 1 905 ? 35.276 -7.976 -38.388 1.00 97.25 905 PHE A N 1
ATOM 6901 C CA . PHE A 1 905 ? 34.087 -8.655 -37.886 1.00 97.25 905 PHE A CA 1
ATOM 6902 C C . PHE A 1 905 ? 34.569 -9.684 -36.860 1.00 97.25 905 PHE A C 1
ATOM 6904 O O . PHE A 1 905 ? 35.017 -10.763 -37.259 1.00 97.25 905 PHE A O 1
ATOM 6911 N N . PRO A 1 906 ? 34.542 -9.352 -35.556 1.00 96.62 906 PRO A N 1
ATOM 6912 C CA . PRO A 1 906 ? 35.025 -10.236 -34.505 1.00 96.62 906 PRO A CA 1
ATOM 6913 C C . PRO A 1 906 ? 33.975 -11.304 -34.188 1.00 96.62 906 PRO A C 1
ATOM 6915 O O . PRO A 1 906 ? 33.329 -11.270 -33.144 1.00 96.62 906 PRO A O 1
ATOM 6918 N N . VAL A 1 907 ? 33.758 -12.211 -35.137 1.00 97.19 907 VAL A N 1
ATOM 6919 C CA . VAL A 1 907 ? 32.772 -13.289 -35.041 1.00 97.19 907 VAL A CA 1
ATOM 6920 C C . VAL A 1 907 ? 33.429 -14.623 -34.703 1.00 97.19 907 VAL A C 1
ATOM 6922 O O . VAL A 1 907 ? 34.593 -14.869 -35.018 1.00 97.19 907 VAL A O 1
ATOM 6925 N N . GLY A 1 908 ? 32.660 -15.511 -34.091 1.00 95.88 908 GLY A N 1
ATOM 6926 C CA . GLY A 1 908 ? 33.044 -16.888 -33.819 1.00 95.88 908 GLY A CA 1
ATOM 6927 C C . GLY A 1 908 ? 31.829 -17.746 -33.491 1.00 95.88 908 GLY A C 1
ATOM 6928 O O . GLY A 1 908 ? 30.712 -17.247 -33.389 1.00 95.88 908 GLY A O 1
ATOM 6929 N N . THR A 1 909 ? 32.052 -19.040 -33.307 1.00 95.25 909 THR A N 1
ATOM 6930 C CA . THR A 1 909 ? 31.084 -19.918 -32.626 1.00 95.25 909 THR A CA 1
ATOM 6931 C C . THR A 1 909 ? 31.439 -19.961 -31.144 1.00 95.25 909 THR A C 1
ATOM 6933 O O . THR A 1 909 ? 32.538 -19.552 -30.789 1.00 95.25 909 THR A O 1
ATOM 6936 N N . SER A 1 910 ? 30.593 -20.522 -30.277 1.00 92.75 910 SER A N 1
ATOM 6937 C CA . SER A 1 910 ? 30.951 -20.711 -28.857 1.00 92.75 910 SER A CA 1
ATOM 6938 C C . SER A 1 910 ? 32.211 -21.565 -28.646 1.00 92.75 910 SER A C 1
ATOM 6940 O O . SER A 1 910 ? 32.783 -21.559 -27.560 1.00 92.75 910 SER A O 1
ATOM 6942 N N . ALA A 1 911 ? 32.646 -22.305 -29.672 1.00 91.69 911 ALA A N 1
ATOM 6943 C CA . ALA A 1 911 ? 33.828 -23.155 -29.635 1.00 91.69 911 ALA A CA 1
ATOM 6944 C C . ALA A 1 911 ? 35.097 -22.499 -30.211 1.00 91.69 911 ALA A C 1
ATOM 6946 O O . ALA A 1 911 ? 36.188 -23.008 -29.960 1.00 91.69 911 ALA A O 1
ATOM 6947 N N . SER A 1 912 ? 34.993 -21.437 -31.024 1.00 93.44 912 SER A N 1
ATOM 6948 C CA . SER A 1 912 ? 36.172 -20.840 -31.672 1.00 93.44 912 SER A CA 1
ATOM 6949 C C . SER A 1 912 ? 35.933 -19.431 -32.218 1.00 93.44 912 SER A C 1
ATOM 6951 O O . SER A 1 912 ? 34.997 -19.196 -32.993 1.00 93.44 912 SER A O 1
ATOM 6953 N N . TYR A 1 913 ? 36.866 -18.531 -31.897 1.00 95.12 913 TYR A N 1
ATOM 6954 C CA . TYR A 1 913 ? 36.974 -17.183 -32.450 1.00 95.12 913 TYR A CA 1
ATOM 6955 C C . TYR A 1 913 ? 37.567 -17.213 -33.864 1.00 95.12 913 TYR A C 1
ATOM 6957 O O . TYR A 1 913 ? 38.749 -17.504 -34.045 1.00 95.12 913 TYR A O 1
ATOM 6965 N N . THR A 1 914 ? 36.758 -16.912 -34.881 1.00 95.25 914 THR A N 1
ATOM 6966 C CA . THR A 1 914 ? 37.142 -17.031 -36.302 1.00 95.25 914 THR A CA 1
ATOM 6967 C C . THR A 1 914 ? 36.783 -15.761 -37.073 1.00 95.25 914 THR A C 1
ATOM 6969 O O . THR A 1 914 ? 35.904 -15.772 -37.945 1.00 95.25 914 THR A O 1
ATOM 6972 N N . PRO A 1 915 ? 37.427 -14.631 -36.723 1.00 96.50 915 PRO A N 1
ATOM 6973 C CA . PRO A 1 915 ? 37.052 -13.330 -37.242 1.00 96.50 915 PRO A CA 1
ATOM 6974 C C . PRO A 1 915 ? 37.405 -13.197 -38.723 1.00 96.50 915 PRO A C 1
ATOM 6976 O O . PRO A 1 915 ? 38.203 -13.949 -39.285 1.00 96.50 915 PRO A O 1
ATOM 6979 N N . LEU A 1 916 ? 36.848 -12.174 -39.361 1.00 96.94 916 LEU A N 1
ATOM 6980 C CA . LEU A 1 916 ? 37.275 -11.756 -40.693 1.00 96.94 916 LEU A CA 1
ATOM 6981 C C . LEU A 1 916 ? 37.386 -10.238 -40.774 1.00 96.94 916 LEU A C 1
ATOM 6983 O O . LEU A 1 916 ? 36.896 -9.527 -39.904 1.00 96.94 916 LEU A O 1
ATOM 6987 N N . SER A 1 917 ? 38.013 -9.713 -41.821 1.00 96.50 917 SER A N 1
ATOM 6988 C CA . SER A 1 917 ? 37.941 -8.284 -42.140 1.00 96.50 917 SER A CA 1
ATOM 6989 C C . SER A 1 917 ? 37.681 -8.067 -43.622 1.00 96.50 917 SER A C 1
ATOM 6991 O O . SER A 1 917 ? 38.126 -8.858 -44.451 1.00 96.50 917 SER A O 1
ATOM 6993 N N . ILE A 1 918 ? 36.940 -7.010 -43.947 1.00 95.88 918 ILE A N 1
ATOM 6994 C CA . ILE A 1 918 ? 36.531 -6.677 -45.312 1.00 95.88 918 ILE A CA 1
ATOM 6995 C C . ILE A 1 918 ? 37.074 -5.295 -45.659 1.00 95.88 918 ILE A C 1
ATOM 6997 O O . ILE A 1 918 ? 36.767 -4.315 -44.982 1.00 95.88 918 ILE A O 1
ATOM 7001 N N . ARG A 1 919 ? 37.856 -5.203 -46.733 1.00 95.19 919 ARG A N 1
ATOM 7002 C CA . ARG A 1 919 ? 38.274 -3.939 -47.344 1.00 95.19 919 ARG A CA 1
ATOM 7003 C C . ARG A 1 919 ? 37.506 -3.757 -48.645 1.00 95.19 919 ARG A C 1
ATOM 7005 O O . ARG A 1 919 ? 37.775 -4.447 -49.624 1.00 95.19 919 ARG A O 1
ATOM 7012 N N . ASN A 1 920 ? 36.534 -2.854 -48.650 1.00 91.31 920 ASN A N 1
ATOM 7013 C CA . ASN A 1 920 ? 35.702 -2.608 -49.823 1.00 91.31 920 ASN A CA 1
ATOM 7014 C C . ASN A 1 920 ? 36.427 -1.679 -50.809 1.00 91.31 920 ASN A C 1
ATOM 7016 O O . ASN A 1 920 ? 36.878 -0.593 -50.445 1.00 91.31 920 ASN A O 1
ATOM 7020 N N . THR A 1 921 ? 36.548 -2.128 -52.053 1.00 88.88 921 THR A N 1
ATOM 7021 C CA . THR A 1 921 ? 37.177 -1.422 -53.176 1.00 88.88 921 THR A CA 1
ATOM 7022 C C . THR A 1 921 ? 36.171 -1.033 -54.263 1.00 88.88 921 THR A C 1
ATOM 7024 O O . THR A 1 921 ? 36.538 -0.314 -55.189 1.00 88.88 921 THR A O 1
ATOM 7027 N N . GLY A 1 922 ? 34.916 -1.490 -54.154 1.00 87.12 922 GLY A N 1
ATOM 7028 C CA . GLY A 1 922 ? 33.809 -1.165 -55.055 1.00 87.12 922 GLY A CA 1
ATOM 7029 C C . GLY A 1 922 ? 32.944 -0.019 -54.530 1.00 87.12 922 GLY A C 1
ATOM 7030 O O . GLY A 1 922 ? 33.447 1.059 -54.245 1.00 87.12 922 GLY A O 1
ATOM 7031 N N . SER A 1 923 ? 31.631 -0.236 -54.415 1.00 87.25 923 SER A N 1
ATOM 7032 C CA . SER A 1 923 ? 30.682 0.711 -53.807 1.00 87.25 923 SER A CA 1
ATOM 7033 C C . SER A 1 923 ? 30.440 0.391 -52.332 1.00 87.25 923 SER A C 1
ATOM 7035 O O . SER A 1 923 ? 30.305 -0.787 -51.993 1.00 87.25 923 SER A O 1
ATOM 7037 N N . THR A 1 924 ? 30.294 1.409 -51.473 1.00 89.69 924 THR A N 1
ATOM 7038 C CA . THR A 1 924 ? 29.876 1.244 -50.065 1.00 89.69 924 THR A CA 1
ATOM 7039 C C . THR A 1 924 ? 28.670 0.310 -49.958 1.00 89.69 924 THR A C 1
ATOM 7041 O O . THR A 1 924 ? 27.698 0.461 -50.699 1.00 89.69 924 THR A O 1
ATOM 7044 N N . ALA A 1 925 ? 28.739 -0.663 -49.050 1.00 91.19 925 ALA A N 1
ATOM 7045 C CA . ALA A 1 925 ? 27.688 -1.653 -48.857 1.00 91.19 925 ALA A CA 1
ATOM 7046 C C . ALA A 1 925 ? 27.614 -2.104 -47.397 1.00 91.19 925 ALA A C 1
ATOM 7048 O O . ALA A 1 925 ? 28.634 -2.178 -46.709 1.00 91.19 925 ALA A O 1
ATOM 7049 N N . ASP A 1 926 ? 26.410 -2.457 -46.954 1.00 92.12 926 ASP A N 1
ATOM 7050 C CA . ASP A 1 926 ? 26.199 -3.140 -45.682 1.00 92.12 926 ASP A CA 1
ATOM 7051 C C . ASP A 1 926 ? 26.461 -4.629 -45.873 1.00 92.12 926 ASP A C 1
ATOM 7053 O O . ASP A 1 926 ? 25.759 -5.291 -46.634 1.00 92.12 926 ASP A O 1
ATOM 7057 N N . PHE A 1 927 ? 27.473 -5.163 -45.202 1.00 94.44 927 PHE A N 1
ATOM 7058 C CA . PHE A 1 927 ? 27.774 -6.589 -45.212 1.00 94.44 927 PHE A CA 1
ATOM 7059 C C . PHE A 1 927 ? 27.177 -7.247 -43.977 1.00 94.44 927 PHE A C 1
ATOM 7061 O O . PHE A 1 927 ? 27.416 -6.797 -42.856 1.00 94.44 927 PHE A O 1
ATOM 7068 N N . ARG A 1 928 ? 26.444 -8.343 -44.183 1.00 94.62 928 ARG A N 1
ATOM 7069 C CA . ARG A 1 928 ? 26.050 -9.263 -43.116 1.00 94.62 928 ARG A CA 1
ATOM 7070 C C . ARG A 1 928 ? 27.024 -10.437 -43.076 1.00 94.62 928 ARG A C 1
ATOM 7072 O O . ARG A 1 928 ? 27.328 -11.025 -44.116 1.00 94.62 928 ARG A O 1
ATOM 7079 N N . VAL A 1 929 ? 27.518 -10.752 -41.883 1.00 96.56 929 VAL A N 1
ATOM 7080 C CA . VAL A 1 929 ? 28.544 -11.770 -41.641 1.00 96.56 929 VAL A CA 1
ATOM 7081 C C . VAL A 1 929 ? 28.123 -12.681 -40.493 1.00 96.56 929 VAL A C 1
ATOM 7083 O O . VAL A 1 929 ? 27.703 -12.202 -39.438 1.00 96.56 929 VAL A O 1
ATOM 7086 N N . ARG A 1 930 ? 28.278 -13.992 -40.685 1.00 95.69 930 ARG A N 1
ATOM 7087 C CA . ARG A 1 930 ? 28.244 -15.000 -39.614 1.00 95.69 930 ARG A CA 1
ATOM 7088 C C . ARG A 1 930 ? 29.207 -16.148 -39.911 1.00 95.69 930 ARG A C 1
ATOM 7090 O O . ARG A 1 930 ? 29.660 -16.293 -41.047 1.00 95.69 930 ARG A O 1
ATOM 7097 N N . THR A 1 931 ? 29.493 -16.969 -38.906 1.00 95.44 931 THR A N 1
ATOM 7098 C CA . THR A 1 931 ? 30.339 -18.164 -39.042 1.00 95.44 931 THR A CA 1
ATOM 7099 C C . THR A 1 931 ? 29.703 -19.376 -38.360 1.00 95.44 931 THR A C 1
ATOM 7101 O O . THR A 1 931 ? 28.967 -19.238 -37.381 1.00 95.44 931 THR A O 1
ATOM 7104 N N . PHE A 1 932 ? 29.953 -20.568 -38.895 1.00 95.25 932 PHE A N 1
ATOM 7105 C CA . PHE A 1 932 ? 29.539 -21.841 -38.304 1.00 95.25 932 PHE A CA 1
ATOM 7106 C C . PHE A 1 932 ? 30.516 -22.965 -38.674 1.00 95.25 932 PHE A C 1
ATOM 7108 O O . PHE A 1 932 ? 31.313 -22.853 -39.609 1.00 95.25 932 PHE A O 1
ATOM 7115 N N . SER A 1 933 ? 30.473 -24.046 -37.906 1.00 93.00 933 SER A N 1
ATOM 7116 C CA . SER A 1 933 ? 31.257 -25.263 -38.063 1.00 93.00 933 SER A CA 1
ATOM 7117 C C . SER A 1 933 ? 30.781 -26.101 -39.244 1.00 93.00 933 SER A C 1
ATOM 7119 O O . SER A 1 933 ? 29.587 -26.202 -39.526 1.00 93.00 933 SER A O 1
ATOM 7121 N N . GLY A 1 934 ? 31.721 -26.802 -39.874 1.00 90.19 934 GLY A N 1
ATOM 7122 C CA . GLY A 1 934 ? 31.423 -27.718 -40.968 1.00 90.19 934 GLY A CA 1
ATOM 7123 C C . GLY A 1 934 ? 31.351 -27.036 -42.328 1.00 90.19 934 GLY A C 1
ATOM 7124 O O . GLY A 1 934 ? 31.147 -25.828 -42.453 1.00 90.19 934 GLY A O 1
ATOM 7125 N N . LEU A 1 935 ? 31.521 -27.857 -43.362 1.00 90.81 935 LEU A N 1
ATOM 7126 C CA . LEU A 1 935 ? 31.280 -27.499 -44.754 1.00 90.81 935 LEU A CA 1
ATOM 7127 C C . LEU A 1 935 ? 30.164 -28.390 -45.279 1.00 90.81 935 LEU A C 1
ATOM 7129 O O . LEU A 1 935 ? 30.276 -29.615 -45.237 1.00 90.81 935 LEU A O 1
ATOM 7133 N N . LEU A 1 936 ? 29.112 -27.782 -45.813 1.00 90.25 936 LEU A N 1
ATOM 7134 C CA . LEU A 1 936 ? 28.007 -28.508 -46.430 1.00 90.25 936 LEU A CA 1
ATOM 7135 C C . LEU A 1 936 ? 28.072 -28.400 -47.952 1.00 90.25 936 LEU A C 1
ATOM 7137 O O . LEU A 1 936 ? 28.619 -27.439 -48.494 1.00 90.25 936 LEU A O 1
ATOM 7141 N N . GLU A 1 937 ? 27.513 -29.386 -48.651 1.00 87.81 937 GLU A N 1
ATOM 7142 C CA . GLU A 1 937 ? 27.493 -29.434 -50.119 1.00 87.81 937 GLU A CA 1
ATOM 7143 C C . GLU A 1 937 ? 26.897 -28.170 -50.748 1.00 87.81 937 GLU A C 1
ATOM 7145 O O . GLU A 1 937 ? 27.389 -27.716 -51.776 1.00 87.81 937 GLU A O 1
ATOM 7150 N N . ARG A 1 938 ? 25.885 -27.569 -50.107 1.00 87.12 938 ARG A N 1
ATOM 7151 C CA . ARG A 1 938 ? 25.176 -26.374 -50.592 1.00 87.12 938 ARG A CA 1
ATOM 7152 C C . ARG A 1 938 ? 25.458 -25.154 -49.717 1.00 87.12 938 ARG A C 1
ATOM 7154 O O . ARG A 1 938 ? 24.556 -24.375 -49.415 1.00 87.12 938 ARG A O 1
ATOM 7161 N N . GLY A 1 939 ? 26.684 -25.046 -49.201 1.00 86.38 939 GLY A N 1
ATOM 7162 C CA . GLY A 1 939 ? 27.140 -23.934 -48.360 1.00 86.38 939 GLY A CA 1
ATOM 7163 C C . GLY A 1 939 ? 26.576 -23.976 -46.936 1.00 86.38 939 GLY A C 1
ATOM 7164 O O . GLY A 1 939 ? 27.313 -24.250 -45.994 1.00 86.38 939 GLY A O 1
ATOM 7165 N N . ALA A 1 940 ? 25.272 -23.733 -46.782 1.00 87.56 940 ALA A N 1
ATOM 7166 C CA . ALA A 1 940 ? 24.556 -23.718 -45.501 1.00 87.56 940 ALA A CA 1
ATOM 7167 C C . ALA A 1 940 ? 23.500 -24.838 -45.360 1.00 87.56 940 ALA A C 1
ATOM 7169 O O . ALA A 1 940 ? 22.769 -24.887 -44.375 1.00 87.56 940 ALA A O 1
ATOM 7170 N N . SER A 1 941 ? 23.395 -25.751 -46.332 1.00 87.38 941 SER A N 1
ATOM 7171 C CA . SER A 1 941 ? 22.473 -26.897 -46.286 1.00 87.38 941 SER A CA 1
ATOM 7172 C C . SER A 1 941 ? 23.018 -28.112 -47.053 1.00 87.38 941 SER A C 1
ATOM 7174 O O . SER A 1 941 ? 24.019 -28.008 -47.764 1.00 87.38 941 SER A O 1
ATOM 7176 N N . GLY A 1 942 ? 22.357 -29.267 -46.933 1.00 86.25 942 GLY A N 1
ATOM 7177 C CA . GLY A 1 942 ? 22.765 -30.515 -47.595 1.00 86.25 942 GLY A CA 1
ATOM 7178 C C . GLY A 1 942 ? 23.657 -31.407 -46.727 1.00 86.25 942 GLY A C 1
ATOM 7179 O O . GLY A 1 942 ? 23.798 -31.171 -45.528 1.00 86.25 942 GLY A O 1
ATOM 7180 N N . ALA A 1 943 ? 24.220 -32.462 -47.323 1.00 86.75 943 ALA A N 1
ATOM 7181 C CA . ALA A 1 943 ? 25.124 -33.368 -46.619 1.00 86.75 943 ALA A CA 1
ATOM 7182 C C . ALA A 1 943 ? 26.491 -32.698 -46.356 1.00 86.75 943 ALA A C 1
ATOM 7184 O O . ALA A 1 943 ? 26.816 -31.689 -46.994 1.00 86.75 943 ALA A O 1
ATOM 7185 N N . PRO A 1 944 ? 27.313 -33.233 -45.431 1.00 89.31 944 PRO A N 1
ATOM 7186 C CA . PRO A 1 944 ? 28.689 -32.782 -45.264 1.00 89.31 944 PRO A CA 1
ATOM 7187 C C . PRO A 1 944 ? 29.471 -32.912 -46.573 1.00 89.31 944 PRO A C 1
ATOM 7189 O O . PRO A 1 944 ? 29.426 -33.950 -47.232 1.00 89.31 944 PRO A O 1
ATOM 7192 N N . TYR A 1 945 ? 30.207 -31.868 -46.944 1.00 89.38 945 TYR A N 1
ATOM 7193 C CA . TYR A 1 945 ? 30.964 -31.842 -48.187 1.00 89.38 945 TYR A CA 1
ATOM 7194 C C . TYR A 1 945 ? 32.020 -32.956 -48.196 1.00 89.38 945 TYR A C 1
ATOM 7196 O O . TYR A 1 945 ? 32.845 -33.046 -47.286 1.00 89.38 945 TYR A O 1
ATOM 7204 N N . ALA A 1 946 ? 32.033 -33.797 -49.235 1.00 85.94 946 ALA A N 1
ATOM 7205 C CA . ALA A 1 946 ? 32.874 -34.999 -49.289 1.00 85.94 946 ALA A CA 1
ATOM 7206 C C . ALA A 1 946 ? 34.377 -34.721 -49.059 1.00 85.94 946 ALA A C 1
ATOM 7208 O O . ALA A 1 946 ? 35.088 -35.531 -48.460 1.00 85.94 946 ALA A O 1
ATOM 7209 N N . GLN A 1 947 ? 34.866 -33.552 -49.485 1.00 86.50 947 GLN A N 1
ATOM 7210 C CA . GLN A 1 947 ? 36.267 -33.149 -49.333 1.00 86.50 947 GLN A CA 1
ATOM 7211 C C . GLN A 1 947 ? 36.535 -32.255 -48.112 1.00 86.50 947 GLN A C 1
ATOM 7213 O O . GLN A 1 947 ? 37.647 -31.754 -47.976 1.00 86.50 947 GLN A O 1
ATOM 7218 N N . GLN A 1 948 ? 35.579 -32.077 -47.189 1.00 89.12 948 GLN A N 1
ATOM 7219 C CA . GLN A 1 948 ? 35.718 -31.183 -46.023 1.00 89.12 948 GLN A CA 1
ATOM 7220 C C . GLN A 1 948 ? 36.985 -31.430 -45.186 1.00 89.12 948 GLN A C 1
ATOM 7222 O O . GLN A 1 948 ? 37.515 -30.508 -44.573 1.00 89.12 948 GLN A O 1
ATOM 7227 N N . HIS A 1 949 ? 37.527 -32.653 -45.204 1.00 87.94 949 HIS A N 1
ATOM 7228 C CA . HIS A 1 949 ? 38.766 -33.009 -44.513 1.00 87.94 949 HIS A CA 1
ATOM 7229 C C . HIS A 1 949 ? 39.993 -32.193 -44.968 1.00 87.94 949 HIS A C 1
ATOM 7231 O O . HIS A 1 949 ? 40.975 -32.133 -44.235 1.00 87.94 949 HIS A O 1
ATOM 7237 N N . GLN A 1 950 ? 39.950 -31.572 -46.152 1.00 91.31 950 GLN A N 1
ATOM 7238 C CA . GLN A 1 950 ? 41.009 -30.724 -46.721 1.00 91.31 950 GLN A CA 1
ATOM 7239 C C . GLN A 1 950 ? 40.811 -29.227 -46.447 1.00 91.31 950 GLN A C 1
ATOM 7241 O O . GLN A 1 950 ? 41.511 -28.405 -47.040 1.00 91.31 950 GLN A O 1
ATOM 7246 N N . PHE A 1 951 ? 39.838 -28.873 -45.609 1.00 94.12 951 PHE A N 1
ATOM 7247 C CA . PHE A 1 951 ? 39.430 -27.501 -45.329 1.00 94.12 951 PHE A CA 1
ATOM 7248 C C . PHE A 1 951 ? 39.579 -27.171 -43.847 1.00 94.12 951 PHE A C 1
ATOM 7250 O O . PHE A 1 951 ? 39.603 -28.055 -42.988 1.00 94.12 951 PHE A O 1
ATOM 7257 N N . VAL A 1 952 ? 39.621 -25.878 -43.550 1.00 95.12 952 VAL A N 1
ATOM 7258 C CA . VAL A 1 952 ? 39.273 -25.373 -42.224 1.00 95.12 952 VAL A CA 1
ATOM 7259 C C . VAL A 1 952 ? 37.801 -25.709 -41.974 1.00 95.12 952 VAL A C 1
ATOM 7261 O O . VAL A 1 952 ? 36.955 -25.503 -42.842 1.00 95.12 952 VAL A O 1
ATOM 7264 N N . ASN A 1 953 ? 37.483 -26.231 -40.795 1.00 94.69 953 ASN A N 1
ATOM 7265 C CA . ASN A 1 953 ? 36.153 -26.636 -40.348 1.00 94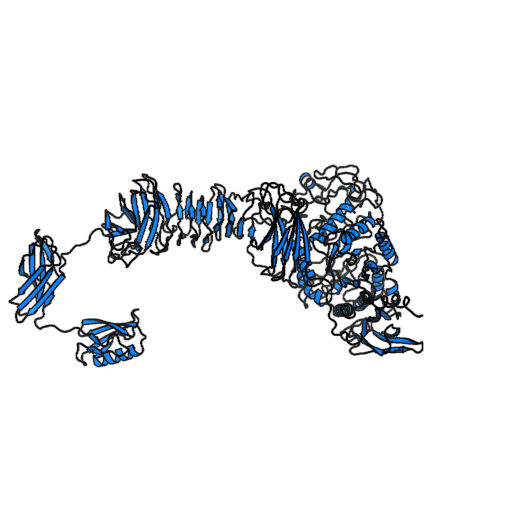.69 953 ASN A CA 1
ATOM 7266 C C . ASN A 1 953 ? 35.257 -25.430 -40.005 1.00 94.69 953 ASN A C 1
ATOM 7268 O O . ASN A 1 953 ? 34.608 -25.379 -38.956 1.00 94.69 953 ASN A O 1
ATOM 7272 N N . ARG A 1 954 ? 35.271 -24.417 -40.871 1.00 94.44 954 ARG A N 1
ATOM 7273 C CA . ARG A 1 954 ? 34.574 -23.145 -40.708 1.00 94.44 954 ARG A CA 1
ATOM 7274 C C . ARG A 1 954 ? 34.027 -22.700 -42.052 1.00 94.44 954 ARG A C 1
ATOM 7276 O O . ARG A 1 954 ? 34.750 -22.683 -43.049 1.00 94.44 954 ARG A O 1
ATOM 7283 N N . THR A 1 955 ? 32.765 -22.302 -42.035 1.00 95.19 955 THR A N 1
ATOM 7284 C CA . THR A 1 955 ? 32.107 -21.634 -43.148 1.00 95.19 955 THR A CA 1
ATOM 7285 C C . THR A 1 955 ? 31.785 -20.206 -42.734 1.00 95.19 955 THR A C 1
ATOM 7287 O O . THR A 1 955 ? 31.064 -19.986 -41.763 1.00 95.19 955 THR A O 1
ATOM 7290 N N . TRP A 1 956 ? 32.296 -19.235 -43.490 1.00 96.31 956 TRP A N 1
ATOM 7291 C CA . TRP A 1 956 ? 31.945 -17.826 -43.334 1.00 96.31 956 TRP A CA 1
ATOM 7292 C C . TRP A 1 956 ? 30.863 -17.471 -44.334 1.00 96.31 956 TRP A C 1
ATOM 7294 O O . TRP A 1 956 ? 31.073 -17.530 -45.543 1.00 96.31 956 TRP A O 1
ATOM 7304 N N . GLU A 1 957 ? 29.705 -17.071 -43.841 1.00 94.62 957 GLU A N 1
ATOM 7305 C CA . GLU A 1 957 ? 28.638 -16.581 -44.692 1.00 94.62 957 GLU A CA 1
ATOM 7306 C C . GLU A 1 957 ? 28.685 -15.062 -44.734 1.00 94.62 957 GLU A C 1
ATOM 7308 O O . GLU A 1 957 ? 28.495 -14.391 -43.719 1.00 94.62 957 GLU A O 1
ATOM 7313 N N . ILE A 1 958 ? 28.960 -14.536 -45.924 1.00 94.81 958 ILE A N 1
ATOM 7314 C CA . ILE A 1 958 ? 29.130 -13.114 -46.193 1.00 94.81 958 ILE A CA 1
ATOM 7315 C C . ILE A 1 958 ? 28.166 -12.760 -47.310 1.00 94.81 958 ILE A C 1
ATOM 7317 O O . ILE A 1 958 ? 28.159 -13.398 -48.359 1.00 94.81 958 ILE A O 1
ATOM 7321 N N . SER A 1 959 ? 27.347 -11.736 -47.116 1.00 91.25 959 SER A N 1
ATOM 7322 C CA . SER A 1 959 ? 26.499 -11.213 -48.191 1.00 91.25 959 SER A CA 1
ATOM 7323 C C . SER A 1 959 ? 26.238 -9.720 -48.013 1.00 91.25 959 SER A C 1
ATOM 7325 O O . SER A 1 959 ? 26.177 -9.248 -46.877 1.00 91.25 959 SER A O 1
ATOM 7327 N N . PRO A 1 960 ? 26.098 -8.952 -49.105 1.00 88.44 960 PRO A N 1
ATOM 7328 C CA . PRO A 1 960 ? 25.570 -7.601 -49.012 1.00 88.44 960 PRO A CA 1
ATOM 7329 C C . PRO A 1 960 ? 24.093 -7.658 -48.587 1.00 88.44 960 PRO A C 1
ATOM 7331 O O . PRO A 1 960 ? 23.342 -8.528 -49.028 1.00 88.44 960 PRO A O 1
ATOM 7334 N N . ALA A 1 961 ? 23.674 -6.752 -47.706 1.00 74.31 961 ALA A N 1
ATOM 7335 C CA . ALA A 1 961 ? 22.314 -6.697 -47.171 1.00 74.31 961 ALA A CA 1
ATOM 7336 C C . ALA A 1 961 ? 21.290 -6.145 -48.185 1.00 74.31 961 ALA A C 1
ATOM 7338 O O . ALA A 1 961 ? 20.094 -6.383 -48.035 1.00 74.31 961 ALA A O 1
ATOM 7339 N N . ALA A 1 962 ? 21.755 -5.450 -49.230 1.00 74.44 962 ALA A N 1
ATOM 7340 C CA . ALA A 1 962 ? 20.964 -4.936 -50.349 1.00 74.44 962 ALA A CA 1
ATOM 7341 C C . ALA A 1 962 ? 21.580 -5.362 -51.695 1.00 74.44 962 ALA A C 1
ATOM 7343 O O . ALA A 1 962 ? 22.716 -5.833 -51.736 1.00 74.44 962 ALA A O 1
ATOM 7344 N N . ALA A 1 963 ? 20.855 -5.164 -52.803 1.00 65.19 963 ALA A N 1
ATOM 7345 C CA . ALA A 1 963 ? 21.316 -5.451 -54.168 1.00 65.19 963 ALA A CA 1
ATOM 7346 C C . ALA A 1 963 ? 22.370 -4.436 -54.663 1.00 65.19 963 ALA A C 1
ATOM 7348 O O . ALA A 1 963 ? 22.205 -3.776 -55.686 1.00 65.19 963 ALA A O 1
ATOM 7349 N N . THR A 1 964 ? 23.453 -4.276 -53.909 1.00 68.31 964 THR A N 1
ATOM 7350 C CA . THR A 1 964 ? 24.664 -3.586 -54.346 1.00 68.31 964 THR A CA 1
ATOM 7351 C C . THR A 1 964 ? 25.606 -4.604 -54.991 1.00 68.31 964 THR A C 1
ATOM 7353 O O . THR A 1 964 ? 25.531 -5.802 -54.719 1.00 68.31 964 THR A O 1
ATOM 7356 N N . SER A 1 965 ? 26.502 -4.149 -55.869 1.00 80.06 965 SER A N 1
ATOM 7357 C CA . SER A 1 965 ? 27.565 -4.986 -56.453 1.00 80.06 965 SER A CA 1
ATOM 7358 C C . SER A 1 965 ? 28.930 -4.569 -55.893 1.00 80.06 965 SER A C 1
ATOM 7360 O O . SER A 1 965 ? 29.750 -4.030 -56.640 1.00 80.06 965 SER A O 1
ATOM 7362 N N . PRO A 1 966 ? 29.175 -4.713 -54.572 1.00 88.56 966 PRO A N 1
ATOM 7363 C CA . PRO A 1 966 ? 30.453 -4.325 -54.003 1.00 88.56 966 PRO A CA 1
ATOM 7364 C C . PRO A 1 966 ? 31.558 -5.249 -54.520 1.00 88.56 966 PRO A C 1
ATOM 7366 O O . PRO A 1 966 ? 31.322 -6.400 -54.882 1.00 88.56 966 PRO A O 1
ATOM 7369 N N . VAL A 1 967 ? 32.783 -4.737 -54.517 1.00 91.88 967 VAL A N 1
ATOM 7370 C CA . VAL A 1 967 ? 33.993 -5.528 -54.744 1.00 91.88 967 VAL A CA 1
ATOM 7371 C C . VAL A 1 967 ? 34.827 -5.376 -53.488 1.00 91.88 967 VAL A C 1
ATOM 7373 O O . VAL A 1 967 ? 35.046 -4.252 -53.048 1.00 91.88 967 VAL A O 1
ATOM 7376 N N . ALA A 1 968 ? 35.246 -6.473 -52.868 1.00 93.75 968 ALA A N 1
ATOM 7377 C CA . ALA A 1 968 ? 35.975 -6.397 -51.612 1.00 93.75 968 ALA A CA 1
ATOM 7378 C C . ALA A 1 968 ? 37.116 -7.404 -51.526 1.00 93.75 968 ALA A C 1
ATOM 7380 O O . ALA A 1 968 ? 37.040 -8.508 -52.064 1.00 93.75 968 ALA A O 1
ATOM 7381 N N . ASP A 1 969 ? 38.148 -7.028 -50.783 1.00 94.94 969 ASP A N 1
ATOM 7382 C CA . ASP A 1 969 ? 39.127 -7.977 -50.283 1.00 94.94 969 ASP A CA 1
ATOM 7383 C C . ASP A 1 969 ? 38.658 -8.482 -48.921 1.00 94.94 969 ASP A C 1
ATOM 7385 O O . ASP A 1 969 ? 38.333 -7.687 -48.034 1.00 94.94 969 ASP A O 1
ATOM 7389 N N . VAL A 1 970 ? 38.627 -9.798 -48.748 1.00 96.31 970 VAL A N 1
ATOM 7390 C CA . VAL A 1 970 ? 38.196 -10.447 -47.510 1.00 96.31 970 VAL A CA 1
ATOM 7391 C C . VAL A 1 970 ? 39.375 -11.190 -46.905 1.00 96.31 970 VAL A C 1
ATOM 7393 O O . VAL A 1 970 ? 39.912 -12.117 -47.506 1.00 96.31 970 VAL A O 1
ATOM 7396 N N . THR A 1 971 ? 39.764 -10.798 -45.697 1.00 96.19 971 THR A N 1
ATOM 7397 C CA . THR A 1 971 ? 40.780 -11.496 -44.908 1.00 96.19 971 THR A CA 1
ATOM 7398 C C . THR A 1 971 ? 40.094 -12.392 -43.894 1.00 96.19 971 THR A C 1
ATOM 7400 O O . THR A 1 971 ? 39.526 -11.897 -42.922 1.00 96.19 971 THR A O 1
ATOM 7403 N N . PHE A 1 972 ? 40.159 -13.698 -44.121 1.00 96.50 972 PHE A N 1
ATOM 7404 C CA . PHE A 1 972 ? 39.642 -14.730 -43.226 1.00 96.50 972 PHE A CA 1
ATOM 7405 C C . PHE A 1 972 ? 40.671 -15.061 -42.154 1.00 96.50 972 PHE A C 1
ATOM 7407 O O . PHE A 1 972 ? 41.870 -15.068 -42.454 1.00 96.50 972 PHE A O 1
ATOM 7414 N N . GLN A 1 973 ? 40.211 -15.363 -40.937 1.00 95.94 973 GLN A N 1
ATOM 7415 C CA . GLN A 1 973 ? 41.086 -15.802 -39.859 1.00 95.94 973 GLN A CA 1
ATOM 7416 C C . GLN A 1 973 ? 40.547 -17.036 -39.123 1.00 95.94 973 GLN A C 1
ATOM 7418 O O . GLN A 1 973 ? 39.356 -17.117 -38.826 1.00 95.94 973 GLN A O 1
ATOM 7423 N N . TRP A 1 974 ? 41.417 -18.004 -38.822 1.00 94.75 974 TRP A N 1
ATOM 7424 C CA . TRP A 1 974 ? 41.053 -19.254 -38.133 1.00 94.75 974 TRP A CA 1
ATOM 7425 C C . TRP A 1 974 ? 42.166 -19.755 -37.210 1.00 94.75 974 TRP A C 1
ATOM 7427 O O . TRP A 1 974 ? 43.318 -19.343 -37.338 1.00 94.75 974 TRP A O 1
ATOM 7437 N N . ASN A 1 975 ? 41.851 -20.672 -36.294 1.00 93.31 975 ASN A N 1
ATOM 7438 C CA . ASN A 1 975 ? 42.825 -21.229 -35.354 1.00 93.31 975 ASN A CA 1
ATOM 7439 C C . ASN A 1 975 ? 43.240 -22.652 -35.740 1.00 93.31 975 ASN A C 1
ATOM 7441 O O . ASN A 1 975 ? 42.520 -23.357 -36.442 1.00 93.31 975 ASN A O 1
ATOM 7445 N N . ALA A 1 976 ? 44.388 -23.116 -35.233 1.00 92.75 976 ALA A N 1
ATOM 7446 C CA . ALA A 1 976 ? 44.868 -24.478 -35.490 1.00 92.75 976 ALA A CA 1
ATOM 7447 C C . ALA A 1 976 ? 43.834 -25.580 -35.159 1.00 92.75 976 ALA A C 1
ATOM 7449 O O . ALA A 1 976 ? 43.723 -26.514 -35.950 1.00 92.75 976 ALA A O 1
ATOM 7450 N N . PRO A 1 977 ? 43.050 -25.494 -34.060 1.00 93.06 977 PRO A N 1
ATOM 7451 C CA . PRO A 1 977 ? 42.022 -26.494 -33.755 1.00 93.06 977 PRO A CA 1
ATOM 7452 C C . PRO A 1 977 ? 40.868 -26.546 -34.762 1.00 93.06 977 PRO A C 1
ATOM 7454 O O . PRO A 1 977 ? 40.142 -27.535 -34.800 1.00 93.06 977 PRO A O 1
ATOM 7457 N N . ASP A 1 978 ? 40.690 -25.503 -35.575 1.00 93.75 978 ASP A N 1
ATOM 7458 C CA . ASP A 1 978 ? 39.661 -25.472 -36.610 1.00 93.75 978 ASP A CA 1
ATOM 7459 C C . ASP A 1 978 ? 40.097 -26.223 -37.877 1.00 93.75 978 ASP A C 1
ATOM 7461 O O . ASP A 1 978 ? 39.316 -26.348 -38.810 1.00 93.75 978 ASP A O 1
ATOM 7465 N N . GLU A 1 979 ? 41.332 -26.711 -37.970 1.00 94.12 979 GLU A N 1
ATOM 7466 C CA . GLU A 1 979 ? 41.847 -27.363 -39.174 1.00 94.12 979 GLU A CA 1
ATOM 7467 C C . GLU A 1 979 ? 41.502 -28.852 -39.197 1.00 94.12 979 GLU A C 1
ATOM 7469 O O . GLU A 1 979 ? 41.871 -29.608 -38.297 1.00 94.12 979 GLU A O 1
ATOM 7474 N N . ASN A 1 980 ? 40.829 -29.309 -40.258 1.00 93.50 980 ASN A N 1
ATOM 7475 C CA . ASN A 1 980 ? 40.594 -30.738 -40.422 1.00 93.50 980 ASN A CA 1
ATOM 7476 C C . ASN A 1 980 ? 41.901 -31.483 -40.737 1.00 93.50 980 ASN A C 1
ATOM 7478 O O . ASN A 1 980 ? 42.844 -30.928 -41.297 1.00 93.50 980 ASN A O 1
ATOM 7482 N N . ALA A 1 981 ? 41.940 -32.784 -40.432 1.00 89.81 981 ALA A N 1
ATOM 7483 C CA . ALA A 1 981 ? 43.157 -33.603 -40.476 1.00 89.81 981 ALA A CA 1
ATOM 7484 C C . ALA A 1 981 ? 43.916 -33.613 -41.826 1.00 89.81 981 ALA A C 1
ATOM 7486 O O . ALA A 1 981 ? 45.109 -33.915 -41.862 1.00 89.81 981 ALA A O 1
ATOM 7487 N N . GLY A 1 982 ? 43.243 -33.314 -42.943 1.00 86.75 982 GLY A N 1
ATOM 7488 C CA . GLY A 1 982 ? 43.832 -33.240 -44.284 1.00 86.75 982 GLY A CA 1
ATOM 7489 C C . GLY A 1 982 ? 44.213 -31.828 -44.747 1.00 86.75 982 GLY A C 1
ATOM 7490 O O . GLY A 1 982 ? 44.745 -31.686 -45.851 1.00 86.75 982 GLY A O 1
ATOM 7491 N N . PHE A 1 983 ? 43.956 -30.789 -43.952 1.00 91.62 983 PHE A N 1
ATOM 7492 C CA . PHE A 1 983 ? 44.305 -29.406 -44.274 1.00 91.62 983 PHE A CA 1
ATOM 7493 C C . PHE A 1 983 ? 45.821 -29.171 -44.167 1.00 91.62 983 PHE A C 1
ATOM 7495 O O . PHE A 1 983 ? 46.492 -29.663 -43.258 1.00 91.62 983 PHE A O 1
ATOM 7502 N N . ARG A 1 984 ? 46.391 -28.434 -45.125 1.00 87.50 984 ARG A N 1
ATOM 7503 C CA . ARG A 1 984 ? 47.829 -28.153 -45.232 1.00 87.50 984 ARG A CA 1
ATOM 7504 C C . ARG A 1 984 ? 48.045 -26.669 -45.537 1.00 87.50 984 ARG A C 1
ATOM 7506 O O . ARG A 1 984 ? 47.725 -26.198 -46.621 1.00 87.50 984 ARG A O 1
ATOM 7513 N N . ARG A 1 985 ? 48.708 -25.952 -44.625 1.00 85.81 985 ARG A N 1
ATOM 7514 C CA . ARG A 1 985 ? 48.960 -24.497 -44.728 1.00 85.81 985 ARG A CA 1
ATOM 7515 C C . ARG A 1 985 ? 49.933 -24.065 -45.840 1.00 85.81 985 ARG A C 1
ATOM 7517 O O . ARG A 1 985 ? 50.086 -22.871 -46.061 1.00 85.81 985 ARG A O 1
ATOM 7524 N N . MET A 1 986 ? 50.607 -25.000 -46.521 1.00 79.50 986 MET A N 1
ATOM 7525 C CA . MET A 1 986 ? 51.670 -24.682 -47.496 1.00 79.50 986 MET A CA 1
ATOM 7526 C C . MET A 1 986 ? 51.171 -23.834 -48.673 1.00 79.50 986 MET A C 1
ATOM 7528 O O . MET A 1 986 ? 51.857 -22.918 -49.117 1.00 79.50 986 MET A O 1
ATOM 7532 N N . THR A 1 987 ? 49.981 -24.133 -49.194 1.00 79.25 987 THR A N 1
ATOM 7533 C CA . THR A 1 987 ? 49.290 -23.299 -50.186 1.00 79.25 987 THR A CA 1
ATOM 7534 C C . THR A 1 987 ? 47.797 -23.556 -50.058 1.00 79.25 987 THR A C 1
ATOM 7536 O O . THR A 1 987 ? 47.334 -24.681 -50.275 1.00 79.25 987 THR A O 1
ATOM 7539 N N . VAL A 1 988 ? 47.049 -22.515 -49.703 1.00 91.94 988 VAL A N 1
ATOM 7540 C CA . VAL A 1 988 ? 45.598 -22.594 -49.513 1.00 91.94 988 VAL A CA 1
ATOM 7541 C C . VAL A 1 988 ? 44.878 -21.801 -50.594 1.00 91.94 988 VAL A C 1
ATOM 7543 O O . VAL A 1 988 ? 45.481 -21.006 -51.320 1.00 91.94 988 VAL A O 1
ATOM 7546 N N . ALA A 1 989 ? 43.578 -22.032 -50.702 1.00 91.88 989 ALA A N 1
ATOM 7547 C CA . ALA A 1 989 ? 42.680 -21.268 -51.535 1.00 91.88 989 ALA A CA 1
ATOM 7548 C C . ALA A 1 989 ? 41.400 -20.915 -50.776 1.00 91.88 989 ALA A C 1
ATOM 7550 O O . ALA A 1 989 ? 40.928 -21.695 -49.943 1.00 91.88 989 ALA A O 1
ATOM 7551 N N . THR A 1 990 ? 40.810 -19.771 -51.113 1.00 94.44 990 THR A N 1
ATOM 7552 C CA . THR A 1 990 ? 39.423 -19.475 -50.751 1.00 94.44 990 THR A CA 1
ATOM 7553 C C . THR A 1 990 ? 38.491 -20.173 -51.724 1.00 94.44 990 THR A C 1
ATOM 7555 O O . THR A 1 990 ? 38.681 -20.116 -52.939 1.00 94.44 990 THR A O 1
ATOM 7558 N N . TYR A 1 991 ? 37.460 -20.804 -51.183 1.00 93.31 991 TYR A N 1
ATOM 7559 C CA . TYR A 1 991 ? 36.374 -21.417 -51.924 1.00 93.31 991 TYR A CA 1
ATOM 7560 C C . TYR A 1 991 ? 35.074 -20.675 -51.637 1.00 93.31 991 TYR A C 1
ATOM 7562 O O . TYR A 1 991 ? 34.868 -20.205 -50.520 1.00 93.31 991 TYR A O 1
ATOM 7570 N N . ARG A 1 992 ? 34.192 -20.600 -52.632 1.00 93.19 992 ARG A N 1
ATOM 7571 C CA . ARG A 1 992 ? 32.849 -20.026 -52.522 1.00 93.19 992 ARG A CA 1
ATOM 7572 C C . ARG A 1 992 ? 31.800 -21.047 -52.948 1.00 93.19 992 ARG A C 1
ATOM 7574 O O . ARG A 1 992 ? 31.992 -21.745 -53.938 1.00 93.19 992 ARG A O 1
ATOM 7581 N N . ASN A 1 993 ? 30.680 -21.092 -52.240 1.00 91.19 993 ASN A N 1
ATOM 7582 C CA . ASN A 1 993 ? 29.481 -21.825 -52.635 1.00 91.19 993 ASN A CA 1
ATOM 7583 C C . ASN A 1 993 ? 28.324 -20.829 -52.784 1.00 91.19 993 ASN A C 1
ATOM 7585 O O . ASN A 1 993 ? 28.153 -19.971 -51.924 1.00 91.19 993 ASN A O 1
ATOM 7589 N N . ASP A 1 994 ? 27.557 -20.895 -53.870 1.00 83.88 994 ASP A N 1
ATOM 7590 C CA . ASP A 1 994 ? 26.447 -19.964 -54.132 1.00 83.88 994 ASP A CA 1
ATOM 7591 C C . ASP A 1 994 ? 25.126 -20.358 -53.429 1.00 83.88 994 ASP A C 1
ATOM 7593 O O . ASP A 1 994 ? 24.130 -19.656 -53.580 1.00 83.88 994 ASP A O 1
ATOM 7597 N N . GLY A 1 995 ? 25.117 -21.463 -52.672 1.00 74.75 995 GLY A N 1
ATOM 7598 C CA . GLY A 1 995 ? 23.972 -21.946 -51.901 1.00 74.75 995 GLY A CA 1
ATOM 7599 C C . GLY A 1 995 ? 22.947 -22.773 -52.689 1.00 74.75 995 GLY A C 1
ATOM 7600 O O . GLY A 1 995 ? 21.956 -23.218 -52.106 1.00 74.75 995 GLY A O 1
ATOM 7601 N N . ASN A 1 996 ? 23.153 -23.004 -53.991 1.00 72.06 996 ASN A N 1
ATOM 7602 C CA . ASN A 1 996 ? 22.174 -23.664 -54.859 1.00 72.06 996 ASN A CA 1
ATOM 7603 C C . ASN A 1 996 ? 22.371 -25.188 -54.958 1.00 72.06 996 ASN A C 1
ATOM 7605 O O . ASN A 1 996 ? 23.451 -25.730 -54.739 1.00 72.06 996 ASN A O 1
ATOM 7609 N N . ALA A 1 997 ? 21.308 -25.907 -55.344 1.00 61.44 997 ALA A N 1
ATOM 7610 C CA . ALA A 1 997 ? 21.300 -27.375 -55.406 1.00 61.44 997 ALA A CA 1
ATOM 7611 C C . ALA A 1 997 ? 22.277 -27.993 -56.432 1.00 61.44 997 ALA A C 1
ATOM 7613 O O . ALA A 1 997 ? 22.563 -29.183 -56.328 1.00 61.44 997 ALA A O 1
ATOM 7614 N N . ALA A 1 998 ? 22.769 -27.211 -57.400 1.00 59.66 998 ALA A N 1
ATOM 7615 C CA . ALA A 1 998 ? 23.687 -27.652 -58.456 1.00 59.66 998 ALA A CA 1
ATOM 7616 C C . ALA A 1 998 ? 25.164 -27.306 -58.179 1.00 59.66 998 ALA A C 1
ATOM 7618 O O . ALA A 1 998 ? 26.028 -27.619 -58.998 1.00 59.66 998 ALA A O 1
ATOM 7619 N N . SER A 1 999 ? 25.461 -26.646 -57.060 1.00 62.34 999 SER A N 1
ATOM 7620 C CA . SER A 1 999 ? 26.719 -25.923 -56.902 1.00 62.34 999 SER A CA 1
ATOM 7621 C C . SER A 1 999 ? 27.718 -26.639 -56.014 1.00 62.34 999 SER A C 1
ATOM 7623 O O . SER A 1 999 ? 27.427 -27.032 -54.889 1.00 62.34 999 SER A O 1
ATOM 7625 N N . THR A 1 1000 ? 28.937 -26.771 -56.526 1.00 77.69 1000 THR A N 1
ATOM 7626 C CA . THR A 1 1000 ? 30.105 -27.235 -55.775 1.00 77.69 1000 THR A CA 1
ATOM 7627 C C . THR A 1 1000 ? 30.877 -26.049 -55.197 1.00 77.69 1000 THR A C 1
ATOM 7629 O O . THR A 1 1000 ? 30.795 -24.938 -55.718 1.00 77.69 1000 THR A O 1
ATOM 7632 N N . TRP A 1 1001 ? 31.691 -26.281 -54.165 1.00 88.44 1001 TRP A N 1
ATOM 7633 C CA . TRP A 1 1001 ? 32.643 -25.285 -53.663 1.00 88.44 1001 TRP A CA 1
ATOM 7634 C C . TRP A 1 1001 ? 33.639 -24.882 -54.763 1.00 88.44 1001 TRP A C 1
ATOM 7636 O O . TRP A 1 1001 ? 34.527 -25.652 -55.128 1.00 88.44 1001 TRP A O 1
ATOM 7646 N N . GLN A 1 1002 ? 33.493 -23.672 -55.304 1.00 88.88 1002 GLN A N 1
ATOM 7647 C CA . GLN A 1 1002 ? 34.322 -23.138 -56.380 1.00 88.88 1002 GLN A CA 1
ATOM 7648 C C . GLN A 1 1002 ? 35.556 -22.447 -55.807 1.00 88.88 1002 GLN A C 1
ATOM 7650 O O . GLN A 1 1002 ? 35.444 -21.518 -55.009 1.00 88.88 1002 GLN A O 1
ATOM 7655 N N . ARG A 1 1003 ? 36.740 -22.862 -56.259 1.00 89.50 1003 ARG A N 1
ATOM 7656 C CA . ARG A 1 1003 ? 38.004 -22.212 -55.905 1.00 89.50 1003 ARG A CA 1
ATOM 7657 C C . ARG A 1 1003 ? 38.090 -20.811 -56.518 1.00 89.50 1003 ARG A C 1
ATOM 7659 O O . ARG A 1 1003 ? 37.825 -20.647 -57.707 1.00 89.50 1003 ARG A O 1
ATOM 7666 N N . LEU A 1 1004 ? 38.509 -19.835 -55.718 1.00 89.38 1004 LEU A N 1
ATOM 7667 C CA . LEU A 1 1004 ? 38.738 -18.448 -56.118 1.00 89.38 1004 LEU A CA 1
ATOM 7668 C C . LEU A 1 1004 ? 40.240 -18.122 -56.048 1.00 89.38 1004 LEU A C 1
ATOM 7670 O O . LEU A 1 1004 ? 41.007 -18.573 -56.895 1.00 89.38 1004 LEU A O 1
ATOM 7674 N N . ASN A 1 1005 ? 40.678 -17.366 -55.040 1.00 91.00 1005 ASN A N 1
ATOM 7675 C CA . ASN A 1 1005 ? 42.068 -16.942 -54.869 1.00 91.00 1005 ASN A CA 1
ATOM 7676 C C . ASN A 1 1005 ? 42.917 -18.038 -54.202 1.00 91.00 1005 ASN A C 1
ATOM 7678 O O . ASN A 1 1005 ? 42.454 -18.690 -53.270 1.00 91.00 1005 ASN A O 1
ATOM 7682 N N . THR A 1 1006 ? 44.175 -18.188 -54.626 1.00 89.81 1006 THR A N 1
ATOM 7683 C CA . THR A 1 1006 ? 45.201 -19.041 -53.993 1.00 89.81 1006 THR A CA 1
ATOM 7684 C C . THR A 1 1006 ? 46.346 -18.193 -53.449 1.00 89.81 1006 THR A C 1
ATOM 7686 O O . THR A 1 1006 ? 46.705 -17.197 -54.073 1.00 89.81 1006 THR A O 1
ATOM 7689 N N . GLY A 1 1007 ? 46.986 -18.611 -52.359 1.00 86.19 1007 GLY A N 1
ATOM 7690 C CA . GLY A 1 1007 ? 48.150 -17.897 -51.829 1.00 86.19 1007 GLY A CA 1
ATOM 7691 C C . GLY A 1 1007 ? 48.693 -18.466 -50.514 1.00 86.19 1007 GLY A C 1
ATOM 7692 O O . GLY A 1 1007 ? 48.227 -19.515 -50.052 1.00 86.19 1007 GLY A O 1
ATOM 7693 N N . PRO A 1 1008 ? 49.694 -17.794 -49.919 1.00 84.12 1008 PRO A N 1
ATOM 7694 C CA . PRO A 1 1008 ? 50.290 -18.219 -48.659 1.00 84.12 1008 PRO A CA 1
ATOM 7695 C C . PRO A 1 1008 ? 49.384 -17.896 -47.462 1.00 84.12 1008 PRO A C 1
ATOM 7697 O O . PRO A 1 1008 ? 48.706 -16.869 -47.434 1.00 84.12 1008 PRO A O 1
ATOM 7700 N N . VAL A 1 1009 ? 49.417 -18.760 -46.447 1.00 90.44 1009 VAL A N 1
ATOM 7701 C CA . VAL A 1 1009 ? 48.847 -18.488 -45.118 1.00 90.44 1009 VAL A CA 1
ATOM 7702 C C . VAL A 1 1009 ? 49.841 -17.656 -44.311 1.00 90.44 1009 VAL A C 1
ATOM 7704 O O . VAL A 1 1009 ? 51.036 -17.942 -44.331 1.00 90.44 1009 VAL A O 1
ATOM 7707 N N . SER A 1 1010 ? 49.356 -16.648 -43.587 1.00 90.19 1010 SER A N 1
ATOM 7708 C CA . SER A 1 1010 ? 50.164 -15.819 -42.678 1.00 90.19 1010 SER A CA 1
ATOM 7709 C C . SER A 1 1010 ? 49.687 -15.945 -41.223 1.00 90.19 1010 SER A C 1
ATOM 7711 O O . SER A 1 1010 ? 48.629 -16.510 -40.959 1.00 90.19 1010 SER A O 1
ATOM 7713 N N . GLY A 1 1011 ? 50.459 -15.417 -40.267 1.00 85.19 1011 GLY A N 1
ATOM 7714 C CA . GLY A 1 1011 ? 50.099 -15.398 -38.841 1.00 85.19 1011 GLY A CA 1
ATOM 7715 C C . GLY A 1 1011 ? 50.464 -16.670 -38.062 1.00 85.19 1011 GLY A C 1
ATOM 7716 O O . GLY A 1 1011 ? 50.834 -17.695 -38.632 1.00 85.19 1011 GLY A O 1
ATOM 7717 N N . THR A 1 1012 ? 50.384 -16.586 -36.732 1.00 77.94 1012 THR A N 1
ATOM 7718 C CA . THR A 1 1012 ? 50.745 -17.669 -35.793 1.00 77.94 1012 THR A CA 1
ATOM 7719 C C . THR A 1 1012 ? 49.587 -18.090 -34.878 1.00 77.94 1012 THR A C 1
ATOM 7721 O O . THR A 1 1012 ? 49.807 -18.867 -33.952 1.00 77.94 1012 THR A O 1
ATOM 7724 N N . GLY A 1 1013 ? 48.366 -17.599 -35.139 1.00 75.00 1013 GLY A N 1
ATOM 7725 C CA . GLY A 1 1013 ? 47.167 -17.841 -34.326 1.00 75.00 1013 GLY A CA 1
ATOM 7726 C C . GLY A 1 1013 ? 46.471 -16.530 -33.915 1.00 75.00 1013 GLY A C 1
ATOM 7727 O O . GLY A 1 1013 ? 46.984 -15.864 -33.019 1.00 75.00 1013 GLY A O 1
ATOM 7728 N N . PRO A 1 1014 ? 45.341 -16.143 -34.540 1.00 89.38 1014 PRO A N 1
ATOM 7729 C CA . PRO A 1 1014 ? 44.719 -16.814 -35.681 1.00 89.38 1014 PRO A CA 1
ATOM 7730 C C . PRO A 1 1014 ? 45.594 -16.724 -36.950 1.00 89.38 1014 PRO A C 1
ATOM 7732 O O . PRO A 1 1014 ? 46.366 -15.782 -37.143 1.00 89.38 1014 PRO A O 1
ATOM 7735 N N . PHE A 1 1015 ? 45.520 -17.747 -37.800 1.00 93.75 1015 PHE A N 1
ATOM 7736 C CA . PHE A 1 1015 ? 46.081 -17.743 -39.154 1.00 93.75 1015 PHE A CA 1
ATOM 7737 C C . PHE A 1 1015 ? 45.234 -16.867 -40.055 1.00 93.75 1015 PHE A C 1
ATOM 7739 O O . PHE A 1 1015 ? 44.028 -16.792 -39.853 1.00 93.75 1015 PHE A O 1
ATOM 7746 N N . THR A 1 1016 ? 45.840 -16.240 -41.059 1.00 94.19 1016 THR A N 1
ATOM 7747 C CA . THR A 1 1016 ? 45.151 -15.320 -41.961 1.00 94.19 1016 THR A CA 1
ATOM 7748 C C . THR A 1 1016 ? 45.354 -15.684 -43.427 1.00 94.19 1016 THR A C 1
ATOM 7750 O O . THR A 1 1016 ? 46.426 -16.132 -43.846 1.00 94.19 1016 THR A O 1
ATOM 7753 N N . PHE A 1 1017 ? 44.302 -15.470 -44.218 1.00 94.75 1017 PHE A N 1
ATOM 7754 C CA . PHE A 1 1017 ? 44.338 -15.550 -45.675 1.00 94.75 1017 PHE A CA 1
ATOM 7755 C C . PHE A 1 1017 ? 43.454 -14.463 -46.288 1.00 94.75 1017 PHE A C 1
ATOM 7757 O O . PHE A 1 1017 ? 42.282 -14.349 -45.928 1.00 94.75 1017 PHE A O 1
ATOM 7764 N N . THR A 1 1018 ? 43.998 -13.685 -47.227 1.00 94.00 1018 THR A N 1
ATOM 7765 C CA . THR A 1 1018 ? 43.271 -12.604 -47.908 1.00 94.00 1018 THR A CA 1
ATOM 7766 C C . THR A 1 1018 ? 42.884 -13.016 -49.323 1.00 94.00 1018 THR A C 1
ATOM 7768 O O . THR A 1 1018 ? 43.740 -13.223 -50.181 1.00 94.00 1018 THR A O 1
ATOM 7771 N N . ALA A 1 1019 ? 41.580 -13.084 -49.577 1.00 93.50 1019 ALA A N 1
ATOM 7772 C CA . ALA A 1 1019 ? 41.008 -13.221 -50.906 1.00 93.50 1019 ALA A CA 1
ATOM 7773 C C . ALA A 1 1019 ? 40.750 -11.827 -51.488 1.00 93.50 1019 ALA A C 1
ATOM 7775 O O . ALA A 1 1019 ? 40.059 -11.024 -50.864 1.00 93.50 1019 ALA A O 1
ATOM 7776 N N . THR A 1 1020 ? 41.315 -11.522 -52.655 1.00 92.88 1020 THR A N 1
ATOM 7777 C CA . THR A 1 1020 ? 41.233 -10.190 -53.267 1.00 92.88 1020 THR A CA 1
ATOM 7778 C C . THR A 1 1020 ? 40.198 -10.127 -54.386 1.00 92.88 1020 THR A C 1
ATOM 7780 O O . THR A 1 1020 ? 39.957 -11.123 -55.072 1.00 92.88 1020 THR A O 1
ATOM 7783 N N . ALA A 1 1021 ? 39.620 -8.940 -54.589 1.00 91.81 1021 ALA A N 1
ATOM 7784 C CA . ALA A 1 1021 ? 38.673 -8.634 -55.666 1.00 91.81 1021 ALA A CA 1
ATOM 7785 C C . ALA A 1 1021 ? 37.430 -9.552 -55.719 1.00 91.81 1021 ALA A C 1
ATOM 7787 O O . ALA A 1 1021 ? 36.954 -9.919 -56.795 1.00 91.81 1021 ALA A O 1
ATOM 7788 N N . ILE A 1 1022 ? 36.870 -9.906 -54.557 1.00 92.62 1022 ILE A N 1
ATOM 7789 C CA . ILE A 1 1022 ? 35.624 -10.673 -54.463 1.00 92.62 1022 ILE A CA 1
ATOM 7790 C C . ILE A 1 1022 ? 34.451 -9.782 -54.881 1.00 92.62 1022 ILE A C 1
ATOM 7792 O O . ILE A 1 1022 ? 34.133 -8.815 -54.194 1.00 92.62 1022 ILE A O 1
ATOM 7796 N N . SER A 1 1023 ? 33.797 -10.115 -55.994 1.00 90.19 1023 SER A N 1
ATOM 7797 C CA . SER A 1 1023 ? 32.618 -9.405 -56.526 1.00 90.19 1023 SER A CA 1
ATOM 7798 C C . SER A 1 1023 ? 31.303 -10.169 -56.340 1.00 90.19 1023 SER A C 1
ATOM 7800 O O . SER A 1 1023 ? 30.225 -9.671 -56.655 1.00 90.19 1023 SER A O 1
ATOM 7802 N N . THR A 1 1024 ? 31.375 -11.396 -55.826 1.00 88.94 1024 THR A N 1
ATOM 7803 C CA . THR A 1 1024 ? 30.221 -12.269 -55.635 1.00 88.94 1024 THR A CA 1
ATOM 7804 C C . THR A 1 1024 ? 30.284 -12.901 -54.250 1.00 88.94 1024 THR A C 1
ATOM 7806 O O . THR A 1 1024 ? 31.259 -13.580 -53.931 1.00 88.94 1024 THR A O 1
ATOM 7809 N N . PHE A 1 1025 ? 29.250 -12.703 -53.437 1.00 90.75 1025 PHE A N 1
ATOM 7810 C CA . PHE A 1 1025 ? 29.227 -13.079 -52.020 1.00 90.75 1025 PHE A CA 1
ATOM 7811 C C . PHE A 1 1025 ? 28.208 -14.193 -51.763 1.00 90.75 1025 PHE A C 1
ATOM 7813 O O . PHE A 1 1025 ? 27.238 -14.305 -52.511 1.00 90.75 1025 PHE A O 1
ATOM 7820 N N . SER A 1 1026 ? 28.499 -15.077 -50.806 1.00 90.44 1026 SER A N 1
ATOM 7821 C CA . SER A 1 1026 ? 27.648 -16.180 -50.332 1.00 90.44 1026 SER A CA 1
ATOM 7822 C C . SER A 1 1026 ? 28.379 -16.882 -49.164 1.00 90.44 1026 SER A C 1
ATOM 7824 O O . SER A 1 1026 ? 28.938 -16.205 -48.300 1.00 90.44 1026 SER A O 1
ATOM 7826 N N . GLN A 1 1027 ? 28.451 -18.214 -49.129 1.00 93.38 1027 GLN A N 1
ATOM 7827 C CA . GLN A 1 1027 ? 29.269 -18.966 -48.180 1.00 93.38 1027 GLN A CA 1
ATOM 7828 C C . GLN A 1 1027 ? 30.702 -19.143 -48.698 1.00 93.38 1027 GLN A C 1
ATOM 7830 O O . GLN A 1 1027 ? 30.919 -19.449 -49.873 1.00 93.38 1027 GLN A O 1
ATOM 7835 N N . PHE A 1 1028 ? 31.678 -18.975 -47.809 1.00 95.50 1028 PHE A N 1
ATOM 7836 C CA . PHE A 1 1028 ? 33.109 -19.074 -48.074 1.00 95.50 1028 PHE A CA 1
ATOM 7837 C C . PHE A 1 1028 ? 33.784 -20.073 -47.134 1.00 95.50 1028 PHE A C 1
ATOM 7839 O O . PHE A 1 1028 ? 33.389 -20.213 -45.978 1.00 95.50 1028 PHE A O 1
ATOM 7846 N N . ALA A 1 1029 ? 34.834 -20.727 -47.623 1.00 95.19 1029 ALA A N 1
ATOM 7847 C CA . ALA A 1 1029 ? 35.671 -21.645 -46.856 1.00 95.19 1029 ALA A CA 1
ATOM 7848 C C . ALA A 1 1029 ? 37.139 -21.547 -47.298 1.00 95.19 1029 ALA A C 1
ATOM 7850 O O . ALA A 1 1029 ? 37.435 -21.071 -48.395 1.00 95.19 1029 ALA A O 1
ATOM 7851 N N . ILE A 1 1030 ? 38.062 -22.028 -46.462 1.00 95.31 1030 ILE A N 1
ATOM 7852 C CA . ILE A 1 1030 ? 39.501 -22.087 -46.764 1.00 95.31 1030 ILE A CA 1
ATOM 7853 C C . ILE A 1 1030 ? 39.926 -23.552 -46.875 1.00 95.31 1030 ILE A C 1
ATOM 7855 O O . ILE A 1 1030 ? 39.683 -24.330 -45.956 1.00 95.31 1030 ILE A O 1
ATOM 7859 N N . GLY A 1 1031 ? 40.564 -23.935 -47.984 1.00 93.31 1031 GLY A N 1
ATOM 7860 C CA . GLY A 1 1031 ? 41.011 -25.312 -48.235 1.00 93.31 1031 GLY A CA 1
ATOM 7861 C C . GLY A 1 1031 ? 42.323 -25.393 -49.011 1.00 93.31 1031 GLY A C 1
ATOM 7862 O O . GLY A 1 1031 ? 42.862 -24.374 -49.433 1.00 93.31 1031 GLY A O 1
ATOM 7863 N N . ASN A 1 1032 ? 42.858 -26.597 -49.209 1.00 90.56 1032 ASN A N 1
ATOM 7864 C CA . ASN A 1 1032 ? 44.112 -26.805 -49.951 1.00 90.56 1032 ASN A CA 1
ATOM 7865 C C . ASN A 1 1032 ? 44.005 -26.343 -51.427 1.00 90.56 1032 ASN A C 1
ATOM 7867 O O . ASN A 1 1032 ? 42.955 -26.483 -52.056 1.00 90.56 1032 ASN A O 1
ATOM 7871 N N . ALA A 1 1033 ? 45.094 -25.817 -52.007 1.00 82.00 1033 ALA A N 1
ATOM 7872 C CA . ALA A 1 1033 ? 45.105 -25.285 -53.382 1.00 82.00 1033 ALA A CA 1
ATOM 7873 C C . ALA A 1 1033 ? 45.314 -26.335 -54.499 1.00 82.00 1033 ALA A C 1
ATOM 7875 O O . ALA A 1 1033 ? 44.935 -26.087 -55.647 1.00 82.00 1033 ALA A O 1
ATOM 7876 N N . VAL A 1 1034 ? 45.897 -27.497 -54.185 1.00 61.19 1034 VAL A N 1
ATOM 7877 C CA . VAL A 1 1034 ? 46.257 -28.549 -55.157 1.00 61.19 1034 VAL A CA 1
ATOM 7878 C C . VAL A 1 1034 ? 45.425 -29.813 -54.957 1.00 61.19 1034 VAL A C 1
ATOM 7880 O O . VAL A 1 1034 ? 45.474 -30.433 -53.897 1.00 61.19 1034 VAL A O 1
ATOM 7883 N N . ASN A 1 1035 ? 44.746 -30.233 -56.026 1.00 45.75 1035 ASN A N 1
ATOM 7884 C CA . ASN A 1 1035 ? 44.336 -31.620 -56.219 1.00 45.75 1035 ASN A CA 1
ATOM 7885 C C . ASN A 1 1035 ? 45.498 -32.356 -56.906 1.00 45.75 1035 ASN A C 1
ATOM 7887 O O . ASN A 1 1035 ? 45.900 -31.923 -57.987 1.00 45.75 1035 ASN A O 1
ATOM 7891 N N . PRO A 1 1036 ? 46.032 -33.465 -56.373 1.00 39.94 1036 PRO A N 1
ATOM 7892 C CA . PRO A 1 1036 ? 46.700 -34.432 -57.233 1.00 39.94 1036 PRO A CA 1
ATOM 7893 C C . PRO A 1 1036 ? 45.622 -35.068 -58.129 1.00 39.94 1036 PRO A C 1
ATOM 7895 O O . PRO A 1 1036 ? 44.690 -35.682 -57.616 1.00 39.94 1036 PRO A O 1
ATOM 7898 N N . LEU A 1 1037 ? 45.705 -34.882 -59.450 1.00 39.28 1037 LEU A N 1
ATOM 7899 C CA . LEU A 1 1037 ? 44.803 -35.515 -60.421 1.00 39.28 1037 LEU A CA 1
ATOM 7900 C C . LEU A 1 1037 ? 45.502 -36.728 -61.050 1.00 39.28 1037 LEU A C 1
ATOM 7902 O O . LEU A 1 1037 ? 46.427 -36.551 -61.840 1.00 39.28 1037 LEU A O 1
ATOM 7906 N N . PRO A 1 1038 ? 45.104 -37.959 -60.698 1.00 40.72 1038 PRO A N 1
ATOM 7907 C CA . PRO A 1 1038 ? 45.504 -39.152 -61.428 1.00 40.72 1038 PRO A CA 1
ATOM 7908 C C . PRO A 1 1038 ? 44.603 -39.364 -62.653 1.00 40.72 1038 PRO A C 1
ATOM 7910 O O . PRO A 1 1038 ? 43.393 -39.137 -62.589 1.00 40.72 1038 PRO A O 1
ATOM 7913 N N . VAL A 1 1039 ? 45.170 -39.901 -63.739 1.00 45.09 1039 VAL A N 1
ATOM 7914 C CA . VAL A 1 1039 ? 44.390 -40.692 -64.704 1.00 45.09 1039 VAL A CA 1
ATOM 7915 C C . VAL A 1 1039 ? 43.572 -41.710 -63.911 1.00 45.09 1039 VAL A C 1
ATOM 7917 O O . VAL A 1 1039 ? 44.119 -42.479 -63.116 1.00 45.09 1039 VAL A O 1
ATOM 7920 N N . SER A 1 1040 ? 42.250 -41.692 -64.081 1.00 59.31 1040 SER A N 1
ATOM 7921 C CA . SER A 1 1040 ? 41.374 -42.620 -63.372 1.00 59.31 1040 SER A CA 1
ATOM 7922 C C . SER A 1 1040 ? 41.427 -43.975 -64.072 1.00 59.31 1040 SER A C 1
ATOM 7924 O O . SER A 1 1040 ? 40.627 -44.293 -64.956 1.00 59.31 1040 SER A O 1
ATOM 7926 N N . LEU A 1 1041 ? 42.428 -44.769 -63.689 1.00 68.38 1041 LEU A N 1
ATOM 7927 C CA . LEU A 1 1041 ? 42.424 -46.207 -63.898 1.00 68.38 1041 LEU A CA 1
ATOM 7928 C C . LEU A 1 1041 ? 41.225 -46.764 -63.126 1.00 68.38 1041 LEU A C 1
ATOM 7930 O O . LEU A 1 1041 ? 41.262 -46.899 -61.906 1.00 68.38 1041 LEU A O 1
ATOM 7934 N N . THR A 1 1042 ? 40.137 -47.016 -63.843 1.00 73.06 1042 THR A N 1
ATOM 7935 C CA . THR A 1 1042 ? 38.879 -47.498 -63.253 1.00 73.06 1042 THR A CA 1
ATOM 7936 C C . THR A 1 1042 ? 39.008 -48.915 -62.721 1.00 73.06 1042 THR A C 1
ATOM 7938 O O . THR A 1 1042 ? 38.408 -49.251 -61.706 1.00 73.06 1042 THR A O 1
ATOM 7941 N N . GLU A 1 1043 ? 39.804 -49.739 -63.398 1.00 79.69 1043 GLU A N 1
ATOM 7942 C CA . GLU A 1 1043 ? 39.993 -51.140 -63.058 1.00 79.69 1043 GLU A CA 1
ATOM 7943 C C . GLU A 1 1043 ? 41.291 -51.645 -63.690 1.00 79.69 1043 GLU A C 1
ATOM 7945 O O . GLU A 1 1043 ? 41.595 -51.301 -64.832 1.00 79.69 1043 GLU A O 1
ATOM 7950 N N . PHE A 1 1044 ? 42.042 -52.469 -62.958 1.00 88.81 1044 PHE A N 1
ATOM 7951 C CA . PHE A 1 1044 ? 43.117 -53.301 -63.490 1.00 88.81 1044 PHE A CA 1
ATOM 7952 C C . PHE A 1 1044 ? 43.042 -54.666 -62.818 1.00 88.81 1044 PHE A C 1
ATOM 7954 O O . PHE A 1 1044 ? 43.156 -54.780 -61.598 1.00 88.81 1044 PHE A O 1
ATOM 7961 N N . THR A 1 1045 ? 42.833 -55.695 -63.625 1.00 84.69 1045 THR A N 1
ATOM 7962 C CA . THR A 1 1045 ? 42.699 -57.080 -63.189 1.00 84.69 1045 THR A CA 1
ATOM 7963 C C . THR A 1 1045 ? 43.672 -57.953 -63.964 1.00 84.69 1045 THR A C 1
ATOM 7965 O O . THR A 1 1045 ? 44.009 -57.688 -65.118 1.00 84.69 1045 THR A O 1
ATOM 7968 N N . ALA A 1 1046 ? 44.146 -59.009 -63.314 1.00 82.88 1046 ALA A N 1
ATOM 7969 C CA . ALA A 1 1046 ? 44.976 -60.030 -63.925 1.00 82.88 1046 ALA A CA 1
ATOM 7970 C C . ALA A 1 1046 ? 44.405 -61.384 -63.515 1.00 82.88 1046 ALA A C 1
ATOM 7972 O O . ALA A 1 1046 ? 44.263 -61.669 -62.328 1.00 82.88 1046 ALA A O 1
ATOM 7973 N N . ARG A 1 1047 ? 44.042 -62.209 -64.494 1.00 81.19 1047 ARG A N 1
ATOM 7974 C CA . ARG A 1 1047 ? 43.415 -63.508 -64.257 1.00 81.19 1047 ARG A CA 1
ATOM 7975 C C . ARG A 1 1047 ? 44.164 -64.593 -65.003 1.00 81.19 1047 ARG A C 1
ATOM 7977 O O . ARG A 1 1047 ? 44.438 -64.480 -66.197 1.00 81.19 1047 ARG A O 1
ATOM 7984 N N . ARG A 1 1048 ? 44.458 -65.683 -64.301 1.00 79.38 1048 ARG A N 1
ATOM 7985 C CA . ARG A 1 1048 ? 44.993 -66.893 -64.921 1.00 79.38 1048 ARG A CA 1
ATOM 7986 C C . ARG A 1 1048 ? 43.902 -67.591 -65.731 1.00 79.38 1048 ARG A C 1
ATOM 7988 O O . ARG A 1 1048 ? 42.843 -67.916 -65.200 1.00 79.38 1048 ARG A O 1
ATOM 7995 N N . VAL A 1 1049 ? 44.184 -67.845 -67.005 1.00 77.31 1049 VAL A N 1
ATOM 7996 C CA . VAL A 1 1049 ? 43.343 -68.633 -67.911 1.00 77.31 1049 VAL A CA 1
ATOM 7997 C C . VAL A 1 1049 ? 44.228 -69.730 -68.497 1.00 77.31 1049 VAL A C 1
ATOM 7999 O O . VAL A 1 1049 ? 45.069 -69.474 -69.360 1.00 77.31 1049 VAL A O 1
ATOM 8002 N N . SER A 1 1050 ? 44.074 -70.959 -67.993 1.00 73.75 1050 SER A N 1
ATOM 8003 C CA . SER A 1 1050 ? 44.983 -72.080 -68.283 1.00 73.75 1050 SER A CA 1
ATOM 8004 C C . SER A 1 1050 ? 46.451 -71.740 -67.931 1.00 73.75 1050 SER A C 1
ATOM 8006 O O . SER A 1 1050 ? 46.727 -71.298 -66.813 1.00 73.75 1050 SER A O 1
ATOM 8008 N N . SER A 1 1051 ? 47.404 -71.922 -68.851 1.00 76.44 1051 SER A N 1
ATOM 8009 C CA . SER A 1 1051 ? 48.838 -71.650 -68.652 1.00 76.44 1051 SER A CA 1
ATOM 8010 C C . SER A 1 1051 ? 49.252 -70.180 -68.827 1.00 76.44 1051 SER A C 1
ATOM 8012 O O . SER A 1 1051 ? 50.432 -69.860 -68.690 1.00 76.44 1051 SER A O 1
ATOM 8014 N N . ARG A 1 1052 ? 48.304 -69.274 -69.100 1.00 83.19 1052 ARG A N 1
ATOM 8015 C CA . ARG A 1 1052 ? 48.559 -67.856 -69.406 1.00 83.19 1052 ARG A CA 1
ATOM 8016 C C . ARG A 1 1052 ? 47.890 -66.941 -68.386 1.00 83.19 1052 ARG A C 1
ATOM 8018 O O . ARG A 1 1052 ? 46.892 -67.318 -67.771 1.00 83.19 1052 ARG A O 1
ATOM 8025 N N . VAL A 1 1053 ? 48.408 -65.726 -68.227 1.00 87.00 1053 VAL A N 1
ATOM 8026 C CA . VAL A 1 1053 ? 47.747 -64.676 -67.438 1.00 87.00 1053 VAL A CA 1
ATOM 8027 C C . VAL A 1 1053 ? 47.258 -63.586 -68.377 1.00 87.00 1053 VAL A C 1
ATOM 8029 O O . VAL A 1 1053 ? 48.035 -63.004 -69.131 1.00 87.00 1053 VAL A O 1
ATOM 8032 N N . VAL A 1 1054 ? 45.954 -63.331 -68.335 1.00 89.62 1054 VAL A N 1
ATOM 8033 C CA . VAL A 1 1054 ? 45.299 -62.269 -69.094 1.00 89.62 1054 VAL A CA 1
ATOM 8034 C C . VAL A 1 1054 ? 45.119 -61.078 -68.169 1.00 89.62 1054 VAL A C 1
ATOM 8036 O O . VAL A 1 1054 ? 44.500 -61.196 -67.112 1.00 89.62 1054 VAL A O 1
ATOM 8039 N N . LEU A 1 1055 ? 45.673 -59.941 -68.569 1.00 92.19 1055 LEU A N 1
ATOM 8040 C CA . LEU A 1 1055 ? 45.549 -58.673 -67.875 1.00 92.19 1055 LEU A CA 1
ATOM 8041 C C . LEU A 1 1055 ? 44.595 -57.769 -68.637 1.00 92.19 1055 LEU A C 1
ATOM 8043 O O . LEU A 1 1055 ? 44.736 -57.609 -69.849 1.00 92.19 1055 LEU A O 1
ATOM 8047 N N . THR A 1 1056 ? 43.661 -57.159 -67.925 1.00 89.94 1056 THR A N 1
ATOM 8048 C CA . THR A 1 1056 ? 42.683 -56.225 -68.483 1.00 89.94 1056 THR A CA 1
ATOM 8049 C C . THR A 1 1056 ? 42.622 -54.974 -67.634 1.00 89.94 1056 THR A C 1
ATOM 8051 O O . THR A 1 1056 ? 42.624 -55.053 -66.407 1.00 89.94 1056 THR A O 1
ATOM 8054 N N . TRP A 1 1057 ? 42.567 -53.814 -68.278 1.00 92.31 1057 TRP A N 1
ATOM 8055 C CA . TRP A 1 1057 ? 42.313 -52.557 -67.586 1.00 92.31 1057 TRP A CA 1
ATOM 8056 C C . TRP A 1 1057 ? 41.465 -51.612 -68.410 1.00 92.31 1057 TRP A C 1
ATOM 8058 O O . TRP A 1 1057 ? 41.430 -51.700 -69.637 1.00 92.31 1057 TRP A O 1
ATOM 8068 N N . SER A 1 1058 ? 40.819 -50.675 -67.724 1.00 87.50 1058 SER A N 1
ATOM 8069 C CA . SER A 1 1058 ? 40.170 -49.547 -68.375 1.00 87.50 1058 SER A CA 1
ATOM 8070 C C . SER A 1 1058 ? 40.496 -48.220 -67.709 1.00 87.50 1058 SER A C 1
ATOM 8072 O O . SER A 1 1058 ? 40.592 -48.114 -66.483 1.00 87.50 1058 SER A O 1
ATOM 8074 N N . THR A 1 1059 ? 40.621 -47.185 -68.526 1.00 85.69 1059 THR A N 1
ATOM 8075 C CA . THR A 1 1059 ? 40.747 -45.788 -68.106 1.00 85.69 1059 THR A CA 1
ATOM 8076 C C . THR A 1 1059 ? 39.411 -45.091 -68.323 1.00 85.69 1059 THR A C 1
ATOM 8078 O O . THR A 1 1059 ? 38.760 -45.333 -69.336 1.00 85.69 1059 THR A O 1
ATOM 8081 N N . ALA A 1 1060 ? 38.957 -44.260 -67.379 1.00 74.38 1060 ALA A N 1
ATOM 8082 C CA . ALA A 1 1060 ? 37.782 -43.409 -67.608 1.00 74.38 1060 ALA A CA 1
ATOM 8083 C C . ALA A 1 1060 ? 38.122 -42.248 -68.550 1.00 74.38 1060 ALA A C 1
ATOM 8085 O O . ALA A 1 1060 ? 37.344 -41.929 -69.444 1.00 74.38 1060 ALA A O 1
ATOM 8086 N N . THR A 1 1061 ? 39.298 -41.653 -68.346 1.00 71.62 1061 THR A N 1
ATOM 8087 C CA . THR A 1 1061 ? 39.870 -40.562 -69.136 1.00 71.62 1061 THR A CA 1
ATOM 8088 C C . THR A 1 1061 ? 41.393 -40.718 -69.178 1.00 71.62 1061 THR A C 1
ATOM 8090 O O . THR A 1 1061 ? 41.994 -41.204 -68.219 1.00 71.62 1061 THR A O 1
ATOM 8093 N N . GLU A 1 1062 ? 42.022 -40.279 -70.261 1.00 77.94 1062 GLU A N 1
ATOM 8094 C CA . GLU A 1 1062 ? 43.471 -40.194 -70.449 1.00 77.94 1062 GLU A CA 1
ATOM 8095 C C . GLU A 1 1062 ? 43.847 -38.765 -70.826 1.00 77.94 1062 GLU A C 1
ATOM 8097 O O . GLU A 1 1062 ? 43.130 -38.108 -71.578 1.00 77.94 1062 GLU A O 1
ATOM 8102 N N . GLU A 1 1063 ? 44.979 -38.279 -70.332 1.00 71.81 1063 GLU A N 1
ATOM 8103 C CA . GLU A 1 1063 ? 45.521 -36.979 -70.716 1.00 71.81 1063 GLU A CA 1
ATOM 8104 C C . GLU A 1 1063 ? 47.015 -37.142 -70.994 1.00 71.81 1063 GLU A C 1
ATOM 8106 O O . GLU A 1 1063 ? 47.765 -37.573 -70.125 1.00 71.81 1063 GLU A O 1
ATOM 8111 N N . ASN A 1 1064 ? 47.435 -36.851 -72.229 1.00 74.12 1064 ASN A N 1
ATOM 8112 C CA . ASN A 1 1064 ? 48.802 -36.991 -72.739 1.00 74.12 1064 ASN A CA 1
ATOM 8113 C C . ASN A 1 1064 ? 49.432 -38.392 -72.593 1.00 74.12 1064 ASN A C 1
ATOM 8115 O O . ASN A 1 1064 ? 50.657 -38.513 -72.617 1.00 74.12 1064 ASN A O 1
ATOM 8119 N N . ASN A 1 1065 ? 48.629 -39.453 -72.494 1.00 82.25 1065 ASN A N 1
ATOM 8120 C CA . ASN A 1 1065 ? 49.125 -40.812 -72.299 1.00 82.25 1065 ASN A CA 1
ATOM 8121 C C . ASN A 1 1065 ? 49.776 -41.361 -73.578 1.00 82.25 1065 ASN A C 1
ATOM 8123 O O . ASN A 1 1065 ? 49.104 -41.565 -74.591 1.00 82.25 1065 ASN A O 1
ATOM 8127 N N . ALA A 1 1066 ? 51.078 -41.645 -73.534 1.00 84.56 1066 ALA A N 1
ATOM 8128 C CA . ALA A 1 1066 ? 51.781 -42.227 -74.673 1.00 84.56 1066 ALA A CA 1
ATOM 8129 C C . ALA A 1 1066 ? 51.640 -43.752 -74.711 1.00 84.56 1066 ALA A C 1
ATOM 8131 O O . ALA A 1 1066 ? 51.475 -44.329 -75.787 1.00 84.56 1066 ALA A O 1
ATOM 8132 N N . ARG A 1 1067 ? 5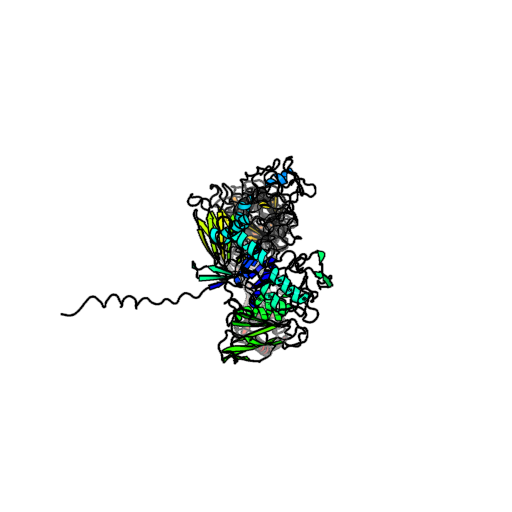1.731 -44.427 -73.557 1.00 90.75 1067 ARG A N 1
ATOM 8133 C CA . ARG A 1 1067 ? 51.639 -45.894 -73.460 1.00 90.75 1067 ARG A CA 1
ATOM 8134 C C . ARG A 1 1067 ? 51.483 -46.393 -72.029 1.00 90.75 1067 ARG A C 1
ATOM 8136 O O . ARG A 1 1067 ? 51.939 -45.766 -71.080 1.00 90.75 1067 ARG A O 1
ATOM 8143 N N . PHE A 1 1068 ? 50.974 -47.611 -71.905 1.00 92.88 1068 PHE A N 1
ATOM 8144 C CA . PHE A 1 1068 ? 51.076 -48.430 -70.704 1.00 92.88 1068 PHE A CA 1
ATOM 8145 C C . PHE A 1 1068 ? 52.170 -49.475 -70.875 1.00 92.88 1068 PHE A C 1
ATOM 8147 O O . PHE A 1 1068 ? 52.157 -50.252 -71.825 1.00 92.88 1068 PHE A O 1
ATOM 8154 N N . GLU A 1 1069 ? 53.098 -49.538 -69.934 1.00 94.12 1069 GLU A N 1
ATOM 8155 C CA . GLU A 1 1069 ? 54.056 -50.629 -69.824 1.00 94.12 1069 GLU A CA 1
ATOM 8156 C C . GLU A 1 1069 ? 53.554 -51.635 -68.785 1.00 94.12 1069 GLU A C 1
ATOM 8158 O O . GLU A 1 1069 ? 53.297 -51.282 -67.633 1.00 94.12 1069 GLU A O 1
ATOM 8163 N N . VAL A 1 1070 ? 53.396 -52.894 -69.188 1.00 93.69 1070 VAL A N 1
ATOM 8164 C CA . VAL A 1 1070 ? 53.010 -53.976 -68.281 1.00 93.69 1070 VAL A CA 1
ATOM 8165 C C . VAL A 1 1070 ? 54.269 -54.482 -67.595 1.00 93.69 1070 VAL A C 1
ATOM 8167 O O . VAL A 1 1070 ? 55.215 -54.925 -68.249 1.00 93.69 1070 VAL A O 1
ATOM 8170 N N . GLU A 1 1071 ? 54.287 -54.416 -66.270 1.00 93.25 1071 GLU A N 1
ATOM 8171 C CA . GLU A 1 1071 ? 55.413 -54.817 -65.437 1.00 93.25 1071 GLU A CA 1
ATOM 8172 C C . GLU A 1 1071 ? 55.073 -56.092 -64.647 1.00 93.25 1071 GLU A C 1
ATOM 8174 O O . GLU A 1 1071 ? 54.012 -56.181 -64.029 1.00 93.25 1071 GLU A O 1
ATOM 8179 N N . LYS A 1 1072 ? 55.990 -57.070 -64.638 1.00 92.69 1072 LYS A N 1
ATOM 8180 C CA . LYS A 1 1072 ? 55.874 -58.357 -63.926 1.00 92.69 1072 LYS A CA 1
ATOM 8181 C C . LYS A 1 1072 ? 56.944 -58.482 -62.849 1.00 92.69 1072 LYS A C 1
ATOM 8183 O O . LYS A 1 1072 ? 58.098 -58.117 -63.079 1.00 92.69 1072 LYS A O 1
ATOM 8188 N N . SER A 1 1073 ? 56.580 -59.067 -61.714 1.00 88.00 1073 SER A N 1
ATOM 8189 C CA . SER A 1 1073 ? 57.482 -59.369 -60.603 1.00 88.00 1073 SER A CA 1
ATOM 8190 C C . SER A 1 1073 ? 57.165 -60.731 -59.981 1.00 88.00 1073 SER A C 1
ATOM 8192 O O . SER A 1 1073 ? 56.001 -61.108 -59.867 1.00 88.00 1073 SER A O 1
ATOM 8194 N N . ALA A 1 1074 ? 58.197 -61.469 -59.569 1.00 81.31 1074 ALA A N 1
ATOM 8195 C CA . ALA A 1 1074 ? 58.036 -62.718 -58.819 1.00 81.31 1074 ALA A CA 1
ATOM 8196 C C . ALA A 1 1074 ? 57.937 -62.482 -57.298 1.00 81.31 1074 ALA A C 1
ATOM 8198 O O . ALA A 1 1074 ? 57.300 -63.259 -56.595 1.00 81.31 1074 ALA A O 1
ATOM 8199 N N . ASP A 1 1075 ? 58.540 -61.401 -56.794 1.00 76.88 1075 ASP A N 1
ATOM 8200 C CA . ASP A 1 1075 ? 58.685 -61.091 -55.363 1.00 76.88 1075 ASP A CA 1
ATOM 8201 C C . ASP A 1 1075 ? 57.840 -59.885 -54.906 1.00 76.88 1075 ASP A C 1
ATOM 8203 O O . ASP A 1 1075 ? 57.824 -59.540 -53.724 1.00 76.88 1075 ASP A O 1
ATOM 8207 N N . GLY A 1 1076 ? 57.157 -59.217 -55.840 1.00 78.25 1076 GLY A N 1
ATOM 8208 C CA . GLY A 1 1076 ? 56.378 -58.005 -55.598 1.00 78.25 1076 GLY A CA 1
ATOM 8209 C C . GLY A 1 1076 ? 57.227 -56.746 -55.379 1.00 78.25 1076 GLY A C 1
ATOM 8210 O O . GLY A 1 1076 ? 56.659 -55.690 -55.095 1.00 78.25 1076 GLY A O 1
ATOM 8211 N N . ARG A 1 1077 ? 58.560 -56.826 -55.525 1.00 77.25 1077 ARG A N 1
ATOM 8212 C CA . ARG A 1 1077 ? 59.527 -55.737 -55.277 1.00 77.25 1077 ARG A CA 1
ATOM 8213 C C . ARG A 1 1077 ? 60.297 -55.357 -56.537 1.00 77.25 1077 ARG A C 1
ATOM 8215 O O . ARG A 1 1077 ? 60.356 -54.179 -56.887 1.00 77.25 1077 ARG A O 1
ATOM 8222 N N . THR A 1 1078 ? 60.841 -56.348 -57.235 1.00 85.31 1078 THR A N 1
ATOM 8223 C CA . THR A 1 1078 ? 61.642 -56.156 -58.446 1.00 85.31 1078 THR A CA 1
ATOM 8224 C C . THR A 1 1078 ? 60.767 -56.417 -59.661 1.00 85.31 1078 THR A C 1
ATOM 8226 O O . THR A 1 1078 ? 60.354 -57.550 -59.911 1.00 85.31 1078 THR A O 1
ATOM 8229 N N . TYR A 1 1079 ? 60.450 -55.359 -60.402 1.00 91.81 1079 TYR A N 1
ATOM 8230 C CA . TYR A 1 1079 ? 59.578 -55.422 -61.571 1.00 91.81 1079 TYR A CA 1
ATOM 8231 C C . TYR A 1 1079 ? 60.392 -55.267 -62.849 1.00 91.81 1079 TYR A C 1
ATOM 8233 O O . TYR A 1 1079 ? 61.235 -54.377 -62.946 1.00 91.81 1079 TYR A O 1
ATOM 8241 N N . ARG A 1 1080 ? 60.098 -56.104 -63.843 1.00 91.06 1080 ARG A N 1
ATOM 8242 C CA . ARG A 1 1080 ? 60.602 -55.956 -65.212 1.00 91.06 1080 ARG A CA 1
ATOM 8243 C C . ARG A 1 1080 ? 59.442 -55.715 -66.168 1.00 91.06 1080 ARG A C 1
ATOM 8245 O O . ARG A 1 1080 ? 58.386 -56.330 -66.015 1.00 91.06 1080 ARG A O 1
ATOM 8252 N N . THR A 1 1081 ? 59.643 -54.871 -67.170 1.00 93.94 1081 THR A N 1
ATOM 8253 C CA . THR A 1 1081 ? 58.656 -54.667 -68.236 1.00 93.94 1081 THR A CA 1
ATOM 8254 C C . THR A 1 1081 ? 58.570 -55.920 -69.105 1.00 93.94 1081 THR A C 1
ATOM 8256 O O . THR A 1 1081 ? 59.591 -56.446 -69.549 1.00 93.94 1081 THR A O 1
ATOM 8259 N N . ILE A 1 1082 ? 57.354 -56.419 -69.320 1.00 93.06 1082 ILE A N 1
ATOM 8260 C CA . ILE A 1 1082 ? 57.068 -57.620 -70.124 1.00 93.06 1082 ILE A CA 1
ATOM 8261 C C . ILE A 1 1082 ? 56.351 -57.303 -71.435 1.00 93.06 1082 ILE A C 1
ATOM 8263 O O . ILE A 1 1082 ? 56.285 -58.152 -72.317 1.00 93.06 1082 ILE A O 1
ATOM 8267 N N . GLY A 1 1083 ? 55.846 -56.081 -71.578 1.00 91.00 1083 GLY A N 1
ATOM 8268 C CA . GLY A 1 1083 ? 55.247 -55.593 -72.808 1.00 91.00 1083 GLY A CA 1
ATOM 8269 C C . GLY A 1 1083 ? 54.747 -54.168 -72.653 1.00 91.00 1083 GLY A C 1
ATOM 8270 O O . GLY A 1 1083 ? 54.757 -53.612 -71.554 1.00 91.00 1083 GLY A O 1
ATOM 8271 N N . GLN A 1 1084 ? 54.338 -53.566 -73.763 1.00 93.31 1084 GLN A N 1
ATOM 8272 C CA . GLN A 1 1084 ? 53.802 -52.210 -73.788 1.00 93.31 1084 GLN A CA 1
ATOM 8273 C C . GLN A 1 1084 ? 52.587 -52.161 -74.714 1.00 93.31 1084 GLN A C 1
ATOM 8275 O O . GLN A 1 1084 ? 52.563 -52.841 -75.738 1.00 93.31 1084 GLN A O 1
ATOM 8280 N N . VAL A 1 1085 ? 51.590 -51.363 -74.348 1.00 92.12 1085 VAL A N 1
ATOM 8281 C CA . VAL A 1 1085 ? 50.375 -51.112 -75.127 1.00 92.12 1085 VAL A CA 1
ATOM 8282 C C . VAL A 1 1085 ? 50.261 -49.604 -75.315 1.00 92.12 1085 VAL A C 1
ATOM 8284 O O . VAL A 1 1085 ? 50.338 -48.860 -74.338 1.00 92.12 1085 VAL A O 1
ATOM 8287 N N . ALA A 1 1086 ? 50.143 -49.145 -76.561 1.00 90.19 1086 ALA A N 1
ATOM 8288 C CA . ALA A 1 1086 ? 50.028 -47.720 -76.862 1.00 90.19 1086 ALA A CA 1
ATOM 8289 C C . ALA A 1 1086 ? 48.779 -47.122 -76.192 1.00 90.19 1086 ALA A C 1
ATOM 8291 O O . ALA A 1 1086 ? 47.724 -47.755 -76.175 1.00 90.19 1086 ALA A O 1
ATOM 8292 N N . GLY A 1 1087 ? 48.928 -45.928 -75.619 1.00 83.88 1087 GLY A N 1
ATOM 8293 C CA . GLY A 1 1087 ? 47.821 -45.147 -75.071 1.00 83.88 1087 GLY A CA 1
ATOM 8294 C C . GLY A 1 1087 ? 47.118 -44.359 -76.172 1.00 83.88 1087 GLY A C 1
ATOM 8295 O O . GLY A 1 1087 ? 47.630 -44.247 -77.287 1.00 83.88 1087 GLY A O 1
ATOM 8296 N N . HIS A 1 1088 ? 45.963 -43.777 -75.859 1.00 83.12 1088 HIS A N 1
ATOM 8297 C CA . HIS A 1 1088 ? 45.183 -42.992 -76.821 1.00 83.12 1088 HIS A CA 1
ATOM 8298 C C . HIS A 1 1088 ? 45.452 -41.475 -76.732 1.00 83.12 1088 HIS A C 1
ATOM 8300 O O . HIS A 1 1088 ? 44.661 -40.674 -77.233 1.00 83.12 1088 HIS A O 1
ATOM 8306 N N . GLY A 1 1089 ? 46.574 -41.056 -76.136 1.00 79.69 1089 GLY A N 1
ATOM 8307 C CA . GLY A 1 1089 ? 46.923 -39.645 -75.972 1.00 79.69 1089 GLY A CA 1
ATOM 8308 C C . GLY A 1 1089 ? 46.022 -38.960 -74.947 1.00 79.69 1089 GLY A C 1
ATOM 8309 O O . GLY A 1 1089 ? 45.946 -39.383 -73.794 1.00 79.69 1089 GLY A O 1
ATOM 8310 N N . THR A 1 1090 ? 45.351 -37.886 -75.360 1.00 80.50 1090 THR A N 1
ATOM 8311 C CA . THR A 1 1090 ? 44.340 -37.204 -74.542 1.00 80.50 1090 THR A CA 1
ATOM 8312 C C . THR A 1 1090 ? 42.950 -37.605 -75.019 1.00 80.50 1090 THR A C 1
ATOM 8314 O O . THR A 1 1090 ? 42.552 -37.259 -76.130 1.00 80.50 1090 THR A O 1
ATOM 8317 N N . THR A 1 1091 ? 42.198 -38.325 -74.186 1.00 76.12 1091 THR A N 1
ATOM 8318 C CA . THR A 1 1091 ? 40.822 -38.740 -74.468 1.00 76.12 1091 THR A CA 1
ATOM 8319 C C . THR A 1 1091 ? 39.961 -38.729 -73.209 1.00 76.12 1091 THR A C 1
ATOM 8321 O O . THR A 1 1091 ? 40.339 -39.246 -72.166 1.00 76.12 1091 THR A O 1
ATOM 8324 N N . ALA A 1 1092 ? 38.756 -38.172 -73.305 1.00 70.44 1092 ALA A N 1
ATOM 8325 C CA . ALA A 1 1092 ? 37.765 -38.220 -72.228 1.00 70.44 1092 ALA A CA 1
ATOM 8326 C C . ALA A 1 1092 ? 36.818 -39.436 -72.333 1.00 70.44 1092 ALA A C 1
ATOM 8328 O O . ALA A 1 1092 ? 35.847 -39.532 -71.586 1.00 70.44 1092 ALA A O 1
ATOM 8329 N N . VAL A 1 1093 ? 37.060 -40.341 -73.289 1.00 71.94 1093 VAL A N 1
ATOM 8330 C CA . VAL A 1 1093 ? 36.231 -41.528 -73.540 1.00 71.94 1093 VAL A CA 1
ATOM 8331 C C . VAL A 1 1093 ? 36.895 -42.752 -72.928 1.00 71.94 1093 VAL A C 1
ATOM 8333 O O . VAL A 1 1093 ? 38.084 -42.978 -73.162 1.00 71.94 1093 VAL A O 1
ATOM 8336 N N . ARG A 1 1094 ? 36.107 -43.583 -72.230 1.00 82.31 1094 ARG A N 1
ATOM 8337 C CA . ARG A 1 1094 ? 36.588 -44.821 -71.608 1.00 82.31 1094 ARG A CA 1
ATOM 8338 C C . ARG A 1 1094 ? 37.323 -45.698 -72.621 1.00 82.31 1094 ARG A C 1
ATOM 8340 O O . ARG A 1 1094 ? 36.718 -46.130 -73.601 1.00 82.31 1094 ARG A O 1
ATOM 8347 N N . GLN A 1 1095 ? 38.584 -46.014 -72.345 1.00 87.19 1095 GLN A N 1
ATOM 8348 C CA . GLN A 1 1095 ? 39.363 -46.969 -73.133 1.00 87.19 1095 GLN A CA 1
ATOM 8349 C C . GLN A 1 1095 ? 39.527 -48.268 -72.360 1.00 87.19 1095 GLN A C 1
ATOM 8351 O O . GLN A 1 1095 ? 39.599 -48.270 -71.132 1.00 87.19 1095 GLN A O 1
ATOM 8356 N N . SER A 1 1096 ? 39.546 -49.384 -73.082 1.00 88.75 1096 SER A N 1
ATOM 8357 C CA . SER A 1 1096 ? 39.758 -50.712 -72.509 1.00 88.75 1096 SER A CA 1
ATOM 8358 C C . SER A 1 1096 ? 40.921 -51.382 -73.215 1.00 88.75 1096 SER A C 1
ATOM 8360 O O . SER A 1 1096 ? 41.011 -51.364 -74.440 1.00 88.75 1096 SER A O 1
ATOM 8362 N N . TYR A 1 1097 ? 41.795 -51.988 -72.428 1.00 91.06 1097 TYR A N 1
ATOM 8363 C CA . TYR A 1 1097 ? 43.047 -52.558 -72.883 1.00 91.06 1097 TYR A CA 1
ATOM 8364 C C . TYR A 1 1097 ? 43.195 -53.981 -72.369 1.00 91.06 1097 TYR A C 1
ATOM 8366 O O . TYR A 1 1097 ? 42.687 -54.342 -71.303 1.00 91.06 1097 TYR A O 1
ATOM 8374 N N . GLN A 1 1098 ? 43.938 -54.781 -73.126 1.00 91.38 1098 GLN A N 1
ATOM 8375 C CA . GLN A 1 1098 ? 44.266 -56.145 -72.757 1.00 91.38 1098 GLN A CA 1
ATOM 8376 C C . GLN A 1 1098 ? 45.723 -56.452 -73.094 1.00 91.38 1098 GLN A C 1
ATOM 8378 O O . GLN A 1 1098 ? 46.224 -56.081 -74.154 1.00 91.38 1098 GLN A O 1
ATOM 8383 N N . PHE A 1 1099 ? 46.386 -57.181 -72.200 1.00 93.12 1099 PHE A N 1
ATOM 8384 C CA . PHE A 1 1099 ? 47.710 -57.746 -72.427 1.00 93.12 1099 PHE A CA 1
ATOM 8385 C C . PHE A 1 1099 ? 47.737 -59.200 -71.953 1.00 93.12 1099 PHE A C 1
ATOM 8387 O O . PHE A 1 1099 ? 47.182 -59.522 -70.905 1.00 93.12 1099 PHE A O 1
ATOM 8394 N N . THR A 1 1100 ? 48.382 -60.091 -72.708 1.00 91.81 1100 THR A N 1
ATOM 8395 C CA . THR A 1 1100 ? 48.492 -61.510 -72.339 1.00 91.81 1100 THR A CA 1
ATOM 8396 C C . THR A 1 1100 ? 49.943 -61.884 -72.077 1.00 91.81 1100 THR A C 1
ATOM 8398 O O . THR A 1 1100 ? 50.778 -61.814 -72.975 1.00 91.81 1100 THR A O 1
ATOM 8401 N N . ASP A 1 1101 ? 50.223 -62.353 -70.863 1.00 89.88 1101 ASP A N 1
ATOM 8402 C CA . ASP A 1 1101 ? 51.482 -63.001 -70.512 1.00 89.88 1101 ASP A CA 1
ATOM 8403 C C . ASP A 1 1101 ? 51.379 -64.503 -70.811 1.00 89.88 1101 ASP A C 1
ATOM 8405 O O . ASP A 1 1101 ? 50.722 -65.264 -70.091 1.00 89.88 1101 ASP A O 1
ATOM 8409 N N . ALA A 1 1102 ? 51.986 -64.912 -71.926 1.00 81.81 1102 ALA A N 1
ATOM 8410 C CA . ALA A 1 1102 ? 51.932 -66.284 -72.419 1.00 81.81 1102 ALA A CA 1
ATOM 8411 C C . ALA A 1 1102 ? 52.831 -67.259 -71.636 1.00 81.81 1102 ALA A C 1
ATOM 8413 O O . ALA A 1 1102 ? 52.642 -68.465 -71.777 1.00 81.81 1102 ALA A O 1
ATOM 8414 N N . ASP A 1 1103 ? 53.761 -66.756 -70.812 1.00 74.12 1103 ASP A N 1
ATOM 8415 C CA . ASP A 1 1103 ? 54.779 -67.549 -70.111 1.00 74.12 1103 ASP A CA 1
ATOM 8416 C C . ASP A 1 1103 ? 54.701 -67.313 -68.589 1.00 74.12 1103 ASP A C 1
ATOM 8418 O O . ASP A 1 1103 ? 55.580 -66.752 -67.920 1.00 74.12 1103 ASP A O 1
ATOM 8422 N N . ALA A 1 1104 ? 53.544 -67.673 -68.033 1.00 72.62 1104 ALA A N 1
ATOM 8423 C CA . ALA A 1 1104 ? 53.165 -67.371 -66.660 1.00 72.62 1104 ALA A CA 1
ATOM 8424 C C . ALA A 1 1104 ? 53.011 -68.636 -65.807 1.00 72.62 1104 ALA A C 1
ATOM 8426 O O . ALA A 1 1104 ? 52.045 -68.746 -65.072 1.00 72.62 1104 ALA A O 1
ATOM 8427 N N . ALA A 1 1105 ? 53.924 -69.609 -65.866 1.00 64.88 1105 ALA A N 1
ATOM 8428 C CA . ALA A 1 1105 ? 53.768 -70.889 -65.151 1.00 64.88 1105 ALA A CA 1
ATOM 8429 C C . ALA A 1 1105 ? 53.769 -70.793 -63.603 1.00 64.88 1105 ALA A C 1
ATOM 8431 O O . ALA A 1 1105 ? 53.310 -71.714 -62.934 1.00 64.88 1105 ALA A O 1
ATOM 8432 N N . GLN A 1 1106 ? 54.258 -69.691 -63.025 1.00 77.38 1106 GLN A N 1
ATOM 8433 C CA . GLN A 1 1106 ? 54.356 -69.475 -61.573 1.00 77.38 1106 GLN A CA 1
ATOM 8434 C C . GLN A 1 1106 ? 53.474 -68.308 -61.113 1.00 77.38 1106 GLN A C 1
ATOM 8436 O O . GLN A 1 1106 ? 52.988 -67.525 -61.935 1.00 77.38 1106 GLN A O 1
ATOM 8441 N N . SER A 1 1107 ? 53.272 -68.186 -59.798 1.00 80.94 1107 SER A N 1
ATOM 8442 C CA . SER A 1 1107 ? 52.630 -67.008 -59.210 1.00 80.94 1107 SER A CA 1
ATOM 8443 C C . SER A 1 1107 ? 53.423 -65.744 -59.546 1.00 80.94 1107 SER A C 1
ATOM 8445 O O . SER A 1 1107 ? 54.654 -65.758 -59.515 1.00 80.94 1107 SER A O 1
ATOM 8447 N N . ALA A 1 1108 ? 52.734 -64.652 -59.859 1.00 86.94 1108 ALA A N 1
ATOM 8448 C CA . ALA A 1 1108 ? 53.384 -63.394 -60.204 1.00 86.94 1108 ALA A CA 1
ATOM 8449 C C . ALA A 1 1108 ? 52.527 -62.190 -59.810 1.00 86.94 1108 ALA A C 1
ATOM 8451 O O . ALA A 1 1108 ? 51.298 -62.258 -59.776 1.00 86.94 1108 ALA A O 1
ATOM 8452 N N . TYR A 1 1109 ? 53.203 -61.080 -59.541 1.00 88.06 1109 TYR A N 1
ATOM 8453 C CA . TYR A 1 1109 ? 52.608 -59.765 -59.369 1.00 88.06 1109 TYR A CA 1
ATOM 8454 C C . TYR A 1 1109 ? 52.702 -59.004 -60.683 1.00 88.06 1109 TYR A C 1
ATOM 8456 O O . TYR A 1 1109 ? 53.766 -58.955 -61.307 1.00 88.06 1109 TYR A O 1
ATOM 8464 N N . TYR A 1 1110 ? 51.607 -58.369 -61.070 1.00 92.38 1110 TYR A N 1
ATOM 8465 C CA . TYR A 1 1110 ? 51.543 -57.531 -62.256 1.00 92.38 1110 TYR A CA 1
ATOM 8466 C C . TYR A 1 1110 ? 51.122 -56.122 -61.886 1.00 92.38 1110 TYR A C 1
ATOM 8468 O O . TYR A 1 1110 ? 50.275 -55.950 -61.018 1.00 92.38 1110 TYR A O 1
ATOM 8476 N N . ARG A 1 1111 ? 51.674 -55.112 -62.551 1.00 94.12 1111 ARG A N 1
ATOM 8477 C CA . ARG A 1 1111 ? 51.209 -53.722 -62.451 1.00 94.12 1111 ARG A CA 1
ATOM 8478 C C . ARG A 1 1111 ? 51.375 -53.007 -63.783 1.00 94.12 1111 ARG A C 1
ATOM 8480 O O . ARG A 1 1111 ? 52.120 -53.467 -64.647 1.00 94.12 1111 ARG A O 1
ATOM 8487 N N . LEU A 1 1112 ? 50.713 -51.870 -63.928 1.00 92.81 1112 LEU A N 1
ATOM 8488 C CA . LEU A 1 1112 ? 50.867 -50.988 -65.078 1.00 92.81 1112 LEU A CA 1
ATOM 8489 C C . LEU A 1 1112 ? 51.766 -49.818 -64.706 1.00 92.81 1112 LEU A C 1
ATOM 8491 O O . LEU A 1 1112 ? 51.602 -49.225 -63.642 1.00 92.81 1112 LEU A O 1
ATOM 8495 N N . ARG A 1 1113 ? 52.686 -49.467 -65.598 1.00 91.06 1113 ARG A N 1
ATOM 8496 C CA . ARG A 1 1113 ? 53.413 -48.202 -65.594 1.00 91.06 1113 ARG A CA 1
ATOM 8497 C C . ARG A 1 1113 ? 52.924 -47.384 -66.784 1.00 91.06 1113 ARG A C 1
ATOM 8499 O O . ARG A 1 1113 ? 53.326 -47.629 -67.915 1.00 91.06 1113 ARG A O 1
ATOM 8506 N N . GLN A 1 1114 ? 52.028 -46.445 -66.529 1.00 87.75 1114 GLN A N 1
ATOM 8507 C CA . GLN A 1 1114 ? 51.601 -45.461 -67.516 1.00 87.75 1114 GLN A CA 1
ATOM 8508 C C . GLN A 1 1114 ? 52.755 -44.500 -67.788 1.00 87.75 1114 GLN A C 1
ATOM 8510 O O . GLN A 1 1114 ? 53.434 -44.100 -66.844 1.00 87.75 1114 GLN A O 1
ATOM 8515 N N . VAL A 1 1115 ? 52.989 -44.154 -69.049 1.00 84.31 1115 VAL A N 1
ATOM 8516 C CA . VAL A 1 1115 ? 54.024 -43.211 -69.473 1.00 84.31 1115 VAL A CA 1
ATOM 8517 C C . VAL A 1 1115 ? 53.387 -42.169 -70.379 1.00 84.31 1115 VAL A C 1
ATOM 8519 O O . VAL A 1 1115 ? 52.825 -42.512 -71.420 1.00 84.31 1115 VAL A O 1
ATOM 8522 N N . ASP A 1 1116 ? 53.514 -40.905 -70.005 1.00 81.75 1116 ASP A N 1
ATOM 8523 C CA . ASP A 1 1116 ? 52.984 -39.777 -70.760 1.00 81.75 1116 ASP A CA 1
ATOM 8524 C C . ASP A 1 1116 ? 53.942 -39.373 -71.897 1.00 81.75 1116 ASP A C 1
ATOM 8526 O O . ASP A 1 1116 ? 55.117 -39.756 -71.928 1.00 81.75 1116 ASP A O 1
ATOM 8530 N N . ALA A 1 1117 ? 53.460 -38.568 -72.846 1.00 76.75 1117 ALA A N 1
ATOM 8531 C CA . ALA A 1 1117 ? 54.225 -38.114 -74.013 1.00 76.75 1117 ALA A CA 1
ATOM 8532 C C . ALA A 1 1117 ? 55.486 -37.301 -73.656 1.00 76.75 1117 ALA A C 1
ATOM 8534 O O . ALA A 1 1117 ? 56.421 -37.235 -74.451 1.00 76.75 1117 ALA A O 1
ATOM 8535 N N . ASN A 1 1118 ? 55.543 -36.723 -72.452 1.00 74.50 1118 ASN A N 1
ATOM 8536 C CA . ASN A 1 1118 ? 56.705 -36.003 -71.920 1.00 74.50 1118 ASN A CA 1
ATOM 8537 C C . ASN A 1 1118 ? 57.695 -36.904 -71.144 1.00 74.50 1118 ASN A C 1
ATOM 8539 O O . ASN A 1 1118 ? 58.681 -36.407 -70.604 1.00 74.50 1118 ASN A O 1
ATOM 8543 N N . GLY A 1 1119 ? 57.435 -38.214 -71.065 1.00 72.38 1119 GLY A N 1
ATOM 8544 C CA . GLY A 1 1119 ? 58.282 -39.194 -70.384 1.00 72.38 1119 GLY A CA 1
ATOM 8545 C C . GLY A 1 1119 ? 58.021 -39.365 -68.883 1.00 72.38 1119 GLY A C 1
ATOM 8546 O O . GLY A 1 1119 ? 58.652 -40.233 -68.272 1.00 72.38 1119 GLY A O 1
ATOM 8547 N N . GLN A 1 1120 ? 57.100 -38.601 -68.281 1.00 77.69 1120 GLN A N 1
ATOM 8548 C CA . GLN A 1 1120 ? 56.656 -38.861 -66.909 1.00 77.69 1120 GLN A CA 1
ATOM 8549 C C . GLN A 1 1120 ? 55.881 -40.173 -66.827 1.00 77.69 1120 GLN A C 1
ATOM 8551 O O . GLN A 1 1120 ? 55.264 -40.602 -67.798 1.00 77.69 1120 GLN A O 1
ATOM 8556 N N . ALA A 1 1121 ? 55.955 -40.847 -65.678 1.00 81.81 1121 ALA A N 1
ATOM 8557 C CA . ALA A 1 1121 ? 55.331 -42.149 -65.519 1.00 81.81 1121 ALA A CA 1
ATOM 8558 C C . ALA A 1 1121 ? 54.700 -42.351 -64.143 1.00 81.81 1121 ALA A C 1
ATOM 8560 O O . ALA A 1 1121 ? 55.295 -42.019 -63.117 1.00 81.81 1121 ALA A O 1
ATOM 8561 N N . THR A 1 1122 ? 53.529 -42.982 -64.120 1.00 82.69 1122 THR A N 1
ATOM 8562 C CA . THR A 1 1122 ? 52.778 -43.323 -62.903 1.00 82.69 1122 THR A CA 1
ATOM 8563 C C . THR A 1 1122 ? 52.485 -44.820 -62.879 1.00 82.69 1122 THR A C 1
ATOM 8565 O O . THR A 1 1122 ? 52.361 -45.451 -63.926 1.00 82.69 1122 THR A O 1
ATOM 8568 N N . ARG A 1 1123 ? 52.413 -45.428 -61.689 1.00 86.25 1123 ARG A N 1
ATOM 8569 C CA . ARG A 1 1123 ? 52.224 -46.880 -61.539 1.00 86.25 1123 ARG A CA 1
ATOM 8570 C C . ARG A 1 1123 ? 50.900 -47.215 -60.861 1.00 86.25 1123 ARG A C 1
ATOM 8572 O O . ARG A 1 1123 ? 50.525 -46.544 -59.905 1.00 86.25 1123 ARG A O 1
ATOM 8579 N N . SER A 1 1124 ? 50.237 -48.276 -61.315 1.00 87.00 1124 SER A N 1
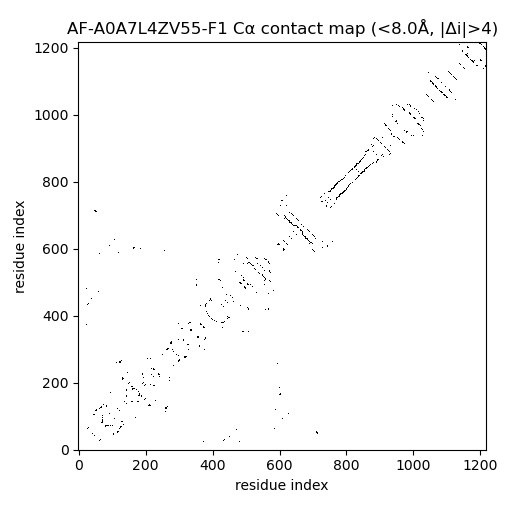ATOM 8580 C CA . SER A 1 1124 ? 49.076 -48.852 -60.630 1.00 87.00 1124 SER A CA 1
ATOM 8581 C C . SER A 1 1124 ? 49.493 -49.636 -59.380 1.00 87.00 1124 SER A C 1
ATOM 8583 O O . SER A 1 1124 ? 50.661 -50.007 -59.212 1.00 87.00 1124 SER A O 1
ATOM 8585 N N . ALA A 1 1125 ? 48.515 -49.970 -58.534 1.00 83.31 1125 ALA A N 1
ATOM 8586 C CA . ALA A 1 1125 ? 48.682 -51.051 -57.568 1.00 83.31 1125 ALA A CA 1
ATOM 8587 C C . ALA A 1 1125 ? 48.998 -52.373 -58.294 1.00 83.31 1125 ALA A C 1
ATOM 8589 O O . ALA A 1 1125 ? 48.598 -52.572 -59.447 1.00 83.31 1125 ALA A O 1
ATOM 8590 N N . ALA A 1 1126 ? 49.732 -53.260 -57.622 1.00 83.94 1126 ALA A N 1
ATOM 8591 C CA . ALA A 1 1126 ? 50.063 -54.570 -58.162 1.00 83.94 1126 ALA A CA 1
ATOM 8592 C C . ALA A 1 1126 ? 48.955 -55.589 -57.866 1.00 83.94 1126 ALA A C 1
ATOM 8594 O O . ALA A 1 1126 ? 48.470 -55.672 -56.740 1.00 83.94 1126 ALA A O 1
ATOM 8595 N N . VAL A 1 1127 ? 48.591 -56.389 -58.866 1.00 85.62 1127 VAL A N 1
ATOM 8596 C CA . VAL A 1 1127 ? 47.656 -57.510 -58.752 1.00 85.62 1127 VAL A CA 1
ATOM 8597 C C . VAL A 1 1127 ? 48.459 -58.799 -58.669 1.00 85.62 1127 VAL A C 1
ATOM 8599 O O . VAL A 1 1127 ? 49.271 -59.094 -59.548 1.00 85.62 1127 VAL A O 1
ATOM 8602 N N . PHE A 1 1128 ? 48.240 -59.563 -57.603 1.00 82.88 1128 PHE A N 1
ATOM 8603 C CA . PHE A 1 1128 ? 48.825 -60.887 -57.437 1.00 82.88 1128 PHE A CA 1
ATOM 8604 C C . PHE A 1 1128 ? 47.975 -61.938 -58.148 1.00 82.88 1128 PHE A C 1
ATOM 8606 O O . PHE A 1 1128 ? 46.767 -62.009 -57.938 1.00 82.88 1128 PHE A O 1
ATOM 8613 N N . VAL A 1 1129 ? 48.615 -62.792 -58.943 1.00 75.19 1129 VAL A N 1
ATOM 8614 C CA . VAL A 1 1129 ? 47.979 -63.956 -59.561 1.00 75.19 1129 VAL A CA 1
ATOM 8615 C C . VAL A 1 1129 ? 48.669 -65.214 -59.057 1.00 75.19 1129 VAL A C 1
ATOM 8617 O O . VAL A 1 1129 ? 49.847 -65.441 -59.330 1.00 75.19 1129 VAL A O 1
ATOM 8620 N N . SER A 1 1130 ? 47.915 -66.036 -58.329 1.00 73.69 1130 SER A N 1
ATOM 8621 C CA . SER A 1 1130 ? 48.348 -67.334 -57.805 1.00 73.69 1130 SER A CA 1
ATOM 8622 C C . SER A 1 1130 ? 48.621 -68.356 -58.925 1.00 73.69 1130 SER A C 1
ATOM 8624 O O . SER A 1 1130 ? 48.044 -68.300 -60.017 1.00 73.69 1130 SER A O 1
ATOM 8626 N N . ALA A 1 1131 ? 49.488 -69.332 -58.646 1.00 65.50 1131 ALA A N 1
ATOM 8627 C CA . ALA A 1 1131 ? 49.700 -70.519 -59.474 1.00 65.50 1131 ALA A CA 1
ATOM 8628 C C . ALA A 1 1131 ? 48.472 -71.459 -59.517 1.00 65.50 1131 ALA A C 1
ATOM 8630 O O . ALA A 1 1131 ? 48.349 -72.252 -60.446 1.00 65.50 1131 ALA A O 1
ATOM 8631 N N . THR A 1 1132 ? 47.547 -71.355 -58.555 1.00 59.50 1132 THR A N 1
ATOM 8632 C CA . THR A 1 1132 ? 46.320 -72.171 -58.426 1.00 59.50 1132 THR A CA 1
ATOM 8633 C C . THR A 1 1132 ? 45.112 -71.257 -58.122 1.00 59.50 1132 THR A C 1
ATOM 8635 O O . THR A 1 1132 ? 45.241 -70.331 -57.328 1.00 59.50 1132 THR A O 1
ATOM 8638 N N . GLY A 1 1133 ? 43.977 -71.411 -58.819 1.00 49.78 1133 GLY A N 1
ATOM 8639 C CA . GLY A 1 1133 ? 42.852 -70.443 -58.844 1.00 49.78 1133 GLY A CA 1
ATOM 8640 C C . GLY A 1 1133 ? 42.136 -70.136 -57.504 1.00 49.78 1133 GLY A C 1
ATOM 8641 O O . GLY A 1 1133 ? 42.352 -70.819 -56.514 1.00 49.78 1133 GLY A O 1
ATOM 8642 N N . GLU A 1 1134 ? 41.296 -69.085 -57.517 1.00 51.62 1134 GLU A N 1
ATOM 8643 C CA . GLU A 1 1134 ? 40.679 -68.307 -56.405 1.00 51.62 1134 GLU A CA 1
ATOM 8644 C C . GLU A 1 1134 ? 39.964 -69.064 -55.250 1.00 51.62 1134 GLU A C 1
ATOM 8646 O O . GLU A 1 1134 ? 39.320 -70.088 -55.462 1.00 51.62 1134 GLU A O 1
ATOM 8651 N N . GLN A 1 1135 ? 39.980 -68.474 -54.037 1.00 49.31 1135 GLN A N 1
ATOM 8652 C CA . GLN A 1 1135 ? 39.235 -68.892 -52.829 1.00 49.31 1135 GLN A CA 1
ATOM 8653 C C . GLN A 1 1135 ? 38.126 -67.861 -52.495 1.00 49.31 1135 GLN A C 1
ATOM 8655 O O . GLN A 1 1135 ? 38.379 -66.658 -52.525 1.00 49.31 1135 GLN A O 1
ATOM 8660 N N . ALA A 1 1136 ? 36.899 -68.311 -52.191 1.00 57.16 1136 ALA A N 1
ATOM 8661 C CA . ALA A 1 1136 ? 35.728 -67.447 -51.964 1.00 57.16 1136 ALA A CA 1
ATOM 8662 C C . ALA A 1 1136 ? 35.687 -66.806 -50.556 1.00 57.16 1136 ALA A C 1
ATOM 8664 O O . ALA A 1 1136 ? 36.098 -67.422 -49.573 1.00 57.16 1136 ALA A O 1
ATOM 8665 N N . ALA A 1 1137 ? 35.156 -65.580 -50.458 1.00 61.91 1137 ALA A N 1
ATOM 8666 C CA . ALA A 1 1137 ? 35.020 -64.819 -49.210 1.00 61.91 1137 ALA A CA 1
ATOM 8667 C C . ALA A 1 1137 ? 33.864 -65.333 -48.315 1.00 61.91 1137 ALA A C 1
ATOM 8669 O O . ALA A 1 1137 ? 32.842 -65.783 -48.838 1.00 61.91 1137 ALA A O 1
ATOM 8670 N N . PRO A 1 1138 ? 33.979 -65.237 -46.976 1.00 76.19 1138 PRO A N 1
ATOM 8671 C CA . PRO A 1 1138 ? 32.959 -65.728 -46.049 1.00 76.19 1138 PRO A CA 1
ATOM 8672 C C . PRO A 1 1138 ? 31.710 -64.841 -45.981 1.00 76.19 1138 PRO A C 1
ATOM 8674 O O . PRO A 1 1138 ? 31.793 -63.614 -46.055 1.00 76.19 1138 PRO A O 1
ATOM 8677 N N . MET A 1 1139 ? 30.548 -65.461 -45.756 1.00 79.50 1139 MET A N 1
ATOM 8678 C CA . MET A 1 1139 ? 29.245 -64.787 -45.653 1.00 79.50 1139 MET A CA 1
ATOM 8679 C C . MET A 1 1139 ? 28.437 -65.282 -44.443 1.00 79.50 1139 MET A C 1
ATOM 8681 O O . MET A 1 1139 ? 28.519 -66.454 -44.081 1.00 79.50 1139 MET A O 1
ATOM 8685 N N . LEU A 1 1140 ? 27.623 -64.408 -43.835 1.00 86.12 1140 LEU A N 1
ATOM 8686 C CA . LEU A 1 1140 ? 26.733 -64.734 -42.709 1.00 86.12 1140 LEU A CA 1
ATOM 8687 C C . LEU A 1 1140 ? 25.258 -64.669 -43.147 1.00 86.12 1140 LEU A C 1
ATOM 8689 O O . LEU A 1 1140 ? 24.831 -63.647 -43.684 1.00 86.12 1140 LEU A O 1
ATOM 8693 N N . TYR A 1 1141 ? 24.485 -65.729 -42.895 1.00 83.56 1141 TYR A N 1
ATOM 8694 C CA . TYR A 1 1141 ? 23.089 -65.859 -43.329 1.00 83.56 1141 TYR A CA 1
ATOM 8695 C C . TYR A 1 1141 ? 22.196 -66.538 -42.264 1.00 83.56 1141 TYR A C 1
ATOM 8697 O O . TYR A 1 1141 ? 22.659 -67.475 -41.615 1.00 83.56 1141 TYR A O 1
ATOM 8705 N N . PRO A 1 1142 ? 20.917 -66.147 -42.102 1.00 83.00 1142 PRO A N 1
ATOM 8706 C CA . PRO A 1 1142 ? 20.273 -64.982 -42.709 1.00 83.00 1142 PRO A CA 1
ATOM 8707 C C . PRO A 1 1142 ? 20.775 -63.669 -42.098 1.00 83.00 1142 PRO A C 1
ATOM 8709 O O . PRO A 1 1142 ? 21.172 -63.612 -40.936 1.00 83.00 1142 PRO A O 1
ATOM 8712 N N . ASN A 1 1143 ? 20.782 -62.608 -42.903 1.00 82.81 1143 ASN A N 1
ATOM 8713 C CA . ASN A 1 1143 ? 21.098 -61.255 -42.460 1.00 82.81 1143 ASN A CA 1
ATOM 8714 C C . ASN A 1 1143 ? 20.359 -60.245 -43.363 1.00 82.81 1143 ASN A C 1
ATOM 8716 O O . ASN A 1 1143 ? 20.773 -60.081 -44.513 1.00 82.81 1143 ASN A O 1
ATOM 8720 N N . PRO A 1 1144 ? 19.271 -59.594 -42.901 1.00 86.75 1144 PRO A N 1
ATOM 8721 C CA . PRO A 1 1144 ? 18.836 -59.457 -41.502 1.00 86.75 1144 PRO A CA 1
ATOM 8722 C C . PRO A 1 1144 ? 18.393 -60.761 -40.814 1.00 86.75 1144 PRO A C 1
ATOM 8724 O O . PRO A 1 1144 ? 17.914 -61.679 -41.473 1.00 86.75 1144 PRO A O 1
ATOM 8727 N N . THR A 1 1145 ? 18.569 -60.847 -39.492 1.00 90.56 1145 THR A N 1
ATOM 8728 C CA . THR A 1 1145 ? 18.233 -62.018 -38.658 1.00 90.56 1145 THR A CA 1
ATOM 8729 C C . THR A 1 1145 ? 17.258 -61.653 -37.537 1.00 90.56 1145 THR A C 1
ATOM 8731 O O . THR A 1 1145 ? 17.280 -60.537 -37.023 1.00 90.56 1145 THR A O 1
ATOM 8734 N N . THR A 1 1146 ? 16.444 -62.612 -37.098 1.00 87.62 1146 THR A N 1
ATOM 8735 C CA . THR A 1 1146 ? 15.638 -62.527 -35.868 1.00 87.62 1146 THR A CA 1
ATOM 8736 C C . THR A 1 1146 ? 16.343 -63.143 -34.654 1.00 87.62 1146 THR A C 1
ATOM 8738 O O . THR A 1 1146 ? 15.791 -63.110 -33.556 1.00 87.62 1146 THR A O 1
ATOM 8741 N N . GLY A 1 1147 ? 17.574 -63.638 -34.804 1.00 87.12 1147 GLY A N 1
ATOM 8742 C CA . GLY A 1 1147 ? 18.397 -64.159 -33.709 1.00 87.12 1147 GLY A CA 1
ATOM 8743 C C . GLY A 1 1147 ? 19.300 -65.327 -34.104 1.00 87.12 1147 GLY A C 1
ATOM 8744 O O . GLY A 1 1147 ? 20.332 -65.502 -33.471 1.00 87.12 1147 GLY A O 1
ATOM 8745 N N . ASP A 1 1148 ? 18.958 -66.078 -35.154 1.00 92.19 1148 ASP A N 1
ATOM 8746 C CA . ASP A 1 1148 ? 19.735 -67.227 -35.643 1.00 92.19 1148 ASP A CA 1
ATOM 8747 C C . ASP A 1 1148 ? 20.555 -66.897 -36.889 1.00 92.19 1148 ASP A C 1
ATOM 8749 O O . ASP A 1 1148 ? 20.047 -66.286 -37.832 1.00 92.19 1148 ASP A O 1
ATOM 8753 N N . VAL A 1 1149 ? 21.830 -67.295 -36.894 1.00 90.25 1149 VAL A N 1
ATOM 8754 C CA . VAL A 1 1149 ? 22.790 -67.006 -37.968 1.00 90.25 1149 VAL A CA 1
ATOM 8755 C C . VAL A 1 1149 ? 23.758 -68.166 -38.214 1.00 90.25 1149 VAL A C 1
ATOM 8757 O O . VAL A 1 1149 ? 24.164 -68.874 -37.295 1.00 90.25 1149 VAL A O 1
ATOM 8760 N N . THR A 1 1150 ? 24.163 -68.323 -39.474 1.00 90.31 1150 THR A N 1
ATOM 8761 C CA . THR A 1 1150 ? 25.124 -69.322 -39.954 1.00 90.31 1150 THR A CA 1
ATOM 8762 C C . THR A 1 1150 ? 26.201 -68.649 -40.800 1.00 90.31 1150 THR A C 1
ATOM 8764 O O . THR A 1 1150 ? 25.909 -67.956 -41.773 1.00 90.31 1150 THR A O 1
ATOM 8767 N N . LEU A 1 1151 ? 27.460 -68.862 -40.432 1.00 87.44 1151 LEU A N 1
ATOM 8768 C CA . LEU A 1 1151 ? 28.644 -68.478 -41.185 1.00 87.44 1151 LEU A CA 1
ATOM 8769 C C . LEU A 1 1151 ? 28.946 -69.551 -42.236 1.00 87.44 1151 LEU A C 1
ATOM 8771 O O . LEU A 1 1151 ? 29.029 -70.738 -41.920 1.00 87.44 1151 LEU A O 1
ATOM 8775 N N . THR A 1 1152 ? 29.106 -69.117 -43.481 1.00 79.88 1152 THR A N 1
ATOM 8776 C CA . THR A 1 1152 ? 29.324 -69.946 -44.672 1.00 79.88 1152 THR A CA 1
ATOM 8777 C C . THR A 1 1152 ? 30.579 -69.481 -45.412 1.00 79.88 1152 THR A C 1
ATOM 8779 O O . THR A 1 1152 ? 31.009 -68.338 -45.250 1.00 79.88 1152 THR A O 1
ATOM 8782 N N . GLY A 1 1153 ? 31.185 -70.366 -46.206 1.00 75.25 1153 GLY A N 1
ATOM 8783 C CA . GLY A 1 1153 ? 32.454 -70.110 -46.909 1.00 75.25 1153 GLY A CA 1
ATOM 8784 C C . GLY A 1 1153 ? 33.631 -70.959 -46.413 1.00 75.25 1153 GLY A C 1
ATOM 8785 O O . GLY A 1 1153 ? 34.677 -70.973 -47.054 1.00 75.25 1153 GLY A O 1
ATOM 8786 N N . TRP A 1 1154 ? 33.441 -71.724 -45.332 1.00 80.44 1154 TRP A N 1
ATOM 8787 C CA . TRP A 1 1154 ? 34.408 -72.697 -44.814 1.00 80.44 1154 TRP A CA 1
ATOM 8788 C C . TRP A 1 1154 ? 33.717 -73.996 -44.359 1.00 80.44 1154 TRP A C 1
ATOM 8790 O O . TRP A 1 1154 ? 32.528 -73.955 -44.029 1.00 80.44 1154 TRP A O 1
ATOM 8800 N N . PRO A 1 1155 ? 34.434 -75.138 -44.329 1.00 77.62 1155 PRO A N 1
ATOM 8801 C CA . PRO A 1 1155 ? 33.945 -76.382 -43.729 1.00 77.62 1155 PRO A CA 1
ATOM 8802 C C . PRO A 1 1155 ? 33.544 -76.197 -42.256 1.00 77.62 1155 PRO A C 1
ATOM 8804 O O . PRO A 1 1155 ? 34.115 -75.366 -41.552 1.00 77.62 1155 PRO A O 1
ATOM 8807 N N . ALA A 1 1156 ? 32.563 -76.969 -41.779 1.00 75.81 1156 ALA A N 1
ATOM 8808 C CA . ALA A 1 1156 ? 31.972 -76.802 -40.444 1.00 75.81 1156 ALA A CA 1
ATOM 8809 C C . ALA A 1 1156 ? 32.968 -77.011 -39.281 1.00 75.81 1156 ALA A C 1
ATOM 8811 O O . ALA A 1 1156 ? 32.777 -76.458 -38.198 1.00 75.81 1156 ALA A O 1
ATOM 8812 N N . ASP A 1 1157 ? 34.024 -77.784 -39.517 1.00 80.81 1157 ASP A N 1
ATOM 8813 C CA . ASP A 1 1157 ? 35.115 -78.103 -38.597 1.00 80.81 1157 ASP A CA 1
ATOM 8814 C C . ASP A 1 1157 ? 36.304 -77.128 -38.688 1.00 80.81 1157 ASP A C 1
ATOM 8816 O O . ASP A 1 1157 ? 37.225 -77.203 -37.876 1.00 80.81 1157 ASP A O 1
ATOM 8820 N N . ALA A 1 1158 ? 36.287 -76.173 -39.627 1.00 82.12 1158 ALA A N 1
ATOM 8821 C CA . ALA A 1 1158 ? 37.357 -75.190 -39.773 1.00 82.12 1158 ALA A CA 1
ATOM 8822 C C . ALA A 1 1158 ? 37.462 -74.275 -38.540 1.00 82.12 1158 ALA A C 1
ATOM 8824 O O . ALA A 1 1158 ? 36.455 -73.805 -38.008 1.00 82.12 1158 ALA A O 1
ATOM 8825 N N . ALA A 1 1159 ? 38.692 -73.986 -38.105 1.00 85.88 1159 ALA A N 1
ATOM 8826 C CA . ALA A 1 1159 ? 38.945 -73.102 -36.974 1.00 85.88 1159 ALA A CA 1
ATOM 8827 C C . ALA A 1 1159 ? 38.795 -71.624 -37.374 1.00 85.88 1159 ALA A C 1
ATOM 8829 O O . ALA A 1 1159 ? 39.457 -71.133 -38.297 1.00 85.88 1159 ALA A O 1
ATOM 8830 N N . VAL A 1 1160 ? 37.941 -70.905 -36.647 1.00 88.50 1160 VAL A N 1
ATOM 8831 C CA . VAL A 1 1160 ? 37.661 -69.480 -36.841 1.00 88.50 1160 VAL A CA 1
ATOM 8832 C C . VAL A 1 1160 ? 37.635 -68.741 -35.507 1.00 88.50 1160 VAL A C 1
ATOM 8834 O O . VAL A 1 1160 ? 37.096 -69.231 -34.517 1.00 88.50 1160 VAL A O 1
ATOM 8837 N N . THR A 1 1161 ? 38.185 -67.532 -35.479 1.00 91.19 1161 THR A N 1
ATOM 8838 C CA . THR A 1 1161 ? 38.104 -66.626 -34.330 1.00 91.19 1161 THR A CA 1
ATOM 8839 C C . THR A 1 1161 ? 37.004 -65.608 -34.569 1.00 91.19 1161 THR A C 1
ATOM 8841 O O . THR A 1 1161 ? 37.096 -64.820 -35.508 1.00 91.19 1161 THR A O 1
ATOM 8844 N N . VAL A 1 1162 ? 35.971 -65.592 -33.723 1.00 91.94 1162 VAL A N 1
ATOM 8845 C CA . VAL A 1 1162 ? 34.832 -64.668 -33.873 1.00 91.94 1162 VAL A CA 1
ATOM 8846 C C . VAL A 1 1162 ? 34.716 -63.690 -32.710 1.00 91.94 1162 VAL A C 1
ATOM 8848 O O . VAL A 1 1162 ? 34.933 -64.056 -31.556 1.00 91.94 1162 VAL A O 1
ATOM 8851 N N . ALA A 1 1163 ? 34.343 -62.444 -33.010 1.00 91.56 1163 ALA A N 1
ATOM 8852 C CA . ALA A 1 1163 ? 33.984 -61.435 -32.014 1.00 91.56 1163 ALA A CA 1
ATOM 8853 C C . ALA A 1 1163 ? 32.812 -60.577 -32.501 1.00 91.56 1163 ALA A C 1
ATOM 8855 O O . ALA A 1 1163 ? 32.809 -60.141 -33.650 1.00 91.56 1163 ALA A O 1
ATOM 8856 N N . LEU A 1 1164 ? 31.848 -60.291 -31.628 1.00 92.75 1164 LEU A N 1
ATOM 8857 C CA . LEU A 1 1164 ? 30.637 -59.535 -31.959 1.00 92.75 1164 LEU A CA 1
ATOM 8858 C C . LEU A 1 1164 ? 30.539 -58.289 -31.083 1.00 92.75 1164 LEU A C 1
ATOM 8860 O O . LEU A 1 1164 ? 30.673 -58.380 -29.861 1.00 92.75 1164 LEU A O 1
ATOM 8864 N N . ARG A 1 1165 ? 30.290 -57.130 -31.695 1.00 91.31 1165 ARG A N 1
ATOM 8865 C CA . ARG A 1 1165 ? 30.176 -55.838 -31.006 1.00 91.31 1165 ARG A CA 1
ATOM 8866 C C . ARG A 1 1165 ? 28.933 -55.070 -31.439 1.00 91.31 1165 ARG A C 1
ATOM 8868 O O . ARG A 1 1165 ? 28.454 -55.235 -32.558 1.00 91.31 1165 ARG A O 1
ATOM 8875 N N . THR A 1 1166 ? 28.425 -54.211 -30.561 1.00 87.19 1166 THR A N 1
ATOM 8876 C CA . THR A 1 1166 ? 27.407 -53.213 -30.922 1.00 87.19 1166 THR A CA 1
ATOM 8877 C C . THR A 1 1166 ? 28.019 -52.127 -31.814 1.00 87.19 1166 THR A C 1
ATOM 8879 O O . THR A 1 1166 ? 29.241 -51.966 -31.849 1.00 87.19 1166 THR A O 1
ATOM 8882 N N . ALA A 1 1167 ? 27.186 -51.334 -32.497 1.00 73.56 1167 ALA A N 1
ATOM 8883 C CA . ALA A 1 1167 ? 27.650 -50.189 -33.293 1.00 73.56 1167 ALA A CA 1
ATOM 8884 C C . ALA A 1 1167 ? 28.464 -49.150 -32.486 1.00 73.56 1167 ALA A C 1
ATOM 8886 O O . ALA A 1 1167 ? 29.291 -48.449 -33.058 1.00 73.56 1167 ALA A O 1
ATOM 8887 N N . HIS A 1 1168 ? 28.286 -49.097 -31.161 1.00 75.31 1168 HIS A N 1
ATOM 8888 C CA . HIS A 1 1168 ? 29.024 -48.212 -30.249 1.00 75.31 1168 HIS A CA 1
ATOM 8889 C C . HIS A 1 1168 ? 30.284 -48.875 -29.649 1.00 75.31 1168 HIS A C 1
ATOM 8891 O O . HIS A 1 1168 ? 30.891 -48.338 -28.729 1.00 75.31 1168 HIS A O 1
ATOM 8897 N N . GLY A 1 1169 ? 30.680 -50.061 -30.134 1.00 71.25 1169 GLY A N 1
ATOM 8898 C CA . GLY A 1 1169 ? 31.940 -50.727 -29.773 1.00 71.25 1169 GLY A CA 1
ATOM 8899 C C . GLY A 1 1169 ? 31.886 -51.665 -28.559 1.00 71.25 1169 GLY A C 1
ATOM 8900 O O . GLY A 1 1169 ? 32.881 -52.348 -28.281 1.00 71.25 1169 GLY A O 1
ATOM 8901 N N . HIS A 1 1170 ? 30.739 -51.766 -27.875 1.00 80.75 1170 HIS A N 1
ATOM 8902 C CA . HIS A 1 1170 ? 30.557 -52.665 -26.731 1.00 80.75 1170 HIS A CA 1
ATOM 8903 C C . HIS A 1 1170 ? 30.608 -54.134 -27.173 1.00 80.75 1170 HIS A C 1
ATOM 8905 O O . HIS A 1 1170 ? 29.947 -54.519 -28.137 1.00 80.75 1170 HIS A O 1
ATOM 8911 N N . THR A 1 1171 ? 31.387 -54.963 -26.477 1.00 87.38 1171 THR A N 1
ATOM 8912 C CA . THR A 1 1171 ? 31.629 -56.360 -26.875 1.00 87.38 1171 THR A CA 1
ATOM 8913 C C . THR A 1 1171 ? 30.551 -57.281 -26.326 1.00 87.38 1171 THR A C 1
ATOM 8915 O O . THR A 1 1171 ? 30.325 -57.318 -25.124 1.00 87.38 1171 THR A O 1
ATOM 8918 N N . LEU A 1 1172 ? 29.892 -58.021 -27.217 1.00 85.12 1172 LEU A N 1
ATOM 8919 C CA . LEU A 1 1172 ? 28.889 -59.037 -26.889 1.00 85.12 1172 LEU A CA 1
ATOM 8920 C C . LEU A 1 1172 ? 29.451 -60.458 -26.980 1.00 85.12 1172 LEU A C 1
ATOM 8922 O O . LEU A 1 1172 ? 29.036 -61.332 -26.228 1.00 85.12 1172 LEU A O 1
ATOM 8926 N N . VAL A 1 1173 ? 30.415 -60.678 -27.877 1.00 87.88 1173 VAL A N 1
ATOM 8927 C CA . VAL A 1 1173 ? 31.237 -61.892 -27.919 1.00 87.88 1173 VAL A CA 1
ATOM 8928 C C . VAL A 1 1173 ? 32.690 -61.459 -28.003 1.00 87.88 1173 VAL A C 1
ATOM 8930 O O . VAL A 1 1173 ? 33.088 -60.819 -28.980 1.00 87.88 1173 VAL A O 1
ATOM 8933 N N . SER A 1 1174 ? 33.473 -61.778 -26.976 1.00 87.31 1174 SER A N 1
ATOM 8934 C CA . SER A 1 1174 ? 34.919 -61.549 -26.986 1.00 87.31 1174 SER A CA 1
ATOM 8935 C C . SER A 1 1174 ? 35.604 -62.473 -28.003 1.00 87.31 1174 SER A C 1
ATOM 8937 O O . SER A 1 1174 ? 35.127 -63.594 -28.196 1.00 87.31 1174 SER A O 1
ATOM 8939 N N . PRO A 1 1175 ? 36.709 -62.039 -28.644 1.00 87.75 1175 PRO A N 1
ATOM 8940 C CA . PRO A 1 1175 ? 37.428 -62.856 -29.619 1.00 87.75 1175 PRO A CA 1
ATOM 8941 C C . PRO A 1 1175 ? 37.791 -64.229 -29.047 1.00 87.75 1175 PRO A C 1
ATOM 8943 O O . PRO A 1 1175 ? 38.501 -64.315 -28.048 1.00 87.75 1175 PRO A O 1
ATOM 8946 N N . SER A 1 1176 ? 37.293 -65.297 -29.669 1.00 81.56 1176 SER A N 1
ATOM 8947 C CA . SER A 1 1176 ? 37.636 -66.674 -29.297 1.00 81.56 1176 SER A CA 1
ATOM 8948 C C . SER A 1 1176 ? 37.648 -67.582 -30.521 1.00 81.56 1176 SER A C 1
ATOM 8950 O O . SER A 1 1176 ? 36.778 -67.460 -31.386 1.00 81.56 1176 SER A O 1
ATOM 8952 N N . THR A 1 1177 ? 38.646 -68.466 -30.591 1.00 88.81 1177 THR A N 1
ATOM 8953 C CA . THR A 1 1177 ? 38.790 -69.471 -31.651 1.00 88.81 1177 THR A CA 1
ATOM 8954 C C . THR A 1 1177 ? 37.889 -70.668 -31.364 1.00 88.81 1177 THR A C 1
ATOM 8956 O O . THR A 1 1177 ? 37.909 -71.203 -30.255 1.00 88.81 1177 THR A O 1
ATOM 8959 N N . ALA A 1 1178 ? 37.100 -71.086 -32.348 1.00 87.69 1178 ALA A N 1
ATOM 8960 C CA . ALA A 1 1178 ? 36.228 -72.255 -32.283 1.00 87.69 1178 ALA A CA 1
ATOM 8961 C C . ALA A 1 1178 ? 36.049 -72.864 -33.683 1.00 87.69 1178 ALA A C 1
ATOM 8963 O O . ALA A 1 1178 ? 36.412 -72.233 -34.677 1.00 87.69 1178 ALA A O 1
ATOM 8964 N N . SER A 1 1179 ? 35.474 -74.065 -33.783 1.00 91.81 1179 SER A N 1
ATOM 8965 C CA . SER A 1 1179 ? 35.010 -74.559 -35.087 1.00 91.81 1179 SER A CA 1
ATOM 8966 C C . SER A 1 1179 ? 33.875 -73.673 -35.625 1.00 91.81 1179 SER A C 1
ATOM 8968 O O . SER A 1 1179 ? 33.147 -73.042 -34.849 1.00 91.81 1179 SER A O 1
ATOM 8970 N N . VAL A 1 1180 ? 33.680 -73.616 -36.947 1.00 88.00 1180 VAL A N 1
ATOM 8971 C CA . VAL A 1 1180 ? 32.581 -72.840 -37.561 1.00 88.00 1180 VAL A CA 1
ATOM 8972 C C . VAL A 1 1180 ? 31.216 -73.246 -36.987 1.00 88.00 1180 VAL A C 1
ATOM 8974 O O . VAL A 1 1180 ? 30.386 -72.378 -36.704 1.00 88.00 1180 VAL A O 1
ATOM 8977 N N . ALA A 1 1181 ? 30.985 -74.541 -36.748 1.00 87.94 1181 ALA A N 1
ATOM 8978 C CA . ALA A 1 1181 ? 29.750 -75.035 -36.138 1.00 87.94 1181 ALA A CA 1
ATOM 8979 C C . ALA A 1 1181 ? 29.512 -74.455 -34.727 1.00 87.94 1181 ALA A C 1
ATOM 8981 O O . ALA A 1 1181 ? 28.414 -73.985 -34.418 1.00 87.94 1181 ALA A O 1
ATOM 8982 N N . GLU A 1 1182 ? 30.546 -74.418 -33.885 1.00 90.25 1182 GLU A N 1
ATOM 8983 C CA . GLU A 1 1182 ? 30.469 -73.845 -32.536 1.00 90.25 1182 GLU A CA 1
ATOM 8984 C C . GLU A 1 1182 ? 30.325 -72.319 -32.560 1.00 90.25 1182 GLU A C 1
ATOM 8986 O O . GLU A 1 1182 ? 29.576 -71.750 -31.760 1.00 90.25 1182 GLU A O 1
ATOM 8991 N N . ALA A 1 1183 ? 31.006 -71.643 -33.490 1.00 89.31 1183 ALA A N 1
ATOM 8992 C CA . ALA A 1 1183 ? 30.891 -70.201 -33.680 1.00 89.31 1183 ALA A CA 1
ATOM 8993 C C . ALA A 1 1183 ? 29.453 -69.795 -34.052 1.00 89.31 1183 ALA A C 1
ATOM 8995 O O . ALA A 1 1183 ? 28.918 -68.845 -33.478 1.00 89.31 1183 ALA A O 1
ATOM 8996 N N . ASN A 1 1184 ? 28.790 -70.554 -34.932 1.00 92.75 1184 ASN A N 1
ATOM 8997 C CA . ASN A 1 1184 ? 27.393 -70.319 -35.316 1.00 92.75 1184 ASN A CA 1
ATOM 8998 C C . ASN A 1 1184 ? 26.429 -70.460 -34.132 1.00 92.75 1184 ASN A C 1
ATOM 9000 O O . ASN A 1 1184 ? 25.566 -69.600 -33.925 1.00 92.75 1184 ASN A O 1
ATOM 9004 N N . ALA A 1 1185 ? 26.611 -71.500 -33.311 1.00 90.12 1185 ALA A N 1
ATOM 9005 C CA . ALA A 1 1185 ? 25.803 -71.709 -32.112 1.00 90.12 1185 ALA A CA 1
ATOM 9006 C C . ALA A 1 1185 ? 25.972 -70.561 -31.099 1.00 90.12 1185 ALA A C 1
ATOM 9008 O O . ALA A 1 1185 ? 24.986 -70.051 -30.561 1.00 90.12 1185 ALA A O 1
ATOM 9009 N N . ARG A 1 1186 ? 27.213 -70.105 -30.876 1.00 91.44 1186 ARG A N 1
ATOM 9010 C CA . ARG A 1 1186 ? 27.519 -68.999 -29.952 1.00 91.44 1186 ARG A CA 1
ATOM 9011 C C . ARG A 1 1186 ? 26.936 -67.670 -30.420 1.00 91.44 1186 ARG A C 1
ATOM 9013 O O . ARG A 1 1186 ? 26.325 -66.960 -29.623 1.00 91.44 1186 ARG A O 1
ATOM 9020 N N . LEU A 1 1187 ? 27.102 -67.337 -31.699 1.00 92.62 1187 LEU A N 1
ATOM 9021 C CA . LEU A 1 1187 ? 26.586 -66.089 -32.263 1.00 92.62 1187 LEU A CA 1
ATOM 9022 C C . LEU A 1 1187 ? 25.058 -66.039 -32.204 1.00 92.62 1187 LEU A C 1
ATOM 9024 O O . LEU A 1 1187 ? 24.504 -65.034 -31.762 1.00 92.62 1187 LEU A O 1
ATOM 9028 N N . SER A 1 1188 ? 24.389 -67.138 -32.555 1.00 94.00 1188 SER A N 1
ATOM 9029 C CA . SER A 1 1188 ? 22.928 -67.228 -32.501 1.00 94.00 1188 SER A CA 1
ATOM 9030 C C . SER A 1 1188 ? 22.392 -67.105 -31.068 1.00 94.00 1188 SER A C 1
ATOM 9032 O O . SER A 1 1188 ? 21.459 -66.351 -30.796 1.00 94.00 1188 SER A O 1
ATOM 9034 N N . ALA A 1 1189 ? 23.030 -67.768 -30.096 1.00 92.31 1189 ALA A N 1
ATOM 9035 C CA . ALA A 1 1189 ? 22.628 -67.682 -28.691 1.00 92.31 1189 ALA A CA 1
ATOM 9036 C C . ALA A 1 1189 ? 22.697 -66.248 -28.133 1.00 92.31 1189 ALA A C 1
ATOM 9038 O O . ALA A 1 1189 ? 21.814 -65.833 -27.378 1.00 92.31 1189 ALA A O 1
ATOM 9039 N N . VAL A 1 1190 ? 23.727 -65.488 -28.517 1.00 92.31 1190 VAL A N 1
ATOM 9040 C CA . VAL A 1 1190 ? 23.895 -64.091 -28.095 1.00 92.31 1190 VAL A CA 1
ATOM 9041 C C . VAL A 1 1190 ? 22.921 -63.168 -28.828 1.00 92.31 1190 VAL A C 1
ATOM 9043 O O . VAL A 1 1190 ? 22.286 -62.328 -28.192 1.00 92.31 1190 VAL A O 1
ATOM 9046 N N . LEU A 1 1191 ? 22.733 -63.349 -30.136 1.00 92.44 1191 LEU A N 1
ATOM 9047 C CA . LEU A 1 1191 ? 21.848 -62.506 -30.945 1.00 92.44 1191 LEU A CA 1
ATOM 9048 C C . LEU A 1 1191 ? 20.359 -62.698 -30.628 1.00 92.44 1191 LEU A C 1
ATOM 9050 O O . LEU A 1 1191 ? 19.606 -61.733 -30.720 1.00 92.44 1191 LEU A O 1
ATOM 9054 N N . ARG A 1 1192 ? 19.922 -63.883 -30.182 1.00 92.31 1192 ARG A N 1
ATOM 9055 C CA . ARG A 1 1192 ? 18.548 -64.094 -29.677 1.00 92.31 1192 ARG A CA 1
ATOM 9056 C C . ARG A 1 1192 ? 18.213 -63.246 -28.445 1.00 92.31 1192 ARG A C 1
ATOM 9058 O O . ARG A 1 1192 ? 17.046 -62.947 -28.220 1.00 92.31 1192 ARG A O 1
ATOM 9065 N N . ARG A 1 1193 ? 19.216 -62.895 -27.633 1.00 88.81 1193 ARG A N 1
ATOM 9066 C CA . ARG A 1 1193 ? 19.056 -62.095 -26.401 1.00 88.81 1193 ARG A CA 1
ATOM 9067 C C . ARG A 1 1193 ? 19.401 -60.620 -26.600 1.00 88.81 1193 ARG A C 1
ATOM 9069 O O . ARG A 1 1193 ? 19.155 -59.812 -25.709 1.00 88.81 1193 ARG A O 1
ATOM 9076 N N . ALA A 1 1194 ? 20.000 -60.277 -27.735 1.00 84.81 1194 ALA A N 1
ATOM 9077 C CA . ALA A 1 1194 ? 20.339 -58.911 -28.089 1.00 84.81 1194 ALA A CA 1
ATOM 9078 C C . ALA A 1 1194 ? 19.102 -58.180 -28.648 1.00 84.81 1194 ALA A C 1
ATOM 9080 O O . ALA A 1 1194 ? 18.273 -58.783 -29.330 1.00 84.81 1194 ALA A O 1
ATOM 9081 N N . GLY A 1 1195 ? 18.972 -56.884 -28.347 1.00 86.50 1195 GLY A N 1
ATOM 9082 C CA . GLY A 1 1195 ? 17.888 -56.047 -28.876 1.00 86.50 1195 GLY A CA 1
ATOM 9083 C C . GLY A 1 1195 ? 17.949 -55.865 -30.400 1.00 86.50 1195 GLY A C 1
ATOM 9084 O O . GLY A 1 1195 ? 18.952 -56.180 -31.038 1.00 86.50 1195 GLY A O 1
ATOM 9085 N N . ALA A 1 1196 ? 16.881 -55.338 -31.000 1.00 85.56 1196 ALA A N 1
ATOM 9086 C CA . ALA A 1 1196 ? 16.890 -54.969 -32.415 1.00 85.56 1196 ALA A CA 1
ATOM 9087 C C . ALA A 1 1196 ? 17.949 -53.882 -32.676 1.00 85.56 1196 ALA A C 1
ATOM 9089 O O . ALA A 1 1196 ? 18.060 -52.914 -31.920 1.00 85.56 1196 ALA A O 1
ATOM 9090 N N . GLY A 1 1197 ? 18.752 -54.036 -33.729 1.00 84.12 1197 GLY A N 1
ATOM 9091 C CA . GLY A 1 1197 ? 19.843 -53.111 -34.021 1.00 84.12 1197 GLY A CA 1
ATOM 9092 C C . GLY A 1 1197 ? 20.933 -53.664 -34.936 1.00 84.12 1197 GLY A C 1
ATOM 9093 O O . GLY A 1 1197 ? 20.878 -54.793 -35.423 1.00 84.12 1197 GLY A O 1
ATOM 9094 N N . VAL A 1 1198 ? 21.947 -52.833 -35.188 1.00 87.56 1198 VAL A N 1
ATOM 9095 C CA . VAL A 1 1198 ? 23.100 -53.176 -36.031 1.00 87.56 1198 VAL A CA 1
ATOM 9096 C C . VAL A 1 1198 ? 24.300 -53.566 -35.168 1.00 87.56 1198 VAL A C 1
ATOM 9098 O O . VAL A 1 1198 ? 24.709 -52.832 -34.266 1.00 87.56 1198 VAL A O 1
ATOM 9101 N N . TYR A 1 1199 ? 24.904 -54.698 -35.513 1.00 91.38 1199 TYR A N 1
ATOM 9102 C CA . TYR A 1 1199 ? 26.081 -55.275 -34.878 1.00 91.38 1199 TYR A CA 1
ATOM 9103 C C . TYR A 1 1199 ? 27.211 -55.472 -35.895 1.00 91.38 1199 TYR A C 1
ATOM 9105 O O . TYR A 1 1199 ? 26.984 -55.546 -37.104 1.00 91.38 1199 TYR A O 1
ATOM 9113 N N . LEU A 1 1200 ? 28.442 -55.562 -35.400 1.00 90.25 1200 LEU A N 1
ATOM 9114 C CA . LEU A 1 1200 ? 29.651 -55.817 -36.183 1.00 90.25 1200 LEU A CA 1
ATOM 9115 C C . LEU A 1 1200 ? 30.294 -57.118 -35.709 1.00 90.25 1200 LEU A C 1
ATOM 9117 O O . LEU A 1 1200 ? 30.727 -57.223 -34.561 1.00 90.25 1200 LEU A O 1
ATOM 9121 N N . LEU A 1 1201 ? 30.349 -58.100 -36.605 1.00 91.38 1201 LEU A N 1
ATOM 9122 C CA . LEU A 1 1201 ? 31.015 -59.381 -36.420 1.00 91.38 1201 LEU A CA 1
ATOM 9123 C C . LEU A 1 1201 ? 32.391 -59.328 -37.085 1.00 91.38 1201 LEU A C 1
ATOM 9125 O O . LEU A 1 1201 ? 32.488 -59.090 -38.284 1.00 91.38 1201 LEU A O 1
ATOM 9129 N N . SER A 1 1202 ? 33.452 -59.591 -36.333 1.00 91.06 1202 SER A N 1
ATOM 9130 C CA . SER A 1 1202 ? 34.770 -59.859 -36.901 1.00 91.06 1202 SER A CA 1
ATOM 9131 C C . SER A 1 1202 ? 35.044 -61.354 -36.899 1.00 91.06 1202 SER A C 1
ATOM 9133 O O . SER A 1 1202 ? 34.929 -61.966 -35.837 1.00 91.06 1202 SER A O 1
ATOM 9135 N N . VAL A 1 1203 ? 35.435 -61.913 -38.043 1.00 88.06 1203 VAL A N 1
ATOM 9136 C CA . VAL A 1 1203 ? 35.808 -63.323 -38.205 1.00 88.06 1203 VAL A CA 1
ATOM 9137 C C . VAL A 1 1203 ? 37.227 -63.410 -38.739 1.00 88.06 1203 VAL A C 1
ATOM 9139 O O . VAL A 1 1203 ? 37.529 -62.804 -39.760 1.00 88.06 1203 VAL A O 1
ATOM 9142 N N . GLU A 1 1204 ? 38.094 -64.165 -38.082 1.00 85.38 1204 GLU A N 1
ATOM 9143 C CA . GLU A 1 1204 ? 39.470 -64.379 -38.521 1.00 85.38 1204 GLU A CA 1
ATOM 9144 C C . GLU A 1 1204 ? 39.757 -65.868 -38.710 1.00 85.38 1204 GLU A C 1
ATOM 9146 O O . GLU A 1 1204 ? 39.417 -66.681 -37.853 1.00 85.38 1204 GLU A O 1
ATOM 9151 N N . SER A 1 1205 ? 40.374 -66.231 -39.834 1.00 79.38 1205 SER A N 1
ATOM 9152 C CA . SER A 1 1205 ? 40.840 -67.595 -40.107 1.00 79.38 1205 SER A CA 1
ATOM 9153 C C . SER A 1 1205 ? 42.115 -67.544 -40.945 1.00 79.38 1205 SER A C 1
ATOM 9155 O O . SER A 1 1205 ? 42.229 -66.713 -41.847 1.00 79.38 1205 SER A O 1
ATOM 9157 N N . ASN A 1 1206 ? 43.093 -68.397 -40.625 1.00 68.94 1206 ASN A N 1
ATOM 9158 C CA . ASN A 1 1206 ? 44.404 -68.458 -41.288 1.00 68.94 1206 ASN A CA 1
ATOM 9159 C C . ASN A 1 1206 ? 45.094 -67.085 -41.458 1.00 68.94 1206 ASN A C 1
ATOM 9161 O O . ASN A 1 1206 ? 45.682 -66.803 -42.499 1.00 68.94 1206 ASN A O 1
ATOM 9165 N N . GLY A 1 1207 ? 44.995 -66.213 -40.446 1.00 63.94 1207 GLY A N 1
ATOM 9166 C CA . GLY A 1 1207 ? 45.614 -64.879 -40.441 1.00 63.94 1207 GLY A CA 1
ATOM 9167 C C . GLY A 1 1207 ? 44.891 -63.819 -41.283 1.00 63.94 1207 GLY A C 1
ATOM 9168 O O . GLY A 1 1207 ? 45.357 -62.684 -41.364 1.00 63.94 1207 GLY A O 1
ATOM 9169 N N . HIS A 1 1208 ? 43.747 -64.156 -41.887 1.00 68.00 1208 HIS A N 1
ATOM 9170 C CA . HIS A 1 1208 ? 42.903 -63.218 -42.621 1.00 68.00 1208 HIS A CA 1
ATOM 9171 C C . HIS A 1 1208 ? 41.650 -62.871 -41.823 1.00 68.00 1208 HIS A C 1
ATOM 9173 O O . HIS A 1 1208 ? 40.856 -63.745 -41.469 1.00 68.00 1208 HIS A O 1
ATOM 9179 N N . ARG A 1 1209 ? 41.467 -61.573 -41.563 1.00 79.88 1209 ARG A N 1
ATOM 9180 C CA . ARG A 1 1209 ? 40.347 -61.033 -40.792 1.00 79.88 1209 ARG A CA 1
ATOM 9181 C C . ARG A 1 1209 ? 39.313 -60.375 -41.700 1.00 79.88 1209 ARG A C 1
ATOM 9183 O O . ARG A 1 1209 ? 39.633 -59.492 -42.488 1.00 79.88 1209 ARG A O 1
ATOM 9190 N N . TYR A 1 1210 ? 38.061 -60.763 -41.513 1.00 83.12 1210 TYR A N 1
ATOM 9191 C CA . TYR A 1 1210 ? 36.882 -60.271 -42.210 1.00 83.12 1210 TYR A CA 1
ATOM 9192 C C . TYR A 1 1210 ? 35.956 -59.558 -41.225 1.00 83.12 1210 TYR A C 1
ATOM 9194 O O . TYR A 1 1210 ? 35.825 -59.965 -40.069 1.00 83.12 1210 TYR A O 1
ATOM 9202 N N . MET A 1 1211 ? 35.301 -58.492 -41.681 1.00 83.44 1211 MET A N 1
ATOM 9203 C CA . MET A 1 1211 ? 34.323 -57.732 -40.901 1.00 83.44 1211 MET A CA 1
ATOM 9204 C C . MET A 1 1211 ? 32.967 -57.808 -41.595 1.00 83.44 1211 MET A C 1
ATOM 9206 O O . MET A 1 1211 ? 32.833 -57.415 -42.750 1.00 83.44 1211 MET A O 1
ATOM 9210 N N . LEU A 1 1212 ? 31.959 -58.298 -40.883 1.00 87.38 1212 LEU A N 1
ATOM 9211 C CA . LEU A 1 1212 ? 30.606 -58.507 -41.377 1.00 87.38 1212 LEU A CA 1
ATOM 9212 C C . LEU A 1 1212 ? 29.630 -57.681 -40.530 1.00 87.38 1212 LEU A C 1
ATOM 9214 O O . LEU A 1 1212 ? 29.638 -57.745 -39.301 1.00 87.38 1212 LEU A O 1
ATOM 9218 N N . LYS A 1 1213 ? 28.772 -56.896 -41.183 1.00 87.19 1213 LYS A N 1
ATOM 9219 C CA . LYS A 1 1213 ? 27.648 -56.212 -40.526 1.00 87.19 1213 LYS A CA 1
ATOM 9220 C C . LYS A 1 1213 ? 26.536 -57.224 -40.274 1.00 87.19 1213 LYS A C 1
ATOM 9222 O O . LYS A 1 1213 ? 26.183 -57.942 -41.197 1.00 87.19 1213 LYS A O 1
ATOM 9227 N N . VAL A 1 1214 ? 25.941 -57.236 -39.086 1.00 91.19 1214 VAL A N 1
ATOM 9228 C CA . VAL A 1 1214 ? 24.779 -58.070 -38.741 1.00 91.19 1214 VAL A CA 1
ATOM 9229 C C . VAL A 1 1214 ? 23.619 -57.160 -38.351 1.00 91.19 1214 VAL A C 1
ATOM 9231 O O . VAL A 1 1214 ? 23.784 -56.270 -37.522 1.00 91.19 1214 VAL A O 1
ATOM 9234 N N . VAL A 1 1215 ? 22.451 -57.349 -38.955 1.00 89.25 1215 VAL A N 1
ATOM 9235 C CA . VAL A 1 1215 ? 21.239 -56.575 -38.665 1.00 89.25 1215 VAL A CA 1
ATOM 9236 C C . VAL A 1 1215 ? 20.255 -57.483 -37.937 1.00 89.25 1215 VAL A C 1
ATOM 9238 O O . VAL A 1 1215 ? 19.731 -58.422 -38.532 1.00 89.25 1215 VAL A O 1
ATOM 9241 N N . LYS A 1 1216 ? 20.017 -57.215 -36.650 1.00 89.69 1216 LYS A N 1
ATOM 9242 C CA . LYS A 1 1216 ? 19.001 -57.891 -35.839 1.00 89.69 1216 LYS A CA 1
ATOM 9243 C C . LYS A 1 1216 ? 17.698 -57.104 -35.926 1.00 89.69 1216 LYS A C 1
ATOM 9245 O O . LYS A 1 1216 ? 17.692 -55.916 -35.600 1.00 89.69 1216 LYS A O 1
ATOM 9250 N N . GLN A 1 1217 ? 16.633 -57.764 -36.364 1.00 82.31 1217 GLN A N 1
ATOM 9251 C CA . GLN A 1 1217 ? 15.275 -57.214 -36.358 1.00 82.31 1217 GLN A CA 1
ATOM 9252 C C . GLN A 1 1217 ? 14.566 -57.479 -35.038 1.00 82.31 1217 GLN A C 1
ATOM 9254 O O . GLN A 1 1217 ? 14.842 -58.541 -34.421 1.00 82.31 1217 GLN A O 1
#

Secondary structure (DSSP, 8-state):
----SSSSSSSSSS-S--PPPPPPEEE---EEE---TT---GGGTT-HHHHHHHHHHHHHHHT--EEEEPP-SEESSTTTS-SSSEEETT-SS-S-BTTBSS-SS--HHHHHHHHHHHHHTT-EEEEEE--SB----S-TT-TTT----TTS-SSSS----B----SSS---TT---HHHHHH---TT-B-GGGBSSBTTB---SSGGG--SSSPBBP-SSSSS-TTS---SS-SS-----TTHHHHHHHHHHHHHHHHH---EEEETTGGGS-HHHHHHHHHHHHHSSGGG--GGG--EEE---S-HHHHHHHHHHHHTGGG--S---EEB-HHHHHHHHHHHHS-SSS-S-TTHHHHTS-S--EEEETTTTEEEE--B--S--TTT--EEE-TT--EEEE-GGGSPTTT----TT-TTHHHHHHHHHHSSS-PEEEHHHHB--SSSS-TTT--TT-TTTSPBPHHHHHHHHHHHHTTGGGS-EEEEEE-SSEEEEEETTS-EEEEE--SS--EEEEEE-SSPTT-EEEETTSTTTT-EEE-EE-TTS-EEEEEEE--TTS-SGGG--SEEEEEETT-TTPPP--SS-S-EEEEEEE-TTS----TTS--B--PPPTT--PPEEEEEEEE-TTS-EEEEEEESSTTSS--EEEEEE-TT--EEEEEEESS-EEEEE--SSSEEEEEEEEESSTTSPP--EEEEEEE---S---SSS---PPPEEEB--TTSS-BTT-GGGBGGG----TT-EEEE-S--SS--EE-SEEEES-EEE-TT-EEEE-TT-EEEESS-EEESSEEESS-EEEE--SS-EEEEES-EEESEEEEE-TT-EEESS-EEESSEEEEEES-EE-TT-PEEEPTT-EEES-SSSS-EEPPS-TTS---EEEEE-B-SSPEEE-EEETTEE--EEEEE-SS-EEEEEEEEES-BTTBSSSSBPTTGGGBBSEEEEEEESSS----EEEEEEE-GGGB-TT--TTSEEEEEE-S-TT---EEEEEE--B-SSSEEEEEEEE---SEEEEEES-------EEEEEEEEETTEEEEEEEES-EEEEEEEEEEEESSSSS-EEEEEEEEEEEESS-EEEEEEES---S-EEEEEEEEETTS-EEEPPPEEE-SS---PPPEEESSSBSS--EEESS-TT-EEEEEEEETTS-EEEEEEEEEHHHHHHHHHHHHTTSPSEEEEEEEEETTEEEEEEEEE-

pLDDT: mean 89.54, std 11.67, range [33.19, 98.88]

Solvent-accessible surface area (backbone atoms only — not comparable to full-atom values): 60837 Å² total; per-residue (Å²): 141,81,89,90,82,84,74,70,74,68,61,65,72,75,68,63,79,81,67,74,77,78,76,71,44,70,47,74,44,38,32,30,36,69,54,51,60,82,68,64,32,71,86,35,69,46,24,44,25,47,46,52,30,44,26,28,53,60,43,40,75,47,57,43,37,26,37,37,39,68,33,51,34,24,20,48,42,13,51,81,43,68,28,90,40,32,53,38,84,88,30,43,14,37,37,38,41,53,86,29,28,34,14,29,45,15,32,36,59,43,42,43,36,22,44,24,18,26,15,32,45,17,26,41,38,23,42,34,40,76,72,32,44,39,30,67,47,43,36,100,85,36,40,31,5,53,47,82,52,88,68,54,67,78,53,86,80,63,36,40,32,49,62,35,61,2,34,84,31,35,59,52,57,81,58,39,51,43,69,64,31,23,51,25,38,43,66,78,68,42,38,53,42,33,22,42,27,23,82,52,34,74,46,68,64,60,66,48,33,57,68,82,84,29,53,24,44,27,46,29,80,77,82,31,37,19,22,71,59,61,62,78,69,43,75,54,57,71,90,42,50,70,32,38,47,36,55,42,53,33,52,46,54,39,46,50,34,33,47,44,43,52,54,29,36,36,33,46,54,49,68,27,39,54,44,50,48,55,32,54,37,46,49,34,41,22,69,66,35,66,94,54,33,46,43,89,75,40,52,32,32,28,43,46,91,43,46,24,67,57,48,34,50,48,39,51,51,24,21,50,29,91,86,39,82,55,85,64,48,25,31,46,35,43,21,25,25,45,37,46,43,36,55,64,75,61,29,81,80,34,66,32,56,46,54,56,32,70,73,30,45,45,80,70,28,65,45,76,41,77,92,76,41,33,37,32,48,34,18,25,24,38,76,56,47,51,44,29,44,39,71,32,59,50,99,42,33,25,64,76,51,67,39,66,93,70,21,43,85,96,58,50,63,73,57,75,82,43,50,50,48,47,21,43,46,49,51,30,61,57,47,78,34,26,23,43,44,30,40,66,59,44,29,45,40,44,79,62,56,25,38,43,68,42,48,70,76,34,65,80,46,42,28,67,42,65,62,57,46,46,50,34,43,46,41,61,48,44,42,37,77,78,40,65,56,47,72,56,38,61,41,46,45,36,27,32,38,33,18,67,74,34,36,38,38,30,33,17,66,20,51,81,54,70,42,72,48,77,30,56,48,83,55,56,72,70,42,47,25,27,39,75,62,33,39,64,56,88,51,69,42,56,25,36,77,45,99,86,75,47,34,32,34,68,50,68,17,36,17,20,69,33,83,33,43,96,49,35,22,1,33,25,33,34,23,60,66,85,56,87,79,54,73,82,73,63,90,44,64,38,59,34,50,33,31,45,62,22,30,43,49,35,27,21,44,28,46,72,6,58,33,32,24,25,37,46,52,62,49,22,18,31,46,35,37,55,46,61,47,50,36,21,45,76,37,64,31,40,41,35,41,39,52,72,67,52,75,68,79,59,33,36,34,45,34,37,20,42,89,86,70,48,82,76,43,68,41,66,39,26,40,78,36,76,37,73,49,62,38,90,58,63,44,66,34,35,36,35,36,24,38,73,43,51,80,34,77,43,49,43,36,35,40,36,40,37,35,32,21,48,45,71,57,71,79,78,64,73,78,90,67,75,51,64,17,37,55,25,22,64,68,78,43,34,56,52,80,45,31,40,22,20,49,51,23,36,61,65,28,62,77,16,30,34,38,38,57,49,61,40,66,41,45,44,35,40,64,52,82,41,34,20,15,30,41,37,32,30,64,75,12,54,42,30,31,33,64,93,12,37,44,36,22,42,41,39,42,33,28,45,31,46,62,44,57,61,12,33,42,32,42,50,19,90,52,69,27,41,41,33,62,67,43,46,57,37,33,19,39,34,38,43,12,77,54,26,36,36,38,72,25,43,33,36,32,50,35,42,42,35,35,79,28,25,36,44,32,23,44,75,20,39,39,36,36,37,74,80,33,46,77,42,64,64,51,84,77,16,37,37,26,20,35,73,38,69,86,58,46,17,32,46,32,35,49,37,55,61,43,96,62,61,49,73,43,60,33,11,29,94,88,46,60,43,29,36,30,40,25,23,75,45,53,63,42,42,36,32,37,38,36,26,69,48,47,27,43,21,38,52,41,79,58,72,30,94,65,41,47,30,14,42,43,42,28,41,38,37,36,65,76,57,99,68,77,38,24,27,31,39,34,44,32,41,42,77,90,42,47,28,93,60,42,50,69,82,41,28,21,38,26,39,18,83,54,42,98,88,40,62,73,40,78,68,46,71,49,70,62,42,75,93,67,56,30,34,41,74,38,69,74,43,62,77,71,37,28,32,37,45,26,52,61,74,77,89,81,72,70,44,67,74,43,76,49,61,45,73,56,86,65,23,34,42,32,40,34,30,32,48,34,41,70,47,26,45,25,35,31,39,29,42,14,78,80,75,76,64,69,44,78,78,49,74,47,79,42,80,30,65,36,81,60,70,44,77,50,76,52,73,44,76,85,43,84,55,48,36,25,36,30,42,37,38,29,31,73,88,70,52,71,52,70,56,78,69,43,74,34,68,68,64,86,92,84,75,78,72,48,68,41,56,66,69,19,79,21,58,44,41,72,41,70,64,62,55,77,42,65,33,30,40,26,32,23,41,80,86,65,52,74,79,36,71,78,46,77,36,32,40,54,56,46,23,53,52,51,17,62,50,40,57,75,47,72,70,45,58,32,42,34,38,42,32,43,96,92,46,77,46,79,44,81,40,39,35,93

Nearest PDB structures (foldseek):
  1mxg-assembly1_A  TM=8.123E-01  e=2.353E-20  Pyrococcus woesei
  3qgv-assembly1_A  TM=7.983E-01  e=9.438E-21  Pyrococcus woesei
  3bcf-assembly1_A  TM=7.256E-01  e=1.321E-20  Halothermothrix orenii H 168
  8xc9-assembly1_B  TM=7.984E-01  e=1.266E-19  Alkalimonas delamerensis
  8jjm-assembly2_B  TM=6.849E-01  e=6.491E-19  Vibrio alginolyticus

Mean predicted aligned error: 14.45 Å

Foldseek 3Di:
DDDDDDPPPVVVVVPDPPPPDPDFAEQFFAEEALAFQQRFAPLQQLAQLLQLLQLLLVCLVLQGAEYEYAAQAAALQAQRHRHQAHQDLQQRLFAQENNGSGHSNGHLQSLLQSCLLNLLSLYFYAYEDHQFFHDNAFDPVCALQAFPDPQLDPDDPHGGWRADFFAVLQDYCPPSHHQSRLAHDFAPTATSLQFPDGPQHPDCDDQQCDDDRHTTGDQQPPHGFSQPFWGPRRPDTDRRGGRRSLVRSLVSLLQCCQFRVGQAYEYESLRHHDLLSVLVSLVCQQCVSVVNRNHPSHQAEYADQDWQVVQVVSQVRSQPHPNHNHSRAHYELNQLLQLLVCLQPVCPFLQAFPVVNQVRGHPPAWDQDPVSSYIYGHYEYEHDHNQQFAFDADPLQAGDGGPQVSHDPSNHHDDLPRLCLLLSVLVRLQAGHHYYDYQCNFWVLHHQSCVHHDRSPDCNSTPGDVSSSLSSVLCQLLVNHPAHKDFQDTGSFWTWIDRPQSKIKIFGSGAADKDKDKTFDPHDFQFWKDWSSCQVPGDIWTWHQDPVRTIITIDIFGDSNLPGPVSRHGMTIIHGPDSPPGDRDNPRRSKGKHKFKQDRSNAHLDLQGQQAHHWAAFLWFFKGWPHKYFAAAQWKKKKKKAFPQAPPPFKKKKFKADPQRDTQDMWMHRHMTMDMDGHNHTGMITIIMGTPGSNHGIGMMMMMMMHRHDNRDDPSPDPPDFAEWEARCSVVEQELVSLSRTRSSDHADQRYEYEFDARTPHAHEDAAEGEHAEYAYDARGEHEYEAVHEYEYQEEYEDQYYYHYQYEYEDAHAAEYEHYYAEEEAQEYEYRYQNEYEYPEAYEHAAEYEYDHAEYEDAQYEYEYEAHYYYYDQDWGYFYAWAQALVGTYWYKYWAAQDPDWAKHQYDHPVTGKIKTKHWNFHTFIKTKYKHFFAAFLQSDHHGDPVRLQWQRMKMFIDTPDPDQIWIKMKIWGFPVRHHPNHDQAKKFKWDHARDPVTGTHTADMDGWDDDPRIIDIGGGDRDGGIMIMGHPDDPDDQCFVDWDWEDDDQKIKIKTKTQWDAQWQKKFKWKDPVQPDTDGPDIDGDPHGGNHMDMDMDMGNHPQAKMWIKIWTAGPVGDTDIDDIDIYHNDDDQDDKDKPDAQDQQAIAIDRDPQQAKKWKWKAAPVGHTQRDTDIDGSVVVRVSRSVSSNVDDFHKMWMWMDHPRDIDIDIGGHD

Sequence (1217 aa):
MINRYSFRLLALWLLLPLWPAAAQTTVKKVVLQGFWWDYYNDNYRFQWAAYLTELAPRLKSMGIDAVWIPPTPKNKDATNDVGYSPFDHYDLGDKFQKKGTGTRFGTKDEFLRMVAVLHANGIEVVQDVVLNHIDGAGDRDGNGGYDPDSYSVQSNGGYKNFRYSCFGTPVPETSENGPEYLNRQGRWVKNYPNFHPHLGHNTTSGEMAAPYFGPDFCYGDDGGGDGYGPSSNATYNPAQSAGYTRNQARSWAVWLKKQTGVDGFRWDAVKHFSYAAQQDISYNLKYNAGWASAGETMFNVGEYVGEGSTLDDYVNGVKTQNNGADFLMGTFDFGLRKAIQGMVTQNQSGSYYLGDIVGAQQNQRVAYYAGSNTYVHRTVPFVNNHDTFRPQVDATGNYIGWNTGSELPGFGHIDPFEPRLSAAYAVAFAVDGNPQVFFEDLFNVGGTGKRWSHLPTSTTDLPVRDDLVNLLWCHQNLHFKDGAYKVPYSSADHLVIERSTKALIGINDNWNTWQSNDVETDFAVNTQLKDYSGANGSAVHTVYLGNDGKKYVNVNTPPCNGTALQGRRGYSVWAPVGQDNNGFVPARFTATTQEWEMADDLGDLNCQSLGQGGRLPDNSTNRRLVGKIYAQAGQPLTYELYPEAPNTGRSLTIGVYDLQGNLLSSAAGDASVIGTYTPSTTGWLVLKVRNTAATYAGQRCFVKATYTAPAAVDTRATPATTPLAIWTGNNNSADGADCRNWESGVLPSAGVDVRIPAGSTFAPTLGGLVLARNLTIEPGATLSVAAGSTLRLTGNFVNQGAIAGGGTVEMAGTTTQTIGGTASSFANLTINNPTDVTLLVPTTVTGTLTFSNGHLVLGDQNLTLAATATVAGADAGHYIVTKDQPASSGFVVRTVPVSSTAIGFPVGTSASYTPLSIRNTGSTADFRVRTFSGLLERGASGAPYAQQHQFVNRTWEISPAAATSPVADVTFQWNAPDENAGFRRMTVATYRNDGNAASTWQRLNTGPVSGTGPFTFTATAISTFSQFAIGNAVNPLPVSLTEFTARRVSSRVVLTWSTATEENNARFEVEKSADGRTYRTIGQVAGHGTTAVRQSYQFTDADAAQSAYYRLRQVDANGQATRSAAVFVSATGEQAAPMLYPNPTTGDVTLTGWPADAAVTVALRTAHGHTLVSPSTASVAEANARLSAVLRRAGAGVYLLSVESNGHRYMLKVVKQ

Organism: NCBI:txid2607656

InterPro domains:
  IPR006047 Glycosyl hydrolase family 13, catalytic domain [PF00128] (59-134)
  IPR006047 Glycosyl hydrolase family 13, catalytic domain [SM00642] (45-472)
  IPR013780 Glycosyl hydrolase, all-beta [G3DSA:2.60.40.1180] (482-579)
  IPR013783 Immunoglobulin-like fold [G3DSA:2.60.40.10] (1034-1139)
  IPR017853 Glycoside hydrolase superfamily [SSF51445] (30-447)
  IPR026444 Secretion system, C-terminal sorting domain [TIGR04183] (1140-1217)